Protein AF-0000000072251171 (afdb_homodimer)

Sequence (990 aa):
MPTHRYRYSIFSFSFKPKHLALALGFFITNHLYAGSLSYAEAEQQALKSSYSTQANQALQQASQLEAEAVKGLGLPRVDLNVRAYAFHSETDVPLGAFKQKLENDLSQGLNDKLSQWNNVIPSDVLGQVQEGANQTIHDGINRFPDYANLTIEDQVVRPSISVVMPLYTGGLTSSAKKIANIQAQRSELSSQQQQDIQRFEVVQSYFNVQLQQQLVASSLFNFNAMQKHYSNALKLEQQGFISKGQRMQFEVARNNAERTLQNAQANLNASRFSLNNLLHQQNNVDLSTPLFVNNTPSQSLESLLTSYSQKSSLVQKMQMDTQLANVNIQAQQAAKKPSLFAFGEYALDENENWIVGVMAKYNLFSGVDKNKNIHAAELKRYASELMTERTKQEIEALLNKSYNELNSAQQSHQLLQRNVNAAQENLRIQELSFREGMGTATQVIDAQNALSALKTEMALNAYKYVMSLATLLQSHGSMDQFKAYVNQPHTDYIRMPTHRYRYSIFSFSFKPKHLALALGFFITNHLYAGSLSYAEAEQQALKSSYSTQANQALQQASQLEAEAVKGLGLPRVDLNVRAYAFHSETDVPLGAFKQKLENDLSQGLNDKLSQWNNVIPSDVLGQVQEGANQTIHDGINRFPDYANLTIEDQVVRPSISVVMPLYTGGLTSSAKKIANIQAQRSELSSQQQQDIQRFEVVQSYFNVQLQQQLVASSLFNFNAMQKHYSNALKLEQQGFISKGQRMQFEVARNNAERTLQNAQANLNASRFSLNNLLHQQNNVDLSTPLFVNNTPSQSLESLLTSYSQKSSLVQKMQMDTQLANVNIQAQQAAKKPSLFAFGEYALDENENWIVGVMAKYNLFSGVDKNKNIHAAELKRYASELMTERTKQEIEALLNKSYNELNSAQQSHQLLQRNVNAAQENLRIQELSFREGMGTATQVIDAQNALSALKTEMALNAYKYVMSLATLLQSHGSMDQFKAYVNQPHTDYIR

Nearest PDB structures (foldseek):
  5bun-assembly1_B  TM=7.704E-01  e=2.875E-15  Salmonella enterica subsp. enterica serovar Typhi
  1ek9-assembly1_A  TM=7.647E-01  e=3.435E-15  Escherichia coli
  2wmz-assembly1_B  TM=7.885E-01  e=1.559E-14  Escherichia coli K-12
  5azs-assembly1_C  TM=7.574E-01  e=4.789E-13  Pseudomonas aeruginosa PAO1
  4mt4-assembly1_C  TM=7.326E-01  e=3.667E-13  Campylobacter jejuni

Secondary structure (DSSP, 8-state):
------------------------------------B-HHHHHHHHHHH-HHHHHHHHHHHHHHHHHHHTTTTTSPEEEEEEEEEEEEEEEEEE-HHHHHHHHHHHHHHHHHHHHTTTTTS-HHHHHHHHHHHHHHHHHHHHTS-SEEEEEEEEEEEEEEEEEEEEEE-TTHHHHHHHHHHHHHHHHHHHHHHHHHHHHHHHHHHHHHHHHHHHHHHHHHHHHHHHHHHHHHHHHHHHTTSS-HHHHHHHHHHHHHHHHHHHHHHHHHHHHHHHHHHHHT-SS---B-PPEEEE-SPPPPHHHHHHHHHHH-HHHHHHHHHHHHHHHHHHHHHHTTS-EEEEEEEEE-SSS--EEEEEEEEEEEE-SS-HHHHHHHHHHHHHHHHHHHHHHHHHHHHHHHHHHHHHHHHHHHHHHHHHHHHHHHHHHHHHHHHHHTTSS-HHHHHHHHHHHHHHHHHHHHHHHHHHHHHHHHHHHHT-GGGHHHHHT-SSEEEE-/------------------------------------B-HHHHHHHHHHH-HHHHHHHHHHHHHHHHHHHTTTTTSPEEEEEEEEEEEEEEEEEE-HHHHHHHHHHHHHHHHHHHHTTTTTS-HHHHHHHHHHHHHHHHHHHHTS-SEEEEEEEEEEEEEEEEEEEEEE-TTHHHHHHHHHHHHHHHHHHHHHHHHHHHHHHHHHHHHHHHHHHHHHHHHHHHHHHHHHHHHHHHHHHHTTSS-HHHHHHHHHHHHHHHHHHHHHHHHHHHHHHHHHHHHT-SS---B-PPEEEE-SPPPPHHHHHHHHHHH-HHHHHHHHHHHHHHHHHHHHHHTTS-EEEEEEEEE-SSS--EEEEEEEEEEEE-SS-HHHHHHHHHHHHHHHHHHHHHHHHHHHHHHHHHHHHHHHHHHHHHHHHHHHHHHHHHHHHHHHHHHTTSS-HHHHHHHHHHHHHHHHHHHHHHHHHHHHHHHHHHHHT-GGGHHHHHT-SSEEEE-

InterPro domains:
  IPR003423 Outer membrane efflux protein [PF02321] (310-477)
  IPR051906 Outer membrane protein TolC-like [PTHR30026] (36-483)

Foldseek 3Di:
DDPPDPPPPVPPPDPPPDDPPPPPPPPPPPPPPLDAAELVNLLVLLCPDDPLLVVLVVQLVVLVVLLVVLPCQQAKDKDKDKDKDKDKDWDWAFCQVVLVVQLVVVLVVVLVVLVVCCVPDPPVVSVVVSVVVSVVSNVVSVVDDRIDTDIDIDIDIWIKMKIKGFPFLLCQSVLSSVLSVLSSVLSVLVSLLSSLVLSLVSLLLQQQLLLLVLQLVLLVVLLVVLVVLLVVLVVCVVVVNDDPVQSVVSVVLNVVSVVSNVVSVVSSVVSQVVSCVSSVHDDRGHHDQFQKAFLDDDDDLVVLLVQLCPQASVLVSLVSQLVSLVSQLSNLVSLQDKTKMWMKMAIPDPDRDMDTDMDIDGDPDDPDDSVVSNVVSVVSSVVSVVVSVVLSVVLSVLLVVLSVLLVVLSVVLVVLVVVLVVLVVQLVVQVVCVVVVNHGSVSNSVSSVSNSVSSSVNSVSSSSNSSSVSSNCNSSNNNVCSVVSSPDPRMDGRD/DDDPCPPDDDPPPPPPVDDPPPPPPPPPPPPPPLDADELVNLLVLLCPDDPLLVVLVVQLVVLVVLLVVLPCQQAKDKDKDKDWDKDKDWDWAFCQVVLVVQLVVVLVVVLVVLVVCCVPDPPVVSVVVSVVVSVVSNVVSVVDDRIDTDIDIDTDIWIKMKIKGFPFLLCQSVLSSVLSVLSSVLSVLVSLLSSLVLSLVSLLLQQQLLLLVLQLVLLVVLLVVLVVLLVVLVVCVVVVNDDPVQSVVSVVLNVVSVVSNVVSVVSSVVSQVVSCVSSVHDDRGHHDQFQKAFLDDDDDLVVLLVQLCPQASVLVSLVSQLVSLVSQLSNLVSLQDKTKMWMKMAIPDPDRDIDTDMDIGGDPDDPDDSVVSSVVSVVSSVVSVVVSVVLSVVLSVLLVVLSVLLVVLSVVLVVLVVVLVVLVVQLVVQVVCVVVVNHGSVSNSVSSVSNSVSSSVNSVSSSSNSSSVSSNCNSSNNNVCSVVSSPDPRMDGND

Organism: Acinetobacter pittii (strain PHEA-2) (NCBI:txid871585)

pLDDT: mean 82.67, std 17.35, range [21.05, 98.19]

Structure (mmCIF, N/CA/C/O backbone):
data_AF-0000000072251171-model_v1
#
loop_
_entity.id
_entity.type
_entity.pdbx_description
1 polymer 'Outer membrane protein-like protein'
#
loop_
_atom_site.group_PDB
_atom_site.id
_atom_site.type_symbol
_atom_site.label_atom_id
_atom_site.label_alt_id
_atom_site.label_comp_id
_atom_site.label_asym_id
_atom_site.label_entity_id
_atom_site.label_seq_id
_atom_site.pdbx_PDB_ins_code
_atom_site.Cartn_x
_atom_site.Cartn_y
_atom_site.Cartn_z
_atom_site.occupancy
_atom_site.B_iso_or_equiv
_atom_site.auth_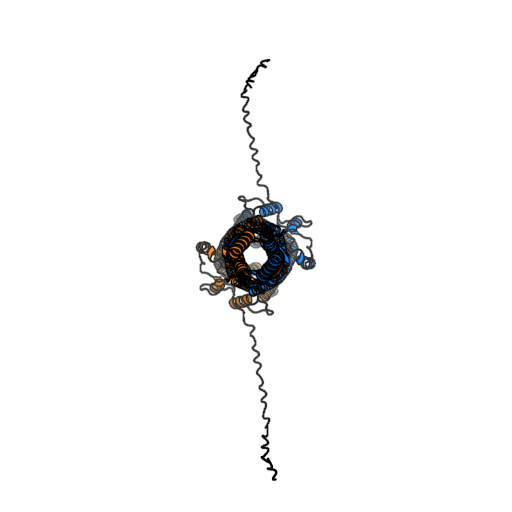seq_id
_atom_site.auth_comp_id
_atom_site.auth_asym_id
_atom_site.auth_atom_id
_atom_site.pdbx_PDB_model_num
ATOM 1 N N . MET A 1 1 ? -70.25 -37.625 -45.844 1 23.97 1 MET A N 1
ATOM 2 C CA . MET A 1 1 ? -69.438 -36.75 -46.688 1 23.97 1 MET A CA 1
ATOM 3 C C . MET A 1 1 ? -69.562 -35.281 -46.25 1 23.97 1 MET A C 1
ATOM 5 O O . MET A 1 1 ? -69.062 -34.375 -46.906 1 23.97 1 MET A O 1
ATOM 9 N N . PRO A 1 2 ? -70.25 -35 -45.156 1 25.88 2 PRO A N 1
ATOM 10 C CA . PRO A 1 2 ? -70.875 -33.688 -44.969 1 25.88 2 PRO A CA 1
ATOM 11 C C . PRO A 1 2 ? -69.875 -32.562 -44.75 1 25.88 2 PRO A C 1
ATOM 13 O O . PRO A 1 2 ? -68.812 -32.781 -44.219 1 25.88 2 PRO A O 1
ATOM 16 N N . THR A 1 3 ? -69.875 -31.547 -45.688 1 23.06 3 THR A N 1
ATOM 17 C CA . THR A 1 3 ? -69.125 -30.422 -46.219 1 23.06 3 THR A CA 1
ATOM 18 C C . THR A 1 3 ? -69.125 -29.281 -45.188 1 23.06 3 THR A C 1
ATOM 20 O O . THR A 1 3 ? -70.125 -28.609 -45 1 23.06 3 THR A O 1
ATOM 23 N N . HIS A 1 4 ? -68.625 -29.531 -43.969 1 23.59 4 HIS A N 1
ATOM 24 C CA . HIS A 1 4 ? -68.812 -28.594 -42.875 1 23.59 4 HIS A CA 1
ATOM 25 C C . HIS A 1 4 ? -68.125 -27.266 -43.156 1 23.59 4 HIS A C 1
ATOM 27 O O . HIS A 1 4 ? -66.938 -27.234 -43.406 1 23.59 4 HIS A O 1
ATOM 33 N N . ARG A 1 5 ? -68.938 -26.312 -43.781 1 23.61 5 ARG A N 1
ATOM 34 C CA . ARG A 1 5 ? -68.688 -25 -44.344 1 23.61 5 ARG A CA 1
ATOM 35 C C . ARG A 1 5 ? -67.938 -24.125 -43.375 1 23.61 5 ARG A C 1
ATOM 37 O O . ARG A 1 5 ? -68.188 -24.203 -42.156 1 23.61 5 ARG A O 1
ATOM 44 N N . TYR A 1 6 ? -66.812 -23.344 -43.75 1 21.05 6 TYR A N 1
ATOM 45 C CA . TYR A 1 6 ? -65.625 -22.609 -43.438 1 21.05 6 TYR A CA 1
ATOM 46 C C . TYR A 1 6 ? -65.938 -21.188 -43 1 21.05 6 TYR A C 1
ATOM 48 O O . TYR A 1 6 ? -66 -20.281 -43.844 1 21.05 6 TYR A O 1
ATOM 56 N N . ARG A 1 7 ? -67.188 -21.016 -42.344 1 23.44 7 ARG A N 1
ATOM 57 C CA . ARG A 1 7 ? -67.688 -19.641 -42.344 1 23.44 7 ARG A CA 1
ATOM 58 C C . ARG A 1 7 ? -66.625 -18.703 -41.75 1 23.44 7 ARG A C 1
ATOM 60 O O . ARG A 1 7 ? -66.062 -18.969 -40.688 1 23.44 7 ARG A O 1
ATOM 67 N N . TYR A 1 8 ? -65.938 -17.906 -42.594 1 22.44 8 TYR A N 1
ATOM 68 C CA . TYR A 1 8 ? -64.875 -16.922 -42.625 1 22.44 8 TYR A CA 1
ATOM 69 C C . TYR A 1 8 ? -65.25 -15.695 -41.781 1 22.44 8 TYR A C 1
ATOM 71 O O . TYR A 1 8 ? -65.938 -14.789 -42.281 1 22.44 8 TYR A O 1
ATOM 79 N N . SER A 1 9 ? -65.938 -15.852 -40.594 1 24.67 9 SER A N 1
ATOM 80 C CA . SER A 1 9 ? -66.5 -14.633 -40.062 1 24.67 9 SER A CA 1
ATOM 81 C C . SER A 1 9 ? -65.5 -13.547 -39.844 1 24.67 9 SER A C 1
ATOM 83 O O . SER A 1 9 ? -64.438 -13.781 -39.188 1 24.67 9 SER A O 1
ATOM 85 N N . ILE A 1 10 ? -65.25 -12.711 -40.875 1 26.95 10 ILE A N 1
ATOM 86 C CA . ILE A 1 10 ? -64.312 -11.586 -41.062 1 26.95 10 ILE A CA 1
ATOM 87 C C . ILE A 1 10 ? -64.625 -10.508 -40.031 1 26.95 10 ILE A C 1
ATOM 89 O O . ILE A 1 10 ? -65.688 -9.938 -40 1 26.95 10 ILE A O 1
ATOM 93 N N . PHE A 1 11 ? -64.375 -10.711 -38.719 1 27.27 11 PHE A N 1
ATOM 94 C CA . PHE A 1 11 ? -64.75 -9.742 -37.688 1 27.27 11 PHE A CA 1
ATOM 95 C C . PHE A 1 11 ? -64.062 -8.406 -37.906 1 27.27 11 PHE A C 1
ATOM 97 O O . PHE A 1 11 ? -62.844 -8.367 -38 1 27.27 11 PHE A O 1
ATOM 104 N N . SER A 1 12 ? -64.625 -7.465 -38.688 1 27.09 12 SER A N 1
ATOM 105 C CA . SER A 1 12 ? -64.188 -6.121 -39.094 1 27.09 12 SER A CA 1
ATOM 106 C C . SER A 1 12 ? -64 -5.223 -37.875 1 27.09 12 SER A C 1
ATOM 108 O O . SER A 1 12 ? -64.938 -4.906 -37.156 1 27.09 12 SER A O 1
ATOM 110 N N . PHE A 1 13 ? -63.062 -5.52 -36.969 1 30.66 13 PHE A N 1
ATOM 111 C CA . PHE A 1 13 ? -62.969 -4.75 -35.75 1 30.66 13 PHE A CA 1
ATOM 112 C C . PHE A 1 13 ? -62.688 -3.281 -36.031 1 30.66 13 PHE A C 1
ATOM 114 O O . PHE A 1 13 ? -61.844 -2.963 -36.875 1 30.66 13 PHE A O 1
ATOM 121 N N . SER A 1 14 ? -63.75 -2.359 -36.062 1 27.47 14 SER A N 1
ATOM 122 C CA . SER A 1 14 ? -63.938 -0.917 -36.219 1 27.47 14 SER A CA 1
ATOM 123 C C . SER A 1 14 ? -62.969 -0.148 -35.281 1 27.47 14 SER A C 1
ATOM 125 O O . SER A 1 14 ? -62.906 -0.424 -34.094 1 27.47 14 SER A O 1
ATOM 127 N N . PHE A 1 15 ? -61.906 0.429 -35.875 1 28.58 15 PHE A N 1
ATOM 128 C CA . PHE A 1 15 ? -60.719 1.157 -35.406 1 28.58 15 PHE A CA 1
ATOM 129 C C . PHE A 1 15 ? -61.125 2.521 -34.844 1 28.58 15 PHE A C 1
ATOM 131 O O . PHE A 1 15 ? -61.406 3.449 -35.625 1 28.58 15 PHE A O 1
ATOM 138 N N . LYS A 1 16 ? -62.156 2.689 -33.938 1 28.61 16 LYS A N 1
ATOM 139 C CA . LYS A 1 16 ? -62.562 4.055 -33.594 1 28.61 16 LYS A CA 1
ATOM 140 C C . LYS A 1 16 ? -61.375 4.867 -33.094 1 28.61 16 LYS A C 1
ATOM 142 O O . LYS A 1 16 ? -60.594 4.402 -32.281 1 28.61 16 LYS A O 1
ATOM 147 N N . PRO A 1 17 ? -61.062 6.012 -33.719 1 27.3 17 PRO A N 1
ATOM 148 C CA . PRO A 1 17 ? -59.906 6.898 -33.594 1 27.3 17 PRO A CA 1
ATOM 149 C C . PRO A 1 17 ? -59.875 7.633 -32.25 1 27.3 17 PRO A C 1
ATOM 151 O O . PRO A 1 17 ? -59.156 8.617 -32.094 1 27.3 17 PRO A O 1
ATOM 154 N N . LYS A 1 18 ? -60.406 7.105 -31.141 1 27.23 18 LYS A N 1
ATOM 155 C CA . LYS A 1 18 ? -60.656 8.039 -30.062 1 27.23 18 LYS A CA 1
ATOM 156 C C . LYS A 1 18 ? -59.469 8.953 -29.828 1 27.23 18 LYS A C 1
ATOM 158 O O . LYS A 1 18 ? -58.344 8.641 -30.234 1 27.23 18 LYS A O 1
ATOM 163 N N . HIS A 1 19 ? -59.719 9.891 -28.844 1 28.19 19 HIS A N 1
ATOM 164 C CA . HIS A 1 19 ? -59.25 11.156 -28.281 1 28.19 19 HIS A CA 1
ATOM 165 C C . HIS A 1 19 ? -57.844 11.047 -27.734 1 28.19 19 HIS A C 1
ATOM 167 O O . HIS A 1 19 ? -57.5 10.094 -27.016 1 28.19 19 HIS A O 1
ATOM 173 N N . LEU A 1 20 ? -56.875 11.43 -28.562 1 27.53 20 LEU A N 1
ATOM 174 C CA . LEU A 1 20 ? -55.5 11.766 -28.25 1 27.53 20 LEU A CA 1
ATOM 175 C C . LEU A 1 20 ? -55.438 12.711 -27.047 1 27.53 20 LEU A C 1
ATOM 177 O O . LEU A 1 20 ? -55.719 13.898 -27.172 1 27.53 20 LEU A O 1
ATOM 181 N N . ALA A 1 21 ? -56.156 12.461 -25.969 1 28.22 21 ALA A N 1
ATOM 182 C CA . ALA A 1 21 ? -55.938 13.297 -24.781 1 28.22 21 ALA A CA 1
ATOM 183 C C . ALA A 1 21 ? -54.469 13.547 -24.531 1 28.22 21 ALA A C 1
ATOM 185 O O . ALA A 1 21 ? -53.688 12.609 -24.422 1 28.22 21 ALA A O 1
ATOM 186 N N . LEU A 1 22 ? -54.062 14.672 -24.984 1 29.77 22 LEU A N 1
ATOM 187 C CA . LEU A 1 22 ? -52.812 15.352 -24.703 1 29.77 22 LEU A CA 1
ATOM 188 C C . LEU A 1 22 ? -52.5 15.305 -23.203 1 29.77 22 LEU A C 1
ATOM 190 O O . LEU A 1 22 ? -53.219 15.898 -22.391 1 29.77 22 LEU A O 1
ATOM 194 N N . ALA A 1 23 ? -52.25 14.148 -22.656 1 30.81 23 ALA A N 1
ATOM 195 C CA . ALA A 1 23 ? -51.688 14.086 -21.312 1 30.81 23 ALA A CA 1
ATOM 196 C C . ALA A 1 23 ? -50.562 15.094 -21.141 1 30.81 23 ALA A C 1
ATOM 198 O O . ALA A 1 23 ? -49.5 14.984 -21.781 1 30.81 23 ALA A O 1
ATOM 199 N N . LEU A 1 24 ? -50.969 16.344 -21.047 1 33.91 24 LEU A N 1
ATOM 200 C CA . LEU A 1 24 ? -50.062 17.328 -20.5 1 33.91 24 LEU A CA 1
ATOM 201 C C . LEU A 1 24 ? -49.281 16.734 -19.328 1 33.91 24 LEU A C 1
ATOM 203 O O . LEU A 1 24 ? -49.844 16.422 -18.281 1 33.91 24 LEU A O 1
ATOM 207 N N . GLY A 1 25 ? -48.406 15.836 -19.656 1 34.5 25 GLY A N 1
ATOM 208 C CA . GLY A 1 25 ? -47.469 15.375 -18.656 1 34.5 25 GLY A CA 1
ATOM 209 C C . GLY A 1 25 ? -46.938 16.484 -17.781 1 34.5 25 GLY A C 1
ATOM 210 O O . GLY A 1 25 ? -46.344 17.453 -18.281 1 34.5 25 GLY A O 1
ATOM 211 N N . PHE A 1 26 ? -47.719 16.797 -16.766 1 35.56 26 PHE A N 1
ATOM 212 C CA . PHE A 1 26 ? -47.156 17.562 -15.672 1 35.56 26 PHE A CA 1
ATOM 213 C C . PHE A 1 26 ? -45.719 17.109 -15.383 1 35.56 26 PHE A C 1
ATOM 215 O O . PHE A 1 26 ? -45.531 15.984 -14.914 1 35.56 26 PHE A O 1
ATOM 222 N N . PHE A 1 27 ? -44.812 17.625 -16.203 1 36.91 27 PHE A N 1
ATOM 223 C CA . PHE A 1 27 ? -43.406 17.578 -15.781 1 36.91 27 PHE A CA 1
ATOM 224 C C . PHE A 1 27 ? -43.281 18.062 -14.344 1 36.91 27 PHE A C 1
ATOM 226 O O . PHE A 1 27 ? -43.375 19.266 -14.07 1 36.91 27 PHE A O 1
ATOM 233 N N . ILE A 1 28 ? -43.781 17.312 -13.406 1 36.81 28 ILE A N 1
ATOM 234 C CA . ILE A 1 28 ? -43.281 17.578 -12.055 1 36.81 28 ILE A CA 1
ATOM 235 C C . ILE A 1 28 ? -41.781 17.766 -12.086 1 36.81 28 ILE A C 1
ATOM 237 O O . ILE A 1 28 ? -41.031 16.828 -12.359 1 36.81 28 ILE A O 1
ATOM 241 N N . THR A 1 29 ? -41.406 18.953 -12.508 1 37.09 29 THR A N 1
ATOM 242 C CA . THR A 1 29 ? -40.031 19.312 -12.133 1 37.09 29 THR A CA 1
ATOM 243 C C . THR A 1 29 ? -39.75 18.953 -10.672 1 37.09 29 THR A C 1
ATOM 245 O O . THR A 1 29 ? -40.375 19.531 -9.766 1 37.09 29 THR A O 1
ATOM 248 N N . ASN A 1 30 ? -39.625 17.75 -10.383 1 37 30 ASN A N 1
ATOM 249 C CA . ASN A 1 30 ? -38.938 17.5 -9.125 1 37 30 ASN A CA 1
ATOM 250 C C . ASN A 1 30 ? -37.812 18.516 -8.898 1 37 30 ASN A C 1
ATOM 252 O O . ASN A 1 30 ? -36.812 18.531 -9.625 1 37 30 ASN A O 1
ATOM 256 N N . HIS A 1 31 ? -38.219 19.688 -8.633 1 37.69 31 HIS A N 1
ATOM 257 C CA . HIS A 1 31 ? -37.156 20.484 -8.023 1 37.69 31 HIS A CA 1
ATOM 258 C C . HIS A 1 31 ? -36.312 19.641 -7.074 1 37.69 31 HIS A C 1
ATOM 260 O O . HIS A 1 31 ? -36.812 19.172 -6.055 1 37.69 31 HIS A O 1
ATOM 266 N N . LEU A 1 32 ? -35.625 18.812 -7.641 1 37.72 32 LEU A N 1
ATOM 267 C CA . LEU A 1 32 ? -34.562 18.328 -6.758 1 37.72 32 LEU A CA 1
ATOM 268 C C . LEU A 1 32 ? -34.031 19.453 -5.871 1 37.72 32 LEU A C 1
ATOM 270 O O . LEU A 1 32 ? -33.469 20.438 -6.363 1 37.72 32 LEU A O 1
ATOM 274 N N . TYR A 1 33 ? -34.906 19.953 -4.973 1 39.53 33 TYR A N 1
ATOM 275 C CA . TYR A 1 33 ? -34.312 20.719 -3.885 1 39.53 33 TYR A CA 1
ATOM 276 C C . TYR A 1 33 ? -32.844 20.328 -3.65 1 39.53 33 TYR A C 1
ATOM 278 O O . TYR A 1 33 ? -32.531 19.141 -3.516 1 39.53 33 TYR A O 1
ATOM 286 N N . ALA A 1 34 ? -32.062 20.875 -4.348 1 49.34 34 ALA A N 1
ATOM 287 C CA . ALA A 1 34 ? -30.641 20.656 -4.098 1 49.34 34 ALA A CA 1
ATOM 288 C C . ALA A 1 34 ? -30.375 20.406 -2.617 1 49.34 34 ALA A C 1
ATOM 290 O O . ALA A 1 34 ? -30.438 21.328 -1.806 1 49.34 34 ALA A O 1
ATOM 291 N N . GLY A 1 35 ? -31.031 19.469 -1.953 1 62.69 35 GLY A N 1
ATOM 292 C CA . GLY A 1 35 ? -31.062 19.062 -0.554 1 62.69 35 GLY A CA 1
ATOM 293 C C . GLY A 1 35 ? -29.688 19.031 0.084 1 62.69 35 GLY A C 1
ATOM 294 O O . GLY A 1 35 ? -28.672 18.953 -0.616 1 62.69 35 GLY A O 1
ATOM 295 N N . SER A 1 36 ? -29.547 19.469 1.34 1 85.38 36 SER A N 1
ATOM 296 C CA . SER A 1 36 ? -28.344 19.438 2.168 1 85.38 36 SER A CA 1
ATOM 297 C C . SER A 1 36 ? -27.797 18.016 2.27 1 85.38 36 SER A C 1
ATOM 299 O O . SER A 1 36 ? -28.547 17.047 2.18 1 85.38 36 SER A O 1
ATOM 301 N N . LEU A 1 37 ? -26.625 17.922 2.055 1 92.69 37 LEU A N 1
ATOM 302 C CA . LEU A 1 37 ? -25.922 16.656 2.1 1 92.69 37 LEU A CA 1
ATOM 303 C C . LEU A 1 37 ? -25.359 16.391 3.49 1 92.69 37 LEU A C 1
ATOM 305 O O . LEU A 1 37 ? -24.484 17.141 3.961 1 92.69 37 LEU A O 1
ATOM 309 N N . SER A 1 38 ? -25.891 15.398 4.137 1 93.62 38 SER A N 1
ATOM 310 C CA . SER A 1 38 ? -25.359 15.016 5.441 1 93.62 38 SER A CA 1
ATOM 311 C C . SER A 1 38 ? -24.078 14.203 5.301 1 93.62 38 SER A C 1
ATOM 313 O O . SER A 1 38 ? -23.766 13.719 4.215 1 93.62 38 SER A O 1
ATOM 315 N N . TYR A 1 39 ? -23.391 14.062 6.352 1 95.19 39 TYR A N 1
ATOM 316 C CA . TYR A 1 39 ? -22.188 13.25 6.324 1 95.19 39 TYR A CA 1
ATOM 317 C C . TYR A 1 39 ? -22.516 11.812 5.914 1 95.19 39 TYR A C 1
ATOM 319 O O . TYR A 1 39 ? -21.797 11.219 5.102 1 95.19 39 TYR A O 1
ATOM 327 N N . ALA A 1 40 ? -23.562 11.289 6.512 1 92.19 40 ALA A N 1
ATOM 328 C CA . ALA A 1 40 ? -23.953 9.906 6.23 1 92.19 40 ALA A CA 1
ATOM 329 C C . ALA A 1 40 ? -24.219 9.703 4.742 1 92.19 40 ALA A C 1
ATOM 331 O O . ALA A 1 40 ? -23.828 8.688 4.168 1 92.19 40 ALA A O 1
ATOM 332 N N . GLU A 1 41 ? -24.844 10.648 4.168 1 92.06 41 GLU A N 1
ATOM 333 C CA . GLU A 1 41 ? -25.141 10.578 2.742 1 92.06 41 GLU A CA 1
ATOM 334 C C . GLU A 1 41 ? -23.875 10.695 1.905 1 92.06 41 GLU A C 1
ATOM 336 O O . GLU A 1 41 ? -23.719 10.008 0.899 1 92.06 41 GLU A O 1
ATOM 341 N N . ALA A 1 42 ? -23.016 11.609 2.289 1 92.81 42 ALA A N 1
ATOM 342 C CA . ALA A 1 42 ? -21.75 11.789 1.578 1 92.81 42 ALA A CA 1
ATOM 343 C C . ALA A 1 42 ? -20.906 10.523 1.636 1 92.81 42 ALA A C 1
ATOM 345 O O . ALA A 1 42 ? -20.281 10.148 0.646 1 92.81 42 ALA A O 1
ATOM 346 N N . GLU A 1 43 ? -20.906 9.938 2.805 1 92.06 43 GLU A N 1
ATOM 347 C CA . GLU A 1 43 ? -20.172 8.695 2.975 1 92.06 43 GLU A CA 1
ATOM 348 C C . GLU A 1 43 ? -20.703 7.609 2.037 1 92.06 43 GLU A C 1
ATOM 3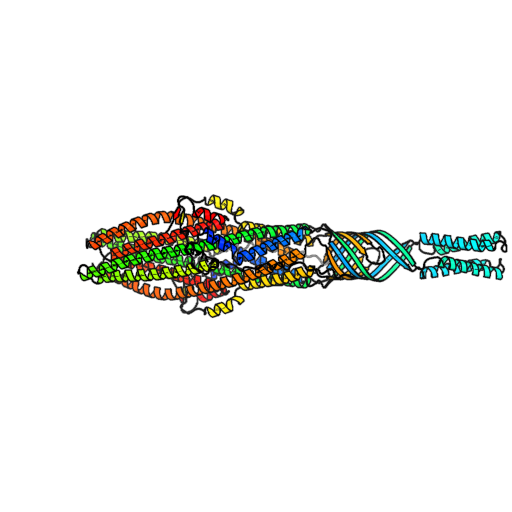50 O O . GLU A 1 43 ? -19.922 6.914 1.384 1 92.06 43 GLU A O 1
ATOM 355 N N . GLN A 1 44 ? -21.953 7.43 1.959 1 89.5 44 GLN A N 1
ATOM 356 C CA . GLN A 1 44 ? -22.578 6.414 1.112 1 89.5 44 GLN A CA 1
ATOM 357 C C . GLN A 1 44 ? -22.281 6.676 -0.362 1 89.5 44 GLN A C 1
ATOM 359 O O . GLN A 1 44 ? -22 5.742 -1.119 1 89.5 44 GLN A O 1
ATOM 364 N N . GLN A 1 45 ? -22.375 7.875 -0.714 1 88.81 45 GLN A N 1
ATOM 365 C CA . GLN A 1 45 ? -22.109 8.25 -2.1 1 88.81 45 GLN A CA 1
ATOM 366 C C . GLN A 1 45 ? -20.656 7.965 -2.479 1 88.81 45 GLN A C 1
ATOM 368 O O . GLN A 1 45 ? -20.375 7.473 -3.576 1 88.81 45 GLN A O 1
ATOM 373 N N . ALA A 1 46 ? -19.719 8.305 -1.594 1 87.19 46 ALA A N 1
ATOM 374 C CA . ALA A 1 46 ? -18.297 8.109 -1.856 1 87.19 46 ALA A CA 1
ATOM 375 C C . ALA A 1 46 ? -17.969 6.629 -1.973 1 87.19 46 ALA A C 1
ATOM 377 O O . ALA A 1 46 ? -17.109 6.242 -2.77 1 87.19 46 ALA A O 1
ATOM 378 N N . LEU A 1 47 ? -18.609 5.812 -1.225 1 86.31 47 LEU A N 1
ATOM 379 C CA . LEU A 1 47 ? -18.328 4.383 -1.201 1 86.31 47 LEU A CA 1
ATOM 380 C C . LEU A 1 47 ? -18.859 3.701 -2.457 1 86.31 47 LEU A C 1
ATOM 382 O O . LEU A 1 47 ? -18.344 2.652 -2.863 1 86.31 47 LEU A O 1
ATOM 386 N N . LYS A 1 48 ? -19.734 4.195 -3.154 1 80.38 48 LYS A N 1
ATOM 387 C CA . LYS A 1 48 ? -20.359 3.562 -4.316 1 80.38 48 LYS A CA 1
ATOM 388 C C . LYS A 1 48 ? -19.625 3.938 -5.602 1 80.38 48 LYS A C 1
ATOM 390 O O . LYS A 1 48 ? -19.578 3.154 -6.555 1 80.38 48 LYS A O 1
ATOM 395 N N . SER A 1 49 ? -18.969 4.953 -5.672 1 71.62 49 SER A N 1
ATOM 396 C CA . SER A 1 49 ? -18.562 5.477 -6.977 1 71.62 49 SER A CA 1
ATOM 397 C C . SER A 1 49 ? -17.047 5.555 -7.098 1 71.62 49 SER A C 1
ATOM 399 O O . SER A 1 49 ? -16.531 5.934 -8.148 1 71.62 49 SER A O 1
ATOM 401 N N . SER A 1 50 ? -16.328 4.965 -6.355 1 78.56 50 SER A N 1
ATOM 402 C CA . SER A 1 50 ? -14.906 5.254 -6.434 1 78.56 50 SER A CA 1
ATOM 403 C C . SER A 1 50 ? -14.172 4.176 -7.223 1 78.56 50 SER A C 1
ATOM 405 O O . SER A 1 50 ? -14.562 3.006 -7.199 1 78.56 50 SER A O 1
ATOM 407 N N . TYR A 1 51 ? -13.195 4.672 -8.227 1 79.5 51 TYR A N 1
ATOM 408 C CA . TYR A 1 51 ? -12.297 3.744 -8.898 1 79.5 51 TYR A CA 1
ATOM 409 C C . TYR A 1 51 ? -11.703 2.744 -7.914 1 79.5 51 TYR A C 1
ATOM 411 O O . TYR A 1 51 ? -11.578 1.557 -8.227 1 79.5 51 TYR A O 1
ATOM 419 N N . SER A 1 52 ? -11.422 3.209 -6.723 1 84.75 52 SER A N 1
ATOM 420 C CA . SER A 1 52 ? -10.805 2.357 -5.711 1 84.75 52 SER A CA 1
ATOM 421 C C . SER A 1 52 ? -11.758 1.263 -5.25 1 84.75 52 SER A C 1
ATOM 423 O O . SER A 1 52 ? -11.352 0.115 -5.059 1 84.75 52 SER A O 1
ATOM 425 N N . THR A 1 53 ? -13.016 1.615 -5.125 1 84.69 53 THR A N 1
ATOM 426 C CA . THR A 1 53 ? -14 0.633 -4.695 1 84.69 53 THR A CA 1
ATOM 427 C C . THR A 1 53 ? -14.219 -0.424 -5.773 1 84.69 53 THR A C 1
ATOM 429 O O . THR A 1 53 ? -14.258 -1.621 -5.477 1 84.69 53 THR A O 1
ATOM 432 N N . GLN A 1 54 ? -14.305 0.05 -6.98 1 87.5 54 GLN A N 1
ATOM 433 C CA . GLN A 1 54 ? -14.508 -0.877 -8.086 1 87.5 54 GLN A CA 1
ATOM 434 C C . GLN A 1 54 ? -13.312 -1.812 -8.25 1 87.5 54 GLN A C 1
ATOM 436 O O . GLN A 1 54 ? -13.484 -3.016 -8.453 1 87.5 54 GLN A O 1
ATOM 441 N N . ALA A 1 55 ? -12.188 -1.242 -8.164 1 92 55 ALA A N 1
ATOM 442 C CA . ALA A 1 55 ? -10.977 -2.045 -8.305 1 92 55 ALA A CA 1
ATOM 443 C C . ALA A 1 55 ? -10.883 -3.098 -7.203 1 92 55 ALA A C 1
ATOM 445 O O . ALA A 1 55 ? -10.555 -4.254 -7.469 1 92 55 ALA A O 1
ATOM 446 N N . ASN A 1 56 ? -11.195 -2.74 -6.027 1 90.94 56 ASN A N 1
ATOM 447 C CA . ASN A 1 56 ? -11.07 -3.666 -4.906 1 90.94 56 ASN A CA 1
ATOM 448 C C . ASN A 1 56 ? -12.156 -4.738 -4.938 1 90.94 56 ASN A C 1
ATOM 450 O O . ASN A 1 56 ? -11.922 -5.879 -4.531 1 90.94 56 ASN A O 1
ATOM 454 N N . GLN A 1 57 ? -13.289 -4.367 -5.414 1 91.25 57 GLN A N 1
ATOM 455 C CA . GLN A 1 57 ? -14.336 -5.363 -5.598 1 91.25 57 GLN A CA 1
ATOM 456 C C . GLN A 1 57 ? -13.938 -6.391 -6.656 1 91.25 57 GLN A C 1
ATOM 458 O O . GLN A 1 57 ? -14.18 -7.586 -6.488 1 91.25 57 GLN A O 1
ATOM 463 N N . ALA A 1 58 ? -13.406 -5.859 -7.664 1 95.19 58 ALA A N 1
ATOM 464 C CA . ALA A 1 58 ? -12.93 -6.758 -8.711 1 95.19 58 ALA A CA 1
ATOM 465 C C . ALA A 1 58 ? -11.844 -7.695 -8.18 1 95.19 58 ALA A C 1
ATOM 467 O O . ALA A 1 58 ? -11.836 -8.883 -8.5 1 95.19 58 ALA A O 1
ATOM 468 N N . LEU A 1 59 ? -10.938 -7.191 -7.402 1 95.81 59 LEU A N 1
ATOM 469 C CA . LEU A 1 59 ? -9.867 -8 -6.824 1 95.81 59 LEU A CA 1
ATOM 470 C C . LEU A 1 59 ? -10.43 -9.039 -5.855 1 95.81 59 LEU A C 1
ATOM 472 O O . LEU A 1 59 ? -9.953 -10.172 -5.816 1 95.81 59 LEU A O 1
ATOM 476 N N . GLN A 1 60 ? -11.375 -8.641 -5.098 1 95.94 60 GLN A N 1
ATOM 477 C CA . GLN A 1 60 ? -12.016 -9.57 -4.18 1 95.94 60 GLN A CA 1
ATOM 478 C C . GLN A 1 60 ? -12.719 -10.695 -4.938 1 95.94 60 GLN A C 1
ATOM 480 O O . GLN A 1 60 ? -12.57 -11.875 -4.586 1 95.94 60 GLN A O 1
ATOM 485 N N . GLN A 1 61 ? -13.414 -10.328 -5.949 1 97.12 61 GLN A N 1
ATOM 486 C CA . GLN A 1 61 ? -14.078 -11.328 -6.777 1 97.12 61 GLN A CA 1
ATOM 487 C C . GLN A 1 61 ? -13.07 -12.25 -7.449 1 97.12 61 GLN A C 1
ATOM 489 O O . GLN A 1 61 ? -13.289 -13.461 -7.535 1 97.12 61 GLN A O 1
ATOM 494 N N . ALA A 1 62 ? -12.062 -11.664 -7.918 1 97.94 62 ALA A N 1
ATOM 495 C CA . ALA A 1 62 ? -11.023 -12.461 -8.562 1 97.94 62 ALA A CA 1
ATOM 496 C C . ALA A 1 62 ? -10.461 -13.508 -7.602 1 97.94 62 ALA A C 1
ATOM 498 O O . ALA A 1 62 ? -10.297 -14.672 -7.969 1 97.94 62 ALA A O 1
ATOM 499 N N . SER A 1 63 ? -10.164 -13.109 -6.426 1 97.62 63 SER A N 1
ATOM 500 C CA . SER A 1 63 ? -9.594 -14.023 -5.441 1 97.62 63 SER A CA 1
ATOM 501 C C . SER A 1 63 ? -10.586 -15.117 -5.062 1 97.62 63 SER A C 1
ATOM 503 O O . SER A 1 63 ? -10.195 -16.266 -4.844 1 97.62 63 SER A O 1
ATOM 505 N N . GLN A 1 64 ? -11.82 -14.789 -5 1 97.75 64 GLN A N 1
ATOM 506 C CA . GLN A 1 64 ? -12.859 -15.773 -4.715 1 97.75 64 GLN A CA 1
ATOM 507 C C . GLN A 1 64 ? -12.969 -16.797 -5.844 1 97.75 64 GLN A C 1
ATOM 509 O O . GLN A 1 64 ? -13.094 -18 -5.594 1 97.75 64 GLN A O 1
ATOM 514 N N . LEU A 1 65 ? -12.922 -16.25 -7.016 1 98.06 65 LEU A N 1
ATOM 515 C CA . LEU A 1 65 ? -12.961 -17.125 -8.18 1 98.06 65 LEU A CA 1
ATOM 516 C C . LEU A 1 65 ? -11.758 -18.062 -8.203 1 98.06 65 LEU A C 1
ATOM 518 O O . LEU A 1 65 ? -11.875 -19.234 -8.547 1 98.06 65 LEU A O 1
ATOM 522 N N . GLU A 1 66 ? -10.633 -17.578 -7.832 1 97.56 66 GLU A N 1
ATOM 523 C CA . GLU A 1 66 ? -9.422 -18.406 -7.785 1 97.56 66 GLU A CA 1
ATOM 524 C C . GLU A 1 66 ? -9.547 -19.5 -6.73 1 97.56 66 GLU A C 1
ATOM 526 O O . GLU A 1 66 ? -9.102 -20.625 -6.953 1 97.56 66 GLU A O 1
ATOM 531 N N . ALA A 1 67 ? -10.102 -19.156 -5.621 1 97.69 67 ALA A N 1
ATOM 532 C CA . ALA A 1 67 ? -10.312 -20.156 -4.578 1 97.69 67 ALA A CA 1
ATOM 533 C C . ALA A 1 67 ? -11.312 -21.219 -5.031 1 97.69 67 ALA A C 1
ATOM 535 O O . ALA A 1 67 ? -11.117 -22.406 -4.777 1 97.69 67 ALA A O 1
ATOM 536 N N . GLU A 1 68 ? -12.328 -20.797 -5.727 1 97.62 68 GLU A N 1
ATOM 537 C CA . GLU A 1 68 ? -13.32 -21.734 -6.25 1 97.62 68 GLU A CA 1
ATOM 538 C C . GLU A 1 68 ? -12.727 -22.609 -7.344 1 97.62 68 GLU A C 1
ATOM 540 O O . GLU A 1 68 ? -13.078 -23.797 -7.457 1 97.62 68 GLU A O 1
ATOM 545 N N . ALA A 1 69 ? -11.883 -22 -8.047 1 97.56 69 ALA A N 1
ATOM 546 C CA . ALA A 1 69 ? -11.305 -22.688 -9.188 1 97.56 69 ALA A CA 1
ATOM 547 C C . ALA A 1 69 ? -10.469 -23.891 -8.734 1 97.56 69 ALA A C 1
ATOM 549 O O . ALA A 1 69 ? -10.336 -24.875 -9.461 1 97.56 69 ALA A O 1
ATOM 550 N N . VAL A 1 70 ? -9.953 -23.891 -7.52 1 96.56 70 VAL A N 1
ATOM 551 C CA . VAL A 1 70 ? -9.016 -24.938 -7.113 1 96.56 70 VAL A CA 1
ATOM 552 C C . VAL A 1 70 ? -9.672 -25.859 -6.082 1 96.56 70 VAL A C 1
ATOM 554 O O . VAL A 1 70 ? -9.008 -26.688 -5.461 1 96.56 70 VAL A O 1
ATOM 557 N N . LYS A 1 71 ? -10.938 -25.812 -5.922 1 95.38 71 LYS A N 1
ATOM 558 C CA . LYS A 1 71 ? -11.656 -26.641 -4.961 1 95.38 71 LYS A CA 1
ATOM 559 C C . LYS A 1 71 ? -11.508 -28.125 -5.305 1 95.38 71 LYS A C 1
ATOM 561 O O . LYS A 1 71 ? -11.484 -28.969 -4.414 1 95.38 71 LYS A O 1
ATOM 566 N N . GLY A 1 72 ? -11.445 -28.406 -6.566 1 95.12 72 GLY A N 1
ATOM 567 C CA . GLY A 1 72 ? -11.375 -29.781 -7.027 1 95.12 72 GLY A CA 1
ATOM 568 C C . GLY A 1 72 ? -9.961 -30.297 -7.172 1 95.12 72 GLY A C 1
ATOM 569 O O . GLY A 1 72 ? -9.742 -31.406 -7.656 1 95.12 72 GLY A O 1
ATOM 570 N N . LEU A 1 73 ? -9 -29.5 -6.719 1 94.31 73 LEU A N 1
ATOM 571 C CA . LEU A 1 73 ? -7.629 -29.984 -6.75 1 94.31 73 LEU A CA 1
ATOM 572 C C . LEU A 1 73 ? -7.496 -31.281 -5.969 1 94.31 73 LEU A C 1
ATOM 574 O O . LEU A 1 73 ? -7.98 -31.391 -4.84 1 94.31 73 LEU A O 1
ATOM 578 N N . GLY A 1 74 ? -6.898 -32.281 -6.562 1 93.31 74 GLY A N 1
ATOM 579 C CA . GLY A 1 74 ? -6.797 -33.625 -5.977 1 93.31 74 GLY A CA 1
ATOM 580 C C . GLY A 1 74 ? -7.68 -34.656 -6.664 1 93.31 74 GLY A C 1
ATOM 581 O O . GLY A 1 74 ? -7.48 -35.844 -6.504 1 93.31 74 GLY A O 1
ATOM 582 N N . LEU A 1 75 ? -8.617 -34.156 -7.438 1 94.69 75 LEU A N 1
ATOM 583 C CA . LEU A 1 75 ? -9.445 -35.062 -8.234 1 94.69 75 LEU A CA 1
ATOM 584 C C . LEU A 1 75 ? -8.672 -35.625 -9.422 1 94.69 75 LEU A C 1
ATOM 586 O O . LEU A 1 75 ? -7.633 -35.062 -9.797 1 94.69 75 LEU A O 1
ATOM 590 N N . PRO A 1 76 ? -9.148 -36.75 -9.969 1 95.19 76 PRO A N 1
ATOM 591 C CA . PRO A 1 76 ? -8.453 -37.312 -11.133 1 95.19 76 PRO A CA 1
ATOM 592 C C . PRO A 1 76 ? -8.445 -36.344 -12.328 1 95.19 76 PRO A C 1
ATOM 594 O O . PRO A 1 76 ? -9.453 -35.688 -12.586 1 95.19 76 PRO A O 1
ATOM 597 N N . ARG A 1 77 ? -7.387 -36.312 -12.922 1 95.62 77 ARG A N 1
ATOM 598 C CA . ARG A 1 77 ? -7.234 -35.562 -14.164 1 95.62 77 ARG A CA 1
ATOM 599 C C . ARG A 1 77 ? -7.406 -36.5 -15.375 1 95.62 77 ARG A C 1
ATOM 601 O O . ARG A 1 77 ? -6.934 -37.625 -15.375 1 95.62 77 ARG A O 1
ATOM 608 N N . VAL A 1 78 ? -8.148 -36.031 -16.359 1 96.31 78 VAL A N 1
ATOM 609 C CA . VAL A 1 78 ? -8.398 -36.781 -17.578 1 96.31 78 VAL A CA 1
ATOM 610 C C . VAL A 1 78 ? -7.777 -36.062 -18.781 1 96.31 78 VAL A C 1
ATOM 612 O O . VAL A 1 78 ? -8.086 -34.906 -19.031 1 96.31 78 VAL A O 1
ATOM 615 N N . ASP A 1 79 ? -6.934 -36.781 -19.453 1 95.69 79 ASP A N 1
ATOM 616 C CA . ASP A 1 79 ? -6.266 -36.188 -20.609 1 95.69 79 ASP A CA 1
ATOM 617 C C . ASP A 1 79 ? -6.445 -37.062 -21.844 1 95.69 79 ASP A C 1
ATOM 619 O O . ASP A 1 79 ? -6.508 -38.281 -21.75 1 95.69 79 ASP A O 1
ATOM 623 N N . LEU A 1 80 ? -6.57 -36.375 -23.016 1 95.5 80 LEU A N 1
ATOM 624 C CA . LEU A 1 80 ? -6.449 -37.031 -24.312 1 95.5 80 LEU A CA 1
ATOM 625 C C . LEU A 1 80 ? -5.023 -36.938 -24.844 1 95.5 80 LEU A C 1
ATOM 627 O O . LEU A 1 80 ? -4.469 -35.844 -24.938 1 95.5 80 LEU A O 1
ATOM 631 N N . ASN A 1 81 ? -4.465 -38.062 -25.109 1 94.19 81 ASN A N 1
ATOM 632 C CA . ASN A 1 81 ? -3.082 -38.125 -25.578 1 94.19 81 ASN A CA 1
ATOM 633 C C . ASN A 1 81 ? -2.979 -38.719 -26.984 1 94.19 81 ASN A C 1
ATOM 635 O O . ASN A 1 81 ? -3.709 -39.625 -27.312 1 94.19 81 ASN A O 1
ATOM 639 N N . VAL A 1 82 ? -2.156 -38.094 -27.828 1 92.5 82 VAL A N 1
ATOM 640 C CA . VAL A 1 82 ? -1.735 -38.688 -29.094 1 92.5 82 VAL A CA 1
ATOM 641 C C . VAL A 1 82 ? -0.213 -38.812 -29.141 1 92.5 82 VAL A C 1
ATOM 643 O O . VAL A 1 82 ? 0.49 -37.781 -29.125 1 92.5 82 VAL A O 1
ATOM 646 N N . ARG A 1 83 ? 0.213 -40.094 -29.109 1 92.19 83 ARG A N 1
ATOM 647 C CA . ARG A 1 83 ? 1.651 -40.312 -29.047 1 92.19 83 ARG A CA 1
ATOM 648 C C . ARG A 1 83 ? 2.16 -40.938 -30.359 1 92.19 83 ARG A C 1
ATOM 650 O O . ARG A 1 83 ? 1.485 -41.75 -30.969 1 92.19 83 ARG A O 1
ATOM 657 N N . ALA A 1 84 ? 3.262 -40.375 -30.781 1 87.31 84 ALA A N 1
ATOM 658 C CA . ALA A 1 84 ? 4.062 -41 -31.844 1 87.31 84 ALA A CA 1
ATOM 659 C C . ALA A 1 84 ? 5.445 -41.375 -31.328 1 87.31 84 ALA A C 1
ATOM 661 O O . ALA A 1 84 ? 6.203 -40.5 -30.859 1 87.31 84 ALA A O 1
ATOM 662 N N . TYR A 1 85 ? 5.613 -42.688 -31.312 1 84.12 85 TYR A N 1
ATOM 663 C CA . TYR A 1 85 ? 6.852 -43.094 -30.641 1 84.12 85 TYR A CA 1
ATOM 664 C C . TYR A 1 85 ? 7.453 -44.312 -31.281 1 84.12 85 TYR A C 1
ATOM 666 O O . TYR A 1 85 ? 6.77 -45.062 -32 1 84.12 85 TYR A O 1
ATOM 674 N N . ALA A 1 86 ? 8.758 -44.406 -31.062 1 79.88 86 ALA A N 1
ATOM 675 C CA . ALA A 1 86 ? 9.508 -45.656 -31.328 1 79.88 86 ALA A CA 1
ATOM 676 C C . ALA A 1 86 ? 9.797 -46.406 -30.031 1 79.88 86 ALA A C 1
ATOM 678 O O . ALA A 1 86 ? 9.93 -45.781 -28.969 1 79.88 86 ALA A O 1
ATOM 679 N N . PHE A 1 87 ? 9.672 -47.688 -30.109 1 74.75 87 PHE A N 1
ATOM 680 C CA . PHE A 1 87 ? 9.906 -48.406 -28.875 1 74.75 87 PHE A CA 1
ATOM 681 C C . PHE A 1 87 ? 10.664 -49.719 -29.141 1 74.75 87 PHE A C 1
ATOM 683 O O . PHE A 1 87 ? 10.742 -50.156 -30.297 1 74.75 87 PHE A O 1
ATOM 690 N N . HIS A 1 88 ? 11.391 -50.094 -28.156 1 72 88 HIS A N 1
ATOM 691 C CA . HIS A 1 88 ? 12.047 -51.375 -28.094 1 72 88 HIS A CA 1
ATOM 692 C C . HIS A 1 88 ? 11.602 -52.156 -26.859 1 72 88 HIS A C 1
ATOM 694 O O . HIS A 1 88 ? 11.656 -51.656 -25.734 1 72 88 HIS A O 1
ATOM 700 N N . SER A 1 89 ? 10.875 -53.25 -27.062 1 70.75 89 SER A N 1
ATOM 701 C CA . SER A 1 89 ? 10.43 -54.094 -25.953 1 70.75 89 SER A CA 1
ATOM 702 C C . SER A 1 89 ? 10.859 -55.531 -26.141 1 70.75 89 SER A C 1
ATOM 704 O O . SER A 1 89 ? 10.797 -56.062 -27.25 1 70.75 89 SER A O 1
ATOM 706 N N . GLU A 1 90 ? 11.43 -56.062 -25.047 1 64.56 90 GLU A N 1
ATOM 707 C CA . GLU A 1 90 ? 11.773 -57.5 -25.031 1 64.56 90 GLU A CA 1
ATOM 708 C C . GLU A 1 90 ? 10.859 -58.281 -24.094 1 64.56 90 GLU A C 1
ATOM 710 O O . GLU A 1 90 ? 10.609 -57.844 -22.953 1 64.56 90 GLU A O 1
ATOM 715 N N . THR A 1 91 ? 10.07 -59.031 -24.672 1 61.75 91 THR A N 1
ATOM 716 C CA . THR A 1 91 ? 9.203 -59.844 -23.828 1 61.75 91 THR A CA 1
ATOM 717 C C . THR A 1 91 ? 9.43 -61.344 -24.078 1 61.75 91 THR A C 1
ATOM 719 O O . THR A 1 91 ? 9.672 -61.75 -25.219 1 61.75 91 THR A O 1
ATOM 722 N N . ASP A 1 92 ? 9.461 -62.094 -22.922 1 57.41 92 ASP A N 1
ATOM 723 C CA . ASP A 1 92 ? 9.531 -63.562 -23.047 1 57.41 92 ASP A CA 1
ATOM 724 C C . ASP A 1 92 ? 8.141 -64.188 -23.219 1 57.41 92 ASP A C 1
ATOM 726 O O . ASP A 1 92 ? 7.234 -63.875 -22.438 1 57.41 92 ASP A O 1
ATOM 730 N N . VAL A 1 93 ? 7.895 -64.625 -24.312 1 58.44 93 VAL A N 1
ATOM 731 C CA . VAL A 1 93 ? 6.629 -65.312 -24.547 1 58.44 93 VAL A CA 1
ATOM 732 C C . VAL A 1 93 ? 6.809 -66.812 -24.312 1 58.44 93 VAL A C 1
ATOM 734 O O . VAL A 1 93 ? 7.645 -67.438 -24.953 1 58.44 93 VAL A O 1
ATOM 737 N N . PRO A 1 94 ? 6.133 -67.375 -23.297 1 58.12 94 PRO A N 1
ATOM 738 C CA . PRO A 1 94 ? 6.219 -68.812 -23.125 1 58.12 94 PRO A CA 1
ATOM 739 C C . PRO A 1 94 ? 5.617 -69.625 -24.297 1 58.12 94 PRO A C 1
ATOM 741 O O . PRO A 1 94 ? 4.488 -69.312 -24.703 1 58.12 94 PRO A O 1
ATOM 744 N N . LEU A 1 95 ? 6.406 -70.375 -24.891 1 60.38 95 LEU A N 1
ATOM 745 C CA . LEU A 1 95 ? 5.984 -71.125 -26.062 1 60.38 95 LEU A CA 1
ATOM 746 C C . LEU A 1 95 ? 5.559 -72.5 -25.672 1 60.38 95 LEU A C 1
ATOM 748 O O . LEU A 1 95 ? 5.293 -73.375 -26.547 1 60.38 95 LEU A O 1
ATOM 752 N N . GLY A 1 96 ? 5.508 -72.688 -24.328 1 60.69 96 GLY A N 1
ATOM 753 C CA . GLY A 1 96 ? 5.23 -74.062 -23.906 1 60.69 96 GLY A CA 1
ATOM 754 C C . GLY A 1 96 ? 3.914 -74.625 -24.438 1 60.69 96 GLY A C 1
ATOM 755 O O . GLY A 1 96 ? 3.865 -75.688 -25 1 60.69 96 GLY A O 1
ATOM 756 N N . ALA A 1 97 ? 2.85 -73.812 -24.234 1 64.06 97 ALA A N 1
ATOM 757 C CA . ALA A 1 97 ? 1.537 -74.312 -24.672 1 64.06 97 ALA A CA 1
ATOM 758 C C . ALA A 1 97 ? 1.483 -74.438 -26.188 1 64.06 97 ALA A C 1
ATOM 760 O O . ALA A 1 97 ? 0.888 -75.375 -26.719 1 64.06 97 ALA A O 1
ATOM 761 N N . PHE A 1 98 ? 2.15 -73.562 -26.766 1 63.81 98 PHE A N 1
ATOM 762 C CA . PHE A 1 98 ? 2.219 -73.625 -28.219 1 63.81 98 PHE A CA 1
ATOM 763 C C . PHE A 1 98 ? 2.986 -74.812 -28.688 1 63.81 98 PHE A C 1
ATOM 765 O O . PHE A 1 98 ? 2.562 -75.5 -29.625 1 63.81 98 PHE A O 1
ATOM 772 N N . LYS A 1 99 ? 4.035 -75.062 -28.047 1 74.62 99 LYS A N 1
ATOM 773 C CA . LYS A 1 99 ? 4.871 -76.25 -28.359 1 74.62 99 LYS A CA 1
ATOM 774 C C . LYS A 1 99 ? 4.09 -77.562 -28.203 1 74.62 99 LYS A C 1
ATOM 776 O O . LYS A 1 99 ? 4.172 -78.438 -29.047 1 74.62 99 LYS A O 1
ATOM 781 N N . GLN A 1 100 ? 3.396 -77.562 -27.141 1 70.56 100 GLN A N 1
ATOM 782 C CA . GLN A 1 100 ? 2.639 -78.75 -26.859 1 70.56 100 GLN A CA 1
ATOM 783 C C . GLN A 1 100 ? 1.527 -79 -27.891 1 70.56 100 GLN A C 1
ATOM 785 O O . GLN A 1 100 ? 1.31 -80.125 -28.359 1 70.56 100 GLN A O 1
ATOM 790 N N . LYS 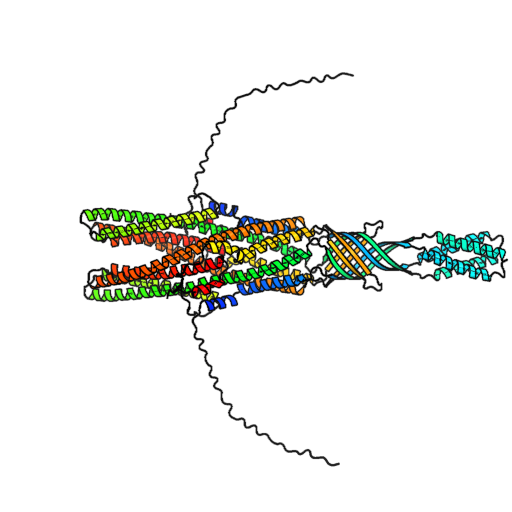A 1 101 ? 0.87 -77.938 -28.25 1 71.25 101 LYS A N 1
ATOM 791 C CA . LYS A 1 101 ? -0.203 -78 -29.234 1 71.25 101 LYS A CA 1
ATOM 792 C C . LYS A 1 101 ? 0.348 -78.375 -30.609 1 71.25 101 LYS A C 1
ATOM 794 O O . LYS A 1 101 ? -0.24 -79.188 -31.328 1 71.25 101 LYS A O 1
ATOM 799 N N . LEU A 1 102 ? 1.418 -77.812 -30.891 1 71.81 102 LEU A N 1
ATOM 800 C CA . LEU A 1 102 ? 2.064 -78.125 -32.156 1 71.81 102 LEU A CA 1
ATOM 801 C C . LEU A 1 102 ? 2.504 -79.562 -32.219 1 71.81 102 LEU A C 1
ATOM 803 O O . LEU A 1 102 ? 2.293 -80.25 -33.219 1 71.81 102 LEU A O 1
ATOM 807 N N . GLU A 1 103 ? 3.064 -80 -31.172 1 76 103 GLU A N 1
ATOM 808 C CA . GLU A 1 103 ? 3.504 -81.375 -31.078 1 76 103 GLU A CA 1
ATOM 809 C C . GLU A 1 103 ? 2.332 -82.312 -31.25 1 76 103 GLU A C 1
ATOM 811 O O . GLU A 1 103 ? 2.42 -83.312 -32 1 76 103 GLU A O 1
ATOM 816 N N . ASN A 1 104 ? 1.292 -82 -30.578 1 75.19 104 ASN A N 1
ATOM 817 C CA . ASN A 1 104 ? 0.122 -82.875 -30.625 1 75.19 104 ASN A CA 1
ATOM 818 C C . ASN A 1 104 ? -0.507 -82.875 -32.031 1 75.19 104 ASN A C 1
ATOM 820 O O . ASN A 1 104 ? -0.874 -83.938 -32.531 1 75.19 104 ASN A O 1
ATOM 824 N N . ASP A 1 105 ? -0.532 -81.75 -32.625 1 70.44 105 ASP A N 1
ATOM 825 C CA . ASP A 1 105 ? -1.158 -81.688 -33.938 1 70.44 105 ASP A CA 1
ATOM 826 C C . ASP A 1 105 ? -0.311 -82.375 -35.031 1 70.44 105 ASP A C 1
ATOM 828 O O . ASP A 1 105 ? -0.842 -83.062 -35.875 1 70.44 105 ASP A O 1
ATOM 832 N N . LEU A 1 106 ? 0.921 -82.25 -34.906 1 75.75 106 LEU A N 1
ATOM 833 C CA . LEU A 1 106 ? 1.817 -82.812 -35.875 1 75.75 106 LEU A CA 1
ATOM 834 C C . LEU A 1 106 ? 1.86 -84.375 -35.719 1 75.75 106 LEU A C 1
ATOM 836 O O . LEU A 1 106 ? 1.818 -85.062 -36.688 1 75.75 106 LEU A O 1
ATOM 840 N N . SER A 1 107 ? 1.919 -84.75 -34.5 1 77.19 107 SER A N 1
ATOM 841 C CA . SER A 1 107 ? 1.93 -86.188 -34.219 1 77.19 107 SER A CA 1
ATOM 842 C C . SER A 1 107 ? 0.64 -86.812 -34.688 1 77.19 107 SER A C 1
ATOM 844 O O . SER A 1 107 ? 0.672 -87.875 -35.281 1 77.19 107 SER A O 1
ATOM 846 N N . GLN A 1 108 ? -0.434 -86.188 -34.406 1 75.19 108 GLN A N 1
ATOM 847 C CA . GLN A 1 108 ? -1.723 -86.75 -34.812 1 75.19 108 GLN A CA 1
ATOM 848 C C . GLN A 1 108 ? -1.864 -86.75 -36.344 1 75.19 108 GLN A C 1
ATOM 850 O O . GLN A 1 108 ? -2.373 -87.75 -36.906 1 75.19 108 GLN A O 1
ATOM 855 N N . GLY A 1 109 ? -1.436 -85.75 -36.938 1 72.5 109 GLY A N 1
ATOM 856 C CA . GLY A 1 109 ? -1.496 -85.688 -38.375 1 72.5 109 GLY A CA 1
ATOM 857 C C . GLY A 1 109 ? -0.663 -86.75 -39.062 1 72.5 109 GLY A C 1
ATOM 858 O O . GLY A 1 109 ? -1.108 -87.312 -40.031 1 72.5 109 GLY A O 1
ATOM 859 N N . LEU A 1 110 ? 0.468 -87 -38.594 1 74.25 110 LEU A N 1
ATOM 860 C CA . LEU A 1 110 ? 1.367 -88 -39.156 1 74.25 110 LEU A CA 1
ATOM 861 C C . LEU A 1 110 ? 0.832 -89.375 -38.906 1 74.25 110 LEU A C 1
ATOM 863 O O . LEU A 1 110 ? 0.899 -90.25 -39.781 1 74.25 110 LEU A O 1
ATOM 867 N N . ASN A 1 111 ? 0.317 -89.562 -37.719 1 74.69 111 ASN A N 1
ATOM 868 C CA . ASN A 1 111 ? -0.271 -90.875 -37.406 1 74.69 111 ASN A CA 1
ATOM 869 C C . ASN A 1 111 ? -1.46 -91.188 -38.312 1 74.69 111 ASN A C 1
ATOM 871 O O . ASN A 1 111 ? -1.626 -92.312 -38.75 1 74.69 111 ASN A O 1
ATOM 875 N N . ASP A 1 112 ? -2.217 -90.188 -38.562 1 74.12 112 ASP A N 1
ATOM 876 C CA . ASP A 1 112 ? -3.375 -90.375 -39.438 1 74.12 112 ASP A CA 1
ATOM 877 C C . ASP A 1 112 ? -2.945 -90.75 -40.844 1 74.12 112 ASP A C 1
ATOM 879 O O . ASP A 1 112 ? -3.562 -91.562 -41.5 1 74.12 112 ASP A O 1
ATOM 883 N N . LYS A 1 113 ? -1.866 -90.25 -41.312 1 74.5 113 LYS A N 1
ATOM 884 C CA . LYS A 1 113 ? -1.389 -90.5 -42.656 1 74.5 113 LYS A CA 1
ATOM 885 C C . LYS A 1 113 ? -0.703 -91.875 -42.75 1 74.5 113 LYS A C 1
ATOM 887 O O . LYS A 1 113 ? -0.873 -92.625 -43.719 1 74.5 113 LYS A O 1
ATOM 892 N N . LEU A 1 114 ? -0.014 -92.188 -41.719 1 73.5 114 LEU A N 1
ATOM 893 C CA . LEU A 1 114 ? 0.678 -93.5 -41.688 1 73.5 114 LEU A CA 1
ATOM 894 C C . LEU A 1 114 ? -0.313 -94.625 -41.562 1 73.5 114 LEU A C 1
ATOM 896 O O . LEU A 1 114 ? -0.107 -95.75 -42.125 1 73.5 114 LEU A O 1
ATOM 900 N N . SER A 1 115 ? -1.401 -94.438 -40.906 1 73.44 115 SER A N 1
ATOM 901 C CA . SER A 1 115 ? -2.424 -95.5 -40.719 1 73.44 115 SER A CA 1
ATOM 902 C C . SER A 1 115 ? -3.084 -95.812 -42.062 1 73.44 115 SER A C 1
ATOM 904 O O . SER A 1 115 ? -3.6 -96.938 -42.25 1 73.44 115 SER A O 1
ATOM 906 N N . GLN A 1 116 ? -3.02 -94.938 -43 1 67.19 116 GLN A N 1
ATOM 907 C CA . GLN A 1 116 ? -3.598 -95.188 -44.312 1 67.19 116 GLN A CA 1
ATOM 908 C C . GLN A 1 116 ? -2.73 -96.125 -45.094 1 67.19 116 GLN A C 1
ATOM 910 O O . GLN A 1 116 ? -3.199 -96.75 -46.062 1 67.19 116 GLN A O 1
ATOM 915 N N . TRP A 1 117 ? -1.486 -96.312 -44.656 1 62.34 117 TRP A N 1
ATOM 916 C CA . TRP A 1 117 ? -0.569 -97.188 -45.375 1 62.34 117 TRP A CA 1
ATOM 917 C C . TRP A 1 117 ? -0.447 -98.562 -44.688 1 62.34 117 TRP A C 1
ATOM 919 O O . TRP A 1 117 ? 0.443 -99.312 -45 1 62.34 117 TRP A O 1
ATOM 929 N N . ASN A 1 118 ? -1.236 -98.75 -43.75 1 64.81 118 ASN A N 1
ATOM 930 C CA . ASN A 1 118 ? -1.257 -100 -43 1 64.81 118 ASN A CA 1
ATOM 931 C C . ASN A 1 118 ? -1.435 -101.188 -43.906 1 64.81 118 ASN A C 1
ATOM 933 O O . ASN A 1 118 ? -0.986 -102.312 -43.594 1 64.81 118 ASN A O 1
ATOM 937 N N . ASN A 1 119 ? -2.064 -101.062 -45.062 1 65.5 119 ASN A N 1
ATOM 938 C CA . ASN A 1 119 ? -2.316 -102.188 -45.938 1 65.5 119 ASN A CA 1
ATOM 939 C C . ASN A 1 119 ? -1.092 -102.5 -46.781 1 65.5 119 ASN A C 1
ATOM 941 O O . ASN A 1 119 ? -1.047 -103.562 -47.438 1 65.5 119 ASN A O 1
ATOM 945 N N . VAL A 1 120 ? -0.07 -101.562 -46.781 1 63.16 120 VAL A N 1
ATOM 946 C CA . VAL A 1 120 ? 1.05 -101.812 -47.688 1 63.16 120 VAL A CA 1
ATOM 947 C C . VAL A 1 120 ? 2.322 -102.062 -46.875 1 63.16 120 VAL A C 1
ATOM 949 O O . VAL A 1 120 ? 3.195 -102.812 -47.312 1 63.16 120 VAL A O 1
ATOM 952 N N . ILE A 1 121 ? 2.445 -101.5 -45.625 1 65.19 121 ILE A N 1
ATOM 953 C CA . ILE A 1 121 ? 3.639 -101.562 -44.812 1 65.19 121 ILE A CA 1
ATOM 954 C C . ILE A 1 121 ? 3.338 -102.438 -43.594 1 65.19 121 ILE A C 1
ATOM 956 O O . ILE A 1 121 ? 2.314 -102.25 -42.906 1 65.19 121 ILE A O 1
ATOM 960 N N . PRO A 1 122 ? 4.105 -103.625 -43.438 1 71.75 122 PRO A N 1
ATOM 961 C CA . PRO A 1 122 ? 3.873 -104.5 -42.281 1 71.75 122 PRO A CA 1
ATOM 962 C C . PRO A 1 122 ? 3.719 -103.75 -40.969 1 71.75 122 PRO A C 1
ATOM 964 O O . PRO A 1 122 ? 4.383 -102.75 -40.75 1 71.75 122 PRO A O 1
ATOM 967 N N . SER A 1 123 ? 2.703 -104.062 -40.188 1 69.44 123 SER A N 1
ATOM 968 C CA . SER A 1 123 ? 2.27 -103.375 -38.969 1 69.44 123 SER A CA 1
ATOM 969 C C . SER A 1 123 ? 3.439 -103.125 -38 1 69.44 123 SER A C 1
ATOM 971 O O . SER A 1 123 ? 3.486 -102.062 -37.312 1 69.44 123 SER A O 1
ATOM 973 N N . ASP A 1 124 ? 4.445 -104.062 -37.906 1 70.38 124 ASP A N 1
ATOM 974 C CA . ASP A 1 124 ? 5.594 -103.938 -37.031 1 70.38 124 ASP A CA 1
ATOM 975 C C . ASP A 1 124 ? 6.504 -102.812 -37.438 1 70.38 124 ASP A C 1
ATOM 977 O O . ASP A 1 124 ? 7 -102 -36.594 1 70.38 124 ASP A O 1
ATOM 981 N N . VAL A 1 125 ? 6.645 -102.562 -38.719 1 66.81 125 VAL A N 1
ATOM 982 C CA . VAL A 1 125 ? 7.496 -101.562 -39.281 1 66.81 125 VAL A CA 1
ATOM 983 C C . VAL A 1 125 ? 6.793 -100.188 -39.188 1 66.81 125 VAL A C 1
ATOM 985 O O . VAL A 1 125 ? 7.43 -99.188 -38.875 1 66.81 125 VAL A O 1
ATOM 988 N N . LEU A 1 126 ? 5.523 -100.25 -39.375 1 70.62 126 LEU A N 1
ATOM 989 C CA . LEU A 1 126 ? 4.73 -99 -39.281 1 70.62 126 LEU A CA 1
ATOM 990 C C . LEU A 1 126 ? 4.77 -98.438 -37.875 1 70.62 126 LEU A C 1
ATOM 992 O O . LEU A 1 126 ? 4.84 -97.25 -37.688 1 70.62 126 LEU A O 1
ATOM 996 N N . GLY A 1 127 ? 4.652 -99.375 -36.906 1 72.5 127 GLY A N 1
ATOM 997 C CA . GLY A 1 127 ? 4.762 -98.938 -35.5 1 72.5 127 GLY A CA 1
ATOM 998 C C . GLY A 1 127 ? 6.098 -98.312 -35.188 1 72.5 127 GLY A C 1
ATOM 999 O O . GLY A 1 127 ? 6.156 -97.312 -34.438 1 72.5 127 GLY A O 1
ATOM 1000 N N . GLN A 1 128 ? 7.098 -98.875 -35.719 1 72.06 128 GLN A N 1
ATOM 1001 C CA . GLN A 1 128 ? 8.445 -98.312 -35.531 1 72.06 128 GLN A CA 1
ATOM 1002 C C . GLN A 1 128 ? 8.633 -97 -36.188 1 72.06 128 GLN A C 1
ATOM 1004 O O . GLN A 1 128 ? 9.273 -96.062 -35.656 1 72.06 128 GLN A O 1
ATOM 1009 N N . VAL A 1 129 ? 8.016 -96.812 -37.312 1 68.19 129 VAL A N 1
ATOM 1010 C CA . VAL A 1 129 ? 8.078 -95.562 -38.062 1 68.19 129 VAL A CA 1
ATOM 1011 C C . VAL A 1 129 ? 7.289 -94.5 -37.312 1 68.19 129 VAL A C 1
ATOM 1013 O O . VAL A 1 129 ? 7.738 -93.312 -37.188 1 68.19 129 VAL A O 1
ATOM 1016 N N . GLN A 1 130 ? 6.164 -94.938 -36.844 1 75.75 130 GLN A N 1
ATOM 1017 C CA . GLN A 1 130 ? 5.328 -94 -36.062 1 75.75 130 GLN A CA 1
ATOM 1018 C C . GLN A 1 130 ? 6.055 -93.5 -34.812 1 75.75 130 GLN A C 1
ATOM 1020 O O . GLN A 1 130 ? 6.047 -92.312 -34.5 1 75.75 130 GLN A O 1
ATOM 1025 N N . GLU A 1 131 ? 6.578 -94.438 -34.125 1 76.75 131 GLU A N 1
ATOM 1026 C CA . GLU A 1 131 ? 7.312 -94.125 -32.906 1 76.75 131 GLU A CA 1
ATOM 1027 C C . GLU A 1 131 ? 8.539 -93.25 -33.219 1 76.75 131 GLU A C 1
ATOM 1029 O O . GLU A 1 131 ? 8.859 -92.312 -32.5 1 76.75 131 GLU A O 1
ATOM 1034 N N . GLY A 1 132 ? 9.141 -93.562 -34.25 1 72 132 GLY A N 1
ATOM 1035 C CA . GLY A 1 132 ? 10.289 -92.75 -34.688 1 72 132 GLY A CA 1
ATOM 1036 C C . GLY A 1 132 ? 9.938 -91.375 -35.125 1 72 132 GLY A C 1
ATOM 1037 O O . GLY A 1 132 ? 10.641 -90.375 -34.812 1 72 132 GLY A O 1
ATOM 1038 N N . ALA A 1 133 ? 8.867 -91.25 -35.844 1 73.44 133 ALA A N 1
ATOM 1039 C CA . ALA A 1 133 ? 8.406 -89.938 -36.312 1 73.44 133 ALA A CA 1
ATOM 1040 C C . ALA A 1 133 ? 7.953 -89.062 -35.125 1 73.44 133 ALA A C 1
ATOM 1042 O O . ALA A 1 133 ? 8.273 -87.875 -35.062 1 73.44 133 ALA A O 1
ATOM 1043 N N . ASN A 1 134 ? 7.207 -89.688 -34.25 1 77.44 134 ASN A N 1
ATOM 1044 C CA . ASN A 1 134 ? 6.758 -88.938 -33.062 1 77.44 134 ASN A CA 1
ATOM 1045 C C . ASN A 1 134 ? 7.938 -88.5 -32.219 1 77.44 134 ASN A C 1
ATOM 1047 O O . ASN A 1 134 ? 7.914 -87.375 -31.641 1 77.44 134 ASN A O 1
ATOM 1051 N N . GLN A 1 135 ? 8.883 -89.25 -32.125 1 75.81 135 GLN A N 1
ATOM 1052 C CA . GLN A 1 135 ? 10.086 -88.938 -31.391 1 75.81 135 GLN A CA 1
ATOM 1053 C C . GLN A 1 135 ? 10.828 -87.75 -32.094 1 75.81 135 GLN A C 1
ATOM 1055 O O . GLN A 1 135 ? 11.359 -86.875 -31.422 1 75.81 135 GLN A O 1
ATOM 1060 N N . THR A 1 136 ? 10.742 -87.75 -33.344 1 70.06 136 THR A N 1
ATOM 1061 C CA . THR A 1 136 ? 11.383 -86.688 -34.125 1 70.06 136 THR A CA 1
ATOM 1062 C C . THR A 1 136 ? 10.641 -85.375 -33.938 1 70.06 136 THR A C 1
ATOM 1064 O O . THR A 1 136 ? 11.266 -84.312 -33.812 1 70.06 136 THR A O 1
ATOM 1067 N N . ILE A 1 137 ? 9.398 -85.5 -33.969 1 76.31 137 ILE A N 1
ATOM 1068 C CA . ILE A 1 137 ? 8.586 -84.312 -33.75 1 76.31 137 ILE A CA 1
ATOM 1069 C C . ILE A 1 137 ? 8.828 -83.75 -32.344 1 76.31 137 ILE A C 1
ATOM 1071 O O . ILE A 1 137 ? 9.031 -82.562 -32.156 1 76.31 137 ILE A O 1
ATOM 1075 N N . HIS A 1 138 ? 8.797 -84.625 -31.375 1 75.12 138 HIS A N 1
ATOM 1076 C CA . HIS A 1 138 ? 9.031 -84.188 -30 1 75.12 138 HIS A CA 1
ATOM 1077 C C . HIS A 1 138 ? 10.406 -83.562 -29.828 1 75.12 138 HIS A C 1
ATOM 1079 O O . HIS A 1 138 ? 10.539 -82.5 -29.203 1 75.12 138 HIS A O 1
ATOM 1085 N N . ASP A 1 139 ? 11.391 -84.188 -30.406 1 70.19 139 ASP A N 1
ATOM 1086 C CA . ASP A 1 139 ? 12.75 -83.688 -30.328 1 70.19 139 ASP A CA 1
ATOM 1087 C C . ASP A 1 139 ? 12.883 -82.375 -31.078 1 70.19 139 ASP A C 1
ATOM 1089 O O . ASP A 1 139 ? 13.602 -81.438 -30.641 1 70.19 139 ASP A O 1
ATOM 1093 N N . GLY A 1 140 ? 12.18 -82.25 -32.188 1 64.94 140 GLY A N 1
ATOM 1094 C CA . GLY A 1 140 ? 12.203 -81.062 -32.969 1 64.94 140 GLY A CA 1
ATOM 1095 C C . GLY A 1 140 ? 11.562 -79.875 -32.25 1 64.94 140 GLY A C 1
ATOM 1096 O O . GLY A 1 140 ? 12.117 -78.75 -32.219 1 64.94 140 GLY A O 1
ATOM 1097 N N . ILE A 1 141 ? 10.516 -80.125 -31.641 1 70.81 141 ILE A N 1
ATOM 1098 C CA . ILE A 1 141 ? 9.789 -79.062 -30.938 1 70.81 141 ILE A CA 1
ATOM 1099 C C . ILE A 1 141 ? 10.547 -78.688 -29.672 1 70.81 141 ILE A C 1
ATOM 1101 O O . ILE A 1 141 ? 10.578 -77.5 -29.297 1 70.81 141 ILE A O 1
ATOM 1105 N N . ASN A 1 142 ? 11.109 -79.688 -29.016 1 65.25 142 ASN A N 1
ATOM 1106 C CA . ASN A 1 142 ? 11.828 -79.438 -27.781 1 65.25 142 ASN A CA 1
ATOM 1107 C C . ASN A 1 142 ? 13.109 -78.625 -28.031 1 65.25 142 ASN A C 1
ATOM 1109 O O . ASN A 1 142 ? 13.711 -78.125 -27.094 1 65.25 142 ASN A O 1
ATOM 1113 N N . ARG A 1 143 ? 13.531 -78.625 -29.234 1 65.25 143 ARG A N 1
ATOM 1114 C CA . ARG A 1 143 ? 14.68 -77.75 -29.578 1 65.25 143 ARG A CA 1
ATOM 1115 C C . ARG A 1 143 ? 14.312 -76.312 -29.547 1 65.25 143 ARG A C 1
ATOM 1117 O O . ARG A 1 143 ? 15.188 -75.438 -29.469 1 65.25 143 ARG A O 1
ATOM 1124 N N . PHE A 1 144 ? 13.125 -76.062 -29.562 1 62.16 144 PHE A N 1
ATOM 1125 C CA . PHE A 1 144 ? 12.656 -74.688 -29.469 1 62.16 144 PHE A CA 1
ATOM 1126 C C . PHE A 1 144 ? 12.562 -74.25 -28.016 1 62.16 144 PHE A C 1
ATOM 1128 O O . PHE A 1 144 ? 12.148 -75 -27.156 1 62.16 144 PHE A O 1
ATOM 1135 N N . PRO A 1 145 ? 13.07 -73 -27.812 1 61.38 145 PRO A N 1
ATOM 1136 C CA . PRO A 1 145 ? 13.016 -72.562 -26.438 1 61.38 145 PRO A CA 1
ATOM 1137 C C . PRO A 1 145 ? 11.594 -72.438 -25.906 1 61.38 145 PRO A C 1
ATOM 1139 O O . PRO A 1 145 ? 10.648 -72.312 -26.703 1 61.38 145 PRO A O 1
ATOM 1142 N N . ASP A 1 146 ? 11.469 -72.625 -24.625 1 59 146 ASP A N 1
ATOM 1143 C CA . ASP A 1 146 ? 10.18 -72.562 -23.953 1 59 146 ASP A CA 1
ATOM 1144 C C . ASP A 1 146 ? 9.695 -71.062 -23.938 1 59 146 ASP A C 1
ATOM 1146 O O . ASP A 1 146 ? 8.516 -70.812 -23.688 1 59 146 ASP A O 1
ATOM 1150 N N . TYR A 1 147 ? 10.664 -70.25 -24.156 1 61.16 147 TYR A N 1
ATOM 1151 C CA . TYR A 1 147 ? 10.312 -68.812 -24.156 1 61.16 147 TYR A CA 1
ATOM 1152 C C . TYR A 1 147 ? 10.844 -68.125 -25.422 1 61.16 147 TYR A C 1
ATOM 1154 O O . TYR A 1 147 ? 11.906 -68.5 -25.922 1 61.16 147 TYR A O 1
ATOM 1162 N N . ALA A 1 148 ? 10 -67.562 -26.188 1 55.22 148 ALA A N 1
ATOM 1163 C CA . ALA A 1 148 ? 10.461 -66.688 -27.297 1 55.22 148 ALA A CA 1
ATOM 1164 C C . ALA A 1 148 ? 10.703 -65.25 -26.859 1 55.22 148 ALA A C 1
ATOM 1166 O O . ALA A 1 148 ? 9.828 -64.688 -26.234 1 55.22 148 ALA A O 1
ATOM 1167 N N . ASN A 1 149 ? 11.922 -64.875 -26.844 1 55.44 149 ASN A N 1
ATOM 1168 C CA . ASN A 1 149 ? 12.273 -63.5 -26.594 1 55.44 149 ASN A CA 1
ATOM 1169 C C . ASN A 1 149 ? 11.867 -62.594 -27.781 1 55.44 149 ASN A C 1
ATOM 1171 O O . ASN A 1 149 ? 12.43 -62.719 -28.875 1 55.44 149 ASN A O 1
ATOM 1175 N N . LEU A 1 150 ? 10.75 -62.094 -27.734 1 55.22 150 LEU A N 1
ATOM 1176 C CA . LEU A 1 150 ? 10.258 -61.25 -28.828 1 55.22 150 LEU A CA 1
ATOM 1177 C C . LEU A 1 150 ? 10.695 -59.781 -28.625 1 55.22 150 LEU A C 1
ATOM 1179 O O . LEU A 1 150 ? 10.5 -59.219 -27.562 1 55.22 150 LEU A O 1
ATOM 1183 N N . THR A 1 151 ? 11.641 -59.375 -29.578 1 55.59 151 THR A N 1
ATOM 1184 C CA . THR A 1 151 ? 12.008 -57.969 -29.641 1 55.59 151 THR A CA 1
ATOM 1185 C C . THR A 1 151 ? 11.117 -57.219 -30.641 1 55.59 151 THR A C 1
ATOM 1187 O O . THR A 1 151 ? 11.062 -57.562 -31.812 1 55.59 151 THR A O 1
ATOM 1190 N N . ILE A 1 152 ? 10.281 -56.438 -30.141 1 56.56 152 ILE A N 1
ATOM 1191 C CA . ILE A 1 152 ? 9.398 -55.688 -31.016 1 56.56 152 ILE A CA 1
ATOM 1192 C C . ILE A 1 152 ? 9.859 -54.219 -31.078 1 56.56 152 ILE A C 1
ATOM 1194 O O . ILE A 1 152 ? 10.039 -53.562 -30.031 1 56.56 152 ILE A O 1
ATOM 1198 N N . GLU A 1 153 ? 10.398 -53.781 -32.312 1 60.91 153 GLU A N 1
ATOM 1199 C CA . GLU A 1 153 ? 10.75 -52.406 -32.562 1 60.91 153 GLU A CA 1
ATOM 1200 C C . GLU A 1 153 ? 9.859 -51.781 -33.656 1 60.91 153 GLU A C 1
ATOM 1202 O O . GLU A 1 153 ? 9.688 -52.375 -34.719 1 60.91 153 GLU A O 1
ATOM 1207 N N . ASP A 1 154 ? 8.945 -50.875 -33.312 1 67.56 154 ASP A N 1
ATOM 1208 C CA . ASP A 1 154 ? 8.109 -50.25 -34.344 1 67.56 154 ASP A CA 1
ATOM 1209 C C . ASP A 1 154 ? 7.82 -48.781 -34.031 1 67.56 154 ASP A C 1
ATOM 1211 O O . ASP A 1 154 ? 8.266 -48.281 -33 1 67.56 154 ASP A O 1
ATOM 1215 N N . GLN A 1 155 ? 7.512 -48.062 -35.094 1 72.5 155 GLN A N 1
ATOM 1216 C CA . GLN A 1 155 ? 6.969 -46.719 -34.969 1 72.5 155 GLN A CA 1
ATOM 1217 C C . GLN A 1 155 ? 5.445 -46.719 -35 1 72.5 155 GLN A C 1
ATOM 1219 O O . GLN A 1 155 ? 4.844 -47.344 -35.875 1 72.5 155 GLN A O 1
ATOM 1224 N N . VAL A 1 156 ? 4.879 -46.188 -33.969 1 78.5 156 VAL A N 1
ATOM 1225 C CA . VAL A 1 156 ? 3.422 -46.281 -33.906 1 78.5 156 VAL A CA 1
ATOM 1226 C C . VAL A 1 156 ? 2.848 -44.938 -33.469 1 78.5 156 VAL A C 1
ATOM 1228 O O . VAL A 1 156 ? 3.537 -44.125 -32.844 1 78.5 156 VAL A O 1
ATOM 1231 N N . VAL A 1 157 ? 1.714 -44.562 -34.031 1 82.88 157 VAL A N 1
ATOM 1232 C CA . VAL A 1 157 ? 0.896 -43.438 -33.531 1 82.88 157 VAL A CA 1
ATOM 1233 C C . VAL A 1 157 ? -0.291 -44 -32.75 1 82.88 157 VAL A C 1
ATOM 1235 O O . VAL A 1 157 ? -1.054 -44.812 -33.25 1 82.88 157 VAL A O 1
ATOM 1238 N N . ARG A 1 158 ? -0.44 -43.562 -31.516 1 85.5 158 ARG A N 1
ATOM 1239 C CA . ARG A 1 158 ? -1.461 -44.156 -30.656 1 85.5 158 ARG A CA 1
ATOM 1240 C C . ARG A 1 158 ? -2.24 -43.094 -29.906 1 85.5 158 ARG A C 1
ATOM 1242 O O . ARG A 1 158 ? -1.685 -42.375 -29.062 1 85.5 158 ARG A O 1
ATOM 1249 N N . PRO A 1 159 ? -3.498 -42.969 -30.203 1 90.75 159 PRO A N 1
ATOM 1250 C CA . PRO A 1 159 ? -4.355 -42.125 -29.359 1 90.75 159 PRO A CA 1
ATOM 1251 C C . PRO A 1 159 ? -4.805 -42.844 -28.078 1 90.75 159 PRO A C 1
ATOM 1253 O O . PRO A 1 159 ? -5.066 -44.062 -28.109 1 90.75 159 PRO A O 1
ATOM 1256 N N . SER A 1 160 ? -4.785 -42.188 -26.984 1 92.56 160 SER A N 1
ATOM 1257 C CA . SER A 1 160 ? -5.215 -42.781 -25.734 1 92.56 160 SER A CA 1
ATOM 1258 C C . SER A 1 160 ? -5.867 -41.781 -24.812 1 92.56 160 SER A C 1
ATOM 1260 O O . SER A 1 160 ? -5.719 -40.562 -25.016 1 92.56 160 SER A O 1
ATOM 1262 N N . ILE A 1 161 ? -6.66 -42.281 -23.859 1 94.44 161 ILE A N 1
ATOM 1263 C CA . ILE A 1 161 ? -7.203 -41.469 -22.766 1 94.44 161 ILE A CA 1
ATOM 1264 C C . ILE A 1 161 ? -6.543 -41.906 -21.453 1 94.44 161 ILE A C 1
ATOM 1266 O O . ILE A 1 161 ? -6.406 -43.094 -21.172 1 94.44 161 ILE A O 1
ATOM 1270 N N . SER A 1 162 ? -6.074 -40.938 -20.797 1 94.94 162 SER A N 1
ATOM 1271 C CA . SER A 1 162 ? -5.406 -41.25 -19.531 1 94.94 162 SER A CA 1
ATOM 1272 C C . SER A 1 162 ? -6.086 -40.562 -18.359 1 94.94 162 SER A C 1
ATOM 1274 O O . SER A 1 162 ? -6.609 -39.438 -18.5 1 94.94 162 SER A O 1
ATOM 1276 N N . VAL A 1 163 ? -6.152 -41.25 -17.219 1 95.44 163 VAL A N 1
ATOM 1277 C CA . VAL A 1 163 ? -6.652 -40.719 -15.953 1 95.44 163 VAL A CA 1
ATOM 1278 C C . VAL A 1 163 ? -5.551 -40.812 -14.898 1 95.44 163 VAL A C 1
ATOM 1280 O O . VAL A 1 163 ? -4.91 -41.844 -14.734 1 95.44 163 VAL A O 1
ATOM 1283 N N . VAL A 1 164 ? -5.273 -39.656 -14.266 1 95.06 164 VAL A N 1
ATOM 1284 C CA . VAL A 1 164 ? -4.254 -39.625 -13.227 1 95.06 164 VAL A CA 1
ATOM 1285 C C . VAL A 1 164 ? -4.82 -38.938 -11.977 1 95.06 164 VAL A C 1
ATOM 1287 O O . VAL A 1 164 ? -5.387 -37.844 -12.062 1 95.06 164 VAL A O 1
ATOM 1290 N N . MET A 1 165 ? -4.68 -39.531 -10.828 1 95.75 165 MET A N 1
ATOM 1291 C CA . MET A 1 165 ? -5.164 -39 -9.562 1 95.75 165 MET A CA 1
ATOM 1292 C C . MET A 1 165 ? -4.043 -38.938 -8.531 1 95.75 165 MET A C 1
ATOM 1294 O O . MET A 1 165 ? -3.471 -39.969 -8.164 1 95.75 165 MET A O 1
ATOM 1298 N N . PRO A 1 166 ? -3.807 -37.781 -8.078 1 95.31 166 PRO A N 1
ATOM 1299 C CA . PRO A 1 166 ? -2.77 -37.688 -7.047 1 95.31 166 PRO A CA 1
ATOM 1300 C C . PRO A 1 166 ? -3.209 -38.312 -5.719 1 95.31 166 PRO A C 1
ATOM 1302 O O . PRO A 1 166 ? -4.312 -38.031 -5.242 1 95.31 166 PRO A O 1
ATOM 1305 N N . LEU A 1 167 ? -2.381 -39.125 -5.188 1 96.19 167 LEU A N 1
ATOM 1306 C CA . LEU A 1 167 ? -2.619 -39.75 -3.891 1 96.19 167 LEU A CA 1
ATOM 1307 C C . LEU A 1 167 ? -1.807 -39.062 -2.799 1 96.19 167 LEU A C 1
ATOM 1309 O O . LEU A 1 167 ? -2.283 -38.906 -1.672 1 96.19 167 LEU A O 1
ATOM 1313 N N . TYR A 1 168 ? -0.62 -38.719 -3.109 1 96.38 168 TYR A N 1
ATOM 1314 C CA . TYR A 1 168 ? 0.312 -38 -2.248 1 96.38 168 TYR A CA 1
ATOM 1315 C C . TYR A 1 168 ? 1.195 -37.062 -3.061 1 96.38 168 TYR A C 1
ATOM 1317 O O . TYR A 1 168 ? 1.872 -37.5 -3.998 1 96.38 168 TYR A O 1
ATOM 1325 N N . THR A 1 169 ? 1.188 -35.844 -2.676 1 95.69 169 THR A N 1
ATOM 1326 C CA . THR A 1 169 ? 1.957 -34.875 -3.436 1 95.69 169 THR A CA 1
ATOM 1327 C C . THR A 1 169 ? 2.898 -34.094 -2.52 1 95.69 169 THR A C 1
ATOM 1329 O O . THR A 1 169 ? 3.148 -32.906 -2.74 1 95.69 169 THR A O 1
ATOM 1332 N N . GLY A 1 170 ? 3.236 -34.625 -1.377 1 95.19 170 GLY A N 1
ATOM 1333 C CA . GLY A 1 170 ? 4.145 -33.969 -0.453 1 95.19 170 GLY A CA 1
ATOM 1334 C C . GLY A 1 170 ? 3.545 -32.75 0.205 1 95.19 170 GLY A C 1
ATOM 1335 O O . GLY A 1 170 ? 4.27 -31.891 0.732 1 95.19 170 GLY A O 1
ATOM 1336 N N . GLY A 1 171 ? 2.254 -32.531 0.054 1 95.81 171 GLY A N 1
ATOM 1337 C CA . GLY A 1 171 ? 1.571 -31.375 0.652 1 95.81 171 GLY A CA 1
ATOM 1338 C C . GLY A 1 171 ? 1.267 -30.281 -0.343 1 95.81 171 GLY A C 1
ATOM 1339 O O . GLY A 1 171 ? 0.676 -29.25 0.016 1 95.81 171 GLY A O 1
ATOM 1340 N N . LEU A 1 172 ? 1.646 -30.469 -1.588 1 95.19 172 LEU A N 1
ATOM 1341 C CA . LEU A 1 172 ? 1.473 -29.438 -2.605 1 95.19 172 LEU A CA 1
ATOM 1342 C C . LEU A 1 172 ? -0.006 -29.156 -2.85 1 95.19 172 LEU A C 1
ATOM 1344 O O . LEU A 1 172 ? -0.416 -27.984 -2.938 1 95.19 172 LEU A O 1
ATOM 1348 N N . THR A 1 173 ? -0.821 -30.203 -2.984 1 95.31 173 THR A N 1
ATOM 1349 C CA . THR A 1 173 ? -2.244 -30.047 -3.266 1 95.31 173 THR A CA 1
ATOM 1350 C C . THR A 1 173 ? -2.943 -29.328 -2.123 1 95.31 173 THR A C 1
ATOM 1352 O O . THR A 1 173 ? -3.674 -28.359 -2.352 1 95.31 173 THR A O 1
ATOM 1355 N N . SER A 1 174 ? -2.658 -29.797 -0.914 1 95.69 174 SER A N 1
ATOM 1356 C CA . SER A 1 174 ? -3.271 -29.156 0.252 1 95.69 174 SER A CA 1
ATOM 1357 C C . SER A 1 174 ? -2.791 -27.719 0.424 1 95.69 174 SER A C 1
ATOM 1359 O O . SER A 1 174 ? -3.58 -26.828 0.745 1 95.69 174 SER A O 1
ATOM 1361 N N . SER A 1 175 ? -1.511 -27.531 0.248 1 96.81 175 SER A N 1
ATOM 1362 C CA . SER A 1 175 ? -0.955 -26.188 0.372 1 96.81 175 SER A CA 1
ATOM 1363 C C . SER A 1 175 ? -1.533 -25.25 -0.683 1 96.81 175 SER A C 1
ATOM 1365 O O . SER A 1 175 ? -1.834 -24.078 -0.393 1 96.81 175 SER A O 1
ATOM 1367 N N . ALA A 1 176 ? -1.693 -25.688 -1.892 1 95.5 176 ALA A N 1
ATOM 1368 C CA . ALA A 1 176 ? -2.244 -24.875 -2.975 1 95.5 176 ALA A CA 1
ATOM 1369 C C . ALA A 1 176 ? -3.67 -24.438 -2.656 1 95.5 176 ALA A C 1
ATOM 1371 O O . ALA A 1 176 ? -4.031 -23.281 -2.883 1 95.5 176 ALA A O 1
ATOM 1372 N N . LYS A 1 177 ? -4.496 -25.328 -2.201 1 96.06 177 LYS A N 1
ATOM 1373 C CA . LYS A 1 177 ? -5.863 -25 -1.815 1 96.06 177 LYS A CA 1
ATOM 1374 C C . LYS A 1 177 ? -5.883 -24 -0.656 1 96.06 177 LYS A C 1
ATOM 1376 O O . LYS A 1 177 ? -6.668 -23.047 -0.658 1 96.06 177 LYS A O 1
ATOM 1381 N N . LYS A 1 178 ? -5.016 -24.297 0.292 1 97 178 LYS A N 1
ATOM 1382 C CA . LYS A 1 178 ? -4.926 -23.406 1.453 1 97 178 LYS A CA 1
ATOM 1383 C C . LYS A 1 178 ? -4.496 -22 1.045 1 97 178 LYS A C 1
ATOM 1385 O O . LYS A 1 178 ? -5.02 -21.016 1.557 1 97 178 LYS A O 1
ATOM 1390 N N . ILE A 1 179 ? -3.521 -21.859 0.18 1 97.06 179 ILE A N 1
ATOM 1391 C CA . ILE A 1 179 ? -3.045 -20.578 -0.312 1 97.06 179 ILE A CA 1
ATOM 1392 C C . ILE A 1 179 ? -4.199 -19.812 -0.951 1 97.06 179 ILE A C 1
ATOM 1394 O O . ILE A 1 179 ? -4.406 -18.625 -0.656 1 97.06 179 ILE A O 1
ATOM 1398 N N . ALA A 1 180 ? -4.938 -20.5 -1.841 1 96.75 180 ALA A N 1
ATOM 1399 C CA . ALA A 1 180 ? -6.047 -19.859 -2.533 1 96.75 180 ALA A CA 1
ATOM 1400 C C . ALA A 1 180 ? -7.105 -19.375 -1.543 1 96.75 180 ALA A C 1
ATOM 1402 O O . ALA A 1 180 ? -7.645 -18.281 -1.69 1 96.75 180 ALA A O 1
ATOM 1403 N N . ASN A 1 181 ? -7.402 -20.156 -0.57 1 97.12 181 ASN A N 1
ATOM 1404 C CA . ASN A 1 181 ? -8.406 -19.797 0.426 1 97.12 181 ASN A CA 1
ATOM 1405 C C . ASN A 1 181 ? -7.953 -18.609 1.274 1 97.12 181 ASN A C 1
ATOM 1407 O O . ASN A 1 181 ? -8.742 -17.703 1.55 1 97.12 181 ASN A O 1
ATOM 1411 N N . ILE A 1 182 ? -6.703 -18.656 1.773 1 97.31 182 ILE A N 1
ATOM 1412 C CA . ILE A 1 182 ? -6.176 -17.547 2.562 1 97.31 182 ILE A CA 1
ATOM 1413 C C . ILE A 1 182 ? -6.188 -16.266 1.728 1 97.31 182 ILE A C 1
ATOM 1415 O O . ILE A 1 182 ? -6.512 -15.195 2.234 1 97.31 182 ILE A O 1
ATOM 1419 N N . GLN A 1 183 ? -5.867 -16.406 0.463 1 96.94 183 GLN A N 1
ATOM 1420 C CA . GLN A 1 183 ? -5.867 -15.25 -0.423 1 96.94 183 GLN A CA 1
ATOM 1421 C C . GLN A 1 183 ? -7.27 -14.664 -0.554 1 96.94 183 GLN A C 1
ATOM 1423 O O . GLN A 1 183 ? -7.43 -13.445 -0.624 1 96.94 183 GLN A O 1
ATOM 1428 N N . ALA A 1 184 ? -8.242 -15.5 -0.68 1 96.62 184 ALA A N 1
ATOM 1429 C CA . ALA A 1 184 ? -9.625 -15.023 -0.771 1 96.62 184 ALA A CA 1
ATOM 1430 C C . ALA A 1 184 ? -10.039 -14.289 0.503 1 96.62 184 ALA A C 1
ATOM 1432 O O . ALA A 1 184 ? -10.648 -13.227 0.441 1 96.62 184 ALA A O 1
ATOM 1433 N N . GLN A 1 185 ? -9.664 -14.82 1.623 1 95.94 185 GLN A N 1
ATOM 1434 C CA . GLN A 1 185 ? -9.969 -14.18 2.9 1 95.94 185 GLN A CA 1
ATOM 1435 C C . GLN A 1 185 ? -9.227 -12.852 3.039 1 95.94 185 GLN A C 1
ATOM 1437 O O . GLN A 1 185 ? -9.789 -11.867 3.523 1 95.94 185 GLN A O 1
ATOM 1442 N N . ARG A 1 186 ? -7.98 -12.828 2.689 1 96.19 186 ARG A N 1
ATOM 1443 C CA . ARG A 1 186 ? -7.156 -11.625 2.734 1 96.19 186 ARG A CA 1
ATOM 1444 C C . ARG A 1 186 ? -7.77 -10.508 1.887 1 96.19 186 ARG A C 1
ATOM 1446 O O . ARG A 1 186 ? -7.711 -9.336 2.256 1 96.19 186 ARG A O 1
ATOM 1453 N N . SER A 1 187 ? -8.273 -10.922 0.735 1 94.88 187 SER A N 1
ATOM 1454 C CA . SER A 1 187 ? -8.844 -9.938 -0.176 1 94.88 187 SER A CA 1
ATOM 1455 C C . SER A 1 187 ? -10.094 -9.297 0.42 1 94.88 187 SER A C 1
ATOM 1457 O O . SER A 1 187 ? -10.383 -8.125 0.162 1 94.88 187 SER A O 1
ATOM 1459 N N . GLU A 1 188 ? -10.797 -10.055 1.192 1 94.19 188 GLU A N 1
ATOM 1460 C CA . GLU A 1 188 ? -11.945 -9.484 1.902 1 94.19 188 GLU A CA 1
ATOM 1461 C C . GLU A 1 188 ? -11.5 -8.406 2.883 1 94.19 188 GLU A C 1
ATOM 1463 O O . GLU A 1 188 ? -12.148 -7.355 2.99 1 94.19 188 GLU A O 1
ATOM 1468 N N . LEU A 1 189 ? -10.445 -8.68 3.566 1 93.12 189 LEU A N 1
ATOM 1469 C CA . LEU A 1 189 ? -9.898 -7.703 4.5 1 93.12 189 LEU A CA 1
ATOM 1470 C C . LEU A 1 189 ? -9.367 -6.48 3.758 1 93.12 189 LEU A C 1
ATOM 1472 O O . LEU A 1 189 ? -9.469 -5.355 4.25 1 93.12 189 LEU A O 1
ATOM 1476 N N . SER A 1 190 ? -8.797 -6.695 2.617 1 93.5 190 SER A N 1
ATOM 1477 C CA . SER A 1 190 ? -8.32 -5.59 1.795 1 93.5 190 SER A CA 1
ATOM 1478 C C . SER A 1 190 ? -9.461 -4.672 1.379 1 93.5 190 SER A C 1
ATOM 1480 O O . SER A 1 190 ? -9.305 -3.451 1.343 1 93.5 190 SER A O 1
ATOM 1482 N N . SER A 1 191 ? -10.539 -5.27 1.024 1 89.94 191 SER A N 1
ATOM 1483 C CA . SER A 1 191 ? -11.719 -4.488 0.657 1 89.94 191 SER A CA 1
ATOM 1484 C C . SER A 1 191 ? -12.234 -3.678 1.839 1 89.94 191 SER A C 1
ATOM 1486 O O . SER A 1 191 ? -12.617 -2.518 1.681 1 89.94 191 SER A O 1
ATOM 1488 N N . GLN A 1 192 ? -12.219 -4.27 2.955 1 90.88 192 GLN A N 1
ATOM 1489 C CA . GLN A 1 192 ? -12.641 -3.564 4.16 1 90.88 192 GLN A CA 1
ATOM 1490 C C . GLN A 1 192 ? -11.703 -2.4 4.469 1 90.88 192 GLN A C 1
ATOM 1492 O O . GLN A 1 192 ? -12.156 -1.313 4.836 1 90.88 192 GLN A O 1
ATOM 1497 N N . GLN A 1 193 ? -10.469 -2.648 4.371 1 91.94 193 GLN A N 1
ATOM 1498 C CA . GLN A 1 193 ? -9.469 -1.608 4.602 1 91.94 193 GLN A CA 1
ATOM 1499 C C . GLN A 1 193 ? -9.664 -0.437 3.645 1 91.94 193 GLN A C 1
ATOM 1501 O O . GLN A 1 193 ? -9.562 0.724 4.047 1 91.94 193 GLN A O 1
ATOM 1506 N N . GLN A 1 194 ? -9.922 -0.779 2.439 1 89.12 194 GLN A N 1
ATOM 1507 C CA . GLN A 1 194 ? -10.109 0.267 1.44 1 89.12 194 GLN A CA 1
ATOM 1508 C C . GLN A 1 194 ? -11.359 1.094 1.74 1 89.12 194 GLN A C 1
ATOM 1510 O O . GLN A 1 194 ? -11.367 2.309 1.529 1 89.12 194 GLN A O 1
ATOM 1515 N N . GLN A 1 195 ? -12.328 0.477 2.174 1 89.19 195 GLN A N 1
ATOM 1516 C CA . GLN A 1 195 ? -13.539 1.199 2.57 1 89.19 195 GLN A CA 1
ATOM 1517 C C . GLN A 1 195 ? -13.25 2.154 3.725 1 89.19 195 GLN A C 1
ATOM 1519 O O . GLN A 1 195 ? -13.734 3.289 3.734 1 89.19 195 GLN A O 1
ATOM 1524 N N . ASP A 1 196 ? -12.477 1.71 4.625 1 91.62 196 ASP A N 1
ATOM 1525 C CA . ASP A 1 196 ? -12.109 2.543 5.766 1 91.62 196 ASP A CA 1
ATOM 1526 C C . ASP A 1 196 ? -11.281 3.748 5.324 1 91.62 196 ASP A C 1
ATOM 1528 O O . ASP A 1 196 ? -11.453 4.852 5.848 1 91.62 196 ASP A O 1
ATOM 1532 N N . ILE A 1 197 ? -10.406 3.514 4.426 1 89.31 197 ILE A N 1
ATOM 1533 C CA . ILE A 1 197 ? -9.586 4.598 3.893 1 89.31 197 ILE A CA 1
ATOM 1534 C C . ILE A 1 197 ? -10.484 5.629 3.205 1 89.31 197 ILE A C 1
ATOM 1536 O O . ILE A 1 197 ? -10.289 6.836 3.363 1 89.31 197 ILE A O 1
ATOM 1540 N N . GLN A 1 198 ? -11.445 5.152 2.496 1 88.25 198 GLN A N 1
ATOM 1541 C CA . GLN A 1 198 ? -12.367 6.047 1.808 1 88.25 198 GLN A CA 1
ATOM 1542 C C . GLN A 1 198 ? -13.227 6.824 2.803 1 88.25 198 GLN A C 1
ATOM 1544 O O . GLN A 1 198 ? -13.461 8.023 2.623 1 88.25 198 GLN A O 1
ATOM 1549 N N . ARG A 1 199 ? -13.688 6.148 3.766 1 92.56 199 ARG A N 1
ATOM 1550 C CA . ARG A 1 199 ? -14.453 6.82 4.812 1 92.56 199 ARG A CA 1
ATOM 1551 C C . ARG A 1 199 ? -13.633 7.938 5.453 1 92.56 199 ARG A C 1
ATOM 1553 O O . ARG A 1 199 ? -14.148 9.031 5.699 1 92.56 199 ARG A O 1
ATOM 1560 N N . PHE A 1 200 ? -12.398 7.648 5.727 1 94.44 200 PHE A N 1
ATOM 1561 C CA . PHE A 1 200 ? -11.516 8.648 6.32 1 94.44 200 PHE A CA 1
ATOM 1562 C C . PHE A 1 200 ? -11.398 9.867 5.414 1 94.44 200 PHE A C 1
ATOM 1564 O O . PHE A 1 200 ? -11.43 11 5.887 1 94.44 200 PHE A O 1
ATOM 1571 N N . GLU A 1 201 ? -11.297 9.617 4.176 1 90.25 201 GLU A N 1
ATOM 1572 C CA . GLU A 1 201 ? -11.172 10.711 3.217 1 90.25 201 GLU A CA 1
ATOM 1573 C C . GLU A 1 201 ? -12.438 11.57 3.205 1 90.25 201 GLU A C 1
ATOM 1575 O O . GLU A 1 201 ? -12.359 12.797 3.059 1 90.25 201 GLU A O 1
ATOM 1580 N N . VAL A 1 202 ? -13.516 10.961 3.338 1 93.31 202 VAL A N 1
ATOM 1581 C CA . VAL A 1 202 ? -14.773 11.695 3.355 1 93.31 202 VAL A CA 1
ATOM 1582 C C . VAL A 1 202 ? -14.852 12.555 4.617 1 93.31 202 VAL A C 1
ATOM 1584 O O . VAL A 1 202 ? -15.25 13.719 4.555 1 93.31 202 VAL A O 1
ATOM 1587 N N . VAL A 1 203 ? -14.492 11.977 5.738 1 96.31 203 VAL A N 1
ATOM 1588 C CA . VAL A 1 203 ? -14.492 12.75 6.98 1 96.31 203 VAL A CA 1
ATOM 1589 C C . VAL A 1 203 ? -13.609 13.984 6.824 1 96.31 203 VAL A C 1
ATOM 1591 O O . VAL A 1 203 ? -14.023 15.094 7.148 1 96.31 203 VAL A O 1
ATOM 1594 N N . GLN A 1 204 ? -12.461 13.758 6.316 1 95 204 GLN A N 1
ATOM 1595 C CA . GLN A 1 204 ? -11.492 14.836 6.172 1 95 204 GLN A CA 1
ATOM 1596 C C . GLN A 1 204 ? -12.023 15.93 5.25 1 95 204 GLN A C 1
ATOM 1598 O O . GLN A 1 204 ? -11.992 17.109 5.598 1 95 204 GLN A O 1
ATOM 1603 N N . SER A 1 205 ? -12.547 15.523 4.137 1 93.06 205 SER A N 1
ATOM 1604 C CA . SER A 1 205 ? -12.984 16.484 3.131 1 93.06 205 SER A CA 1
ATOM 1605 C C . SER A 1 205 ? -14.289 17.156 3.543 1 93.06 205 SER A C 1
ATOM 1607 O O . SER A 1 205 ? -14.438 18.375 3.396 1 93.06 205 SER A O 1
ATOM 1609 N N . TYR A 1 206 ? -15.227 16.391 4.035 1 95.69 206 TYR A N 1
ATOM 1610 C CA . TYR A 1 206 ? -16.531 16.906 4.43 1 95.69 206 TYR A CA 1
ATOM 1611 C C . TYR A 1 206 ? -16.406 17.938 5.547 1 95.69 206 TYR A C 1
ATOM 1613 O O . TYR A 1 206 ? -16.953 19.047 5.453 1 95.69 206 TYR A O 1
ATOM 1621 N N . PHE A 1 207 ? -15.688 17.578 6.527 1 97.31 207 PHE A N 1
ATOM 1622 C CA . PHE A 1 207 ? -15.617 18.469 7.688 1 97.31 207 PHE A CA 1
ATOM 1623 C C . PHE A 1 207 ? -14.609 19.578 7.457 1 97.31 207 PHE A C 1
ATOM 1625 O O . PHE A 1 207 ? -14.641 20.609 8.148 1 97.31 207 PHE A O 1
ATOM 1632 N N . ASN A 1 208 ? -13.766 19.406 6.5 1 95 208 ASN A N 1
ATOM 1633 C CA . ASN A 1 208 ? -12.953 20.562 6.109 1 95 208 ASN A CA 1
ATOM 1634 C C . ASN A 1 208 ? -13.805 21.656 5.477 1 95 208 ASN A C 1
ATOM 1636 O O . ASN A 1 208 ? -13.539 22.844 5.672 1 95 208 ASN A O 1
ATOM 1640 N N . VAL A 1 209 ? -14.758 21.266 4.699 1 94.75 209 VAL A N 1
ATOM 1641 C CA . VAL A 1 209 ? -15.68 22.25 4.148 1 94.75 209 VAL A CA 1
ATOM 1642 C C . VAL A 1 209 ? -16.438 22.938 5.281 1 94.75 209 VAL A C 1
ATOM 1644 O O . VAL A 1 209 ? -16.625 24.156 5.262 1 94.75 209 VAL A O 1
ATOM 1647 N N . GLN A 1 210 ? -16.875 22.172 6.23 1 96.94 210 GLN A N 1
ATOM 1648 C CA . GLN A 1 210 ? -17.562 22.75 7.379 1 96.94 210 GLN A CA 1
ATOM 1649 C C . GLN A 1 210 ? -16.656 23.719 8.133 1 96.94 210 GLN A C 1
ATOM 1651 O O . GLN A 1 210 ? -17.109 24.766 8.602 1 96.94 210 GLN A O 1
ATOM 1656 N N . LEU A 1 211 ? -15.391 23.328 8.281 1 96.81 211 LEU A N 1
ATOM 1657 C CA . LEU A 1 211 ? -14.422 24.219 8.906 1 96.81 211 LEU A CA 1
ATOM 1658 C C . LEU A 1 211 ? -14.305 25.531 8.125 1 96.81 211 LEU A C 1
ATOM 1660 O O . LEU A 1 211 ? -14.391 26.609 8.711 1 96.81 211 LEU A O 1
ATOM 1664 N N . GLN A 1 212 ? -14.141 25.375 6.809 1 94.31 212 GLN A N 1
ATOM 1665 C CA . GLN A 1 212 ? -13.969 26.562 5.988 1 94.31 212 GLN A CA 1
ATOM 1666 C C . GLN A 1 212 ? -15.227 27.438 6.016 1 94.31 212 GLN A C 1
ATOM 1668 O O . GLN A 1 212 ? -15.133 28.672 5.98 1 94.31 212 GLN A O 1
ATOM 1673 N N . GLN A 1 213 ? -16.328 26.859 6.09 1 95.62 213 GLN A N 1
ATOM 1674 C CA . GLN A 1 213 ? -17.578 27.609 6.211 1 95.62 213 GLN A CA 1
ATOM 1675 C C . GLN A 1 213 ? -17.625 28.406 7.508 1 95.62 213 GLN A C 1
ATOM 1677 O O . GLN A 1 213 ? -18.062 29.562 7.52 1 95.62 213 GLN A O 1
ATOM 1682 N N . GLN A 1 214 ? -17.188 27.781 8.547 1 95.69 214 GLN A N 1
ATOM 1683 C CA . GLN A 1 214 ? -17.156 28.484 9.836 1 95.69 214 GLN A CA 1
ATOM 1684 C C . GLN A 1 214 ? -16.141 29.609 9.82 1 95.69 214 GLN A C 1
ATOM 1686 O O . GLN A 1 214 ? -16.344 30.641 10.453 1 95.69 214 GLN A O 1
ATOM 1691 N N . LEU A 1 215 ? -15.07 29.391 9.148 1 94.06 215 LEU A N 1
ATOM 1692 C CA . LEU A 1 215 ? -14.062 30.438 9.055 1 94.06 215 LEU A CA 1
ATOM 1693 C C . LEU A 1 215 ? -14.578 31.609 8.242 1 94.06 215 LEU A C 1
ATOM 1695 O O . LEU A 1 215 ? -14.281 32.781 8.562 1 94.06 215 LEU A O 1
ATOM 1699 N N . VAL A 1 216 ? -15.367 31.391 7.25 1 94.19 216 VAL A N 1
ATOM 1700 C CA . VAL A 1 216 ? -16.016 32.469 6.5 1 94.19 216 VAL A CA 1
ATOM 1701 C C . VAL A 1 216 ? -17 33.188 7.398 1 94.19 216 VAL A C 1
ATOM 1703 O O . VAL A 1 216 ? -17.031 34.438 7.418 1 94.19 216 VAL A O 1
ATOM 1706 N N . ALA A 1 217 ? -17.734 32.469 8.117 1 94.44 217 ALA A N 1
ATOM 1707 C CA . ALA A 1 217 ? -18.719 33.094 9.008 1 94.44 217 ALA A CA 1
ATOM 1708 C C . ALA A 1 217 ? -18.031 33.969 10.039 1 94.44 217 ALA A C 1
ATOM 1710 O O . ALA A 1 217 ? -18.516 35.062 10.32 1 94.44 217 ALA A O 1
ATOM 1711 N N . SER A 1 218 ? -17 33.406 10.562 1 92.62 218 SER A N 1
ATOM 1712 C CA . SER A 1 218 ? -16.25 34.188 11.547 1 92.62 218 SER A CA 1
ATOM 1713 C C . SER A 1 218 ? -15.633 35.438 10.914 1 92.62 218 SER A C 1
ATOM 1715 O O . SER A 1 218 ? -15.656 36.531 11.508 1 92.62 218 SER A O 1
ATOM 1717 N N . SER A 1 219 ? -15.094 35.312 9.766 1 92.81 219 SER A N 1
ATOM 1718 C CA . SER A 1 219 ? -14.477 36.438 9.07 1 92.81 219 SER A CA 1
ATOM 1719 C C . SER A 1 219 ? -15.523 37.469 8.656 1 92.81 219 SER A C 1
ATOM 1721 O O . SER A 1 219 ? -15.258 38.688 8.688 1 92.81 219 SER A O 1
ATOM 1723 N N . LEU A 1 220 ? -16.641 37 8.234 1 93.94 220 LEU A N 1
ATOM 1724 C CA . LEU A 1 220 ? -17.734 37.906 7.875 1 93.94 220 LEU A CA 1
ATOM 1725 C C . LEU A 1 220 ? -18.219 38.688 9.094 1 93.94 220 LEU A C 1
ATOM 1727 O O . LEU A 1 220 ? -18.484 39.875 9.008 1 93.94 220 LEU A O 1
ATOM 1731 N N . PHE A 1 221 ? -18.297 37.938 10.156 1 92.31 221 PHE A N 1
ATOM 1732 C CA . PHE A 1 221 ? -18.672 38.594 11.414 1 92.31 221 PHE A CA 1
ATOM 1733 C C . PHE A 1 221 ? -17.688 39.688 11.781 1 92.31 221 PHE A C 1
ATOM 1735 O O . PHE A 1 221 ? -18.094 40.781 12.164 1 92.31 221 PHE A O 1
ATOM 1742 N N . ASN A 1 222 ? -16.484 39.406 11.672 1 91.44 222 ASN A N 1
ATOM 1743 C CA . ASN A 1 222 ? -15.445 40.375 11.984 1 91.44 222 ASN A CA 1
ATOM 1744 C C . ASN A 1 222 ? -15.469 41.562 11.016 1 91.44 222 ASN A C 1
ATOM 1746 O O . ASN A 1 222 ? -15.32 42.719 11.438 1 91.44 222 ASN A O 1
ATOM 1750 N N . PHE A 1 223 ? -15.656 41.312 9.797 1 92.38 223 PHE A N 1
ATOM 1751 C CA . PHE A 1 223 ? -15.719 42.375 8.789 1 92.38 223 PHE A CA 1
ATOM 1752 C C . PHE A 1 223 ? -16.891 43.312 9.055 1 92.38 223 PHE A C 1
ATOM 1754 O O . PHE A 1 223 ? -16.75 44.531 9.008 1 92.38 223 PHE A O 1
ATOM 1761 N N . ASN A 1 224 ? -18 42.719 9.312 1 93.44 224 ASN A N 1
ATOM 1762 C CA . ASN A 1 224 ? -19.188 43.531 9.594 1 93.44 224 ASN A CA 1
ATOM 1763 C C . ASN A 1 224 ? -19 44.406 10.836 1 93.44 224 ASN A C 1
ATOM 1765 O O . ASN A 1 224 ? -19.422 45.562 10.859 1 93.44 224 ASN A O 1
ATOM 1769 N N . ALA A 1 225 ? -18.391 43.781 11.789 1 91.56 225 ALA A N 1
ATOM 1770 C CA . ALA A 1 225 ? -18.109 44.531 13.016 1 91.56 225 ALA A CA 1
ATOM 1771 C C . ALA A 1 225 ? -17.156 45.688 12.742 1 91.56 225 ALA A C 1
ATOM 1773 O O . ALA A 1 225 ? -17.375 46.812 13.195 1 91.56 225 ALA A O 1
ATOM 1774 N N . MET A 1 226 ? -16.156 45.438 11.992 1 90 226 MET A N 1
ATOM 1775 C CA . MET A 1 226 ? -15.172 46.469 11.688 1 90 226 MET A CA 1
ATOM 1776 C C . MET A 1 226 ? -15.766 47.531 10.789 1 90 226 MET A C 1
ATOM 1778 O O . MET A 1 226 ? -15.406 48.719 10.906 1 90 226 MET A O 1
ATOM 1782 N N . GLN A 1 227 ? -16.562 47.156 9.945 1 91.25 227 GLN A N 1
ATOM 1783 C 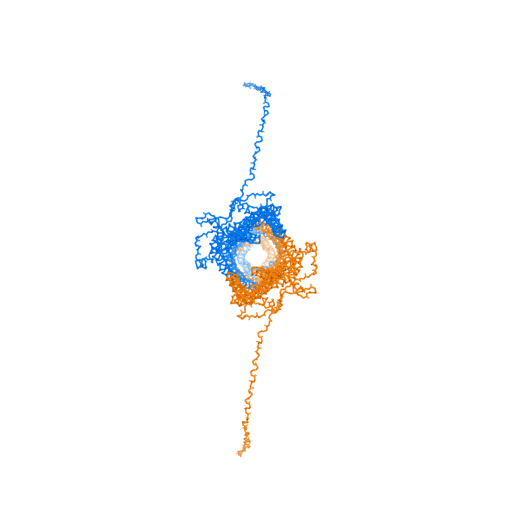CA . GLN A 1 227 ? -17.266 48.094 9.102 1 91.25 227 GLN A CA 1
ATOM 1784 C C . GLN A 1 227 ? -18.141 49.031 9.93 1 91.25 227 GLN A C 1
ATOM 1786 O O . GLN A 1 227 ? -18.188 50.25 9.68 1 91.25 227 GLN A O 1
ATOM 1791 N N . LYS A 1 228 ? -18.812 48.469 10.883 1 92.5 228 LYS A N 1
ATOM 1792 C CA . LYS A 1 228 ? -19.656 49.281 11.789 1 92.5 228 LYS A CA 1
ATOM 1793 C C . LYS A 1 228 ? -18.797 50.25 12.594 1 92.5 228 LYS A C 1
ATOM 1795 O O . LYS A 1 228 ? -19.156 51.406 12.742 1 92.5 228 LYS A O 1
ATOM 1800 N N . HIS A 1 229 ? -17.719 49.781 13.125 1 88.94 229 HIS A N 1
ATOM 1801 C CA . HIS A 1 229 ? -16.812 50.625 13.898 1 88.94 229 HIS A CA 1
ATOM 1802 C C . HIS A 1 229 ? -16.25 51.75 13.031 1 88.94 229 HIS A C 1
ATOM 1804 O O . HIS A 1 229 ? -16.125 52.875 13.484 1 88.94 229 HIS A O 1
ATOM 1810 N N . TYR A 1 230 ? -15.93 51.438 11.844 1 88.88 230 TYR A N 1
ATOM 1811 C CA . TYR A 1 230 ? -15.391 52.438 10.922 1 88.88 230 TYR A CA 1
ATOM 1812 C C . TYR A 1 230 ? -16.438 53.5 10.594 1 88.88 230 TYR A C 1
ATOM 1814 O O . TYR A 1 230 ? -16.141 54.688 10.609 1 88.88 230 TYR A O 1
ATOM 1822 N N . SER A 1 231 ? -17.641 53.094 10.305 1 90.62 231 SER A N 1
ATOM 1823 C CA . SER A 1 231 ? -18.734 54.031 10.008 1 90.62 231 SER A CA 1
ATOM 1824 C C . SER A 1 231 ? -19 54.938 11.188 1 90.62 231 SER A C 1
ATOM 1826 O O . SER A 1 231 ? -19.25 56.125 11 1 90.62 231 SER A O 1
ATOM 1828 N N . ASN A 1 232 ? -19 54.375 12.352 1 90.12 232 ASN A N 1
ATOM 1829 C CA . ASN A 1 232 ? -19.172 55.188 13.562 1 90.12 232 ASN A CA 1
ATOM 1830 C C . ASN A 1 232 ? -18.016 56.156 13.75 1 90.12 232 ASN A C 1
ATOM 1832 O O . ASN A 1 232 ? -18.219 57.312 14.156 1 90.12 232 ASN A O 1
ATOM 1836 N N . ALA A 1 233 ? -16.812 55.594 13.5 1 87.38 233 ALA A N 1
ATOM 1837 C CA . ALA A 1 233 ? -15.633 56.438 13.641 1 87.38 233 ALA A CA 1
ATOM 1838 C C . ALA A 1 233 ? -15.672 57.625 12.656 1 87.38 233 ALA A C 1
ATOM 1840 O O . ALA A 1 233 ? -15.211 58.719 12.977 1 87.38 233 ALA A O 1
ATOM 1841 N N . LEU A 1 234 ? -16.172 57.406 11.547 1 89 234 LEU A N 1
ATOM 1842 C CA . LEU A 1 234 ? -16.328 58.438 10.555 1 89 234 LEU A CA 1
ATOM 1843 C C . LEU A 1 234 ? -17.266 59.562 11.07 1 89 234 LEU A C 1
ATOM 1845 O O . LEU A 1 234 ? -16.969 60.75 10.922 1 89 234 LEU A O 1
ATOM 1849 N N . LYS A 1 235 ? -18.359 59.188 11.688 1 90.62 235 LYS A N 1
ATOM 1850 C CA . LYS A 1 235 ? -19.312 60.125 12.25 1 90.62 235 LYS A CA 1
ATOM 1851 C C . LYS A 1 235 ? -18.688 60.906 13.414 1 90.62 235 LYS A C 1
ATOM 1853 O O . LYS A 1 235 ? -18.906 62.125 13.547 1 90.62 235 LYS A O 1
ATOM 1858 N N . LEU A 1 236 ? -18.016 60.219 14.234 1 89.69 236 LEU A N 1
ATOM 1859 C CA . LEU A 1 236 ? -17.406 60.812 15.398 1 89.69 236 LEU A CA 1
ATOM 1860 C C . LEU A 1 236 ? -16.312 61.812 14.984 1 89.69 236 LEU A C 1
ATOM 1862 O O . LEU A 1 236 ? -16.141 62.844 15.625 1 89.69 236 LEU A O 1
ATOM 1866 N N . GLU A 1 237 ? -15.594 61.469 13.914 1 87.44 237 GLU A N 1
ATOM 1867 C CA . GLU A 1 237 ? -14.586 62.375 13.398 1 87.44 237 GLU A CA 1
ATOM 1868 C C . GLU A 1 237 ? -15.227 63.656 12.883 1 87.44 237 GLU A C 1
ATOM 1870 O O . GLU A 1 237 ? -14.734 64.75 13.148 1 87.44 237 GLU A O 1
ATOM 1875 N N . GLN A 1 238 ? -16.234 63.531 12.188 1 90.06 238 GLN A N 1
ATOM 1876 C CA . GLN A 1 238 ? -16.938 64.688 11.633 1 90.06 238 GLN A CA 1
ATOM 1877 C C . GLN A 1 238 ? -17.469 65.625 12.734 1 90.06 238 GLN A C 1
ATOM 1879 O O . GLN A 1 238 ? -17.516 66.812 12.562 1 90.06 238 GLN A O 1
ATOM 1884 N N . GLN A 1 239 ? -17.75 65.062 13.867 1 89.56 239 GLN A N 1
ATOM 1885 C CA . GLN A 1 239 ? -18.266 65.812 15 1 89.56 239 GLN A CA 1
ATOM 1886 C C . GLN A 1 239 ? -17.125 66.25 15.906 1 89.56 239 GLN A C 1
ATOM 1888 O O . GLN A 1 239 ? -17.375 66.938 16.891 1 89.56 239 GLN A O 1
ATOM 1893 N N . GLY A 1 240 ? -15.859 65.875 15.609 1 85.88 240 GLY A N 1
ATOM 1894 C CA . GLY A 1 240 ? -14.68 66.375 16.312 1 85.88 240 GLY A CA 1
ATOM 1895 C C . GLY A 1 240 ? -14.391 65.562 17.594 1 85.88 240 GLY A C 1
ATOM 1896 O O . GLY A 1 240 ? -13.602 66 18.422 1 85.88 240 GLY A O 1
ATOM 1897 N N . PHE A 1 241 ? -15.07 64.5 17.734 1 82.88 241 PHE A N 1
ATOM 1898 C CA . PHE A 1 241 ? -14.953 63.719 18.953 1 82.88 241 PHE A CA 1
ATOM 1899 C C . PHE A 1 241 ? -13.719 62.812 18.922 1 82.88 241 PHE A C 1
ATOM 1901 O O . PHE A 1 241 ? -13.211 62.406 19.969 1 82.88 241 PHE A O 1
ATOM 1908 N N . ILE A 1 242 ? -13.289 62.469 17.703 1 82.75 242 ILE A N 1
ATOM 1909 C CA . ILE A 1 242 ? -12.086 61.656 17.609 1 82.75 242 ILE A CA 1
ATOM 1910 C C . ILE A 1 242 ? -11.156 62.219 16.547 1 82.75 242 ILE A C 1
ATOM 1912 O O . ILE A 1 242 ? -11.578 63.031 15.703 1 82.75 242 ILE A O 1
ATOM 1916 N N . SER A 1 243 ? -9.883 61.875 16.672 1 80.5 243 SER A N 1
ATOM 1917 C CA . SER A 1 243 ? -8.891 62.344 15.734 1 80.5 243 SER A CA 1
ATOM 1918 C C . SER A 1 243 ? -8.938 61.562 14.43 1 80.5 243 SER A C 1
ATOM 1920 O O . SER A 1 243 ? -9.523 60.469 14.367 1 80.5 243 SER A O 1
ATOM 1922 N N . LYS A 1 244 ? -8.398 62.156 13.398 1 80.56 244 LYS A N 1
ATOM 1923 C CA . LYS A 1 244 ? -8.25 61.469 12.117 1 80.56 244 LYS A CA 1
ATOM 1924 C C . LYS A 1 244 ? -7.441 60.188 12.273 1 80.56 244 LYS A C 1
ATOM 1926 O O . LYS A 1 244 ? -7.707 59.188 11.594 1 80.56 244 LYS A O 1
ATOM 1931 N N . GLY A 1 245 ? -6.559 60.25 13.133 1 73.38 245 GLY A N 1
ATOM 1932 C CA . GLY A 1 245 ? -5.762 59.062 13.406 1 73.38 245 GLY A CA 1
ATOM 1933 C C . GLY A 1 245 ? -6.578 57.875 13.922 1 73.38 245 GLY A C 1
ATOM 1934 O O . GLY A 1 245 ? -6.391 56.75 13.492 1 73.38 245 GLY A O 1
ATOM 1935 N N . GLN A 1 246 ? -7.41 58.188 14.828 1 76.19 246 GLN A N 1
ATOM 1936 C CA . GLN A 1 246 ? -8.258 57.156 15.383 1 76.19 246 GLN A CA 1
ATOM 1937 C C . GLN A 1 246 ? -9.203 56.594 14.328 1 76.19 246 GLN A C 1
ATOM 1939 O O . GLN A 1 246 ? -9.414 55.375 14.258 1 76.19 246 GLN A O 1
ATOM 1944 N N . ARG A 1 247 ? -9.734 57.406 13.469 1 82.94 247 ARG A N 1
ATOM 1945 C CA . ARG A 1 247 ? -10.594 56.969 12.375 1 82.94 247 ARG A CA 1
ATOM 1946 C C . ARG A 1 247 ? -9.82 56.094 11.398 1 82.94 247 ARG A C 1
ATOM 1948 O O . ARG A 1 247 ? -10.32 55.062 10.953 1 82.94 247 ARG A O 1
ATOM 1955 N N . MET A 1 248 ? -8.609 56.469 11.102 1 80 248 MET A N 1
ATOM 1956 C CA . MET A 1 248 ? -7.777 55.719 10.172 1 80 248 MET A CA 1
ATOM 1957 C C . MET A 1 248 ? -7.449 54.312 10.734 1 80 248 MET A C 1
ATOM 1959 O O . MET A 1 248 ? -7.312 53.344 9.984 1 80 248 MET A O 1
ATOM 1963 N N . GLN A 1 249 ? -7.34 54.25 12.062 1 76.69 249 GLN A N 1
ATOM 1964 C CA . GLN A 1 249 ? -7.105 52.969 12.688 1 76.69 249 GLN A CA 1
ATOM 1965 C C . GLN A 1 249 ? -8.266 52 12.414 1 76.69 249 GLN A C 1
ATOM 1967 O O . GLN A 1 249 ? -8.047 50.844 12.109 1 76.69 249 GLN A O 1
ATOM 1972 N N . PHE A 1 250 ? -9.398 52.438 12.453 1 83 250 PHE A N 1
ATOM 1973 C CA . PHE A 1 250 ? -10.562 51.625 12.164 1 83 250 PHE A CA 1
ATOM 1974 C C . PHE A 1 250 ? -10.625 51.25 10.68 1 83 250 PHE A C 1
ATOM 1976 O O . PHE A 1 250 ? -11.055 50.156 10.32 1 83 250 PHE A O 1
ATOM 1983 N N . GLU A 1 251 ? -10.172 52.156 9.867 1 82.5 251 GLU A N 1
ATOM 1984 C CA . GLU A 1 251 ? -10.164 51.906 8.43 1 82.5 251 GLU A CA 1
ATOM 1985 C C . GLU A 1 251 ? -9.211 50.781 8.07 1 82.5 251 GLU A C 1
ATOM 1987 O O . GLU A 1 251 ? -9.555 49.875 7.289 1 82.5 251 GLU A O 1
ATOM 1992 N N . VAL A 1 252 ? -8.109 50.844 8.625 1 73.75 252 VAL A N 1
ATOM 1993 C CA . VAL A 1 252 ? -7.125 49.812 8.391 1 73.75 252 VAL A CA 1
ATOM 1994 C C . VAL A 1 252 ? -7.656 48.469 8.914 1 73.75 252 VAL A C 1
ATOM 1996 O O . VAL A 1 252 ? -7.516 47.438 8.258 1 73.75 252 VAL A O 1
ATOM 1999 N N . ALA A 1 253 ? -8.195 48.469 10.07 1 80.94 253 ALA A N 1
ATOM 2000 C CA . ALA A 1 253 ? -8.758 47.25 10.656 1 80.94 253 ALA A CA 1
ATOM 2001 C C . ALA A 1 253 ? -9.852 46.656 9.773 1 80.94 253 ALA A C 1
ATOM 2003 O O . ALA A 1 253 ? -9.945 45.438 9.602 1 80.94 253 ALA A O 1
ATOM 2004 N N . ARG A 1 254 ? -10.695 47.531 9.242 1 86.5 254 ARG A N 1
ATOM 2005 C CA . ARG A 1 254 ? -11.758 47.125 8.336 1 86.5 254 ARG A CA 1
ATOM 2006 C C . ARG A 1 254 ? -11.172 46.5 7.07 1 86.5 254 ARG A C 1
ATOM 2008 O O . ARG A 1 254 ? -11.648 45.438 6.613 1 86.5 254 ARG A O 1
ATOM 2015 N N . ASN A 1 255 ? -10.188 47.125 6.5 1 81.88 255 ASN A N 1
ATOM 2016 C CA . ASN A 1 255 ? -9.539 46.562 5.305 1 81.88 255 ASN A CA 1
ATOM 2017 C C . ASN A 1 255 ? -8.906 45.219 5.57 1 81.88 255 ASN A C 1
ATOM 2019 O O . ASN A 1 255 ? -8.977 44.312 4.727 1 81.88 255 ASN A O 1
ATOM 2023 N N . ASN A 1 256 ? -8.297 45.125 6.688 1 77.69 256 ASN A N 1
ATOM 2024 C CA . ASN A 1 256 ? -7.711 43.844 7.074 1 77.69 256 ASN A CA 1
ATOM 2025 C C . ASN A 1 256 ? -8.781 42.75 7.23 1 77.69 256 ASN A C 1
ATOM 2027 O O . ASN A 1 256 ? -8.57 41.625 6.844 1 77.69 256 ASN A O 1
ATOM 2031 N N . ALA A 1 257 ? -9.82 43.094 7.82 1 88.38 257 ALA A N 1
ATOM 2032 C CA . ALA A 1 257 ? -10.93 42.156 7.988 1 88.38 257 ALA A CA 1
ATOM 2033 C C . ALA A 1 257 ? -11.484 41.719 6.633 1 88.38 257 ALA A C 1
ATOM 2035 O O . ALA A 1 257 ? -11.875 40.562 6.457 1 88.38 257 ALA A O 1
ATOM 2036 N N . GLU A 1 258 ? -11.516 42.656 5.688 1 85.62 258 GLU A N 1
ATOM 2037 C CA . GLU A 1 258 ? -11.984 42.344 4.34 1 85.62 258 GLU A CA 1
ATOM 2038 C C . GLU A 1 258 ? -11.062 41.344 3.645 1 85.62 258 GLU A C 1
ATOM 2040 O O . GLU A 1 258 ? -11.523 40.406 2.994 1 85.62 258 GLU A O 1
ATOM 2045 N N . ARG A 1 259 ? -9.883 41.594 3.764 1 79 259 ARG A N 1
ATOM 2046 C CA . ARG A 1 259 ? -8.891 40.688 3.189 1 79 259 ARG A CA 1
ATOM 2047 C C . ARG A 1 259 ? -9.023 39.281 3.779 1 79 259 ARG A C 1
ATOM 2049 O O . ARG A 1 259 ? -8.977 38.281 3.053 1 79 259 ARG A O 1
ATOM 2056 N N . THR A 1 260 ? -9.094 39.219 5.062 1 83.69 260 THR A N 1
ATOM 2057 C CA . THR A 1 260 ? -9.242 37.938 5.742 1 83.69 260 THR A CA 1
ATOM 2058 C C . THR A 1 260 ? -10.492 37.219 5.258 1 83.69 260 THR A C 1
ATOM 2060 O O . THR A 1 260 ? -10.477 36 5.062 1 83.69 260 THR A O 1
ATOM 2063 N N . LEU A 1 261 ? -11.578 37.969 5.074 1 89.31 261 LEU A N 1
ATOM 2064 C CA . LEU A 1 261 ? -12.82 37.406 4.574 1 89.31 261 LEU A CA 1
ATOM 2065 C C . LEU A 1 261 ? -12.641 36.844 3.162 1 89.31 261 LEU A C 1
ATOM 2067 O O . LEU A 1 261 ? -13.109 35.75 2.855 1 89.31 261 LEU A O 1
ATOM 2071 N N . GLN A 1 262 ? -11.969 37.594 2.352 1 85.12 262 GLN A N 1
ATOM 2072 C CA . GLN A 1 262 ? -11.727 37.156 0.98 1 85.12 262 GLN A CA 1
ATOM 2073 C C . GLN A 1 262 ? -10.906 35.844 0.95 1 85.12 262 GLN A C 1
ATOM 2075 O O . GLN A 1 262 ? -11.195 34.938 0.169 1 85.12 262 GLN A O 1
ATOM 2080 N N . ASN A 1 263 ? -9.938 35.781 1.748 1 80.81 263 ASN A N 1
ATOM 2081 C CA . ASN A 1 263 ? -9.117 34.562 1.845 1 80.81 263 ASN A CA 1
ATOM 2082 C C . ASN A 1 263 ? -9.945 33.375 2.32 1 80.81 263 ASN A C 1
ATOM 2084 O O . ASN A 1 263 ? -9.781 32.281 1.809 1 80.81 263 ASN A O 1
ATOM 2088 N N . ALA A 1 264 ? -10.703 33.594 3.34 1 89.38 264 ALA A N 1
ATOM 2089 C CA . ALA A 1 264 ? -11.555 32.531 3.861 1 89.38 264 ALA A CA 1
ATOM 2090 C C . ALA A 1 264 ? -12.516 32.031 2.791 1 89.38 264 ALA A C 1
ATOM 2092 O O . ALA A 1 264 ? -12.758 30.812 2.688 1 89.38 264 ALA A O 1
ATOM 2093 N N . GLN A 1 265 ? -13.023 32.969 1.975 1 89.5 265 GLN A N 1
ATOM 2094 C CA . GLN A 1 265 ? -13.945 32.594 0.905 1 89.5 265 GLN A CA 1
ATOM 2095 C C . GLN A 1 265 ? -13.242 31.781 -0.171 1 89.5 265 GLN A C 1
ATOM 2097 O O . GLN A 1 265 ? -13.805 30.812 -0.691 1 89.5 265 GLN A O 1
ATOM 2102 N N . ALA A 1 266 ? -12.109 32.094 -0.464 1 81.25 266 ALA A N 1
ATOM 2103 C CA . ALA A 1 266 ? -11.32 31.344 -1.43 1 81.25 266 ALA A CA 1
ATOM 2104 C C . ALA A 1 266 ? -11.047 29.922 -0.925 1 81.25 266 ALA A C 1
ATOM 2106 O O . ALA A 1 266 ? -11.141 28.969 -1.687 1 81.25 266 ALA A O 1
ATOM 2107 N N . ASN A 1 267 ? -10.695 29.859 0.286 1 84.56 267 ASN A N 1
ATOM 2108 C CA . ASN A 1 267 ? -10.43 28.562 0.882 1 84.56 267 ASN A CA 1
ATOM 2109 C C . ASN A 1 267 ? -11.68 27.688 0.91 1 84.56 267 ASN A C 1
ATOM 2111 O O . ASN A 1 267 ? -11.602 26.469 0.726 1 84.56 267 ASN A O 1
ATOM 2115 N N . LEU A 1 268 ? -12.797 28.281 1.234 1 90.56 268 LEU A N 1
ATOM 2116 C CA . LEU A 1 268 ? -14.055 27.547 1.217 1 90.56 268 LEU A CA 1
ATOM 2117 C C . LEU A 1 268 ? -14.344 26.984 -0.175 1 90.56 268 LEU A C 1
ATOM 2119 O O . LEU A 1 268 ? -14.719 25.828 -0.317 1 90.56 268 LEU A O 1
ATOM 2123 N N . ASN A 1 269 ? -14.109 27.812 -1.159 1 87.06 269 ASN A N 1
ATOM 2124 C CA . ASN A 1 269 ? -14.336 27.375 -2.531 1 87.06 269 ASN A CA 1
ATOM 2125 C C . ASN A 1 269 ? -13.414 26.219 -2.912 1 87.06 269 ASN A C 1
ATOM 2127 O O . ASN A 1 269 ? -13.844 25.266 -3.564 1 87.06 269 ASN A O 1
ATOM 2131 N N . ALA A 1 270 ? -12.242 26.281 -2.52 1 81.31 270 ALA A N 1
ATOM 2132 C CA . ALA A 1 270 ? -11.281 25.219 -2.799 1 81.31 270 ALA A CA 1
ATOM 2133 C C . ALA A 1 270 ? -11.688 23.922 -2.104 1 81.31 270 ALA A C 1
ATOM 2135 O O . ALA A 1 270 ? -11.562 22.828 -2.678 1 81.31 270 ALA A O 1
ATOM 2136 N N . SER A 1 271 ? -12.039 24.047 -0.87 1 90 271 SER A N 1
ATOM 2137 C CA . SER A 1 271 ? -12.43 22.859 -0.123 1 90 271 SER A CA 1
ATOM 2138 C C . SER A 1 271 ? -13.68 22.219 -0.722 1 90 271 SER A C 1
ATOM 2140 O O . SER A 1 271 ? -13.805 21 -0.758 1 90 271 SER A O 1
ATOM 2142 N N . ARG A 1 272 ? -14.594 23.078 -1.166 1 89.81 272 ARG A N 1
ATOM 2143 C CA . ARG A 1 272 ? -15.805 22.578 -1.817 1 89.81 272 ARG A CA 1
ATOM 2144 C C . ARG A 1 272 ? -15.461 21.844 -3.105 1 89.81 272 ARG A C 1
ATOM 2146 O O . ARG A 1 272 ? -16.031 20.797 -3.396 1 89.81 272 ARG A O 1
ATOM 2153 N N . PHE A 1 273 ? -14.602 22.312 -3.811 1 82.38 273 PHE A N 1
ATOM 2154 C CA . PHE A 1 273 ? -14.148 21.672 -5.035 1 82.38 273 PHE A CA 1
ATOM 2155 C C . PHE A 1 273 ? -13.562 20.297 -4.73 1 82.38 273 PHE A C 1
ATOM 2157 O O . PHE A 1 273 ? -13.852 19.328 -5.43 1 82.38 273 PHE A O 1
ATOM 2164 N N . SER A 1 274 ? -12.766 20.234 -3.744 1 83.88 274 SER A N 1
ATOM 2165 C CA . SER A 1 274 ? -12.156 18.969 -3.354 1 83.88 274 SER A CA 1
ATOM 2166 C C . SER A 1 274 ? -13.211 17.953 -2.955 1 83.88 274 SER A C 1
ATOM 2168 O O . SER A 1 274 ? -13.086 16.766 -3.289 1 83.88 274 SER A O 1
ATOM 2170 N N . LEU A 1 275 ? -14.164 18.391 -2.213 1 89.56 275 LEU A N 1
ATOM 2171 C CA . LEU A 1 275 ? -15.227 17.469 -1.799 1 89.56 275 LEU A CA 1
ATOM 2172 C C . LEU A 1 275 ? -16.031 17 -3 1 89.56 275 LEU A C 1
ATOM 2174 O O . LEU A 1 275 ? -16.359 15.82 -3.107 1 89.56 275 LEU A O 1
ATOM 2178 N N . ASN A 1 276 ? -16.297 17.953 -3.857 1 85.88 276 ASN A N 1
ATOM 2179 C CA . ASN A 1 276 ? -17.062 17.609 -5.055 1 85.88 276 ASN A CA 1
ATOM 2180 C C . ASN A 1 276 ? -16.328 16.578 -5.91 1 85.88 276 ASN A C 1
ATOM 2182 O O . ASN A 1 276 ? -16.953 15.672 -6.457 1 85.88 276 ASN A O 1
ATOM 2186 N N . ASN A 1 277 ? -15.102 16.703 -6.016 1 79.62 277 ASN A N 1
ATOM 2187 C CA . ASN A 1 277 ? -14.305 15.742 -6.758 1 79.62 277 ASN A CA 1
ATOM 2188 C C . ASN A 1 277 ? -14.328 14.367 -6.098 1 79.62 277 ASN A C 1
ATOM 2190 O O . ASN A 1 277 ? -14.336 13.344 -6.785 1 79.62 277 ASN A O 1
ATOM 2194 N N . LEU A 1 278 ? -14.242 14.359 -4.816 1 83.38 278 LEU A N 1
ATOM 2195 C CA . LEU A 1 278 ? -14.266 13.102 -4.074 1 83.38 278 LEU A CA 1
ATOM 2196 C C . LEU A 1 278 ? -15.609 12.398 -4.246 1 83.38 278 LEU A C 1
ATOM 2198 O O . LEU A 1 278 ? -15.664 11.18 -4.375 1 83.38 278 LEU A O 1
ATOM 2202 N N . LEU A 1 279 ? -16.656 13.219 -4.301 1 87.06 279 LEU A N 1
ATOM 2203 C CA . LEU A 1 279 ? -18 12.664 -4.359 1 87.06 279 LEU A CA 1
ATOM 2204 C C . LEU A 1 279 ? -18.469 12.531 -5.805 1 87.06 279 LEU A C 1
ATOM 2206 O O . LEU A 1 279 ? -19.594 12.07 -6.059 1 87.06 279 LEU A O 1
ATOM 2210 N N . HIS A 1 280 ? -17.594 12.961 -6.77 1 79.06 280 HIS A N 1
ATOM 2211 C CA . HIS A 1 280 ? -17.922 12.93 -8.188 1 79.06 280 HIS A CA 1
ATOM 2212 C C . HIS A 1 280 ? -19.219 13.672 -8.469 1 79.06 280 HIS A C 1
ATOM 2214 O O . HIS A 1 280 ? -20.094 13.148 -9.164 1 79.06 280 HIS A O 1
ATOM 2220 N N . GLN A 1 281 ? -19.266 14.766 -7.863 1 80 281 GLN A N 1
ATOM 2221 C CA . GLN A 1 281 ? -20.422 15.625 -8.055 1 80 281 GLN A CA 1
ATOM 2222 C C . GLN A 1 281 ? -20.047 16.922 -8.75 1 80 281 GLN A C 1
ATOM 2224 O O . GLN A 1 281 ? -18.906 17.375 -8.664 1 80 281 GLN A O 1
ATOM 2229 N N . GLN A 1 282 ? -21 17.484 -9.484 1 74.69 282 GLN A N 1
ATOM 2230 C CA . GLN A 1 282 ? -20.719 18.703 -10.242 1 74.69 282 GLN A CA 1
ATOM 2231 C C . GLN A 1 282 ? -21.188 19.938 -9.5 1 74.69 282 GLN A C 1
ATOM 2233 O O . GLN A 1 282 ? -20.641 21.031 -9.688 1 74.69 282 GLN A O 1
ATOM 2238 N N . ASN A 1 283 ? -22.156 19.703 -8.648 1 76.88 283 ASN A N 1
ATOM 2239 C CA . ASN A 1 283 ? -22.703 20.891 -8.023 1 76.88 283 ASN A CA 1
ATOM 2240 C C . ASN A 1 283 ? -22.359 20.969 -6.539 1 76.88 283 ASN A C 1
ATOM 2242 O O . ASN A 1 283 ? -22.219 19.938 -5.879 1 76.88 283 ASN A O 1
ATOM 2246 N N . ASN A 1 284 ? -22.172 22.219 -6.164 1 78.06 284 ASN A N 1
ATOM 2247 C CA . ASN A 1 284 ? -21.953 22.453 -4.742 1 78.06 284 ASN A CA 1
ATOM 2248 C C . ASN A 1 284 ? -23.25 22.266 -3.941 1 78.06 284 ASN A C 1
ATOM 2250 O O . ASN A 1 284 ? -24.297 22.781 -4.309 1 78.06 284 ASN A O 1
ATOM 2254 N N . VAL A 1 285 ? -23.125 21.469 -2.986 1 80.25 285 VAL A N 1
ATOM 2255 C CA . VAL A 1 285 ? -24.266 21.219 -2.119 1 80.25 285 VAL A CA 1
ATOM 2256 C C . VAL A 1 285 ? -23.969 21.734 -0.709 1 80.25 285 VAL A C 1
ATOM 2258 O O . VAL A 1 285 ? -22.812 21.766 -0.29 1 80.25 285 VAL A O 1
ATOM 2261 N N . ASP A 1 286 ? -25.062 22.203 -0.094 1 88.81 286 ASP A N 1
ATOM 2262 C CA . ASP A 1 286 ? -24.922 22.594 1.306 1 88.81 286 ASP A CA 1
ATOM 2263 C C . ASP A 1 286 ? -24.766 21.359 2.203 1 88.81 286 ASP A C 1
ATOM 2265 O O . ASP A 1 286 ? -25.406 20.344 1.979 1 88.81 286 ASP A O 1
ATOM 2269 N N . LEU A 1 287 ? -23.891 21.531 3.131 1 94.31 287 LEU A N 1
ATOM 2270 C CA . LEU A 1 287 ? -23.625 20.422 4.055 1 94.31 287 LEU A CA 1
ATOM 2271 C C . LEU A 1 287 ? -24.406 20.609 5.352 1 94.31 287 LEU A C 1
ATOM 2273 O O . LEU A 1 287 ? -24.453 21.703 5.914 1 94.31 287 LEU A O 1
ATOM 2277 N N . SER A 1 288 ? -25.016 19.531 5.871 1 93.38 288 SER A N 1
ATOM 2278 C CA . SER A 1 288 ? -25.938 19.688 6.996 1 93.38 288 SER A CA 1
ATOM 2279 C C . SER A 1 288 ? -25.281 19.266 8.305 1 93.38 288 SER A C 1
ATOM 2281 O O . SER A 1 288 ? -25.672 19.719 9.383 1 93.38 288 SER A O 1
ATOM 2283 N N . THR A 1 289 ? -24.297 18.375 8.297 1 95.31 289 THR A N 1
ATOM 2284 C CA . THR A 1 289 ? -23.641 17.938 9.523 1 95.31 289 THR A CA 1
ATOM 2285 C C . THR A 1 289 ? -22.531 18.891 9.938 1 95.31 289 THR A C 1
ATOM 2287 O O . THR A 1 289 ? -21.516 19 9.25 1 95.31 289 THR A O 1
ATOM 2290 N N . PRO A 1 290 ? -22.656 19.5 11.039 1 95.88 290 PRO A N 1
ATOM 2291 C CA . PRO A 1 290 ? -21.656 20.5 11.453 1 95.88 290 PRO A CA 1
ATOM 2292 C C . PRO A 1 290 ? -20.453 19.859 12.156 1 95.88 290 PRO A C 1
ATOM 2294 O O . PRO A 1 290 ? -20.469 18.672 12.453 1 95.88 290 PRO A O 1
ATOM 2297 N N . LEU A 1 291 ? -19.438 20.672 12.352 1 97.12 291 LEU A N 1
ATOM 2298 C CA . LEU A 1 291 ? -18.344 20.281 13.25 1 97.12 291 LEU A CA 1
ATOM 2299 C C . LEU A 1 291 ? -18.875 20 14.648 1 97.12 291 LEU A C 1
ATOM 2301 O O . LEU A 1 291 ? -19.891 20.578 15.062 1 97.12 291 LEU A O 1
ATOM 2305 N N . PHE A 1 292 ? -18.172 19.156 15.352 1 95.75 292 PHE A N 1
ATOM 2306 C CA . PHE A 1 292 ? -18.672 18.797 16.672 1 95.75 292 PHE A CA 1
ATOM 2307 C C . PHE A 1 292 ? -17.531 18.391 17.594 1 95.75 292 PHE A C 1
ATOM 2309 O O . PHE A 1 292 ? -16.438 18.062 17.125 1 95.75 292 PHE A O 1
ATOM 2316 N N . VAL A 1 293 ? -17.766 18.453 18.859 1 95.25 293 VAL A N 1
ATOM 2317 C CA . VAL A 1 293 ? -16.891 17.953 19.922 1 95.25 293 VAL A CA 1
ATOM 2318 C C . VAL A 1 293 ? -17.719 17.203 20.953 1 95.25 293 VAL A C 1
ATOM 2320 O O . VAL A 1 293 ? -18.656 17.766 21.531 1 95.25 293 VAL A O 1
ATOM 2323 N N . ASN A 1 294 ? -17.406 15.945 21.094 1 93.5 294 ASN A N 1
ATOM 2324 C CA . ASN A 1 294 ? -18.062 15.18 22.141 1 93.5 294 ASN A CA 1
ATOM 2325 C C . ASN A 1 294 ? -17.469 15.477 23.516 1 93.5 294 ASN A C 1
ATOM 2327 O O . ASN A 1 294 ? -16.25 15.43 23.688 1 93.5 294 ASN A O 1
ATOM 2331 N N . ASN A 1 295 ? -18.328 15.672 24.469 1 88.12 295 ASN A N 1
ATOM 2332 C CA . ASN A 1 295 ? -17.844 16.047 25.797 1 88.12 295 ASN A CA 1
ATOM 2333 C C . ASN A 1 295 ? -17.688 14.82 26.688 1 88.12 295 ASN A C 1
ATOM 2335 O O . ASN A 1 295 ? -17.141 14.922 27.797 1 88.12 295 ASN A O 1
ATOM 2339 N N . THR A 1 296 ? -18.094 13.695 26.297 1 82.56 296 THR A N 1
ATOM 2340 C CA . THR A 1 296 ? -17.938 12.477 27.078 1 82.56 296 THR A CA 1
ATOM 2341 C C . THR A 1 296 ? -16.609 11.789 26.766 1 82.56 296 THR A C 1
ATOM 2343 O O . THR A 1 296 ? -16.188 11.766 25.625 1 82.56 296 THR A O 1
ATOM 2346 N N . PRO A 1 297 ? -16.016 11.359 27.891 1 70.38 297 PRO A N 1
ATOM 2347 C CA . PRO A 1 297 ? -14.734 10.703 27.641 1 70.38 297 PRO A CA 1
ATOM 2348 C C . PRO A 1 297 ? -14.852 9.492 26.719 1 70.38 297 PRO A C 1
ATOM 2350 O O . PRO A 1 297 ? -15.859 8.789 26.734 1 70.38 297 PRO A O 1
ATOM 2353 N N . SER A 1 298 ? -13.891 9.422 25.875 1 68.56 298 SER A N 1
ATOM 2354 C CA . SER A 1 298 ? -13.781 8.32 24.938 1 68.56 298 SER A CA 1
ATOM 2355 C C . SER A 1 298 ? -13.312 7.043 25.625 1 68.56 298 SER A C 1
ATOM 2357 O O . SER A 1 298 ? -13.109 7.027 26.828 1 68.56 298 SER A O 1
ATOM 2359 N N . GLN A 1 299 ? -13.32 6 24.891 1 79.31 299 GLN A N 1
ATOM 2360 C CA . GLN A 1 299 ? -12.711 4.754 25.344 1 79.31 299 GLN A CA 1
ATOM 2361 C C . GLN A 1 299 ? -11.289 4.984 25.844 1 79.31 299 GLN A C 1
ATOM 2363 O O . GLN A 1 299 ? -10.617 5.93 25.406 1 79.31 299 GLN A O 1
ATOM 2368 N N . SER A 1 300 ? -10.867 4.152 26.828 1 86.88 300 SER A N 1
ATOM 2369 C CA . SER A 1 300 ? -9.516 4.297 27.359 1 86.88 300 SER A CA 1
ATOM 2370 C C . SER A 1 300 ? -8.469 3.857 26.344 1 86.88 300 SER A C 1
ATOM 2372 O O . SER A 1 300 ? -8.734 2.986 25.516 1 86.88 300 SER A O 1
ATOM 2374 N N . LEU A 1 301 ? -7.395 4.52 26.375 1 88.19 301 LEU A N 1
ATOM 2375 C CA . LEU A 1 301 ? -6.281 4.176 25.5 1 88.19 301 LEU A CA 1
ATOM 2376 C C . LEU A 1 301 ? -5.875 2.719 25.688 1 88.19 301 LEU A C 1
ATOM 2378 O O . LEU A 1 301 ? -5.555 2.031 24.703 1 88.19 301 LEU A O 1
ATOM 2382 N N . GLU A 1 302 ? -5.926 2.277 26.922 1 87.31 302 GLU A N 1
ATOM 2383 C CA . GLU A 1 302 ? -5.539 0.904 27.234 1 87.31 302 GLU A CA 1
ATOM 2384 C C . GLU A 1 302 ? -6.461 -0.099 26.547 1 87.31 302 GLU A C 1
ATOM 2386 O O . GLU A 1 302 ? -6 -1.113 26.016 1 87.31 302 GLU A O 1
ATOM 2391 N N . SER A 1 303 ? -7.66 0.179 26.578 1 90.12 303 SER A N 1
ATOM 2392 C CA . SER A 1 303 ? -8.625 -0.703 25.938 1 90.12 303 SER A CA 1
ATOM 2393 C C . SER A 1 303 ? -8.406 -0.75 24.422 1 90.12 303 SER A C 1
ATOM 2395 O O . SER A 1 303 ? -8.516 -1.814 23.812 1 90.12 303 SER A O 1
ATOM 2397 N N . LEU A 1 304 ? -8.094 0.346 23.859 1 91.94 304 LEU A N 1
ATOM 2398 C CA . LEU A 1 304 ? -7.836 0.431 22.438 1 91.94 304 LEU A CA 1
ATOM 2399 C C . LEU A 1 304 ? -6.574 -0.339 22.062 1 91.94 304 LEU A C 1
ATOM 2401 O O . LEU A 1 304 ? -6.555 -1.071 21.062 1 91.94 304 LEU A O 1
ATOM 2405 N N . LEU A 1 305 ? -5.535 -0.235 22.875 1 91.44 305 LEU A N 1
ATOM 2406 C CA . LEU A 1 305 ? -4.246 -0.863 22.609 1 91.44 305 LEU A CA 1
ATOM 2407 C C . LEU A 1 305 ? -4.336 -2.377 22.766 1 91.44 305 LEU A C 1
ATOM 2409 O O . LEU A 1 305 ? -3.578 -3.119 22.141 1 91.44 305 LEU A O 1
ATOM 2413 N N . THR A 1 306 ? -5.238 -2.863 23.5 1 90.44 306 THR A N 1
ATOM 2414 C CA . THR A 1 306 ? -5.371 -4.297 23.719 1 90.44 306 THR A CA 1
ATOM 2415 C C . THR A 1 306 ? -6.207 -4.941 22.625 1 90.44 306 THR A C 1
ATOM 2417 O O . THR A 1 306 ? -6.016 -6.117 22.297 1 90.44 306 THR A O 1
ATOM 2420 N N . SER A 1 307 ? -7.051 -4.129 22.016 1 92.19 307 SER A N 1
ATOM 2421 C CA . SER A 1 307 ? -8.016 -4.742 21.109 1 92.19 307 SER A CA 1
ATOM 2422 C C . SER A 1 307 ? -7.668 -4.449 19.656 1 92.19 307 SER A C 1
ATOM 2424 O O . SER A 1 307 ? -8.188 -5.094 18.75 1 92.19 307 SER A O 1
ATOM 2426 N N . TYR A 1 308 ? -6.758 -3.576 19.328 1 92.69 308 TYR A N 1
ATOM 2427 C CA . TYR A 1 308 ? -6.539 -3.111 17.969 1 92.69 308 TYR A CA 1
ATOM 2428 C C . TYR A 1 308 ? -6.031 -4.242 17.078 1 92.69 308 TYR A C 1
ATOM 2430 O O . TYR A 1 308 ? -6.32 -4.273 15.883 1 92.69 308 TYR A O 1
ATOM 2438 N N . SER A 1 309 ? -5.266 -5.211 17.641 1 90.69 309 SER A N 1
ATOM 2439 C CA . SER A 1 309 ? -4.66 -6.266 16.828 1 90.69 309 SER A CA 1
ATOM 2440 C C . SER A 1 309 ? -5.727 -7.16 16.203 1 90.69 309 SER A C 1
ATOM 2442 O O . SER A 1 309 ? -5.531 -7.684 15.109 1 90.69 309 SER A O 1
ATOM 2444 N N . GLN A 1 310 ? -6.836 -7.262 16.797 1 90.81 310 GLN A N 1
ATOM 2445 C CA . GLN A 1 310 ? -7.91 -8.109 16.297 1 90.81 310 GLN A CA 1
ATOM 2446 C C . GLN A 1 310 ? -8.922 -7.305 15.492 1 90.81 310 GLN A C 1
ATOM 2448 O O . GLN A 1 310 ? -9.656 -7.859 14.672 1 90.81 310 GLN A O 1
ATOM 2453 N N . LYS A 1 311 ? -8.922 -6.082 15.688 1 91.12 311 LYS A N 1
ATOM 2454 C CA . LYS A 1 311 ? -9.961 -5.262 15.062 1 91.12 311 LYS A CA 1
ATOM 2455 C C . LYS A 1 311 ? -9.43 -4.57 13.812 1 91.12 311 LYS A C 1
ATOM 2457 O O . LYS A 1 311 ? -10.18 -4.324 12.867 1 91.12 311 LYS A O 1
ATOM 2462 N N . SER A 1 312 ? -8.141 -4.309 13.836 1 92.88 312 SER A N 1
ATOM 2463 C CA . SER A 1 312 ? -7.547 -3.602 12.711 1 92.88 312 SER A CA 1
ATOM 2464 C C . SER A 1 312 ? -7.445 -4.504 11.484 1 92.88 312 SER A C 1
ATOM 2466 O O . SER A 1 312 ? -6.754 -5.52 11.508 1 92.88 312 SER A O 1
ATOM 2468 N N . SER A 1 313 ? -8.148 -4.113 10.391 1 93.25 313 SER A N 1
ATOM 2469 C CA . SER A 1 313 ? -8.086 -4.875 9.148 1 93.25 313 SER A CA 1
ATOM 2470 C C . SER A 1 313 ? -6.664 -4.91 8.594 1 93.25 313 SER A C 1
ATOM 2472 O O . SER A 1 313 ? -6.242 -5.91 8.008 1 93.25 313 SER A O 1
ATOM 2474 N N . LEU A 1 314 ? -5.922 -3.838 8.844 1 93.06 314 LEU A N 1
ATOM 2475 C CA . LEU A 1 314 ? -4.547 -3.77 8.352 1 93.06 314 LEU A CA 1
ATOM 2476 C C . LEU A 1 314 ? -3.67 -4.805 9.047 1 93.06 314 LEU A C 1
ATOM 2478 O O . LEU A 1 314 ? -2.914 -5.527 8.391 1 93.06 314 LEU A O 1
ATOM 2482 N N . VAL A 1 315 ? -3.771 -4.918 10.359 1 93.12 315 VAL A N 1
ATOM 2483 C CA . VAL A 1 315 ? -2.953 -5.867 11.117 1 93.12 315 VAL A CA 1
ATOM 2484 C C . VAL A 1 315 ? -3.348 -7.293 10.75 1 93.12 315 VAL A C 1
ATOM 2486 O O . VAL A 1 315 ? -2.484 -8.156 10.562 1 93.12 315 VAL A O 1
ATOM 2489 N N . GLN A 1 316 ? -4.621 -7.52 10.641 1 94.5 316 GLN A N 1
ATOM 2490 C CA . GLN A 1 316 ? -5.105 -8.844 10.266 1 94.5 316 GLN A CA 1
ATOM 2491 C C . GLN A 1 316 ? -4.602 -9.242 8.883 1 94.5 316 GLN A C 1
ATOM 2493 O O . GLN A 1 316 ? -4.199 -10.391 8.664 1 94.5 316 GLN A O 1
ATOM 2498 N N . LYS A 1 317 ? -4.68 -8.344 8 1 95.31 317 LYS A N 1
ATOM 2499 C CA . LYS A 1 317 ? -4.18 -8.594 6.648 1 95.31 317 LYS A CA 1
ATOM 2500 C C . LYS A 1 317 ? -2.697 -8.961 6.672 1 95.31 317 LYS A C 1
ATOM 2502 O O . LYS A 1 317 ? -2.271 -9.891 5.984 1 95.31 317 LYS A O 1
ATOM 2507 N N . MET A 1 318 ? -1.947 -8.273 7.441 1 94.5 318 MET A N 1
ATOM 2508 C CA . MET A 1 318 ? -0.51 -8.516 7.52 1 94.5 318 MET A CA 1
ATOM 2509 C C . MET A 1 318 ? -0.227 -9.883 8.141 1 94.5 318 MET A C 1
ATOM 2511 O O . MET A 1 318 ? 0.704 -10.578 7.723 1 94.5 318 MET A O 1
ATOM 2515 N N . GLN A 1 319 ? -0.968 -10.234 9.109 1 94.5 319 GLN A N 1
ATOM 2516 C CA . GLN A 1 319 ? -0.829 -11.555 9.711 1 94.5 319 GLN A CA 1
ATOM 2517 C C . GLN A 1 319 ? -1.157 -12.656 8.703 1 94.5 319 GLN A C 1
ATOM 2519 O O . GLN A 1 319 ? -0.486 -13.688 8.664 1 94.5 319 GLN A O 1
ATOM 2524 N N . MET A 1 320 ? -2.172 -12.406 7.934 1 95.81 320 MET A N 1
ATOM 2525 C CA . MET A 1 320 ? -2.525 -13.367 6.891 1 95.81 320 MET A CA 1
ATOM 2526 C C . MET A 1 320 ? -1.419 -13.469 5.848 1 95.81 320 MET A C 1
ATOM 2528 O O . MET A 1 320 ? -1.187 -14.539 5.285 1 95.81 320 MET A O 1
ATOM 2532 N N . ASP A 1 321 ? -0.734 -12.344 5.594 1 96.44 321 ASP A N 1
ATOM 2533 C CA . ASP A 1 321 ? 0.406 -12.375 4.684 1 96.44 321 ASP A CA 1
ATOM 2534 C C . ASP A 1 321 ? 1.51 -13.289 5.211 1 96.44 321 ASP A C 1
ATOM 2536 O O . ASP A 1 321 ? 2.152 -14 4.441 1 96.44 321 ASP A O 1
ATOM 2540 N N . THR A 1 322 ? 1.727 -13.266 6.453 1 95.69 322 THR A N 1
ATOM 2541 C CA . THR A 1 322 ? 2.73 -14.141 7.055 1 95.69 322 THR A CA 1
ATOM 2542 C C . THR A 1 322 ? 2.297 -15.602 6.98 1 95.69 322 THR A C 1
ATOM 2544 O O . THR A 1 322 ? 3.117 -16.484 6.715 1 95.69 322 THR A O 1
ATOM 2547 N N . GLN A 1 323 ? 1.036 -15.805 7.188 1 96.5 323 GLN A N 1
ATOM 2548 C CA . GLN A 1 323 ? 0.504 -17.156 7.043 1 96.5 323 GLN A CA 1
ATOM 2549 C C . GLN A 1 323 ? 0.66 -17.656 5.609 1 96.5 323 GLN A C 1
ATOM 2551 O O . GLN A 1 323 ? 1.038 -18.812 5.387 1 96.5 323 GLN A O 1
ATOM 2556 N N . LEU A 1 324 ? 0.334 -16.797 4.727 1 97.06 324 LEU A N 1
ATOM 2557 C CA . LEU A 1 324 ? 0.49 -17.125 3.314 1 97.06 324 LEU A CA 1
ATOM 2558 C C . LEU A 1 324 ? 1.939 -17.469 2.994 1 97.06 324 LEU A C 1
ATOM 2560 O O . LEU A 1 324 ? 2.201 -18.438 2.266 1 97.06 324 LEU A O 1
ATOM 2564 N N . ALA A 1 325 ? 2.824 -16.672 3.508 1 96.62 325 ALA A N 1
ATOM 2565 C CA . ALA A 1 325 ? 4.242 -16.938 3.27 1 96.62 325 ALA A CA 1
ATOM 2566 C C . ALA A 1 325 ? 4.664 -18.281 3.85 1 96.62 325 ALA A C 1
ATOM 2568 O O . ALA A 1 325 ? 5.453 -19 3.238 1 96.62 325 ALA A O 1
ATOM 2569 N N . ASN A 1 326 ? 4.148 -18.641 4.973 1 97.06 326 ASN A N 1
ATOM 2570 C CA . ASN A 1 326 ? 4.453 -19.906 5.605 1 97.06 326 ASN A CA 1
ATOM 2571 C C . ASN A 1 326 ? 3.939 -21.094 4.773 1 97.06 326 ASN A C 1
ATOM 2573 O O . ASN A 1 326 ? 4.648 -22.078 4.582 1 97.06 326 ASN A O 1
ATOM 2577 N N . VAL A 1 327 ? 2.723 -20.938 4.34 1 97.44 327 VAL A N 1
ATOM 2578 C CA . VAL A 1 327 ? 2.145 -22.016 3.531 1 97.44 327 VAL A CA 1
ATOM 2579 C C . VAL A 1 327 ? 2.883 -22.109 2.197 1 97.44 327 VAL A C 1
ATOM 2581 O O . VAL A 1 327 ? 3.055 -23.203 1.655 1 97.44 327 VAL A O 1
ATOM 2584 N N . ASN A 1 328 ? 3.352 -21.016 1.71 1 97.12 328 ASN A N 1
ATOM 2585 C CA . ASN A 1 328 ? 4.121 -21.031 0.471 1 97.12 328 ASN A CA 1
ATOM 2586 C C . ASN A 1 328 ? 5.445 -21.781 0.642 1 97.12 328 ASN A C 1
ATOM 2588 O O . ASN A 1 328 ? 5.918 -22.438 -0.285 1 97.12 328 ASN A O 1
ATOM 2592 N N . ILE A 1 329 ? 6.086 -21.625 1.778 1 97.69 329 ILE A N 1
ATOM 2593 C CA . ILE A 1 329 ? 7.301 -22.375 2.051 1 97.69 329 ILE A CA 1
ATOM 2594 C C . ILE A 1 329 ? 6.996 -23.875 2.008 1 97.69 329 ILE A C 1
ATOM 2596 O O . ILE A 1 329 ? 7.746 -24.656 1.41 1 97.69 329 ILE A O 1
ATOM 2600 N N . GLN A 1 330 ? 5.883 -24.219 2.596 1 97.38 330 GLN A N 1
ATOM 2601 C CA . GLN A 1 330 ? 5.473 -25.609 2.58 1 97.38 330 GLN A CA 1
ATOM 2602 C C . GLN A 1 330 ? 5.219 -26.094 1.153 1 97.38 330 GLN A C 1
ATOM 2604 O O . GLN A 1 330 ? 5.609 -27.203 0.792 1 97.38 330 GLN A O 1
ATOM 2609 N N . ALA A 1 331 ? 4.625 -25.266 0.402 1 96.44 331 ALA A N 1
ATOM 2610 C CA . ALA A 1 331 ? 4.355 -25.625 -0.991 1 96.44 331 ALA A CA 1
ATOM 2611 C C . ALA A 1 331 ? 5.656 -25.812 -1.77 1 96.44 331 ALA A C 1
ATOM 2613 O O . ALA A 1 331 ? 5.785 -26.75 -2.557 1 96.44 331 ALA A O 1
ATOM 2614 N N . GLN A 1 332 ? 6.605 -24.922 -1.56 1 96.38 332 GLN A N 1
ATOM 2615 C CA . GLN A 1 332 ? 7.879 -25 -2.266 1 96.38 332 GLN A CA 1
ATOM 2616 C C . GLN A 1 332 ? 8.688 -26.219 -1.799 1 96.38 332 GLN A C 1
ATOM 2618 O O . GLN A 1 332 ? 9.367 -26.859 -2.598 1 96.38 332 GLN A O 1
ATOM 2623 N N . GLN A 1 333 ? 8.57 -26.578 -0.569 1 96.62 333 GLN A N 1
ATOM 2624 C CA . GLN A 1 333 ? 9.273 -27.734 -0.026 1 96.62 333 GLN A CA 1
ATOM 2625 C C . GLN A 1 333 ? 8.664 -29.047 -0.537 1 96.62 333 GLN A C 1
ATOM 2627 O O . GLN A 1 333 ? 9.359 -30.047 -0.671 1 96.62 333 GLN A O 1
ATOM 2632 N N . ALA A 1 334 ? 7.375 -28.953 -0.787 1 95.69 334 ALA A N 1
ATOM 2633 C CA . ALA A 1 334 ? 6.688 -30.141 -1.302 1 95.69 334 ALA A CA 1
ATOM 2634 C C . ALA A 1 334 ? 7.242 -30.547 -2.662 1 95.69 334 ALA A C 1
ATOM 2636 O O . ALA A 1 334 ? 7.254 -31.734 -3.002 1 95.69 334 ALA A O 1
ATOM 2637 N N . ALA A 1 335 ? 7.727 -29.594 -3.396 1 91.19 335 ALA A N 1
ATOM 2638 C CA . ALA A 1 335 ? 8.25 -29.844 -4.738 1 91.19 335 ALA A CA 1
ATOM 2639 C C . ALA A 1 335 ? 9.516 -30.688 -4.68 1 91.19 335 ALA A C 1
ATOM 2641 O O . ALA A 1 335 ? 9.922 -31.281 -5.684 1 91.19 335 ALA A O 1
ATOM 2642 N N . LYS A 1 336 ? 10.148 -30.875 -3.531 1 93.94 336 LYS A N 1
ATOM 2643 C CA . LYS A 1 336 ? 11.367 -31.672 -3.377 1 93.94 336 LYS A CA 1
ATOM 2644 C C . LYS A 1 336 ? 11.047 -33.094 -2.898 1 93.94 336 LYS A C 1
ATOM 2646 O O . LYS A 1 336 ? 11.938 -33.906 -2.779 1 93.94 336 LYS A O 1
ATOM 2651 N N . LYS A 1 337 ? 9.844 -33.344 -2.625 1 95.75 337 LYS A N 1
ATOM 2652 C CA . LYS A 1 337 ? 9.422 -34.656 -2.129 1 95.75 337 LYS A CA 1
ATOM 2653 C C . LYS A 1 337 ? 8.875 -35.531 -3.262 1 95.75 337 LYS A C 1
ATOM 2655 O O . LYS A 1 337 ? 8.453 -35 -4.297 1 95.75 337 LYS A O 1
ATOM 2660 N N . PRO A 1 338 ? 8.898 -36.875 -3.107 1 95.31 338 PRO A N 1
ATOM 2661 C CA . PRO A 1 338 ? 8.273 -37.75 -4.121 1 95.31 338 PRO A CA 1
ATOM 2662 C C . PRO A 1 338 ? 6.754 -37.594 -4.145 1 95.31 338 PRO A C 1
ATOM 2664 O O . PRO A 1 338 ? 6.148 -37.156 -3.17 1 95.31 338 PRO A O 1
ATOM 2667 N N . SER A 1 339 ? 6.215 -37.938 -5.242 1 95.69 339 SER A N 1
ATOM 2668 C CA . SER A 1 339 ? 4.762 -37.906 -5.387 1 95.69 339 SER A CA 1
ATOM 2669 C C . SER A 1 339 ? 4.238 -39.312 -5.758 1 95.69 339 SER A C 1
ATOM 2671 O O . SER A 1 339 ? 4.961 -40.125 -6.344 1 95.69 339 SER A O 1
ATOM 2673 N N . LEU A 1 340 ? 3 -39.594 -5.281 1 96.31 340 LEU A N 1
ATOM 2674 C CA . LEU A 1 340 ? 2.324 -40.844 -5.566 1 96.31 340 LEU A CA 1
ATOM 2675 C C . LEU A 1 340 ? 1.027 -40.594 -6.332 1 96.31 340 LEU A C 1
ATOM 2677 O O . LEU A 1 340 ? 0.234 -39.75 -5.965 1 96.31 340 LEU A O 1
ATOM 2681 N N . PHE A 1 341 ? 0.877 -41.312 -7.379 1 96.19 341 PHE A N 1
ATOM 2682 C CA . PHE A 1 341 ? -0.304 -41.156 -8.219 1 96.19 341 PHE A CA 1
ATOM 2683 C C . PHE A 1 341 ? -0.937 -42.531 -8.523 1 96.19 341 PHE A C 1
ATOM 2685 O O . PHE A 1 341 ? -0.236 -43.531 -8.633 1 96.19 341 PHE A O 1
ATOM 2692 N N . ALA A 1 342 ? -2.281 -42.531 -8.602 1 95.94 342 ALA A N 1
ATOM 2693 C CA . ALA A 1 342 ? -2.996 -43.625 -9.289 1 95.94 342 ALA A CA 1
ATOM 2694 C C . ALA A 1 342 ? -3.252 -43.25 -10.75 1 95.94 342 ALA A C 1
ATOM 2696 O O . ALA A 1 342 ? -3.553 -42.094 -11.07 1 95.94 342 ALA A O 1
ATOM 2697 N N . PHE A 1 343 ? -3.016 -44.219 -11.617 1 94.5 343 PHE A N 1
ATOM 2698 C CA . PHE A 1 343 ? -3.176 -43.875 -13.023 1 94.5 343 PHE A CA 1
ATOM 2699 C C . PHE A 1 343 ? -3.834 -45 -13.797 1 94.5 343 PHE A C 1
ATOM 2701 O O . PHE A 1 343 ? -3.877 -46.125 -13.328 1 94.5 343 PHE A O 1
ATOM 2708 N N . GLY A 1 344 ? -4.461 -44.594 -14.906 1 92.69 344 GLY A N 1
ATOM 2709 C CA . GLY A 1 344 ? -5.043 -45.469 -15.906 1 92.69 344 GLY A CA 1
ATOM 2710 C C . GLY A 1 344 ? -4.988 -44.906 -17.312 1 92.69 344 GLY A C 1
ATOM 2711 O O . GLY A 1 344 ? -5.152 -43.719 -17.5 1 92.69 344 GLY A O 1
ATOM 2712 N N . GLU A 1 345 ? -4.637 -45.781 -18.203 1 91.81 345 GLU A N 1
ATOM 2713 C CA . GLU A 1 345 ? -4.59 -45.344 -19.594 1 91.81 345 GLU A CA 1
ATOM 2714 C C . GLU A 1 345 ? -5.238 -46.375 -20.5 1 91.81 345 GLU A C 1
ATOM 2716 O O . GLU A 1 345 ? -5.031 -47.594 -20.328 1 91.81 345 GLU A O 1
ATOM 2721 N N . TYR A 1 346 ? -6.105 -45.844 -21.328 1 89.62 346 TYR A N 1
ATOM 2722 C CA . TYR A 1 346 ? -6.797 -46.688 -22.281 1 89.62 346 TYR A CA 1
ATOM 2723 C C . TYR A 1 346 ? -6.488 -46.25 -23.719 1 89.62 346 TYR A C 1
ATOM 2725 O O . TYR A 1 346 ? -6.75 -45.125 -24.094 1 89.62 346 TYR A O 1
ATOM 2733 N N . ALA A 1 347 ? -5.996 -47.219 -24.469 1 87.12 347 ALA A N 1
ATOM 2734 C CA . ALA A 1 347 ? -5.66 -46.906 -25.859 1 87.12 347 ALA A CA 1
ATOM 2735 C C . ALA A 1 347 ? -6.91 -46.906 -26.734 1 87.12 347 ALA A C 1
ATOM 2737 O O . ALA A 1 347 ? -7.793 -47.75 -26.562 1 87.12 347 ALA A O 1
ATOM 2738 N N . LEU A 1 348 ? -7.055 -45.906 -27.594 1 85.56 348 LEU A N 1
ATOM 2739 C CA . LEU A 1 348 ? -8.219 -45.812 -28.453 1 85.56 348 LEU A CA 1
ATOM 2740 C C . LEU A 1 348 ? -7.973 -46.469 -29.797 1 85.56 348 LEU A C 1
ATOM 2742 O O . LEU A 1 348 ? -8.562 -46.094 -30.812 1 85.56 348 LEU A O 1
ATOM 2746 N N . ASP A 1 349 ? -7.125 -47.344 -29.844 1 77 349 ASP A N 1
ATOM 2747 C CA . ASP A 1 349 ? -6.875 -48.094 -31.062 1 77 349 ASP A CA 1
ATOM 2748 C C . ASP A 1 349 ? -7.707 -49.375 -31.109 1 77 349 ASP A C 1
ATOM 2750 O O . ASP A 1 349 ? -8.602 -49.562 -30.281 1 77 349 ASP A O 1
ATOM 2754 N N . GLU A 1 350 ? -7.512 -50.125 -32.25 1 72.5 350 GLU A N 1
ATOM 2755 C CA . GLU A 1 350 ? -8.344 -51.312 -32.5 1 72.5 350 GLU A CA 1
ATOM 2756 C C . GLU A 1 350 ? -8.102 -52.375 -31.438 1 72.5 350 GLU A C 1
ATOM 2758 O O . GLU A 1 350 ? -8.938 -53.281 -31.234 1 72.5 350 GLU A O 1
ATOM 2763 N N . ASN A 1 351 ? -7.059 -52.156 -30.703 1 69.62 351 ASN A N 1
ATOM 2764 C CA . ASN A 1 351 ? -6.754 -53.125 -29.672 1 69.62 351 ASN A CA 1
ATOM 2765 C C . ASN A 1 351 ? -7.223 -52.656 -28.297 1 69.62 351 ASN A C 1
ATOM 2767 O O . ASN A 1 351 ? -7.473 -51.469 -28.078 1 69.62 351 ASN A O 1
ATOM 2771 N N . GLU A 1 352 ? -7.793 -53.562 -27.5 1 75.12 352 GLU A N 1
ATOM 2772 C CA . GLU A 1 352 ? -8.273 -53.25 -26.156 1 75.12 352 GLU A CA 1
ATOM 2773 C C . GLU A 1 352 ? -7.109 -53.125 -25.172 1 75.12 352 GLU A C 1
ATOM 2775 O O . GLU A 1 352 ? -7.125 -53.781 -24.109 1 75.12 352 GLU A O 1
ATOM 2780 N N . ASN A 1 353 ? -6.156 -52.312 -25.469 1 78.75 353 ASN A N 1
ATOM 2781 C CA . ASN A 1 353 ? -4.996 -52.125 -24.609 1 78.75 353 ASN A CA 1
ATOM 2782 C C . ASN A 1 353 ? -5.273 -51.125 -23.484 1 78.75 353 ASN A C 1
ATOM 2784 O O . ASN A 1 353 ? -5.852 -50.062 -23.719 1 78.75 353 ASN A O 1
ATOM 2788 N N . TRP A 1 354 ? -5.102 -51.531 -22.25 1 84.06 354 TRP A N 1
ATOM 2789 C CA . TRP A 1 354 ? -5.242 -50.625 -21.109 1 84.06 354 TRP A CA 1
ATOM 2790 C C . TRP A 1 354 ? -4.211 -50.938 -20.031 1 84.06 354 TRP A C 1
ATOM 2792 O O . TRP A 1 354 ? -3.67 -52.031 -19.984 1 84.06 354 TRP A O 1
ATOM 2802 N N . ILE A 1 355 ? -3.809 -50 -19.328 1 86.19 355 ILE A N 1
ATOM 2803 C CA . ILE A 1 355 ? -2.912 -50.125 -18.172 1 86.19 355 ILE A CA 1
ATOM 2804 C C . ILE A 1 355 ? -3.488 -49.375 -16.984 1 86.19 355 ILE A C 1
ATOM 2806 O O . ILE A 1 355 ? -4.07 -48.312 -17.141 1 86.19 355 ILE A O 1
ATOM 2810 N N . VAL A 1 356 ? -3.492 -50 -15.75 1 90.94 356 VAL A N 1
ATOM 2811 C CA . VAL A 1 356 ? -3.959 -49.406 -14.516 1 90.94 356 VAL A CA 1
ATOM 2812 C C . VAL A 1 356 ? -2.984 -49.688 -13.383 1 90.94 356 VAL A C 1
ATOM 2814 O O . VAL A 1 356 ? -2.475 -50.812 -13.273 1 90.94 356 VAL A O 1
ATOM 2817 N N . GLY A 1 357 ? -2.621 -48.625 -12.617 1 93.12 357 GLY A N 1
ATOM 2818 C CA . GLY A 1 357 ? -1.696 -48.906 -11.523 1 93.12 357 GLY A CA 1
ATOM 2819 C C . GLY A 1 357 ? -1.403 -47.656 -10.68 1 93.12 357 GLY A C 1
ATOM 2820 O O . GLY A 1 357 ? -2.209 -46.75 -10.633 1 93.12 357 GLY A O 1
ATOM 2821 N N . VAL A 1 358 ? -0.37 -47.875 -9.836 1 94.38 358 VAL A N 1
ATOM 2822 C CA . VAL A 1 358 ? 0.128 -46.781 -8.984 1 94.38 358 VAL A CA 1
ATOM 2823 C C . VAL A 1 358 ? 1.568 -46.438 -9.367 1 94.38 358 VAL A C 1
ATOM 2825 O O . VAL A 1 358 ? 2.314 -47.312 -9.82 1 94.38 358 VAL A O 1
ATOM 2828 N N . MET A 1 359 ? 1.838 -45.188 -9.266 1 94 359 MET A N 1
ATOM 2829 C CA . MET A 1 359 ? 3.174 -44.75 -9.656 1 94 359 MET A CA 1
ATOM 2830 C C . MET A 1 359 ? 3.748 -43.75 -8.648 1 94 359 MET A C 1
ATOM 2832 O O . MET A 1 359 ? 3.055 -42.844 -8.203 1 94 359 MET A O 1
ATOM 2836 N N . ALA A 1 360 ? 4.957 -44.062 -8.203 1 95.38 360 ALA A N 1
ATOM 2837 C CA . ALA A 1 360 ? 5.742 -43.125 -7.426 1 95.38 360 ALA A CA 1
ATOM 2838 C C . ALA A 1 360 ? 6.723 -42.344 -8.312 1 95.38 360 ALA A C 1
ATOM 2840 O O . ALA A 1 360 ? 7.406 -42.938 -9.148 1 95.38 360 ALA A O 1
ATOM 2841 N N . LYS A 1 361 ? 6.707 -41.094 -8.164 1 95.62 361 LYS A N 1
ATOM 2842 C CA . LYS A 1 361 ? 7.543 -40.219 -9.008 1 95.62 361 LYS A CA 1
ATOM 2843 C C . LYS A 1 361 ? 8.438 -39.344 -8.172 1 95.62 361 LYS A C 1
ATOM 2845 O O . LYS A 1 361 ? 7.984 -38.719 -7.199 1 95.62 361 LYS A O 1
ATOM 2850 N N . TYR A 1 362 ? 9.75 -39.281 -8.516 1 95.38 362 TYR A N 1
ATOM 2851 C CA . TYR A 1 362 ? 10.719 -38.375 -7.887 1 95.38 362 TYR A CA 1
ATOM 2852 C C . TYR A 1 362 ? 11.461 -37.562 -8.93 1 95.38 362 TYR A C 1
ATOM 2854 O O . TYR A 1 362 ? 12.164 -38.125 -9.781 1 95.38 362 TYR A O 1
ATOM 2862 N N . ASN A 1 363 ? 11.367 -36.281 -8.82 1 94.69 363 ASN A N 1
ATOM 2863 C CA . ASN A 1 363 ? 11.984 -35.406 -9.812 1 94.69 363 ASN A CA 1
ATOM 2864 C C . ASN A 1 363 ? 13.477 -35.25 -9.57 1 94.69 363 ASN A C 1
ATOM 2866 O O . ASN A 1 363 ? 13.891 -34.812 -8.5 1 94.69 363 ASN A O 1
ATOM 2870 N N . LEU A 1 364 ? 14.227 -35.562 -10.539 1 94.75 364 LEU A N 1
ATOM 2871 C CA . LEU A 1 364 ? 15.672 -35.469 -10.43 1 94.75 364 LEU A CA 1
ATOM 2872 C C . LEU A 1 364 ? 16.172 -34.125 -10.977 1 94.75 364 LEU A C 1
ATOM 2874 O O . LEU A 1 364 ? 17.094 -33.531 -10.43 1 94.75 364 LEU A O 1
ATOM 2878 N N . PHE A 1 365 ? 15.523 -33.719 -12.055 1 94.5 365 PHE A N 1
ATOM 2879 C CA . PHE A 1 365 ? 15.867 -32.469 -12.703 1 94.5 365 PHE A CA 1
ATOM 2880 C C . PHE A 1 365 ? 14.664 -31.891 -13.438 1 94.5 365 PHE A C 1
ATOM 2882 O O . PHE A 1 365 ? 13.883 -32.625 -14.039 1 94.5 365 PHE A O 1
ATOM 2889 N N . SER A 1 366 ? 14.375 -30.547 -13.492 1 90.56 366 SER A N 1
ATOM 2890 C CA . SER A 1 366 ? 13.227 -29.984 -14.188 1 90.56 366 SER A CA 1
ATOM 2891 C C . SER A 1 366 ? 13.531 -28.594 -14.734 1 90.56 366 SER A C 1
ATOM 2893 O O . SER A 1 366 ? 12.695 -28 -15.406 1 90.56 366 SER A O 1
ATOM 2895 N N . GLY A 1 367 ? 14.578 -28.016 -14.695 1 91.94 367 GLY A N 1
ATOM 2896 C CA . GLY A 1 367 ? 14.906 -26.656 -15.102 1 91.94 367 GLY A CA 1
ATOM 2897 C C . GLY A 1 367 ? 14.477 -25.609 -14.094 1 91.94 367 GLY A C 1
ATOM 2898 O O . GLY A 1 367 ? 14.758 -24.422 -14.266 1 91.94 367 GLY A O 1
ATOM 2899 N N . VAL A 1 368 ? 13.672 -25.922 -13.234 1 95.12 368 VAL A N 1
ATOM 2900 C CA . VAL A 1 368 ? 13.289 -25.047 -12.141 1 95.12 368 VAL A CA 1
ATOM 2901 C C . VAL A 1 368 ? 14.195 -25.281 -10.93 1 95.12 368 VAL A C 1
ATOM 2903 O O . VAL A 1 368 ? 14.336 -26.422 -10.477 1 95.12 368 VAL A O 1
ATOM 2906 N N . ASP A 1 369 ? 14.773 -24.25 -10.508 1 96.44 369 ASP A N 1
ATOM 2907 C CA . ASP A 1 369 ? 15.625 -24.375 -9.328 1 96.44 369 ASP A CA 1
ATOM 2908 C C . ASP A 1 369 ? 14.797 -24.328 -8.047 1 96.44 369 ASP A C 1
ATOM 2910 O O . ASP A 1 369 ? 14.516 -23.25 -7.512 1 96.44 369 ASP A O 1
ATOM 2914 N N . LYS A 1 370 ? 14.664 -25.484 -7.453 1 96 370 LYS A N 1
ATOM 2915 C CA . LYS A 1 370 ? 13.789 -25.609 -6.289 1 96 370 LYS A CA 1
ATOM 2916 C C . LYS A 1 370 ? 14.414 -24.953 -5.059 1 96 370 LYS A C 1
ATOM 2918 O O . LYS A 1 370 ? 13.703 -24.391 -4.223 1 96 370 LYS A O 1
ATOM 2923 N N . ASN A 1 371 ? 15.672 -25.062 -4.941 1 96.56 371 ASN A N 1
ATOM 2924 C CA . ASN A 1 371 ? 16.359 -24.453 -3.805 1 96.56 371 ASN A CA 1
ATOM 2925 C C . ASN A 1 371 ? 16.219 -22.922 -3.812 1 96.56 371 ASN A C 1
ATOM 2927 O O . ASN A 1 371 ? 15.992 -22.312 -2.768 1 96.56 371 ASN A O 1
ATOM 2931 N N . LYS A 1 372 ? 16.344 -22.344 -4.961 1 97.44 372 LYS A N 1
ATOM 2932 C CA . LYS A 1 372 ? 16.172 -20.906 -5.074 1 97.44 372 LYS A CA 1
ATOM 2933 C C . LYS A 1 372 ? 14.742 -20.484 -4.746 1 97.44 372 LYS A C 1
ATOM 2935 O O . LYS A 1 372 ? 14.516 -19.453 -4.117 1 97.44 372 LYS A O 1
ATOM 2940 N N . ASN A 1 373 ? 13.797 -21.297 -5.152 1 97.38 373 ASN A N 1
ATOM 2941 C CA . ASN A 1 373 ? 12.398 -21.016 -4.836 1 97.38 373 ASN A CA 1
ATOM 2942 C C . ASN A 1 373 ? 12.141 -21.094 -3.334 1 97.38 373 ASN A C 1
ATOM 2944 O O . ASN A 1 373 ? 11.391 -20.281 -2.781 1 97.38 373 ASN A O 1
ATOM 2948 N N . ILE A 1 374 ? 12.695 -22.078 -2.674 1 97.62 374 ILE A N 1
ATOM 2949 C CA . ILE A 1 374 ? 12.516 -22.234 -1.234 1 97.62 374 ILE A CA 1
ATOM 2950 C C . ILE A 1 374 ? 13.148 -21.047 -0.51 1 97.62 374 ILE A C 1
ATOM 2952 O O . ILE A 1 374 ? 12.547 -20.469 0.406 1 97.62 374 ILE A O 1
ATOM 2956 N N . HIS A 1 375 ? 14.312 -20.703 -0.957 1 97.69 375 HIS A N 1
ATOM 2957 C CA . HIS A 1 375 ? 14.977 -19.547 -0.357 1 97.69 375 HIS A CA 1
ATOM 2958 C C . HIS A 1 375 ? 14.164 -18.266 -0.57 1 97.69 375 HIS A C 1
ATOM 2960 O O . HIS A 1 375 ? 14.047 -17.453 0.34 1 97.69 375 HIS A O 1
ATOM 2966 N N . ALA A 1 376 ? 13.656 -18.062 -1.762 1 98.06 376 ALA A N 1
ATOM 2967 C CA . ALA A 1 376 ? 12.805 -16.922 -2.047 1 98.06 376 ALA A CA 1
ATOM 2968 C C . ALA A 1 376 ? 11.586 -16.891 -1.121 1 98.06 376 ALA A C 1
ATOM 2970 O O . ALA A 1 376 ? 11.203 -15.836 -0.618 1 98.06 376 ALA A O 1
ATOM 2971 N N . ALA A 1 377 ? 11.008 -18.031 -0.923 1 97.62 377 ALA A N 1
ATOM 2972 C CA . ALA A 1 377 ? 9.844 -18.125 -0.051 1 97.62 377 ALA A CA 1
ATOM 2973 C C . ALA A 1 377 ? 10.203 -17.766 1.388 1 97.62 377 ALA A C 1
ATOM 2975 O O . ALA A 1 377 ? 9.422 -17.125 2.086 1 97.62 377 ALA A O 1
ATOM 2976 N N . GLU A 1 378 ? 11.312 -18.219 1.788 1 98.12 378 GLU A N 1
ATOM 2977 C CA . GLU A 1 378 ? 11.781 -17.906 3.135 1 98.12 378 GLU A CA 1
ATOM 2978 C C . GLU A 1 378 ? 12.016 -16.406 3.295 1 98.12 378 GLU A C 1
ATOM 2980 O O . GLU A 1 378 ? 11.695 -15.828 4.336 1 98.12 378 GLU A O 1
ATOM 2985 N N . LEU A 1 379 ? 12.617 -15.828 2.287 1 97.56 379 LEU A N 1
ATOM 2986 C CA . LEU A 1 379 ? 12.836 -14.383 2.309 1 97.56 379 LEU A CA 1
ATOM 2987 C C . LEU A 1 379 ? 11.508 -13.633 2.361 1 97.56 379 LEU A C 1
ATOM 2989 O O . LEU A 1 379 ? 11.391 -12.609 3.043 1 97.56 379 LEU A O 1
ATOM 2993 N N . LYS A 1 380 ? 10.523 -14.102 1.68 1 97.19 380 LYS A N 1
ATOM 2994 C CA . LYS A 1 380 ? 9.203 -13.469 1.712 1 97.19 380 LYS A CA 1
ATOM 2995 C C . LYS A 1 380 ? 8.578 -13.586 3.098 1 97.19 380 LYS A C 1
ATOM 2997 O O . LYS A 1 380 ? 7.91 -12.656 3.561 1 97.19 380 LYS A O 1
ATOM 3002 N N . ARG A 1 381 ? 8.742 -14.75 3.762 1 97.38 381 ARG A N 1
ATOM 3003 C CA . ARG A 1 381 ? 8.258 -14.906 5.129 1 97.38 381 ARG A CA 1
ATOM 3004 C C . ARG A 1 381 ? 8.953 -13.93 6.07 1 97.38 381 ARG A C 1
ATOM 3006 O O . ARG A 1 381 ? 8.289 -13.25 6.859 1 97.38 381 ARG A O 1
ATOM 3013 N N . TYR A 1 382 ? 10.25 -13.875 5.918 1 97.06 382 TYR A N 1
ATOM 3014 C CA . TYR A 1 382 ? 11.031 -12.953 6.734 1 97.06 382 TYR A CA 1
ATOM 3015 C C . TYR A 1 382 ? 10.562 -11.516 6.543 1 97.06 382 TYR A C 1
ATOM 3017 O O . TYR A 1 382 ? 10.336 -10.797 7.52 1 97.06 382 TYR A O 1
ATOM 3025 N N . ALA A 1 383 ? 10.375 -11.094 5.309 1 95.31 383 ALA A N 1
ATOM 3026 C CA . ALA A 1 383 ? 9.906 -9.742 4.996 1 95.31 383 ALA A CA 1
ATOM 3027 C C . ALA A 1 383 ? 8.523 -9.484 5.59 1 95.31 383 ALA A C 1
ATOM 3029 O O . ALA A 1 383 ? 8.266 -8.406 6.125 1 95.31 383 ALA A O 1
ATOM 3030 N N . SER A 1 384 ? 7.66 -10.461 5.477 1 95.94 384 SER A N 1
ATOM 3031 C CA . SER A 1 384 ? 6.301 -10.289 5.977 1 95.94 384 SER A CA 1
ATOM 3032 C C . SER A 1 384 ? 6.285 -10.133 7.492 1 95.94 384 SER A C 1
ATOM 3034 O O . SER A 1 384 ? 5.488 -9.359 8.031 1 95.94 384 SER A O 1
ATOM 3036 N N . GLU A 1 385 ? 7.145 -10.836 8.141 1 95.44 385 GLU A N 1
ATOM 3037 C CA . GLU A 1 385 ? 7.246 -10.719 9.594 1 95.44 385 GLU A CA 1
ATOM 3038 C C . GLU A 1 385 ? 7.723 -9.336 10.008 1 95.44 385 GLU A C 1
ATOM 3040 O O . GLU A 1 385 ? 7.172 -8.734 10.938 1 95.44 385 GLU A O 1
ATOM 3045 N N . LEU A 1 386 ? 8.719 -8.875 9.32 1 90.81 386 LEU A N 1
ATOM 3046 C CA . LEU A 1 386 ? 9.242 -7.543 9.602 1 90.81 386 LEU A CA 1
ATOM 3047 C C . LEU A 1 386 ? 8.188 -6.477 9.344 1 90.81 386 LEU A C 1
ATOM 3049 O O . LEU A 1 386 ? 8.031 -5.543 10.141 1 90.81 386 LEU A O 1
ATOM 3053 N N . MET A 1 387 ? 7.445 -6.582 8.281 1 91.75 387 MET A N 1
ATOM 3054 C CA . MET A 1 387 ? 6.41 -5.617 7.926 1 91.75 387 MET A CA 1
ATOM 3055 C C . MET A 1 387 ? 5.277 -5.637 8.945 1 91.75 387 MET A C 1
ATOM 3057 O O . MET A 1 387 ? 4.703 -4.594 9.266 1 91.75 387 MET A O 1
ATOM 3061 N N . THR A 1 388 ? 4.961 -6.809 9.422 1 91.94 388 THR A N 1
ATOM 3062 C CA . THR A 1 388 ? 3.908 -6.93 10.43 1 91.94 388 THR A CA 1
ATOM 3063 C C . THR A 1 388 ? 4.305 -6.223 11.719 1 91.94 388 THR A C 1
ATOM 3065 O O . THR A 1 388 ? 3.516 -5.465 12.289 1 91.94 388 THR A O 1
ATOM 3068 N N . GLU A 1 389 ? 5.508 -6.414 12.094 1 87.06 389 GLU A N 1
ATOM 3069 C CA . GLU A 1 389 ? 5.984 -5.785 13.32 1 87.06 389 GLU A CA 1
ATOM 3070 C C . GLU A 1 389 ? 6.051 -4.266 13.18 1 87.06 389 GLU A C 1
ATOM 3072 O O . GLU A 1 389 ? 5.664 -3.531 14.086 1 87.06 389 GLU A O 1
ATOM 3077 N N . ARG A 1 390 ? 6.516 -3.834 12.078 1 85.12 390 ARG A N 1
ATOM 3078 C CA . ARG A 1 390 ? 6.57 -2.4 11.812 1 85.12 390 ARG A CA 1
ATOM 3079 C C . ARG A 1 390 ? 5.176 -1.783 11.828 1 85.12 390 ARG A C 1
ATOM 3081 O O . ARG A 1 390 ? 4.98 -0.702 12.391 1 85.12 390 ARG A O 1
ATOM 3088 N N . THR A 1 391 ? 4.285 -2.402 11.227 1 89.12 391 THR A N 1
ATOM 3089 C CA . THR A 1 391 ? 2.918 -1.896 11.156 1 89.12 391 THR A CA 1
ATOM 3090 C C . THR A 1 391 ? 2.299 -1.805 12.547 1 89.12 391 THR A C 1
ATOM 3092 O O . THR A 1 391 ? 1.613 -0.831 12.867 1 89.12 391 THR A O 1
ATOM 3095 N N . LYS A 1 392 ? 2.553 -2.803 13.32 1 87.94 392 LYS A N 1
ATOM 3096 C CA . LYS A 1 392 ? 2.043 -2.773 14.688 1 87.94 392 LYS A CA 1
ATOM 3097 C C . LYS A 1 392 ? 2.594 -1.571 15.453 1 87.94 392 LYS A C 1
ATOM 3099 O O . LYS A 1 392 ? 1.848 -0.873 16.141 1 87.94 392 LYS A O 1
ATOM 3104 N N . GLN A 1 393 ? 3.834 -1.341 15.289 1 82.94 393 GLN A N 1
ATOM 3105 C CA . GLN A 1 393 ? 4.461 -0.194 15.938 1 82.94 393 GLN A CA 1
ATOM 3106 C C . GLN A 1 393 ? 3.844 1.116 15.453 1 82.94 393 GLN A C 1
ATOM 3108 O O . GLN A 1 393 ? 3.596 2.021 16.25 1 82.94 393 GLN A O 1
ATOM 3113 N N . GLU A 1 394 ? 3.623 1.17 14.234 1 84.06 394 GLU A N 1
ATOM 3114 C CA . GLU A 1 394 ? 3.055 2.385 13.656 1 84.06 394 GLU A CA 1
ATOM 3115 C C . GLU A 1 394 ? 1.628 2.613 14.141 1 84.06 394 GLU A C 1
ATOM 3117 O O . GLU A 1 394 ? 1.244 3.746 14.445 1 84.06 394 GLU A O 1
ATOM 3122 N N . ILE A 1 395 ? 0.886 1.581 14.203 1 90.19 395 ILE A N 1
ATOM 3123 C CA . ILE A 1 395 ? -0.504 1.702 14.625 1 90.19 395 ILE A CA 1
ATOM 3124 C C . ILE A 1 395 ? -0.559 2.105 16.094 1 90.19 395 ILE A C 1
ATOM 3126 O O . ILE A 1 395 ? -1.366 2.951 16.484 1 90.19 395 ILE A O 1
ATOM 3130 N N . GLU A 1 396 ? 0.322 1.545 16.906 1 87.06 396 GLU A N 1
ATOM 3131 C CA . GLU A 1 396 ? 0.371 1.901 18.312 1 87.06 396 GLU A CA 1
ATOM 3132 C C . GLU A 1 396 ? 0.746 3.369 18.5 1 87.06 396 GLU A C 1
ATOM 3134 O O . GLU A 1 396 ? 0.157 4.066 19.328 1 87.06 396 GLU A O 1
ATOM 3139 N N . ALA A 1 397 ? 1.654 3.748 17.75 1 81.31 397 ALA A N 1
ATOM 3140 C CA . ALA A 1 397 ? 2.057 5.152 17.797 1 81.31 397 ALA A CA 1
ATOM 3141 C C . ALA A 1 397 ? 0.911 6.066 17.391 1 81.31 397 ALA A C 1
ATOM 3143 O O . ALA A 1 397 ? 0.681 7.109 18 1 81.31 397 ALA A O 1
ATOM 3144 N N . LEU A 1 398 ? 0.199 5.676 16.375 1 86.62 398 LEU A N 1
ATOM 3145 C CA . LEU A 1 398 ? -0.902 6.48 15.859 1 86.62 398 LEU A CA 1
ATOM 3146 C C . LEU A 1 398 ? -2.061 6.516 16.844 1 86.62 398 LEU A C 1
ATOM 3148 O O . LEU A 1 398 ? -2.719 7.547 17.016 1 86.62 398 LEU A O 1
ATOM 3152 N N . LEU A 1 399 ? -2.293 5.387 17.469 1 89.88 399 LEU A N 1
ATOM 3153 C CA . LEU A 1 399 ? -3.334 5.332 18.484 1 89.88 399 LEU A CA 1
ATOM 3154 C C . LEU A 1 399 ? -3.002 6.266 19.656 1 89.88 399 LEU A C 1
ATOM 3156 O O . LEU A 1 399 ? -3.857 7.031 20.109 1 89.88 399 LEU A O 1
ATOM 3160 N N . ASN A 1 400 ? -1.748 6.254 20.062 1 84.62 400 ASN A N 1
ATOM 3161 C CA . ASN A 1 400 ? -1.312 7.137 21.141 1 84.62 400 ASN A CA 1
ATOM 3162 C C . ASN A 1 400 ? -1.434 8.602 20.75 1 84.62 400 ASN A C 1
ATOM 3164 O O . ASN A 1 400 ? -1.975 9.414 21.5 1 84.62 400 ASN A O 1
ATOM 3168 N N . LYS A 1 401 ? -1.033 8.875 19.625 1 82.56 401 LYS A N 1
ATOM 3169 C CA . LYS A 1 401 ? -1.041 10.258 19.156 1 82.56 401 LYS A CA 1
ATOM 3170 C C . LYS A 1 401 ? -2.467 10.773 18.984 1 82.56 401 LYS A C 1
ATOM 3172 O O . LYS A 1 401 ? -2.807 11.852 19.469 1 82.56 401 LYS A O 1
ATOM 3177 N N . SER A 1 402 ? -3.246 10.039 18.25 1 91.19 402 SER A N 1
ATOM 3178 C CA . SER A 1 402 ? -4.609 10.477 17.969 1 91.19 402 SER A CA 1
ATOM 3179 C C . SER A 1 402 ? -5.438 10.555 19.25 1 91.19 402 SER A C 1
ATOM 3181 O O . SER A 1 402 ? -6.266 11.453 19.406 1 91.19 402 SER A O 1
ATOM 3183 N N . TYR A 1 403 ? -5.207 9.664 20.203 1 88.12 403 TYR A N 1
ATOM 3184 C CA . TYR A 1 403 ? -5.91 9.68 21.484 1 88.12 403 TYR A CA 1
ATOM 3185 C C . TYR A 1 403 ? -5.559 10.93 22.281 1 88.12 403 TYR A C 1
ATOM 3187 O O . TYR A 1 403 ? -6.441 11.609 22.812 1 88.12 403 TYR A O 1
ATOM 3195 N N . ASN A 1 404 ? -4.316 11.195 22.328 1 83.88 404 ASN A N 1
ATOM 3196 C CA . ASN A 1 404 ? -3.869 12.383 23.047 1 83.88 404 ASN A CA 1
ATOM 3197 C C . ASN A 1 404 ? -4.367 13.664 22.391 1 83.88 404 ASN A C 1
ATOM 3199 O O . ASN A 1 404 ? -4.746 14.617 23.078 1 83.88 404 ASN A O 1
ATOM 3203 N N . GLU A 1 405 ? -4.344 13.656 21.047 1 86.06 405 GLU A N 1
ATOM 3204 C CA . GLU A 1 405 ? -4.852 14.82 20.328 1 86.06 405 GLU A CA 1
ATOM 3205 C C . GLU A 1 405 ? -6.352 15 20.547 1 86.06 405 GLU A C 1
ATOM 3207 O O . GLU A 1 405 ? -6.844 16.125 20.656 1 86.06 405 GLU A O 1
ATOM 3212 N N . LEU A 1 406 ? -7.004 13.914 20.594 1 91 406 LEU A N 1
ATOM 3213 C CA . LEU A 1 406 ? -8.438 13.938 20.859 1 91 406 LEU A CA 1
ATOM 3214 C C . LEU A 1 406 ? -8.734 14.516 22.234 1 91 406 LEU A C 1
ATOM 3216 O O . LEU A 1 406 ? -9.57 15.414 22.359 1 91 406 LEU A O 1
ATOM 3220 N N . ASN A 1 407 ? -8.023 14.117 23.219 1 86.19 407 ASN A N 1
ATOM 3221 C CA . ASN A 1 407 ? -8.195 14.602 24.578 1 86.19 407 ASN A CA 1
ATOM 3222 C C . ASN A 1 407 ? -7.805 16.078 24.703 1 86.19 407 ASN A C 1
ATOM 3224 O O . ASN A 1 407 ? -8.477 16.844 25.391 1 86.19 407 ASN A O 1
ATOM 3228 N N . SER A 1 408 ? -6.766 16.359 24.047 1 83.94 408 SER A N 1
ATOM 3229 C CA . SER A 1 408 ? -6.32 17.75 24.062 1 83.94 408 SER A CA 1
ATOM 3230 C C . SER A 1 408 ? -7.355 18.672 23.422 1 83.94 408 SER A C 1
ATOM 3232 O O . SER A 1 408 ? -7.621 19.766 23.938 1 83.94 408 SER A O 1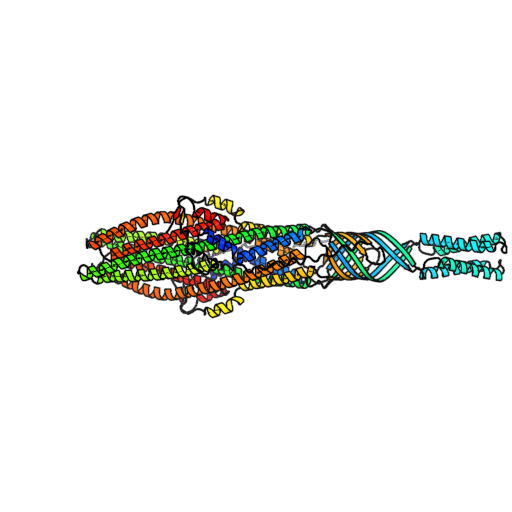
ATOM 3234 N N . ALA A 1 409 ? -7.934 18.219 22.359 1 89.69 409 ALA A N 1
ATOM 3235 C CA . ALA A 1 409 ? -8.953 19.031 21.688 1 89.69 409 ALA A CA 1
ATOM 3236 C C . ALA A 1 409 ? -10.203 19.172 22.547 1 89.69 409 ALA A C 1
ATOM 3238 O O . ALA A 1 409 ? -10.836 20.219 22.562 1 89.69 409 ALA A O 1
ATOM 3239 N N . GLN A 1 410 ? -10.547 18.172 23.281 1 88.88 410 GLN A N 1
ATOM 3240 C CA . GLN A 1 410 ? -11.688 18.219 24.188 1 88.88 410 GLN A CA 1
ATOM 3241 C C . GLN A 1 410 ? -11.453 19.219 25.312 1 88.88 410 GLN A C 1
ATOM 3243 O O . GLN A 1 410 ? -12.328 20.031 25.625 1 88.88 410 GLN A O 1
ATOM 3248 N N . GLN A 1 411 ? -10.32 19.188 25.844 1 83.81 411 GLN A N 1
ATOM 3249 C CA . GLN A 1 411 ? -9.977 20.109 26.922 1 83.81 411 GLN A CA 1
ATOM 3250 C C . GLN A 1 411 ? -9.906 21.547 26.422 1 83.81 411 GLN A C 1
ATOM 3252 O O . GLN A 1 411 ? -10.391 22.469 27.078 1 83.81 411 GLN A O 1
ATOM 3257 N N . SER A 1 412 ? -9.297 21.641 25.266 1 85.69 412 SER A N 1
ATOM 3258 C CA . SER A 1 412 ? -9.195 22.969 24.672 1 85.69 412 SER A CA 1
ATOM 3259 C C . SER A 1 412 ? -10.57 23.547 24.359 1 85.69 412 SER A C 1
ATOM 3261 O O . SER A 1 412 ? -10.773 24.75 24.453 1 85.69 412 SER A O 1
ATOM 3263 N N . HIS A 1 413 ? -11.484 22.688 24.031 1 89.38 413 HIS A N 1
ATOM 3264 C CA . HIS A 1 413 ? -12.828 23.141 23.703 1 89.38 413 HIS A CA 1
ATOM 3265 C C . HIS A 1 413 ? -13.492 23.828 24.891 1 89.38 413 HIS A C 1
ATOM 3267 O O . HIS A 1 413 ? -14.094 24.891 24.75 1 89.38 413 HIS A O 1
ATOM 3273 N N . GLN A 1 414 ? -13.352 23.281 26.031 1 85.06 414 GLN A N 1
ATOM 3274 C CA . GLN A 1 414 ? -13.93 23.844 27.25 1 85.06 414 GLN A CA 1
ATOM 3275 C C . GLN A 1 414 ? -13.305 25.203 27.578 1 85.06 414 GLN A C 1
ATOM 3277 O O . GLN A 1 414 ? -14.008 26.141 27.938 1 85.06 414 GLN A O 1
ATOM 3282 N N . LEU A 1 415 ? -12.07 25.203 27.359 1 81.5 415 LEU A N 1
ATOM 3283 C CA . LEU A 1 415 ? -11.352 26.453 27.625 1 81.5 415 LEU A CA 1
ATOM 3284 C C . LEU A 1 415 ? -11.75 27.531 26.625 1 81.5 415 LEU A C 1
ATOM 3286 O O . LEU A 1 415 ? -11.961 28.688 27 1 81.5 415 LEU A O 1
ATOM 3290 N N . LEU A 1 416 ? -11.867 27.141 25.406 1 87 416 LEU A N 1
ATOM 3291 C CA . LEU A 1 416 ? -12.219 28.078 24.344 1 87 416 LEU A CA 1
ATOM 3292 C C . LEU A 1 416 ? -13.633 28.625 24.547 1 87 416 LEU A C 1
ATOM 3294 O O . LEU A 1 416 ? -13.883 29.812 24.312 1 87 416 LEU A O 1
ATOM 3298 N N . GLN A 1 417 ? -14.492 27.875 25.047 1 87.38 417 GLN A N 1
ATOM 3299 C CA . GLN A 1 417 ? -15.852 28.328 25.344 1 87.38 417 GLN A CA 1
ATOM 3300 C C . GLN A 1 417 ? -15.852 29.406 26.422 1 87.38 417 GLN A C 1
ATOM 3302 O O . GLN A 1 417 ? -16.531 30.422 26.281 1 87.38 417 GLN A O 1
ATOM 3307 N N . ARG A 1 418 ? -15.109 29.188 27.391 1 83.31 418 ARG A N 1
ATOM 3308 C CA . ARG A 1 418 ? -15 30.172 28.469 1 83.31 418 ARG A CA 1
ATOM 3309 C C . ARG A 1 418 ? -14.344 31.453 27.953 1 83.31 418 ARG A C 1
ATOM 3311 O O . ARG A 1 418 ? -14.75 32.562 28.328 1 83.31 418 ARG A O 1
ATOM 3318 N N . ASN A 1 419 ? -13.383 31.266 27.125 1 81.88 419 ASN A N 1
ATOM 3319 C CA . ASN A 1 419 ? -12.656 32.406 26.594 1 81.88 419 ASN A CA 1
ATOM 3320 C C . ASN A 1 419 ? -13.539 33.25 25.656 1 81.88 419 ASN A C 1
ATOM 3322 O O . ASN A 1 419 ? -13.398 34.469 25.594 1 81.88 419 ASN A O 1
ATOM 3326 N N . VAL A 1 420 ? -14.359 32.625 24.969 1 87.44 420 VAL A N 1
ATOM 3327 C CA . VAL A 1 420 ? -15.266 33.344 24.078 1 87.44 420 VAL A CA 1
ATOM 3328 C C . VAL A 1 420 ? -16.219 34.219 24.906 1 87.44 420 VAL A C 1
ATOM 3330 O O . VAL A 1 420 ? -16.453 35.375 24.562 1 87.44 420 VAL A O 1
ATOM 3333 N N . ASN A 1 421 ? -16.672 33.688 25.984 1 85.19 421 ASN A N 1
ATOM 3334 C CA . ASN A 1 421 ? -17.547 34.438 26.875 1 85.19 421 ASN A CA 1
ATOM 3335 C C . ASN A 1 421 ? -16.812 35.656 27.469 1 85.19 421 ASN A C 1
ATOM 3337 O O . ASN A 1 421 ? -17.375 36.75 27.516 1 85.19 421 ASN A O 1
ATOM 3341 N N . ALA A 1 422 ? -15.656 35.406 27.812 1 80.5 422 ALA A N 1
ATOM 3342 C CA . ALA A 1 422 ? -14.852 36.469 28.391 1 80.5 422 ALA A CA 1
ATOM 3343 C C . ALA A 1 422 ? -14.547 37.531 27.328 1 80.5 422 ALA A C 1
ATOM 3345 O O . ALA A 1 422 ? -14.562 38.75 27.625 1 80.5 422 ALA A O 1
ATOM 3346 N N . ALA A 1 423 ? -14.273 37.062 26.156 1 82.5 423 ALA A N 1
ATOM 3347 C CA . ALA A 1 423 ? -13.93 38 25.078 1 82.5 423 ALA A CA 1
ATOM 3348 C C . ALA A 1 423 ? -15.148 38.812 24.641 1 82.5 423 ALA A C 1
ATOM 3350 O O . ALA A 1 423 ? -15.023 39.969 24.281 1 82.5 423 ALA A O 1
ATOM 3351 N N . GLN A 1 424 ? -16.281 38.25 24.75 1 88.5 424 GLN A N 1
ATOM 3352 C CA . GLN A 1 424 ? -17.516 38.969 24.438 1 88.5 424 GLN A CA 1
ATOM 3353 C C . GLN A 1 424 ? -17.766 40.062 25.453 1 88.5 424 GLN A C 1
ATOM 3355 O O . GLN A 1 424 ? -18.141 41.188 25.078 1 88.5 424 GLN A O 1
ATOM 3360 N N . GLU A 1 425 ? -17.484 39.75 26.703 1 85.69 425 GLU A N 1
ATOM 3361 C CA . GLU A 1 425 ? -17.656 40.781 27.75 1 85.69 425 GLU A CA 1
ATOM 3362 C C . GLU A 1 425 ? -16.609 41.875 27.625 1 85.69 425 GLU A C 1
ATOM 3364 O O . GLU A 1 425 ? -16.906 43.031 27.844 1 85.69 425 GLU A O 1
ATOM 3369 N N . ASN A 1 426 ? -15.508 41.469 27.297 1 79.5 426 ASN A N 1
ATOM 3370 C CA . ASN A 1 426 ? -14.445 42.438 27.109 1 79.5 426 ASN A CA 1
ATOM 3371 C C . ASN A 1 426 ? -14.773 43.406 25.953 1 79.5 426 ASN A C 1
ATOM 3373 O O . ASN A 1 426 ? -14.516 44.594 26.062 1 79.5 426 ASN A O 1
ATOM 3377 N N . LEU A 1 427 ? -15.25 42.875 24.875 1 87.88 427 LEU A N 1
ATOM 3378 C CA . LEU A 1 427 ? -15.641 43.719 23.75 1 87.88 427 LEU A CA 1
ATOM 3379 C C . LEU A 1 427 ? -16.734 44.719 24.156 1 87.88 427 LEU A C 1
ATOM 3381 O O . LEU A 1 427 ? -16.688 45.875 23.797 1 87.88 427 LEU A O 1
ATOM 3385 N N . ARG A 1 428 ? -17.625 44.25 24.938 1 89 428 ARG A N 1
ATOM 3386 C CA . ARG A 1 428 ? -18.688 45.094 25.438 1 89 428 ARG A CA 1
ATOM 3387 C C . ARG A 1 428 ? -18.141 46.25 26.266 1 89 428 ARG A C 1
ATOM 3389 O O . ARG A 1 428 ? -18.547 47.406 26.094 1 89 428 ARG A O 1
ATOM 3396 N N . ILE A 1 429 ? -17.188 45.969 27.094 1 81.94 429 ILE A N 1
ATOM 3397 C CA . ILE A 1 429 ? -16.578 46.938 27.984 1 81.94 429 ILE A CA 1
ATOM 3398 C C . ILE A 1 429 ? -15.805 47.969 27.172 1 81.94 429 ILE A C 1
ATOM 3400 O O . ILE A 1 429 ? -15.906 49.156 27.406 1 81.94 429 ILE A O 1
ATOM 3404 N N . GLN A 1 430 ? -15.094 47.531 26.188 1 82.62 430 GLN A N 1
ATOM 3405 C CA . GLN A 1 430 ? -14.281 48.406 25.375 1 82.62 430 GLN A CA 1
ATOM 3406 C C . GLN A 1 430 ? -15.148 49.312 24.484 1 82.62 430 GLN A C 1
ATOM 3408 O O . GLN A 1 430 ? -14.836 50.469 24.281 1 82.62 430 GLN A O 1
ATOM 3413 N N . GLU A 1 431 ? -16.172 48.781 23.984 1 88.06 431 GLU A N 1
ATOM 3414 C CA . GLU A 1 431 ? -17.109 49.562 23.188 1 88.06 431 GLU A CA 1
ATOM 3415 C C . GLU A 1 431 ? -17.75 50.656 24.031 1 88.06 431 GLU A C 1
ATOM 3417 O O . GLU A 1 431 ? -17.875 51.812 23.562 1 88.06 431 GLU A O 1
ATOM 3422 N N . LEU A 1 432 ? -18.031 50.281 25.25 1 83.62 432 LEU A N 1
ATOM 3423 C CA . LEU A 1 432 ? -18.641 51.25 26.141 1 83.62 432 LEU A CA 1
ATOM 3424 C C . LEU A 1 432 ? -17.641 52.344 26.547 1 83.62 432 LEU A C 1
ATOM 3426 O O . LEU A 1 432 ? -17.969 53.531 26.594 1 83.62 432 LEU A O 1
ATOM 3430 N N . SER A 1 433 ? -16.5 51.938 26.828 1 83 433 SER A N 1
ATOM 3431 C CA . SER A 1 433 ? -15.453 52.875 27.203 1 83 433 SER A CA 1
ATOM 3432 C C . SER A 1 433 ? -15.164 53.875 26.078 1 83 433 SER A C 1
ATOM 3434 O O . SER A 1 433 ? -14.898 55.031 26.328 1 83 433 SER A O 1
ATOM 3436 N N . PHE A 1 434 ? -15.125 53.406 24.844 1 84.25 434 PHE A N 1
ATOM 3437 C CA . PHE A 1 434 ? -14.852 54.25 23.688 1 84.25 434 PHE A CA 1
ATOM 3438 C C . PHE A 1 434 ? -15.992 55.25 23.469 1 84.25 434 PHE A C 1
ATOM 3440 O O . PHE A 1 434 ? -15.75 56.438 23.172 1 84.25 434 PHE A O 1
ATOM 3447 N N . ARG A 1 435 ? -17.172 54.781 23.719 1 83.5 435 ARG A N 1
ATOM 3448 C CA . ARG A 1 435 ? -18.344 55.625 23.531 1 83.5 435 ARG A CA 1
ATOM 3449 C C . ARG A 1 435 ? -18.391 56.75 24.578 1 83.5 435 ARG A C 1
ATOM 3451 O O . ARG A 1 435 ? -18.828 57.875 24.281 1 83.5 435 ARG A O 1
ATOM 3458 N N . GLU A 1 436 ? -17.797 56.469 25.766 1 80.94 436 GLU A N 1
ATOM 3459 C CA . GLU A 1 436 ? -17.781 57.438 26.859 1 80.94 436 GLU A CA 1
ATOM 3460 C C . GLU A 1 436 ? -16.516 58.312 26.828 1 80.94 436 GLU A C 1
ATOM 3462 O O . GLU A 1 436 ? -16.297 59.125 27.719 1 80.94 436 GLU A O 1
ATOM 3467 N N . GLY A 1 437 ? -15.711 57.969 25.844 1 77.19 437 GLY A N 1
ATOM 3468 C CA . GLY A 1 437 ? -14.5 58.75 25.672 1 77.19 437 GLY A CA 1
ATOM 3469 C C . GLY A 1 437 ? -13.375 58.344 26.594 1 77.19 437 GLY A C 1
ATOM 3470 O O . GLY A 1 437 ? -12.422 59.094 26.797 1 77.19 437 GLY A O 1
ATOM 3471 N N . MET A 1 438 ? -13.648 57.188 27.094 1 72 438 MET A N 1
ATOM 3472 C CA . MET A 1 438 ? -12.672 56.688 28.078 1 72 438 MET A CA 1
ATOM 3473 C C . MET A 1 438 ? -11.781 55.625 27.469 1 72 438 MET A C 1
ATOM 3475 O O . MET A 1 438 ? -10.844 55.156 28.109 1 72 438 MET A O 1
ATOM 3479 N N . GLY A 1 439 ? -12.078 55.312 26.234 1 75.12 439 GLY A N 1
ATOM 3480 C CA . GLY A 1 439 ? -11.305 54.281 25.578 1 75.12 439 GLY A CA 1
ATOM 3481 C C . GLY A 1 439 ? -10.773 54.688 24.219 1 75.12 439 GLY A C 1
ATOM 3482 O O . GLY A 1 439 ? -11.094 55.781 23.734 1 75.12 439 GLY A O 1
ATOM 3483 N N . THR A 1 440 ? -9.914 53.844 23.688 1 77.56 440 THR A N 1
ATOM 3484 C CA . THR A 1 440 ? -9.305 54.156 22.406 1 77.56 440 THR A CA 1
ATOM 3485 C C . THR A 1 440 ? -9.836 53.219 21.328 1 77.56 440 THR A C 1
ATOM 3487 O O . THR A 1 440 ? -10.383 52.156 21.625 1 77.56 440 THR A O 1
ATOM 3490 N N . ALA A 1 441 ? -9.75 53.719 20.125 1 75.94 441 ALA A N 1
ATOM 3491 C CA . ALA A 1 441 ? -10.125 52.906 18.969 1 75.94 441 ALA A CA 1
ATOM 3492 C C . ALA A 1 441 ? -9.352 51.562 18.969 1 75.94 441 ALA A C 1
ATOM 3494 O O . ALA A 1 441 ? -9.914 50.531 18.656 1 75.94 441 ALA A O 1
ATOM 3495 N N . THR A 1 442 ? -8.148 51.625 19.328 1 75.56 442 THR A N 1
ATOM 3496 C CA . THR A 1 442 ? -7.281 50.438 19.328 1 75.56 442 THR A CA 1
ATOM 3497 C C . THR A 1 442 ? -7.809 49.375 20.281 1 75.56 442 THR A C 1
ATOM 3499 O O . THR A 1 442 ? -7.738 48.188 20 1 75.56 442 THR A O 1
ATOM 3502 N N . GLN A 1 443 ? -8.336 49.875 21.375 1 77.19 443 GLN A N 1
ATOM 3503 C CA . GLN A 1 443 ? -8.844 48.906 22.359 1 77.19 443 GLN A CA 1
ATOM 3504 C C . GLN A 1 443 ? -10.078 48.188 21.844 1 77.19 443 GLN A C 1
ATOM 3506 O O . GLN A 1 443 ? -10.234 46.969 22.062 1 77.19 443 GLN A O 1
ATOM 3511 N N . VAL A 1 444 ? -10.938 48.875 21.172 1 82.25 444 VAL A N 1
ATOM 3512 C CA . VAL A 1 444 ? -12.133 48.281 20.594 1 82.25 444 VAL A CA 1
ATOM 3513 C C . VAL A 1 444 ? -11.727 47.312 19.469 1 82.25 444 VAL A C 1
ATOM 3515 O O . VAL A 1 444 ? -12.227 46.188 19.406 1 82.25 444 VAL A O 1
ATOM 3518 N N . ILE A 1 445 ? -10.844 47.688 18.641 1 81.12 445 ILE A N 1
ATOM 3519 C CA . ILE A 1 445 ? -10.375 46.875 17.516 1 81.12 445 ILE A CA 1
ATOM 3520 C C . ILE A 1 445 ? -9.727 45.594 18.047 1 81.12 445 ILE A C 1
ATOM 3522 O O . ILE A 1 445 ? -9.992 44.5 17.547 1 81.12 445 ILE A O 1
ATOM 3526 N N . ASP A 1 446 ? -8.969 45.719 19.031 1 79.44 446 ASP A N 1
ATOM 3527 C CA . ASP A 1 446 ? -8.281 44.562 19.609 1 79.44 446 ASP A CA 1
ATOM 3528 C C . ASP A 1 446 ? -9.273 43.594 20.219 1 79.44 446 ASP A C 1
ATOM 3530 O O . ASP A 1 446 ? -9.125 42.375 20.078 1 79.44 446 ASP A O 1
ATOM 3534 N N . ALA A 1 447 ? -10.148 44.188 20.938 1 81.25 447 ALA A N 1
ATOM 3535 C CA . ALA A 1 447 ? -11.156 43.344 21.562 1 81.25 447 ALA A CA 1
ATOM 3536 C C . ALA A 1 447 ? -11.969 42.594 20.516 1 81.25 447 ALA A C 1
ATOM 3538 O O . ALA A 1 447 ? -12.273 41.406 20.672 1 81.25 447 ALA A O 1
ATOM 3539 N N . GLN A 1 448 ? -12.297 43.281 19.453 1 86.88 448 GLN A N 1
ATOM 3540 C CA . GLN A 1 448 ? -13.031 42.656 18.359 1 86.88 448 GLN A CA 1
ATOM 3541 C C . GLN A 1 448 ? -12.203 41.594 17.672 1 86.88 448 GLN A C 1
ATOM 3543 O O . GLN A 1 448 ? -12.711 40.5 17.375 1 86.88 448 GLN A O 1
ATOM 3548 N N . ASN A 1 449 ? -11.023 41.844 17.406 1 81.75 449 ASN A N 1
ATOM 3549 C CA . ASN A 1 449 ? -10.125 40.875 16.797 1 81.75 449 ASN A CA 1
ATOM 3550 C C . ASN A 1 449 ? -9.93 39.625 17.688 1 81.75 449 ASN A C 1
ATOM 3552 O O . ASN A 1 449 ? -9.844 38.5 17.203 1 81.75 449 ASN A O 1
ATOM 3556 N N . ALA A 1 450 ? -9.828 39.906 18.938 1 79.81 450 ALA A N 1
ATOM 3557 C CA . ALA A 1 450 ? -9.648 38.781 19.875 1 79.81 450 ALA A CA 1
ATOM 3558 C C . ALA A 1 450 ? -10.852 37.844 19.844 1 79.81 450 ALA A C 1
ATOM 3560 O O . ALA A 1 450 ? -10.688 36.625 19.875 1 79.81 450 ALA A O 1
ATOM 3561 N N . LEU A 1 451 ? -12.008 38.438 19.844 1 87.06 451 LEU A N 1
ATOM 3562 C CA . LEU A 1 451 ? -13.219 37.625 19.781 1 87.06 451 LEU A CA 1
ATOM 3563 C C . LEU A 1 451 ? -13.266 36.812 18.5 1 87.06 451 LEU A C 1
ATOM 3565 O O . LEU A 1 451 ? -13.57 35.625 18.516 1 87.06 451 LEU A O 1
ATOM 3569 N N . SER A 1 452 ? -12.961 37.438 17.438 1 88.56 452 SER A N 1
ATOM 3570 C CA . SER A 1 452 ? -12.953 36.75 16.156 1 88.56 452 SER A CA 1
ATOM 3571 C C . SER A 1 452 ? -11.906 35.656 16.125 1 88.56 452 SER A C 1
ATOM 3573 O O . SER A 1 452 ? -12.148 34.562 15.547 1 88.56 452 SER A O 1
ATOM 3575 N N . ALA A 1 453 ? -10.789 35.875 16.625 1 81.94 453 ALA A N 1
ATOM 3576 C CA . ALA A 1 453 ? -9.727 34.875 16.688 1 81.94 453 ALA A CA 1
ATOM 3577 C C . ALA A 1 453 ? -10.164 33.625 17.484 1 81.94 453 ALA A C 1
ATOM 3579 O O . ALA A 1 453 ? -9.828 32.5 17.125 1 81.94 453 ALA A O 1
ATOM 3580 N N . LEU A 1 454 ? -10.828 33.969 18.562 1 84.88 454 LEU A N 1
ATOM 3581 C CA . LEU A 1 454 ? -11.297 32.875 19.391 1 84.88 454 LEU A CA 1
ATOM 3582 C C . LEU A 1 454 ? -12.344 32.031 18.672 1 84.88 454 LEU A C 1
ATOM 3584 O O . LEU A 1 454 ? -12.367 30.812 18.797 1 84.88 454 LEU A O 1
ATOM 3588 N N . LYS A 1 455 ? -13.164 32.688 17.953 1 89.94 455 LYS A N 1
ATOM 3589 C CA . LYS A 1 455 ? -14.156 31.953 17.156 1 89.94 455 LYS A CA 1
ATOM 3590 C C . LYS A 1 455 ? -13.477 31.078 16.109 1 89.94 455 LYS A C 1
ATOM 3592 O O . LYS A 1 455 ? -13.891 29.938 15.867 1 89.94 455 LYS A O 1
ATOM 3597 N N . THR A 1 456 ? -12.531 31.578 15.469 1 89 456 THR A N 1
ATOM 3598 C CA . THR A 1 456 ? -11.719 30.828 14.516 1 89 456 THR A CA 1
ATOM 3599 C C . THR A 1 456 ? -11.055 29.641 15.18 1 89 456 THR A C 1
ATOM 3601 O O . THR A 1 456 ? -11.062 28.531 14.641 1 89 456 THR A O 1
ATOM 3604 N N . GLU A 1 457 ? -10.539 29.859 16.328 1 87.31 457 GLU A N 1
ATOM 3605 C CA . GLU A 1 457 ? -9.859 28.797 17.062 1 87.31 457 GLU A CA 1
ATOM 3606 C C . GLU A 1 457 ? -10.836 27.703 17.469 1 87.31 457 GLU A C 1
ATOM 3608 O O . GLU A 1 457 ? -10.469 26.516 17.5 1 87.31 457 GLU A O 1
ATOM 3613 N N . MET A 1 458 ? -11.969 28.156 17.797 1 91.31 458 MET A N 1
ATOM 3614 C CA . MET A 1 458 ? -13 27.188 18.156 1 91.31 458 MET A CA 1
ATOM 3615 C C . MET A 1 458 ? -13.289 26.234 17 1 91.31 458 MET A C 1
ATOM 3617 O O . MET A 1 458 ? -13.383 25.031 17.188 1 91.31 458 MET A O 1
ATOM 3621 N N . ALA A 1 459 ? -13.383 26.797 15.836 1 94.19 459 ALA A N 1
ATOM 3622 C CA . ALA A 1 459 ? -13.641 25.984 14.641 1 94.19 459 ALA A CA 1
ATOM 3623 C C . ALA A 1 459 ? -12.461 25.078 14.328 1 94.19 459 ALA A C 1
ATOM 3625 O O . ALA A 1 459 ? -12.641 23.906 13.992 1 94.19 459 ALA A O 1
ATOM 3626 N N . LEU A 1 460 ? -11.297 25.547 14.422 1 91.69 460 LEU A N 1
ATOM 3627 C CA . LEU A 1 460 ? -10.086 24.781 14.164 1 91.69 460 LEU A CA 1
ATOM 3628 C C . LEU A 1 460 ? -9.945 23.625 15.164 1 91.69 460 LEU A C 1
ATOM 3630 O O . LEU A 1 460 ? -9.547 22.531 14.797 1 91.69 460 LEU A O 1
ATOM 3634 N N . ASN A 1 461 ? -10.25 24 16.391 1 89.81 461 ASN A N 1
ATOM 3635 C CA . ASN A 1 461 ? -10.172 23 17.438 1 89.81 461 ASN A CA 1
ATOM 3636 C C . ASN A 1 461 ? -11.18 21.875 17.219 1 89.81 461 ASN A C 1
ATOM 3638 O O . ASN A 1 461 ? -10.867 20.703 17.422 1 89.81 461 ASN A O 1
ATOM 3642 N N . ALA A 1 462 ? -12.32 22.297 16.828 1 95.5 462 ALA A N 1
ATOM 3643 C CA . ALA A 1 462 ? -13.344 21.281 16.562 1 95.5 462 ALA A CA 1
ATOM 3644 C C . ALA A 1 462 ? -12.93 20.391 15.398 1 95.5 462 ALA A C 1
ATOM 3646 O O . ALA A 1 462 ? -13.156 19.172 15.438 1 95.5 462 ALA A O 1
ATOM 3647 N N . TYR A 1 463 ? -12.43 20.891 14.383 1 95.75 463 TYR A N 1
ATOM 3648 C CA . TYR A 1 463 ? -11.93 20.109 13.258 1 95.75 463 TYR A CA 1
ATOM 3649 C C . TYR A 1 463 ? -10.82 19.156 13.703 1 95.75 463 TYR A C 1
ATOM 3651 O O . TYR A 1 463 ? -10.766 18.016 13.273 1 95.75 463 TYR A O 1
ATOM 3659 N N . LYS A 1 464 ? -9.969 19.703 14.531 1 92.31 464 LYS A N 1
ATOM 3660 C CA . LYS A 1 464 ? -8.906 18.859 15.078 1 92.31 464 LYS A CA 1
ATOM 3661 C C . LYS A 1 464 ? -9.492 17.672 15.836 1 92.31 464 LYS A C 1
ATOM 3663 O O . LYS A 1 464 ? -8.984 16.547 15.734 1 92.31 464 LYS A O 1
ATOM 3668 N N . TYR A 1 465 ? -10.477 18.016 16.609 1 93.69 465 TYR A N 1
ATOM 3669 C CA . TYR A 1 465 ? -11.141 16.938 17.344 1 93.69 465 TYR A CA 1
ATOM 3670 C C . TYR A 1 465 ? -11.688 15.883 16.391 1 93.69 465 TYR A C 1
ATOM 3672 O O . TYR A 1 465 ? -11.438 14.688 16.562 1 93.69 465 TYR A O 1
ATOM 3680 N N . VAL A 1 466 ? -12.375 16.312 15.375 1 96.75 466 VAL A N 1
ATOM 3681 C CA . VAL A 1 466 ? -13.016 15.422 14.414 1 96.75 466 VAL A CA 1
ATOM 3682 C C . VAL A 1 466 ? -11.953 14.578 13.703 1 96.75 466 VAL A C 1
ATOM 3684 O O . VAL A 1 466 ? -12.109 13.367 13.555 1 96.75 466 VAL A O 1
ATOM 3687 N N . MET A 1 467 ? -10.867 15.148 13.305 1 95.75 467 MET A N 1
ATOM 3688 C CA . MET A 1 467 ? -9.805 14.445 12.594 1 95.75 467 MET A CA 1
ATOM 3689 C C . MET A 1 467 ? -9.102 13.453 13.516 1 95.75 467 MET A C 1
ATOM 3691 O O . MET A 1 467 ? -8.727 12.359 13.078 1 95.75 467 MET A O 1
ATOM 3695 N N . SER A 1 468 ? -8.914 13.906 14.758 1 93.81 468 SER A N 1
ATOM 3696 C CA . SER A 1 468 ? -8.281 13 15.711 1 93.81 468 SER A CA 1
ATOM 3697 C C . SER A 1 468 ? -9.156 11.789 16 1 93.81 468 SER A C 1
ATOM 3699 O O . SER A 1 468 ? -8.656 10.672 16.125 1 93.81 468 SER A O 1
ATOM 3701 N N . LEU A 1 469 ? -10.414 12.07 16.109 1 94.62 469 LEU A N 1
ATOM 3702 C CA . LEU A 1 469 ? -11.359 10.984 16.328 1 94.62 469 LEU A CA 1
ATOM 3703 C C . LEU A 1 469 ? -11.344 10.016 15.141 1 94.62 469 LEU A C 1
ATOM 3705 O O . LEU A 1 469 ? -11.289 8.797 15.328 1 94.62 469 LEU A O 1
ATOM 3709 N N . ALA A 1 470 ? -11.398 10.531 13.93 1 96.19 470 ALA A N 1
ATOM 3710 C CA . ALA A 1 470 ? -11.383 9.703 12.719 1 96.19 470 ALA A CA 1
ATOM 3711 C C . ALA A 1 470 ? -10.102 8.883 12.641 1 96.19 470 ALA A C 1
ATOM 3713 O O . ALA A 1 470 ? -10.141 7.699 12.281 1 96.19 470 ALA A O 1
ATOM 3714 N N . THR A 1 471 ? -8.977 9.5 12.961 1 95 471 THR A N 1
ATOM 3715 C CA . THR A 1 471 ? -7.695 8.805 12.922 1 95 471 THR A CA 1
ATOM 3716 C C . THR A 1 471 ? -7.66 7.676 13.945 1 95 471 THR A C 1
ATOM 3718 O O . THR A 1 471 ? -7.156 6.59 13.664 1 95 471 THR A O 1
ATOM 3721 N N . LEU A 1 472 ? -8.18 8 15.094 1 93.44 472 LEU A N 1
ATOM 3722 C CA . LEU A 1 472 ? -8.234 7.012 16.172 1 93.44 472 LEU A CA 1
ATOM 3723 C C . LEU A 1 472 ? -9.07 5.805 15.75 1 93.44 472 LEU A C 1
ATOM 3725 O O . LEU A 1 472 ? -8.625 4.664 15.891 1 93.44 472 LEU A O 1
ATOM 3729 N N . LEU A 1 473 ? -10.211 6.074 15.219 1 94.38 473 LEU A N 1
ATOM 3730 C CA . LEU A 1 473 ? -11.125 5.012 14.82 1 94.38 473 LEU A CA 1
ATOM 3731 C C . LEU A 1 473 ? -10.562 4.215 13.648 1 94.38 473 LEU A C 1
ATOM 3733 O O . LEU A 1 473 ? -10.695 2.99 13.609 1 94.38 473 LEU A O 1
ATOM 3737 N N . GLN A 1 474 ? -9.953 4.879 12.695 1 94.19 474 GLN A N 1
ATOM 3738 C CA . GLN A 1 474 ? -9.352 4.195 11.555 1 94.19 474 GLN A CA 1
ATOM 3739 C C . GLN A 1 474 ? -8.211 3.277 12 1 94.19 474 GLN A C 1
ATOM 3741 O O . GLN A 1 474 ? -8.109 2.141 11.531 1 94.19 474 GLN A O 1
ATOM 3746 N N . SER A 1 475 ? -7.363 3.787 12.875 1 92.88 475 SER A N 1
ATOM 3747 C CA . SER A 1 475 ? -6.219 3.018 13.352 1 92.88 475 SER A CA 1
ATOM 3748 C C . SER A 1 475 ? -6.672 1.808 14.164 1 92.88 475 SER A C 1
ATOM 3750 O O . SER A 1 475 ? -6.043 0.75 14.117 1 92.88 475 SER A O 1
ATOM 3752 N N . HIS A 1 476 ? -7.691 1.965 14.891 1 92.5 476 HIS A N 1
ATOM 3753 C CA . HIS A 1 476 ? -8.234 0.891 15.719 1 92.5 476 HIS A CA 1
ATOM 3754 C C . HIS A 1 476 ? -9 -0.12 14.875 1 92.5 476 HIS A C 1
ATOM 3756 O O . HIS A 1 476 ? -9.109 -1.291 15.25 1 92.5 476 HIS A O 1
ATOM 3762 N N . GLY A 1 477 ? -9.523 0.25 13.781 1 92.5 477 GLY A N 1
ATOM 3763 C CA . GLY A 1 477 ? -10.344 -0.607 12.945 1 92.5 477 GLY A CA 1
ATOM 3764 C C . GLY A 1 477 ? -11.828 -0.437 13.188 1 92.5 477 GLY A C 1
ATOM 3765 O O . GLY A 1 477 ? -12.617 -1.349 12.922 1 92.5 477 GLY A O 1
ATOM 3766 N N . SER A 1 478 ? -12.18 0.674 13.672 1 92.06 478 SER A N 1
ATOM 3767 C CA . SER A 1 478 ? -13.578 0.936 13.992 1 92.06 478 SER A CA 1
ATOM 3768 C C . SER A 1 478 ? -14.086 2.18 13.266 1 92.06 478 SER A C 1
ATOM 3770 O O . SER A 1 478 ? -14.852 2.963 13.836 1 92.06 478 SER A O 1
ATOM 3772 N N . MET A 1 479 ? -13.672 2.408 12.062 1 93.12 479 MET A N 1
ATOM 3773 C CA . MET A 1 479 ? -14.023 3.602 11.297 1 93.12 479 MET A CA 1
ATOM 3774 C C . MET A 1 479 ? -15.523 3.646 11.023 1 93.12 479 MET A C 1
ATOM 3776 O O . MET A 1 479 ? -16.094 4.727 10.867 1 93.12 479 MET A O 1
ATOM 3780 N N . ASP A 1 480 ? -16.141 2.506 11.008 1 89.12 480 ASP A N 1
ATOM 3781 C CA . ASP A 1 480 ? -17.562 2.416 10.742 1 89.12 480 ASP A CA 1
ATOM 3782 C C . ASP A 1 480 ? -18.375 3.02 11.891 1 89.12 480 ASP A C 1
ATOM 3784 O O . ASP A 1 480 ? -19.547 3.344 11.727 1 89.12 480 ASP A O 1
ATOM 3788 N N . GLN A 1 481 ? -17.75 3.232 13.016 1 90.12 481 GLN A N 1
ATOM 3789 C CA . GLN A 1 481 ? -18.422 3.77 14.188 1 90.12 481 GLN A CA 1
ATOM 3790 C C . GLN A 1 481 ? -18.391 5.293 14.195 1 90.12 481 GLN A C 1
ATOM 3792 O O . GLN A 1 481 ? -19.016 5.93 15.047 1 90.12 481 GLN A O 1
ATOM 3797 N N . PHE A 1 482 ? -17.812 5.906 13.234 1 95 482 PHE A N 1
ATOM 3798 C CA . PHE A 1 482 ? -17.656 7.355 13.234 1 95 482 PHE A CA 1
ATOM 3799 C C . PHE A 1 482 ? -19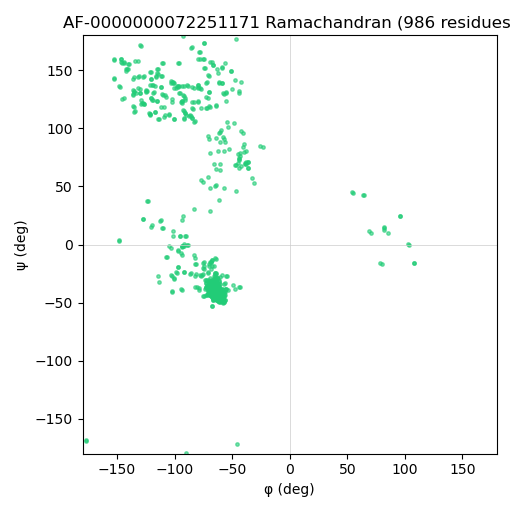.031 8.039 13.273 1 95 482 PHE A C 1
ATOM 3801 O O . PHE A 1 482 ? -19.219 9.016 14.008 1 95 482 PHE A O 1
ATOM 3808 N N . LYS A 1 483 ? -19.953 7.539 12.562 1 90.75 483 LYS A N 1
ATOM 3809 C CA . LYS A 1 483 ? -21.281 8.141 12.461 1 90.75 483 LYS A CA 1
ATOM 3810 C C . LYS A 1 483 ? -21.969 8.188 13.82 1 90.75 483 LYS A C 1
ATOM 3812 O O . LYS A 1 483 ? -22.719 9.117 14.109 1 90.75 483 LYS A O 1
ATOM 3817 N N . ALA A 1 484 ? -21.703 7.238 14.586 1 89.12 484 ALA A N 1
ATOM 3818 C CA . ALA A 1 484 ? -22.312 7.172 15.914 1 89.12 484 ALA A CA 1
ATOM 3819 C C . ALA A 1 484 ? -21.828 8.312 16.797 1 89.12 484 ALA A C 1
ATOM 3821 O O . ALA A 1 484 ? -22.562 8.773 17.688 1 89.12 484 ALA A O 1
ATOM 3822 N N . TYR A 1 485 ? -20.641 8.797 16.578 1 91.62 485 TYR A N 1
ATOM 3823 C CA . TYR A 1 485 ? -20.078 9.875 17.375 1 91.62 485 TYR A CA 1
ATOM 3824 C C . TYR A 1 485 ? -20.672 11.219 16.969 1 91.62 485 TYR A C 1
ATOM 3826 O O . TYR A 1 485 ? -20.703 12.156 17.781 1 91.62 485 TYR A O 1
ATOM 3834 N N . VAL A 1 486 ? -21.078 11.305 15.766 1 91.5 486 VAL A N 1
ATOM 3835 C CA . VAL A 1 486 ? -21.688 12.539 15.273 1 91.5 486 VAL A CA 1
ATOM 3836 C C . VAL A 1 486 ? -22.984 12.805 16.031 1 91.5 486 VAL A C 1
ATOM 3838 O O . VAL A 1 486 ? -23.328 13.961 16.312 1 91.5 486 VAL A O 1
ATOM 3841 N N . ASN A 1 487 ? -23.656 11.75 16.453 1 86.25 487 ASN A N 1
ATOM 3842 C CA . ASN A 1 487 ? -24.984 11.906 17.047 1 86.25 487 ASN A CA 1
ATOM 3843 C C . ASN A 1 487 ? -24.984 11.555 18.531 1 86.25 487 ASN A C 1
ATOM 3845 O O . ASN A 1 487 ? -26.047 11.336 19.109 1 86.25 487 ASN A O 1
ATOM 3849 N N . GLN A 1 488 ? -23.922 11.578 19.109 1 88.25 488 GLN A N 1
ATOM 3850 C CA . GLN A 1 488 ? -23.844 11.203 20.516 1 88.25 488 GLN A CA 1
ATOM 3851 C C . GLN A 1 488 ? -24.406 12.297 21.422 1 88.25 488 GLN A C 1
ATOM 3853 O O . GLN A 1 488 ? -24.344 13.484 21.078 1 88.25 488 GLN A O 1
ATOM 3858 N N . PRO A 1 489 ? -24.906 11.812 22.594 1 86.94 489 PRO A N 1
ATOM 3859 C CA . PRO A 1 489 ? -25.344 12.82 23.562 1 86.94 489 PRO A CA 1
ATOM 3860 C C . PRO A 1 489 ? -24.188 13.648 24.109 1 86.94 489 PRO A C 1
ATOM 3862 O O . PRO A 1 489 ? -23.047 13.18 24.156 1 86.94 489 PRO A O 1
ATOM 3865 N N . HIS A 1 490 ? -24.422 14.859 24.562 1 88.12 490 HIS A N 1
ATOM 3866 C CA . HIS A 1 490 ? -23.438 15.758 25.125 1 88.12 490 HIS A CA 1
ATOM 3867 C C . HIS A 1 490 ? -22.391 16.156 24.094 1 88.12 490 HIS A C 1
ATOM 3869 O O . HIS A 1 490 ? -21.188 16.031 24.344 1 88.12 490 HIS A O 1
ATOM 3875 N N . THR A 1 491 ? -22.891 16.422 22.953 1 92.88 491 THR A N 1
ATOM 3876 C CA . THR A 1 491 ? -22.078 16.875 21.844 1 92.88 491 THR A CA 1
ATOM 3877 C C . THR A 1 491 ? -22.312 18.359 21.562 1 92.88 491 THR A C 1
ATOM 3879 O O . THR A 1 491 ? -23.453 18.828 21.531 1 92.88 491 THR A O 1
ATOM 3882 N N . ASP A 1 492 ? -21.25 19.078 21.531 1 93.88 492 ASP A N 1
ATOM 3883 C CA . ASP A 1 492 ? -21.328 20.484 21.125 1 93.88 492 ASP A CA 1
ATOM 3884 C C . ASP A 1 492 ? -21.094 20.641 19.625 1 93.88 492 ASP A C 1
ATOM 3886 O O . ASP A 1 492 ? -20.078 20.172 19.094 1 93.88 492 ASP A O 1
ATOM 3890 N N . TYR A 1 493 ? -21.984 21.297 19 1 94.06 493 TYR A N 1
ATOM 3891 C CA . TYR A 1 493 ? -21.875 21.531 17.578 1 94.06 493 TYR A CA 1
ATOM 3892 C C . TYR A 1 493 ? -21.391 22.938 17.281 1 94.06 493 TYR A C 1
ATOM 3894 O O . TYR A 1 493 ? -21.75 23.875 18 1 94.06 493 TYR A O 1
ATOM 3902 N N . ILE A 1 494 ? -20.531 23.047 16.312 1 92.06 494 ILE A N 1
ATOM 3903 C CA . ILE A 1 494 ? -20.031 24.359 15.891 1 92.06 494 ILE A CA 1
ATOM 3904 C C . ILE A 1 494 ? -20.766 24.812 14.641 1 92.06 494 ILE A C 1
ATOM 3906 O O . ILE A 1 494 ? -20.578 24.25 13.555 1 92.06 494 ILE A O 1
ATOM 3910 N N . ARG A 1 495 ? -21.641 25.812 14.797 1 85.94 495 ARG A N 1
ATOM 3911 C CA . ARG A 1 495 ? -22.469 26.328 13.711 1 85.94 495 ARG A CA 1
ATOM 3912 C C . ARG A 1 495 ? -22.297 27.828 13.547 1 85.94 495 ARG A C 1
ATOM 3914 O O . ARG A 1 495 ? -22.031 28.547 14.516 1 85.94 495 ARG A O 1
ATOM 3921 N N . MET B 1 1 ? 81.938 -51.938 22.906 1 22.95 1 MET B N 1
ATOM 3922 C CA . MET B 1 1 ? 82.188 -51.594 24.297 1 22.95 1 MET B CA 1
ATOM 3923 C C . MET B 1 1 ? 81.625 -50.219 24.656 1 22.95 1 MET B C 1
ATOM 3925 O O . MET B 1 1 ? 80.875 -50.094 25.656 1 22.95 1 MET B O 1
ATOM 3929 N N . PRO B 1 2 ? 82.438 -49.219 24.516 1 25.3 2 PRO B N 1
ATOM 3930 C CA . PRO B 1 2 ? 82.562 -47.906 25.141 1 25.3 2 PRO B CA 1
ATOM 3931 C C . PRO B 1 2 ? 81.438 -46.938 24.75 1 25.3 2 PRO B C 1
ATOM 3933 O O . PRO B 1 2 ? 80.938 -47 23.625 1 25.3 2 PRO B O 1
ATOM 3936 N N . THR B 1 3 ? 80.75 -46.562 25.859 1 26.5 3 THR B N 1
ATOM 3937 C CA . THR B 1 3 ? 79.562 -45.812 26.219 1 26.5 3 THR B CA 1
ATOM 3938 C C . THR B 1 3 ? 79.688 -44.344 25.875 1 26.5 3 THR B C 1
ATOM 3940 O O . THR B 1 3 ? 80.625 -43.688 26.438 1 26.5 3 THR B O 1
ATOM 3943 N N . HIS B 1 4 ? 79.688 -44.031 24.547 1 23.61 4 HIS B N 1
ATOM 3944 C CA . HIS B 1 4 ? 80 -42.719 23.969 1 23.61 4 HIS B CA 1
ATOM 3945 C C . HIS B 1 4 ? 79.188 -41.625 24.594 1 23.61 4 HIS B C 1
ATOM 3947 O O . HIS B 1 4 ? 77.938 -41.625 24.5 1 23.61 4 HIS B O 1
ATOM 3953 N N . ARG B 1 5 ? 79.688 -41.125 25.828 1 24.95 5 ARG B N 1
ATOM 3954 C CA . ARG B 1 5 ? 79.125 -40.188 26.812 1 24.95 5 ARG B CA 1
ATOM 3955 C C . ARG B 1 5 ? 78.812 -38.844 26.156 1 24.95 5 ARG B C 1
ATOM 3957 O O . ARG B 1 5 ? 79.688 -38.188 25.594 1 24.95 5 ARG B O 1
ATOM 3964 N N . TYR B 1 6 ? 77.5 -38.625 25.625 1 22.78 6 TYR B N 1
ATOM 3965 C CA . TYR B 1 6 ? 76.75 -37.594 24.922 1 22.78 6 TYR B CA 1
ATOM 3966 C C . TYR B 1 6 ? 76.75 -36.281 25.719 1 22.78 6 TYR B C 1
ATOM 3968 O O . TYR B 1 6 ? 75.938 -36.156 26.656 1 22.78 6 TYR B O 1
ATOM 3976 N N . ARG B 1 7 ? 77.938 -35.844 26.188 1 22.33 7 ARG B N 1
ATOM 3977 C CA . ARG B 1 7 ? 77.938 -34.875 27.281 1 22.33 7 ARG B CA 1
ATOM 3978 C C . ARG B 1 7 ? 77.188 -33.594 26.891 1 22.33 7 ARG B C 1
ATOM 3980 O O . ARG B 1 7 ? 76.75 -32.812 27.75 1 22.33 7 ARG B O 1
ATOM 3987 N N . TYR B 1 8 ? 77.125 -33.281 25.516 1 23.27 8 TYR B N 1
ATOM 3988 C CA . TYR B 1 8 ? 77.438 -31.859 25.344 1 23.27 8 TYR B CA 1
ATOM 3989 C C . TYR B 1 8 ? 76.5 -31 26.188 1 23.27 8 TYR B C 1
ATOM 3991 O O . TYR B 1 8 ? 75.375 -31.438 26.547 1 23.27 8 TYR B O 1
ATOM 3999 N N . SER B 1 9 ? 76.875 -29.797 26.547 1 24.34 9 SER B N 1
ATOM 4000 C CA . SER B 1 9 ? 76.938 -28.625 27.406 1 24.34 9 SER B CA 1
ATOM 4001 C C . SER B 1 9 ? 75.625 -27.812 27.25 1 24.34 9 SER B C 1
ATOM 4003 O O . SER B 1 9 ? 75.062 -27.703 26.156 1 24.34 9 SER B O 1
ATOM 4005 N N . ILE B 1 10 ? 74.812 -27.641 28.328 1 26.17 10 ILE B N 1
ATOM 4006 C CA . ILE B 1 10 ? 73.562 -27.141 28.812 1 26.17 10 ILE B CA 1
ATOM 4007 C C . ILE B 1 10 ? 73.5 -25.625 28.672 1 26.17 10 ILE B C 1
ATOM 4009 O O . ILE B 1 10 ? 74.188 -24.906 29.359 1 26.17 10 ILE B O 1
ATOM 4013 N N . PHE B 1 11 ? 73.812 -24.984 27.469 1 28.56 11 PHE B N 1
ATOM 4014 C CA . PHE B 1 11 ? 73.938 -23.531 27.5 1 28.56 11 PHE B CA 1
ATOM 4015 C C . PHE B 1 11 ? 72.625 -22.891 28.031 1 28.56 11 PHE B C 1
ATOM 4017 O O . PHE B 1 11 ? 71.562 -23.172 27.531 1 28.56 11 PHE B O 1
ATOM 4024 N N . SER B 1 12 ? 72.5 -22.672 29.359 1 26.47 12 SER B N 1
ATOM 4025 C CA . SER B 1 12 ? 71.375 -22.172 30.109 1 26.47 12 SER B CA 1
ATOM 4026 C C . SER B 1 12 ? 71 -20.75 29.688 1 26.47 12 SER B C 1
ATOM 4028 O O . SER B 1 12 ? 71.812 -19.844 29.75 1 26.47 12 SER B O 1
ATOM 4030 N N . PHE B 1 13 ? 70.25 -20.562 28.562 1 30.16 13 PHE B N 1
ATOM 4031 C CA . PHE B 1 13 ? 69.812 -19.312 28 1 30.16 13 PHE B CA 1
ATOM 4032 C C . PHE B 1 13 ? 69 -18.5 29.031 1 30.16 13 PHE B C 1
ATOM 4034 O O . PHE B 1 13 ? 68 -18.953 29.531 1 30.16 13 PHE B O 1
ATOM 4041 N N . SER B 1 14 ? 69.688 -17.781 29.969 1 27.55 14 SER B N 1
ATOM 4042 C CA . SER B 1 14 ? 69.125 -16.953 31.031 1 27.55 14 SER B CA 1
ATOM 4043 C C . SER B 1 14 ? 68.125 -15.906 30.484 1 27.55 14 SER B C 1
ATOM 4045 O O . SER B 1 14 ? 68.5 -15.172 29.547 1 27.55 14 SER B O 1
ATOM 4047 N N . PHE B 1 15 ? 66.812 -16.172 30.609 1 27.08 15 PHE B N 1
ATOM 4048 C CA . PHE B 1 15 ? 65.625 -15.492 30.203 1 27.08 15 PHE B CA 1
ATOM 4049 C C . PHE B 1 15 ? 65.5 -14.156 30.922 1 27.08 15 PHE B C 1
ATOM 4051 O O . PHE B 1 15 ? 65.25 -14.109 32.125 1 27.08 15 PHE B O 1
ATOM 4058 N N . LYS B 1 16 ? 66.312 -13.148 30.781 1 29.19 16 LYS B N 1
ATOM 4059 C CA . LYS B 1 16 ? 66.188 -11.914 31.547 1 29.19 16 LYS B CA 1
ATOM 4060 C C . LYS B 1 16 ? 64.812 -11.273 31.281 1 29.19 16 LYS B C 1
ATOM 4062 O O . LYS B 1 16 ? 64.5 -10.961 30.141 1 29.19 16 LYS B O 1
ATOM 4067 N N . PRO B 1 17 ? 63.812 -11.445 32.125 1 27.16 17 PRO B N 1
ATOM 4068 C CA . PRO B 1 17 ? 62.469 -10.977 31.922 1 27.16 17 PRO B CA 1
ATOM 4069 C C . PRO B 1 17 ? 62.344 -9.453 31.859 1 27.16 17 PRO B C 1
ATOM 4071 O O . PRO B 1 17 ? 62.562 -8.781 32.875 1 27.16 17 PRO B O 1
ATOM 4074 N N . LYS B 1 18 ? 63.094 -8.727 31.078 1 27.66 18 LYS B N 1
ATOM 4075 C CA . LYS B 1 18 ? 63.031 -7.27 31.219 1 27.66 18 LYS B CA 1
ATOM 4076 C C . LYS B 1 18 ? 61.594 -6.789 31.312 1 27.66 18 LYS B C 1
ATOM 4078 O O . LYS B 1 18 ? 60.656 -7.523 30.969 1 27.66 18 LYS B O 1
ATOM 4083 N N . HIS B 1 19 ? 61.5 -5.406 31.266 1 27.83 19 HIS B N 1
ATOM 4084 C CA . HIS B 1 19 ? 60.625 -4.285 31.641 1 27.83 19 HIS B CA 1
ATOM 4085 C C . HIS B 1 19 ? 59.375 -4.27 30.797 1 27.83 19 HIS B C 1
ATOM 4087 O O . HIS B 1 19 ? 59.438 -4.242 29.578 1 27.83 19 HIS B O 1
ATOM 4093 N N . LEU B 1 20 ? 58.438 -5.113 31.109 1 27.89 20 LEU B N 1
ATOM 4094 C CA . LEU B 1 20 ? 57.094 -4.973 30.578 1 27.89 20 LEU B CA 1
ATOM 4095 C C . LEU B 1 20 ? 56.594 -3.535 30.703 1 27.89 20 LEU B C 1
ATOM 4097 O O . LEU B 1 20 ? 56.375 -3.045 31.812 1 27.89 20 LEU B O 1
ATOM 4101 N N . ALA B 1 21 ? 57.156 -2.564 29.969 1 28.27 21 ALA B N 1
ATOM 4102 C CA . ALA B 1 21 ? 56.625 -1.208 29.812 1 28.27 21 ALA B CA 1
ATOM 4103 C C . ALA B 1 21 ? 55.125 -1.217 29.656 1 28.27 21 ALA B C 1
ATOM 4105 O O . ALA B 1 21 ? 54.594 -1.876 28.766 1 28.27 21 ALA B O 1
ATOM 4106 N N . LEU B 1 22 ? 54.469 -1.006 30.734 1 29.53 22 LEU B N 1
ATOM 4107 C CA . LEU B 1 22 ? 53.062 -0.677 30.875 1 29.53 22 LEU B CA 1
ATOM 4108 C C . LEU B 1 22 ? 52.625 0.355 29.828 1 29.53 22 LEU B C 1
ATOM 4110 O O . LEU B 1 22 ? 53.094 1.497 29.859 1 29.53 22 LEU B O 1
ATOM 4114 N N . ALA B 1 23 ? 52.594 -0.012 28.531 1 31.62 23 ALA B N 1
ATOM 4115 C CA . ALA B 1 23 ? 51.938 0.846 27.562 1 31.62 23 ALA B CA 1
ATOM 4116 C C . ALA B 1 23 ? 50.594 1.373 28.094 1 31.62 23 ALA B C 1
ATOM 4118 O O . ALA B 1 23 ? 49.688 0.6 28.344 1 31.62 23 ALA B O 1
ATOM 4119 N N . LEU B 1 24 ? 50.719 2.338 28.984 1 33.5 24 LEU B N 1
ATOM 4120 C CA . LEU B 1 24 ? 49.562 3.17 29.266 1 33.5 24 LEU B CA 1
ATOM 4121 C C . LEU B 1 24 ? 48.781 3.463 27.984 1 33.5 24 LEU B C 1
ATOM 4123 O O . LEU B 1 24 ? 49.281 4.164 27.094 1 33.5 24 LEU B O 1
ATOM 4127 N N . GLY B 1 25 ? 48.156 2.428 27.453 1 34.56 25 GLY B N 1
ATOM 4128 C CA . GLY B 1 25 ? 47.219 2.686 26.391 1 34.56 25 GLY B CA 1
ATOM 4129 C C . GLY B 1 25 ? 46.375 3.941 26.609 1 34.56 25 GLY B C 1
ATOM 4130 O O . GLY B 1 25 ? 45.688 4.066 27.625 1 34.56 25 GLY B O 1
ATOM 4131 N N . PHE B 1 26 ? 46.969 5.07 26.172 1 35.44 26 PHE B N 1
ATOM 4132 C CA . PHE B 1 26 ? 46.125 6.262 25.984 1 35.44 26 PHE B CA 1
ATOM 4133 C C . PHE B 1 26 ? 44.781 5.906 25.391 1 35.44 26 PHE B C 1
ATOM 4135 O O . PHE B 1 26 ? 44.688 5.477 24.234 1 35.44 26 PHE B O 1
ATOM 4142 N N . PHE B 1 27 ? 43.875 5.426 26.25 1 37.53 27 PHE B N 1
ATOM 4143 C CA . PHE B 1 27 ? 42.469 5.457 25.875 1 37.53 27 PHE B CA 1
ATOM 4144 C C . PHE B 1 27 ? 42.094 6.809 25.266 1 37.53 27 PHE B C 1
ATOM 4146 O O . PHE B 1 27 ? 42 7.809 25.984 1 37.53 27 PHE B O 1
ATOM 4153 N N . ILE B 1 28 ? 42.562 7.074 24.109 1 36.78 28 ILE B N 1
ATOM 4154 C CA . ILE B 1 28 ? 41.938 8.156 23.375 1 36.78 28 ILE B CA 1
ATOM 4155 C C . ILE B 1 28 ? 40.406 8.023 23.469 1 36.78 28 ILE B C 1
ATOM 4157 O O . ILE B 1 28 ? 39.844 7.086 22.922 1 36.78 28 ILE B O 1
ATOM 4161 N N . THR B 1 29 ? 39.906 8.43 24.594 1 37.38 29 THR B N 1
ATOM 4162 C CA . THR B 1 29 ? 38.469 8.719 24.562 1 37.38 29 THR B CA 1
ATOM 4163 C C . THR B 1 29 ? 38.125 9.508 23.312 1 37.38 29 THR B C 1
ATOM 4165 O O . THR B 1 29 ? 38.562 10.648 23.141 1 37.38 29 THR B O 1
ATOM 4168 N N . ASN B 1 30 ? 38.094 8.906 22.203 1 37.31 30 ASN B N 1
ATOM 4169 C CA . ASN B 1 30 ? 37.312 9.57 21.156 1 37.31 30 ASN B CA 1
ATOM 4170 C C . ASN B 1 30 ? 36.062 10.25 21.703 1 37.31 30 ASN B C 1
ATOM 4172 O O . ASN B 1 30 ? 35.156 9.578 22.156 1 37.31 30 ASN B O 1
ATOM 4176 N N . HIS B 1 31 ? 36.281 11.289 22.391 1 37.84 31 HIS B N 1
ATOM 4177 C CA . HIS B 1 31 ? 35.094 12.117 22.531 1 37.84 31 HIS B CA 1
ATOM 4178 C C . HIS B 1 31 ? 34.281 12.141 21.234 1 37.84 31 HIS B C 1
ATOM 4180 O O . HIS B 1 31 ? 34.75 12.633 20.203 1 37.84 31 HIS B O 1
ATOM 4186 N N . LEU B 1 32 ? 33.719 11.094 20.984 1 38.28 32 LEU B N 1
ATOM 4187 C CA . LEU B 1 32 ? 32.656 11.273 20 1 38.28 32 LEU B CA 1
ATOM 4188 C C . LEU B 1 32 ? 31.938 12.609 20.188 1 38.28 32 LEU B C 1
ATOM 4190 O O . LEU B 1 32 ? 31.281 12.812 21.219 1 38.28 32 LEU B O 1
ATOM 4194 N N . TYR B 1 33 ? 32.656 13.703 19.969 1 40.22 33 TYR B N 1
ATOM 4195 C CA . TYR B 1 33 ? 31.906 14.953 19.781 1 40.22 33 TYR B CA 1
ATOM 4196 C C . TYR B 1 33 ? 30.5 14.688 19.266 1 40.22 33 TYR B C 1
ATOM 4198 O O . TYR B 1 33 ? 30.328 13.969 18.281 1 40.22 33 TYR B O 1
ATOM 4206 N N . ALA B 1 34 ? 29.719 14.445 20.094 1 49 34 ALA B N 1
ATOM 4207 C CA . ALA B 1 34 ? 28.328 14.305 19.672 1 49 34 ALA B CA 1
ATOM 4208 C C . ALA B 1 34 ? 28.016 15.219 18.5 1 49 34 ALA B C 1
ATOM 4210 O O . ALA B 1 34 ? 27.906 16.438 18.656 1 49 34 ALA B O 1
ATOM 4211 N N . GLY B 1 35 ? 28.688 15.148 17.391 1 62.91 35 GLY B N 1
ATOM 4212 C CA . GLY B 1 35 ? 28.688 15.953 16.172 1 62.91 35 GLY B CA 1
ATOM 4213 C C . GLY B 1 35 ? 27.297 16.234 15.648 1 62.91 35 GLY B C 1
ATOM 4214 O O . GLY B 1 35 ? 26.344 15.531 16 1 62.91 35 GLY B O 1
ATOM 4215 N N . SER B 1 36 ? 27.031 17.438 15.133 1 85.38 36 SER B N 1
ATOM 4216 C CA . SER B 1 36 ? 25.812 17.875 14.492 1 85.38 36 SER B CA 1
ATOM 4217 C C . SER B 1 36 ? 25.422 16.969 13.328 1 85.38 36 SER B C 1
ATOM 4219 O O . SER B 1 36 ? 26.297 16.359 12.703 1 85.38 36 SER B O 1
ATOM 4221 N N . LEU B 1 37 ? 24.297 16.609 13.352 1 92.75 37 LEU B N 1
ATOM 4222 C CA . LEU B 1 37 ? 23.734 15.727 12.328 1 92.75 37 LEU B CA 1
ATOM 4223 C C . LEU B 1 37 ? 23.125 16.531 11.188 1 92.75 37 LEU B C 1
ATOM 4225 O O . LEU B 1 37 ? 22.156 17.25 11.391 1 92.75 37 LEU B O 1
ATOM 4229 N N . SER B 1 38 ? 23.75 16.422 10.039 1 93.75 38 SER B N 1
ATOM 4230 C CA . SER B 1 38 ? 23.203 17.094 8.867 1 93.75 38 SER B CA 1
ATOM 4231 C C . SER B 1 38 ? 22.031 16.297 8.281 1 93.75 38 SER B C 1
ATOM 4233 O O . SER B 1 38 ? 21.844 15.125 8.617 1 93.75 38 SER B O 1
ATOM 4235 N N . TYR B 1 39 ? 21.312 16.906 7.445 1 95.31 39 TYR B N 1
ATOM 4236 C CA . TYR B 1 39 ? 20.219 16.203 6.785 1 95.31 39 TYR B CA 1
ATOM 4237 C C . TYR B 1 39 ? 20.734 15 6 1 95.31 39 TYR B C 1
ATOM 4239 O O . TYR B 1 39 ? 20.141 13.922 6.055 1 95.31 39 TYR B O 1
ATOM 4247 N N . ALA B 1 40 ? 21.797 15.25 5.262 1 92.31 40 ALA B N 1
ATOM 4248 C CA . ALA B 1 40 ? 22.359 14.188 4.434 1 92.31 40 ALA B CA 1
ATOM 4249 C C . ALA B 1 40 ? 22.75 12.977 5.273 1 92.31 40 ALA B C 1
ATOM 4251 O O . ALA B 1 40 ? 22.516 11.836 4.867 1 92.31 40 ALA B O 1
ATOM 4252 N N . GLU B 1 41 ? 23.281 13.234 6.395 1 92.12 41 GLU B N 1
ATOM 4253 C CA . GLU B 1 41 ? 23.672 12.156 7.297 1 92.12 41 GLU B CA 1
ATOM 4254 C C . GLU B 1 41 ? 22.453 11.453 7.871 1 92.12 41 GLU B C 1
ATOM 4256 O O . GLU B 1 41 ? 22.438 10.227 8.008 1 92.12 41 GLU B O 1
ATOM 4261 N N . ALA B 1 42 ? 21.469 12.227 8.25 1 92.88 42 ALA B N 1
ATOM 4262 C CA . ALA B 1 42 ? 20.234 11.656 8.789 1 92.88 42 ALA B CA 1
ATOM 4263 C C . ALA B 1 42 ? 19.547 10.766 7.754 1 92.88 42 ALA B C 1
ATOM 4265 O O . ALA B 1 42 ? 19.031 9.703 8.086 1 92.88 42 ALA B O 1
ATOM 4266 N N . GLU B 1 43 ? 19.562 11.266 6.547 1 92.19 43 GLU B N 1
ATOM 4267 C CA . GLU B 1 43 ? 18.969 10.492 5.457 1 92.19 43 GLU B CA 1
ATOM 4268 C C . GLU B 1 43 ? 19.672 9.148 5.293 1 92.19 43 GLU B C 1
ATOM 4270 O O . GLU B 1 43 ? 19.031 8.109 5.16 1 92.19 43 GLU B O 1
ATOM 4275 N N . GLN B 1 44 ? 20.953 9.125 5.285 1 89.62 44 GLN B N 1
ATOM 4276 C CA . GLN B 1 44 ? 21.734 7.91 5.113 1 89.62 44 GLN B CA 1
ATOM 4277 C C . GLN B 1 44 ? 21.5 6.934 6.266 1 89.62 44 GLN B C 1
ATOM 4279 O O . GLN B 1 44 ? 21.375 5.727 6.047 1 89.62 44 GLN B O 1
ATOM 4284 N N . GLN B 1 45 ? 21.453 7.469 7.387 1 88.88 45 GLN B N 1
ATOM 4285 C CA . GLN B 1 45 ? 21.219 6.641 8.562 1 88.88 45 GLN B CA 1
ATOM 4286 C C . GLN B 1 45 ? 19.844 5.992 8.523 1 88.88 45 GLN B C 1
ATOM 4288 O O . GLN B 1 45 ? 19.688 4.812 8.859 1 88.88 45 GLN B O 1
ATOM 4293 N N . ALA B 1 46 ? 18.828 6.754 8.156 1 87.19 46 ALA B N 1
ATOM 4294 C CA . ALA B 1 46 ? 17.453 6.254 8.102 1 87.19 46 ALA B CA 1
ATOM 4295 C C . ALA B 1 46 ? 17.312 5.164 7.047 1 87.19 46 ALA B C 1
ATOM 4297 O O . ALA B 1 46 ? 16.547 4.211 7.23 1 87.19 46 ALA B O 1
ATOM 4298 N N . LEU B 1 47 ? 18.016 5.277 5.977 1 86.5 47 LEU B N 1
ATOM 4299 C CA . LEU B 1 47 ? 17.906 4.336 4.871 1 86.5 47 LEU B CA 1
ATOM 4300 C C . LEU B 1 47 ? 18.594 3.016 5.215 1 86.5 47 LEU B C 1
ATOM 4302 O O . LEU B 1 47 ? 18.25 1.97 4.66 1 86.5 47 LEU B O 1
ATOM 4306 N N . LYS B 1 48 ? 19.438 2.93 6.105 1 80.69 48 LYS B N 1
ATOM 4307 C CA . LYS B 1 48 ? 20.188 1.723 6.426 1 80.69 48 LYS B CA 1
ATOM 4308 C C . LYS B 1 48 ? 19.484 0.907 7.508 1 80.69 48 LYS B C 1
ATOM 4310 O O . LYS B 1 48 ? 19.609 -0.32 7.543 1 80.69 48 LYS B O 1
ATOM 4315 N N . SER B 1 49 ? 18.703 1.432 8.281 1 71.88 49 SER B N 1
ATOM 4316 C CA . SER B 1 49 ? 18.328 0.74 9.508 1 71.88 49 SER B CA 1
ATOM 4317 C C . SER B 1 49 ? 16.812 0.515 9.562 1 71.88 49 SER B C 1
ATOM 4319 O O . SER B 1 49 ? 16.312 -0.094 10.508 1 71.88 49 SER B O 1
ATOM 4321 N N . SER B 1 50 ? 16.125 0.628 8.617 1 78.5 50 SER B N 1
ATOM 4322 C CA . SER B 1 50 ? 14.68 0.577 8.805 1 78.5 50 SER B CA 1
ATOM 4323 C C . SER B 1 50 ? 14.133 -0.807 8.477 1 78.5 50 SER B C 1
ATOM 4325 O O . SER B 1 50 ? 14.664 -1.504 7.613 1 78.5 50 SER B O 1
ATOM 4327 N N . TYR B 1 51 ? 13.172 -1.356 9.445 1 79.38 51 TYR B N 1
ATOM 4328 C CA . TYR B 1 51 ? 12.43 -2.58 9.148 1 79.38 51 TYR B CA 1
ATOM 4329 C C . TYR B 1 51 ? 11.914 -2.568 7.719 1 79.38 51 TYR B C 1
ATOM 4331 O O . TYR B 1 51 ? 11.953 -3.592 7.031 1 79.38 51 TYR B O 1
ATOM 4339 N N . SER B 1 52 ? 11.516 -1.407 7.266 1 84.81 52 SER B N 1
ATOM 4340 C CA . SER B 1 52 ? 10.945 -1.283 5.926 1 84.81 52 SER B CA 1
ATOM 4341 C C . SER B 1 52 ? 12.008 -1.532 4.855 1 84.81 52 SER B C 1
ATOM 4343 O O . SER B 1 52 ? 11.734 -2.186 3.848 1 84.81 52 SER B O 1
ATOM 4345 N N . THR B 1 53 ? 13.195 -1.056 5.105 1 84.69 53 THR B N 1
ATOM 4346 C CA . THR B 1 53 ? 14.273 -1.25 4.141 1 84.69 53 THR B CA 1
ATOM 4347 C C . THR B 1 53 ? 14.68 -2.719 4.078 1 84.69 53 THR B C 1
ATOM 4349 O O . THR B 1 53 ? 14.852 -3.273 2.988 1 84.69 53 THR B O 1
ATOM 4352 N N . GLN B 1 54 ? 14.773 -3.309 5.234 1 87.5 54 GLN B N 1
ATOM 4353 C CA . GLN B 1 54 ? 15.148 -4.719 5.285 1 87.5 54 GLN B CA 1
ATOM 4354 C C . GLN B 1 54 ? 14.094 -5.594 4.625 1 87.5 54 GLN B C 1
ATOM 4356 O O . GLN B 1 54 ? 14.422 -6.516 3.873 1 87.5 54 GLN B O 1
ATOM 4361 N N . ALA B 1 55 ? 12.906 -5.289 4.93 1 92.06 55 ALA B N 1
ATOM 4362 C CA . ALA B 1 55 ? 11.812 -6.066 4.355 1 92.06 55 ALA B CA 1
ATOM 4363 C C . ALA B 1 55 ? 11.789 -5.941 2.834 1 92.06 55 ALA B C 1
ATOM 4365 O O . ALA B 1 55 ? 11.617 -6.934 2.123 1 92.06 55 ALA B O 1
ATOM 4366 N N . ASN B 1 56 ? 11.984 -4.789 2.34 1 91.06 56 ASN B N 1
ATOM 4367 C CA . ASN B 1 56 ? 11.914 -4.57 0.899 1 91.06 56 ASN B CA 1
ATOM 4368 C C . ASN B 1 56 ? 13.125 -5.16 0.18 1 91.06 56 ASN B C 1
ATOM 4370 O O . ASN B 1 56 ? 13.008 -5.625 -0.956 1 91.06 56 ASN B O 1
ATOM 4374 N N . GLN B 1 57 ? 14.227 -5.125 0.831 1 91.38 57 GLN B N 1
ATOM 4375 C CA . GLN B 1 57 ? 15.406 -5.785 0.268 1 91.38 57 GLN B CA 1
ATOM 4376 C C . GLN B 1 57 ? 15.195 -7.297 0.173 1 91.38 57 GLN B C 1
ATOM 4378 O O . GLN B 1 57 ? 15.578 -7.918 -0.819 1 91.38 57 GLN B O 1
ATOM 4383 N N . ALA B 1 58 ? 14.648 -7.773 1.211 1 95.19 58 ALA B N 1
ATOM 4384 C CA . ALA B 1 58 ? 14.344 -9.203 1.203 1 95.19 58 ALA B CA 1
ATOM 4385 C C . ALA B 1 58 ? 13.359 -9.547 0.09 1 95.19 58 ALA B C 1
ATOM 4387 O O . ALA B 1 58 ? 13.516 -10.562 -0.595 1 95.19 58 ALA B O 1
ATOM 4388 N N . LEU B 1 59 ? 12.359 -8.742 -0.104 1 95.81 59 LEU B N 1
ATOM 4389 C CA . LEU B 1 59 ? 11.367 -8.969 -1.151 1 95.81 59 LEU B CA 1
ATOM 4390 C C . LEU B 1 59 ? 12 -8.852 -2.533 1 95.81 59 LEU B C 1
ATOM 4392 O O . LEU B 1 59 ? 11.672 -9.617 -3.439 1 95.81 59 LEU B O 1
ATOM 4396 N N . GLN B 1 60 ? 12.844 -7.91 -2.686 1 95.94 60 GLN B N 1
ATOM 4397 C CA . GLN B 1 60 ? 13.547 -7.75 -3.955 1 95.94 60 GLN B CA 1
ATOM 4398 C C . GLN B 1 60 ? 14.422 -8.961 -4.258 1 95.94 60 GLN B C 1
ATOM 4400 O O . GLN B 1 60 ? 14.398 -9.484 -5.375 1 95.94 60 GLN B O 1
ATOM 4405 N N . GLN B 1 61 ? 15.125 -9.398 -3.275 1 97.12 61 GLN B N 1
ATOM 4406 C CA . GLN B 1 61 ? 15.953 -10.586 -3.441 1 97.12 61 GLN B CA 1
ATOM 4407 C C . GLN B 1 61 ? 15.109 -11.82 -3.742 1 97.12 61 GLN B C 1
ATOM 4409 O O . GLN B 1 61 ? 15.477 -12.641 -4.582 1 97.12 61 GLN B O 1
ATOM 4414 N N . ALA B 1 62 ? 14.055 -11.914 -3.047 1 97.94 62 ALA B N 1
ATOM 4415 C CA . ALA B 1 62 ? 13.156 -13.047 -3.277 1 97.94 62 ALA B CA 1
ATOM 4416 C C . ALA B 1 62 ? 12.68 -13.078 -4.727 1 97.94 62 ALA B C 1
ATOM 4418 O O . ALA B 1 62 ? 12.688 -14.133 -5.367 1 97.94 62 ALA B O 1
ATOM 4419 N N . SER B 1 63 ? 12.273 -11.969 -5.223 1 97.62 63 SER B N 1
ATOM 4420 C CA . SER B 1 63 ? 11.766 -11.898 -6.59 1 97.62 63 SER B CA 1
ATOM 4421 C C . SER B 1 63 ? 12.859 -12.203 -7.602 1 97.62 63 SER B C 1
ATOM 4423 O O . SER B 1 63 ? 12.609 -12.836 -8.625 1 97.62 63 SER B O 1
ATOM 4425 N N . GLN B 1 64 ? 14.039 -11.789 -7.324 1 97.75 64 GLN B N 1
ATOM 4426 C CA . GLN B 1 64 ? 15.172 -12.094 -8.195 1 97.75 64 GLN B CA 1
ATOM 4427 C C . GLN B 1 64 ? 15.477 -13.586 -8.203 1 97.75 64 GLN B C 1
ATOM 4429 O O . GLN B 1 64 ? 15.734 -14.164 -9.258 1 97.75 64 GLN B O 1
ATOM 4434 N N . LEU B 1 65 ? 15.43 -14.109 -7.023 1 98 65 LEU B N 1
ATOM 4435 C CA . LEU B 1 65 ? 15.648 -15.547 -6.914 1 98 65 LEU B CA 1
ATOM 4436 C C . LEU B 1 65 ? 14.562 -16.328 -7.66 1 98 65 LEU B C 1
ATOM 4438 O O . LEU B 1 65 ? 14.852 -17.328 -8.305 1 98 65 LEU B O 1
ATOM 4442 N N . GLU B 1 66 ? 13.375 -15.875 -7.617 1 97.56 66 GLU B N 1
ATOM 4443 C CA . GLU B 1 66 ? 12.273 -16.531 -8.328 1 97.56 66 GLU B CA 1
ATOM 4444 C C . GLU B 1 66 ? 12.477 -16.438 -9.844 1 97.56 66 GLU B C 1
ATOM 4446 O O . GLU B 1 66 ? 12.188 -17.391 -10.57 1 97.56 66 GLU B O 1
ATOM 4451 N N . ALA B 1 67 ? 12.914 -15.312 -10.289 1 97.69 67 ALA B N 1
ATOM 4452 C CA . ALA B 1 67 ? 13.188 -15.156 -11.711 1 97.69 67 ALA B CA 1
ATOM 4453 C C . ALA B 1 67 ? 14.336 -16.062 -12.148 1 97.69 67 ALA B C 1
ATOM 4455 O O . ALA B 1 67 ? 14.273 -16.672 -13.219 1 97.69 67 ALA B O 1
ATOM 4456 N N . GLU B 1 68 ? 15.336 -16.188 -11.328 1 97.69 68 GLU B N 1
ATOM 4457 C CA . GLU B 1 68 ? 16.469 -17.062 -11.617 1 97.69 68 GLU B CA 1
ATOM 4458 C C . GLU B 1 68 ? 16.047 -18.531 -11.586 1 97.69 68 GLU B C 1
ATOM 4460 O O . GLU B 1 68 ? 16.547 -19.344 -12.375 1 97.69 68 GLU B O 1
ATOM 4465 N N . ALA B 1 69 ? 15.172 -18.75 -10.711 1 97.56 69 ALA B N 1
ATOM 4466 C CA . ALA B 1 69 ? 14.742 -20.141 -10.508 1 97.56 69 ALA B CA 1
ATOM 4467 C C . ALA B 1 69 ? 14.039 -20.672 -11.75 1 97.56 69 ALA B C 1
ATOM 4469 O O . ALA B 1 69 ? 14.07 -21.891 -12.016 1 97.56 69 ALA B O 1
ATOM 4470 N N . VAL B 1 70 ? 13.461 -19.844 -12.586 1 96.56 70 VAL B N 1
ATOM 4471 C CA . VAL B 1 70 ? 12.641 -20.328 -13.688 1 96.56 70 VAL B CA 1
ATOM 4472 C C . VAL B 1 70 ? 13.352 -20.062 -15.016 1 96.56 70 VAL B C 1
ATOM 4474 O O . VAL B 1 70 ? 12.758 -20.219 -16.078 1 96.56 70 VAL B O 1
ATOM 4477 N N . LYS B 1 71 ? 14.586 -19.75 -15.008 1 95.38 71 LYS B N 1
ATOM 4478 C CA . LYS B 1 71 ? 15.344 -19.484 -16.234 1 95.38 71 LYS B CA 1
ATOM 4479 C C . LYS B 1 71 ? 15.414 -20.734 -17.125 1 95.38 71 LYS B C 1
ATOM 4481 O O . LYS B 1 71 ? 15.445 -20.609 -18.344 1 95.38 71 LYS B O 1
ATOM 4486 N N . GLY B 1 72 ? 15.445 -21.875 -16.5 1 95.19 72 GLY B N 1
ATOM 4487 C CA . GLY B 1 72 ? 15.586 -23.125 -17.234 1 95.19 72 GLY B CA 1
ATOM 4488 C C . GLY B 1 72 ? 14.25 -23.734 -17.609 1 95.19 72 GLY B C 1
ATOM 4489 O O . GLY B 1 72 ? 14.203 -24.859 -18.141 1 95.19 72 GLY B O 1
ATOM 4490 N N . LEU B 1 73 ? 13.18 -23 -17.375 1 94.44 73 LEU B N 1
ATOM 4491 C CA . LEU B 1 73 ? 11.883 -23.516 -17.797 1 94.44 73 LEU B CA 1
ATOM 4492 C C . LEU B 1 73 ? 11.875 -23.797 -19.297 1 94.44 73 LEU B C 1
ATOM 4494 O O . LEU B 1 73 ? 12.297 -22.953 -20.094 1 94.44 73 LEU B O 1
ATOM 4498 N N . GLY B 1 74 ? 11.43 -24.969 -19.688 1 93.31 74 GLY B N 1
ATOM 4499 C CA . GLY B 1 74 ? 11.461 -25.406 -21.078 1 93.31 74 GLY B CA 1
ATOM 4500 C C . GLY B 1 74 ? 12.5 -26.484 -21.328 1 93.31 74 GLY B C 1
ATOM 4501 O O . GLY B 1 74 ? 12.453 -27.172 -22.344 1 93.31 74 GLY B O 1
ATOM 4502 N N . LEU B 1 75 ? 13.414 -26.641 -20.406 1 94.75 75 LEU B N 1
ATOM 4503 C CA . LEU B 1 75 ? 14.398 -27.719 -20.516 1 94.75 75 LEU B CA 1
ATOM 4504 C C . LEU B 1 75 ? 13.758 -29.062 -20.172 1 94.75 75 LEU B C 1
ATOM 4506 O O . LEU B 1 75 ? 12.688 -29.109 -19.578 1 94.75 75 LEU B O 1
ATOM 4510 N N . PRO B 1 76 ? 14.398 -30.156 -20.625 1 95.25 76 PRO B N 1
ATOM 4511 C CA . PRO B 1 76 ? 13.852 -31.469 -20.312 1 95.25 76 PRO B CA 1
ATOM 4512 C C . PRO B 1 76 ? 13.797 -31.734 -18.812 1 95.25 76 PRO B C 1
ATOM 4514 O O . PRO B 1 76 ? 14.719 -31.375 -18.078 1 95.25 76 PRO B O 1
ATOM 4517 N N . ARG B 1 77 ? 12.766 -32.312 -18.453 1 95.62 77 ARG B N 1
ATOM 4518 C CA . ARG B 1 77 ? 12.594 -32.781 -17.078 1 95.62 77 ARG B CA 1
ATOM 4519 C C . ARG B 1 77 ? 12.938 -34.25 -16.953 1 95.62 77 ARG B C 1
ATOM 4521 O O . ARG B 1 77 ? 12.609 -35.031 -17.844 1 95.62 77 ARG B O 1
ATOM 4528 N N . VAL B 1 78 ? 13.68 -34.594 -15.914 1 96.38 78 VAL B N 1
ATOM 4529 C CA . VAL B 1 78 ? 14.086 -35.969 -15.664 1 96.38 78 VAL B CA 1
ATOM 4530 C C . VAL B 1 78 ? 13.453 -36.469 -14.375 1 96.38 78 VAL B C 1
ATOM 4532 O O . VAL B 1 78 ? 13.633 -35.875 -13.312 1 96.38 78 VAL B O 1
ATOM 4535 N N . ASP B 1 79 ? 12.734 -37.562 -14.508 1 95.69 79 ASP B N 1
ATOM 4536 C CA . ASP B 1 79 ? 12.07 -38.125 -13.336 1 95.69 79 ASP B CA 1
ATOM 4537 C C . ASP B 1 79 ? 12.422 -39.594 -13.172 1 95.69 79 ASP B C 1
ATOM 4539 O O . ASP B 1 79 ? 12.633 -40.312 -14.156 1 95.69 79 ASP B O 1
ATOM 4543 N N . LEU B 1 80 ? 12.539 -40 -11.875 1 95.56 80 LEU B N 1
ATOM 4544 C CA . LEU B 1 80 ? 12.578 -41.406 -11.516 1 95.56 80 LEU B CA 1
ATOM 4545 C C . LEU B 1 80 ? 11.18 -41.906 -11.164 1 95.56 80 LEU B C 1
ATOM 4547 O O . LEU B 1 80 ? 10.5 -41.344 -10.312 1 95.56 80 LEU B O 1
ATOM 4551 N N . ASN B 1 81 ? 10.781 -42.938 -11.883 1 94.19 81 ASN B N 1
ATOM 4552 C CA . ASN B 1 81 ? 9.445 -43.469 -11.68 1 94.19 81 ASN B CA 1
ATOM 4553 C C . ASN B 1 81 ? 9.5 -44.938 -11.203 1 94.19 81 ASN B C 1
ATOM 4555 O O . ASN B 1 81 ? 10.359 -45.688 -11.633 1 94.19 81 ASN B O 1
ATOM 4559 N N . VAL B 1 82 ? 8.656 -45.25 -10.234 1 92.31 82 VAL B N 1
ATOM 4560 C CA . VAL B 1 82 ? 8.383 -46.656 -9.859 1 92.31 82 VAL B CA 1
ATOM 4561 C C . VAL B 1 82 ? 6.887 -46.938 -10 1 92.31 82 VAL B C 1
ATOM 4563 O O . VAL B 1 82 ? 6.066 -46.344 -9.289 1 92.31 82 VAL B O 1
ATOM 4566 N N . ARG B 1 83 ? 6.625 -47.812 -10.992 1 92.25 83 ARG B N 1
ATOM 4567 C CA . ARG B 1 83 ? 5.227 -48.094 -11.289 1 92.25 83 ARG B CA 1
ATOM 4568 C C . ARG B 1 83 ? 4.871 -49.531 -10.906 1 92.25 83 ARG B C 1
ATOM 4570 O O . ARG B 1 83 ? 5.676 -50.469 -11.086 1 92.25 83 ARG B O 1
ATOM 4577 N N . ALA B 1 84 ? 3.721 -49.625 -10.273 1 87.69 84 ALA B N 1
ATOM 4578 C CA . ALA B 1 84 ? 3.062 -50.938 -10.078 1 87.69 84 ALA B CA 1
ATOM 4579 C C . ALA B 1 84 ? 1.712 -50.969 -10.789 1 87.69 84 ALA B C 1
ATOM 4581 O O . ALA B 1 84 ? 0.832 -50.156 -10.5 1 87.69 84 ALA B O 1
ATOM 4582 N N . TYR B 1 85 ? 1.711 -51.844 -11.805 1 84.25 85 TYR B N 1
ATOM 4583 C CA . TYR B 1 85 ? 0.494 -51.719 -12.602 1 84.25 85 TYR B CA 1
ATOM 4584 C C . TYR B 1 85 ? 0.086 -53.094 -13.141 1 84.25 85 TYR B C 1
ATOM 4586 O O . TYR B 1 85 ? 0.891 -54.031 -13.156 1 84.25 85 TYR B O 1
ATOM 4594 N N . ALA B 1 86 ? -1.214 -53.156 -13.445 1 80.31 86 ALA B N 1
ATOM 4595 C CA . ALA B 1 86 ? -1.788 -54.25 -14.227 1 80.31 86 ALA B CA 1
ATOM 4596 C C . ALA B 1 86 ? -2.057 -53.812 -15.664 1 80.31 86 ALA B C 1
ATOM 4598 O O . ALA B 1 86 ? -2.33 -52.625 -15.914 1 80.31 86 ALA B O 1
ATOM 4599 N N . PHE B 1 87 ? -1.769 -54.656 -16.562 1 75 87 PHE B N 1
ATOM 4600 C CA . PHE B 1 87 ? -1.979 -54.25 -17.938 1 75 87 PHE B CA 1
ATOM 4601 C C . PHE B 1 87 ? -2.553 -55.406 -18.781 1 75 87 PHE B C 1
ATOM 4603 O O . PHE B 1 87 ? -2.514 -56.562 -18.359 1 75 87 PHE B O 1
ATOM 4610 N N . HIS B 1 88 ? -3.281 -55 -19.75 1 72.25 88 HIS B N 1
ATOM 4611 C CA . HIS B 1 88 ? -3.771 -55.875 -20.812 1 72.25 88 HIS B CA 1
ATOM 4612 C C . HIS B 1 88 ? -3.309 -55.406 -22.172 1 72.25 88 HIS B C 1
ATOM 4614 O O . HIS B 1 88 ? -3.488 -54.219 -22.531 1 72.25 88 HIS B O 1
ATOM 4620 N N . SER B 1 89 ? -2.447 -56.156 -22.812 1 70.56 89 SER B N 1
ATOM 4621 C CA . SER B 1 89 ? -1.966 -55.812 -24.156 1 70.56 89 SER B CA 1
ATOM 4622 C C . SER B 1 89 ? -2.201 -56.969 -25.141 1 70.56 89 SER B C 1
ATOM 4624 O O . SER B 1 89 ? -2 -58.125 -24.797 1 70.56 89 SER B O 1
ATOM 4626 N N . GLU B 1 90 ? -2.783 -56.562 -26.281 1 64.56 90 GLU B N 1
ATOM 4627 C CA . GLU B 1 90 ? -2.945 -57.531 -27.375 1 64.56 90 GLU B CA 1
ATOM 4628 C C . GLU B 1 90 ? -1.992 -57.219 -28.516 1 64.56 90 GLU B C 1
ATOM 4630 O O . GLU B 1 90 ? -1.857 -56.062 -28.938 1 64.56 90 GLU B O 1
ATOM 4635 N N . THR B 1 91 ? -1.082 -58.031 -28.688 1 61.75 91 THR B N 1
ATOM 4636 C CA . THR B 1 91 ? -0.171 -57.812 -29.797 1 61.75 91 THR B CA 1
ATOM 4637 C C . THR B 1 91 ? -0.194 -59 -30.75 1 61.75 91 THR B C 1
ATOM 4639 O O . THR B 1 91 ? -0.309 -60.156 -30.328 1 61.75 91 THR B O 1
ATOM 4642 N N . ASP B 1 92 ? -0.209 -58.656 -32.094 1 57.28 92 ASP B N 1
ATOM 4643 C CA . ASP B 1 92 ? -0.093 -59.688 -33.094 1 57.28 92 ASP B CA 1
ATOM 4644 C C . ASP B 1 92 ? 1.37 -60.031 -33.375 1 57.28 92 ASP B C 1
ATOM 4646 O O . ASP B 1 92 ? 2.186 -59.156 -33.625 1 57.28 92 ASP B O 1
ATOM 4650 N N . VAL B 1 93 ? 1.746 -61.125 -32.969 1 58 93 VAL B N 1
ATOM 4651 C CA . VAL B 1 93 ? 3.1 -61.562 -33.281 1 58 93 VAL B CA 1
ATOM 4652 C C . VAL B 1 93 ? 3.1 -62.375 -34.562 1 58 93 VAL B C 1
ATOM 4654 O O . VAL B 1 93 ? 2.387 -63.375 -34.688 1 58 93 VAL B O 1
ATOM 4657 N N . PRO B 1 94 ? 3.764 -61.906 -35.625 1 57.69 94 PRO B N 1
ATOM 4658 C CA . PRO B 1 94 ? 3.854 -62.719 -36.844 1 57.69 94 PRO B CA 1
ATOM 4659 C C . PRO B 1 94 ? 4.613 -64 -36.625 1 57.69 94 PRO B C 1
ATOM 4661 O O . PRO B 1 94 ? 5.719 -64 -36.062 1 57.69 94 PRO B O 1
ATOM 4664 N N . LEU B 1 95 ? 3.959 -65.062 -36.844 1 60.22 95 LEU B N 1
ATOM 4665 C CA . LEU B 1 95 ? 4.543 -66.375 -36.625 1 60.22 95 LEU B CA 1
ATOM 4666 C C . LEU B 1 95 ? 5.121 -66.938 -37.938 1 60.22 95 LEU B C 1
ATOM 4668 O O . LEU B 1 95 ? 5.547 -68.125 -37.969 1 60.22 95 LEU B O 1
ATOM 4672 N N . GLY B 1 96 ? 5.113 -66.062 -38.938 1 60.38 96 GLY B N 1
ATOM 4673 C CA . GLY B 1 96 ? 5.531 -66.562 -40.219 1 60.38 96 GLY B CA 1
ATOM 4674 C C . GLY B 1 96 ? 6.93 -67.125 -40.219 1 60.38 96 GLY B C 1
ATOM 4675 O O . GLY B 1 96 ? 7.145 -68.25 -40.656 1 60.38 96 GLY B O 1
ATOM 4676 N N . ALA B 1 97 ? 7.879 -66.375 -39.688 1 63.88 97 ALA B N 1
ATOM 4677 C CA . ALA B 1 97 ? 9.258 -66.812 -39.688 1 63.88 97 ALA B CA 1
ATOM 4678 C C . ALA B 1 97 ? 9.422 -68.062 -38.781 1 63.88 97 ALA B C 1
ATOM 4680 O O . ALA B 1 97 ? 10.156 -69 -39.125 1 63.88 97 ALA B O 1
ATOM 4681 N N . PHE B 1 98 ? 8.68 -68 -37.812 1 63.56 98 PHE B N 1
ATOM 4682 C CA . PHE B 1 98 ? 8.703 -69.188 -36.906 1 63.56 98 PHE B CA 1
ATOM 4683 C C . PHE B 1 98 ? 8.117 -70.375 -37.562 1 63.56 98 PHE B C 1
ATOM 4685 O O . PHE B 1 98 ? 8.68 -71.5 -37.438 1 63.56 98 PHE B O 1
ATOM 4692 N N . LYS B 1 99 ? 7.09 -70.188 -38.219 1 74.56 99 LYS B N 1
ATOM 4693 C CA . LYS B 1 99 ? 6.422 -71.312 -38.938 1 74.56 99 LYS B CA 1
ATOM 4694 C C . LYS B 1 99 ? 7.34 -71.938 -39.969 1 74.56 99 LYS B C 1
ATOM 4696 O O . LYS B 1 99 ? 7.418 -73.125 -40.094 1 74.56 99 LYS B O 1
ATOM 4701 N N . GLN B 1 100 ? 7.965 -71.062 -40.656 1 70.38 100 GLN B N 1
ATOM 4702 C CA . GLN B 1 100 ? 8.852 -71.5 -41.719 1 70.38 100 GLN B CA 1
ATOM 4703 C C . GLN B 1 100 ? 10.031 -72.312 -41.125 1 70.38 100 GLN B C 1
ATOM 4705 O O . GLN B 1 100 ? 10.414 -73.312 -41.656 1 70.38 100 GLN B O 1
ATOM 4710 N N . LYS B 1 101 ? 10.578 -71.812 -40.031 1 70.75 101 LYS B N 1
ATOM 4711 C CA . LYS B 1 101 ? 11.711 -72.438 -39.438 1 70.75 101 LYS B CA 1
ATOM 4712 C C . LYS B 1 101 ? 11.289 -73.812 -38.844 1 70.75 101 LYS B C 1
ATOM 4714 O O . LYS B 1 101 ? 12.016 -74.812 -38.938 1 70.75 101 LYS B O 1
ATOM 4719 N N . LEU B 1 102 ? 10.172 -73.75 -38.281 1 71.69 102 LEU B N 1
ATOM 4720 C CA . LEU B 1 102 ? 9.641 -75 -37.688 1 71.69 102 LEU B CA 1
ATOM 4721 C C . LEU B 1 102 ? 9.391 -76.062 -38.781 1 71.69 102 LEU B C 1
ATOM 4723 O O . LEU B 1 102 ? 9.734 -77.25 -38.625 1 71.69 102 LEU B O 1
ATOM 4727 N N . GLU B 1 103 ? 8.82 -75.562 -39.812 1 76.12 103 GLU B N 1
ATOM 4728 C CA . GLU B 1 103 ? 8.547 -76.5 -40.938 1 76.12 103 GLU B CA 1
ATOM 4729 C C . GLU B 1 103 ? 9.844 -77.062 -41.5 1 76.12 103 GLU B C 1
ATOM 4731 O O . GLU B 1 103 ? 9.914 -78.312 -41.719 1 76.12 103 GLU B O 1
ATOM 4736 N N . ASN B 1 104 ? 10.805 -76.25 -41.656 1 75.12 104 ASN B N 1
ATOM 4737 C CA . ASN B 1 104 ? 12.07 -76.688 -42.188 1 75.12 104 ASN B CA 1
ATOM 4738 C C . ASN B 1 104 ? 12.773 -77.688 -41.25 1 75.12 104 ASN B C 1
ATOM 4740 O O . ASN B 1 104 ? 13.297 -78.688 -41.688 1 75.12 104 ASN B O 1
ATOM 4744 N N . ASP B 1 105 ? 12.695 -77.438 -40 1 70.69 105 ASP B N 1
ATOM 4745 C CA . ASP B 1 105 ? 13.383 -78.25 -39.031 1 70.69 105 ASP B CA 1
ATOM 4746 C C . ASP B 1 105 ? 12.688 -79.625 -38.875 1 70.69 105 ASP B C 1
ATOM 4748 O O . ASP B 1 105 ? 13.344 -80.625 -38.812 1 70.69 105 ASP B O 1
ATOM 4752 N N . LEU B 1 106 ? 11.438 -79.625 -38.938 1 75.69 106 LEU B N 1
ATOM 4753 C CA . LEU B 1 106 ? 10.68 -80.812 -38.812 1 75.69 106 LEU B CA 1
ATOM 4754 C C . LEU B 1 106 ? 10.82 -81.688 -40.062 1 75.69 106 LEU B C 1
ATOM 4756 O O . LEU B 1 106 ? 11.008 -82.875 -40 1 75.69 106 LEU B O 1
ATOM 4760 N N . SER B 1 107 ? 10.742 -81 -41.156 1 77.25 107 SER B N 1
ATOM 4761 C CA . SER B 1 107 ? 10.898 -81.75 -42.406 1 77.25 107 SER B CA 1
ATOM 4762 C C . SER B 1 107 ? 12.281 -82.375 -42.531 1 77.25 107 SER B C 1
ATOM 4764 O O . SER B 1 107 ? 12.414 -83.5 -42.938 1 77.25 107 SER B O 1
ATOM 4766 N N . GLN B 1 108 ? 13.25 -81.625 -42.188 1 75.44 108 GLN B N 1
ATOM 4767 C CA . GLN B 1 108 ? 14.617 -82.125 -42.281 1 75.44 108 GLN B CA 1
ATOM 4768 C C . GLN B 1 108 ? 14.836 -83.25 -41.281 1 75.44 108 GLN B C 1
ATOM 4770 O O . GLN B 1 108 ? 15.492 -84.25 -41.594 1 75.44 108 GLN B O 1
ATOM 4775 N N . GLY B 1 109 ? 14.312 -83.125 -40.125 1 72.62 109 GLY B N 1
ATOM 4776 C CA . GLY B 1 109 ? 14.445 -84.125 -39.125 1 72.62 109 GLY B CA 1
ATOM 4777 C C . GLY B 1 109 ? 13.789 -85.438 -39.531 1 72.62 109 GLY B C 1
ATOM 4778 O O . GLY B 1 109 ? 14.359 -86.5 -39.312 1 72.62 109 GLY B O 1
ATOM 4779 N N . LEU B 1 110 ? 12.672 -85.375 -40.094 1 74.38 110 LEU B N 1
ATOM 4780 C CA . LEU B 1 110 ? 11.938 -86.562 -40.531 1 74.38 110 LEU B CA 1
ATOM 4781 C C . LEU B 1 110 ? 12.625 -87.25 -41.719 1 74.38 110 LEU B C 1
ATOM 4783 O O . LEU B 1 110 ? 12.711 -88.438 -41.781 1 74.38 110 LEU B O 1
ATOM 4787 N N . ASN B 1 111 ? 13.094 -86.375 -42.594 1 74.69 111 ASN B N 1
ATOM 4788 C CA . ASN B 1 111 ? 13.82 -86.938 -43.75 1 74.69 111 ASN B CA 1
ATOM 4789 C C . ASN B 1 111 ? 15.086 -87.688 -43.344 1 74.69 111 ASN B C 1
ATOM 4791 O O . ASN B 1 111 ? 15.414 -88.688 -43.906 1 74.69 111 ASN B O 1
ATOM 4795 N N . ASP B 1 112 ? 15.734 -87.125 -42.375 1 74.38 112 ASP B N 1
ATOM 4796 C CA . ASP B 1 112 ? 16.953 -87.75 -41.875 1 74.38 112 ASP B CA 1
ATOM 4797 C C . ASP B 1 112 ? 16.641 -89.125 -41.219 1 74.38 112 ASP B C 1
ATOM 4799 O O . ASP B 1 112 ? 17.391 -90.062 -41.406 1 74.38 112 ASP B O 1
ATOM 4803 N N . LYS B 1 113 ? 15.539 -89.312 -40.656 1 75 113 LYS B N 1
ATOM 4804 C CA . LYS B 1 113 ? 15.172 -90.562 -40 1 75 113 LYS B CA 1
ATOM 4805 C C . LYS B 1 113 ? 14.664 -91.562 -41 1 75 113 LYS B C 1
ATOM 4807 O O . LYS B 1 113 ? 14.977 -92.75 -40.906 1 75 113 LYS B O 1
ATOM 4812 N N . LEU B 1 114 ? 13.969 -91.062 -41.969 1 73.38 114 LEU B N 1
ATOM 4813 C CA . LEU B 1 114 ? 13.438 -92 -43 1 73.38 114 LEU B CA 1
ATOM 4814 C C . LEU B 1 114 ? 14.547 -92.5 -43.875 1 73.38 114 LEU B C 1
ATOM 4816 O O . LEU B 1 114 ? 14.508 -93.625 -44.344 1 73.38 114 LEU B O 1
ATOM 4820 N N . SER B 1 115 ? 15.57 -91.75 -44.094 1 73.69 115 SER B N 1
ATOM 4821 C CA . SER B 1 115 ? 16.703 -92.125 -44.906 1 73.69 115 SER B CA 1
ATOM 4822 C C . SER B 1 115 ? 17.469 -93.312 -44.25 1 73.69 115 SER B C 1
ATOM 4824 O O . SER B 1 115 ? 18.125 -94.062 -44.938 1 73.69 115 SER B O 1
ATOM 4826 N N . GLN B 1 116 ? 17.344 -93.438 -43 1 67 116 GLN B N 1
ATOM 4827 C CA . GLN B 1 116 ? 18.016 -94.5 -42.281 1 67 116 GLN B CA 1
ATOM 4828 C C . GLN B 1 116 ? 17.312 -95.812 -42.562 1 67 116 GLN B C 1
ATOM 4830 O O . GLN B 1 116 ? 17.906 -96.875 -42.375 1 67 116 GLN B O 1
ATOM 4835 N N . TRP B 1 117 ? 16.078 -95.75 -43.031 1 61.97 117 TRP B N 1
ATOM 4836 C CA . TRP B 1 117 ? 15.312 -97 -43.281 1 61.97 117 TRP B CA 1
ATOM 4837 C C . TRP B 1 117 ? 15.32 -97.312 -44.781 1 61.97 117 TRP B C 1
ATOM 4839 O O . TRP B 1 117 ? 14.562 -98.188 -45.219 1 61.97 117 TRP B O 1
ATOM 4849 N N . ASN B 1 118 ? 16.078 -96.688 -45.531 1 64.75 118 ASN B N 1
ATOM 4850 C CA . ASN B 1 118 ? 16.219 -96.938 -46.938 1 64.75 118 ASN B CA 1
ATOM 4851 C C . ASN B 1 118 ? 16.578 -98.375 -47.25 1 64.75 118 ASN B C 1
ATOM 4853 O O . ASN B 1 118 ? 16.25 -98.938 -48.312 1 64.75 118 ASN B O 1
ATOM 4857 N N . ASN B 1 119 ? 17.25 -99.062 -46.312 1 65.38 119 ASN B N 1
ATOM 4858 C CA . ASN B 1 119 ? 17.672 -100.438 -46.594 1 65.38 119 ASN B CA 1
ATOM 4859 C C . ASN B 1 119 ? 16.547 -101.438 -46.344 1 65.38 119 ASN B C 1
ATOM 4861 O O . ASN B 1 119 ? 16.672 -102.562 -46.688 1 65.38 119 ASN B O 1
ATOM 4865 N N . VAL B 1 120 ? 15.422 -100.938 -45.719 1 63.44 120 VAL B N 1
ATOM 4866 C CA . VAL B 1 120 ? 14.383 -101.875 -45.344 1 63.44 120 VAL B CA 1
ATOM 4867 C C . VAL B 1 120 ? 13.117 -101.625 -46.156 1 63.44 120 VAL B C 1
ATOM 4869 O O . VAL B 1 120 ? 12.359 -102.5 -46.5 1 63.44 120 VAL B O 1
ATOM 4872 N N . ILE B 1 121 ? 12.859 -100.312 -46.531 1 64.94 121 ILE B N 1
ATOM 4873 C CA . ILE B 1 121 ? 11.648 -99.875 -47.219 1 64.94 121 ILE B CA 1
ATOM 4874 C C . ILE B 1 121 ? 11.992 -99.5 -48.656 1 64.94 121 ILE B C 1
ATOM 4876 O O . ILE B 1 121 ? 12.945 -98.75 -48.906 1 64.94 121 ILE B O 1
ATOM 4880 N N . PRO B 1 122 ? 11.359 -100.25 -49.719 1 71.69 122 PRO B N 1
ATOM 4881 C CA . PRO B 1 122 ? 11.641 -99.938 -51.125 1 71.69 122 PRO B CA 1
ATOM 4882 C C . PRO B 1 122 ? 11.633 -98.438 -51.406 1 71.69 122 PRO B C 1
ATOM 4884 O O . PRO B 1 122 ? 10.836 -97.688 -50.812 1 71.69 122 PRO B O 1
ATOM 4887 N N . SER B 1 123 ? 12.633 -97.875 -52.062 1 69.06 123 SER B N 1
ATOM 4888 C CA . SER B 1 123 ? 12.914 -96.5 -52.312 1 69.06 123 SER B CA 1
ATOM 4889 C C . SER B 1 123 ? 11.672 -95.75 -52.812 1 69.06 123 SER B C 1
ATOM 4891 O O . SER B 1 123 ? 11.469 -94.562 -52.5 1 69.06 123 SER B O 1
ATOM 4893 N N . ASP B 1 124 ? 10.797 -96.375 -53.688 1 70.25 124 ASP B N 1
ATOM 4894 C CA . ASP B 1 124 ? 9.594 -95.812 -54.219 1 70.25 124 ASP B CA 1
ATOM 4895 C C . ASP B 1 124 ? 8.578 -95.5 -53.125 1 70.25 124 ASP B C 1
ATOM 4897 O O . ASP B 1 124 ? 7.953 -94.438 -53.156 1 70.25 124 ASP B O 1
ATOM 4901 N N . VAL B 1 125 ? 8.477 -96.312 -52.125 1 66.56 125 VAL B N 1
ATOM 4902 C CA . VAL B 1 125 ? 7.543 -96.188 -51.031 1 66.56 125 VAL B CA 1
ATOM 4903 C C . VAL B 1 125 ? 8.07 -95.125 -50.031 1 66.56 125 VAL B C 1
ATOM 4905 O O . VAL B 1 125 ? 7.305 -94.312 -49.5 1 66.56 125 VAL B O 1
ATOM 4908 N N . LEU B 1 126 ? 9.352 -95.188 -49.875 1 70.38 126 LEU B N 1
ATOM 4909 C CA . LEU B 1 126 ? 9.984 -94.188 -49 1 70.38 126 LEU B CA 1
ATOM 4910 C C . LEU B 1 126 ? 9.797 -92.812 -49.5 1 70.38 126 LEU B C 1
ATOM 4912 O O . LEU B 1 126 ? 9.578 -91.875 -48.688 1 70.38 126 LEU B O 1
ATOM 4916 N N . GLY B 1 127 ? 9.969 -92.625 -50.781 1 72.5 127 GLY B N 1
ATOM 4917 C CA . GLY B 1 127 ? 9.734 -91.312 -51.406 1 72.5 127 GLY B CA 1
ATOM 4918 C C . GLY B 1 127 ? 8.312 -90.812 -51.219 1 72.5 127 GLY B C 1
ATOM 4919 O O . GLY B 1 127 ? 8.094 -89.625 -50.938 1 72.5 127 GLY B O 1
ATOM 4920 N N . GLN B 1 128 ? 7.418 -91.688 -51.312 1 71.94 128 GLN B N 1
ATOM 4921 C CA . GLN B 1 128 ? 6.008 -91.375 -51.125 1 71.94 128 GLN B CA 1
ATOM 4922 C C . GLN B 1 128 ? 5.695 -91 -49.688 1 71.94 128 GLN B C 1
ATOM 4924 O O . GLN B 1 128 ? 4.918 -90.125 -49.406 1 71.94 128 GLN B O 1
ATOM 4929 N N . VAL B 1 129 ? 6.348 -91.688 -48.781 1 67.94 129 VAL B N 1
ATOM 4930 C CA . VAL B 1 129 ? 6.176 -91.438 -47.375 1 67.94 129 VAL B CA 1
ATOM 4931 C C . VAL B 1 129 ? 6.789 -90.062 -47 1 67.94 129 VAL B C 1
ATOM 4933 O O . VAL B 1 129 ? 6.199 -89.312 -46.219 1 67.94 129 VAL B O 1
ATOM 4936 N N . GLN B 1 130 ? 7.934 -89.875 -47.562 1 75.75 130 GLN B N 1
ATOM 4937 C CA . GLN B 1 130 ? 8.602 -88.625 -47.312 1 75.75 130 GLN B CA 1
ATOM 4938 C C . GLN B 1 130 ? 7.762 -87.438 -47.844 1 75.75 130 GLN B C 1
ATOM 4940 O O . GLN B 1 130 ? 7.605 -86.438 -47.125 1 75.75 130 GLN B O 1
ATOM 4945 N N . GLU B 1 131 ? 7.32 -87.562 -49 1 76.62 131 GLU B N 1
ATOM 4946 C CA . GLU B 1 131 ? 6.48 -86.5 -49.562 1 76.62 131 GLU B CA 1
ATOM 4947 C C . GLU B 1 131 ? 5.18 -86.375 -48.812 1 76.62 131 GLU B C 1
ATOM 4949 O O . GLU B 1 131 ? 4.707 -85.25 -48.594 1 76.62 131 GLU B O 1
ATOM 4954 N N . GLY B 1 132 ? 4.672 -87.375 -48.375 1 71.81 132 GLY B N 1
ATOM 4955 C CA . GLY B 1 132 ? 3.461 -87.375 -47.562 1 71.81 132 GLY B CA 1
ATOM 4956 C C . GLY B 1 132 ? 3.666 -86.75 -46.188 1 71.81 132 GLY B C 1
ATOM 4957 O O . GLY B 1 132 ? 2.832 -86 -45.719 1 71.81 132 GLY B O 1
ATOM 4958 N N . ALA B 1 133 ? 4.75 -87.125 -45.594 1 73.25 133 ALA B N 1
ATOM 4959 C CA . ALA B 1 133 ? 5.074 -86.562 -44.281 1 73.25 133 ALA B CA 1
ATOM 4960 C C . ALA B 1 133 ? 5.352 -85.062 -44.375 1 73.25 133 ALA B C 1
ATOM 4962 O O . ALA B 1 133 ? 4.883 -84.25 -43.531 1 73.25 133 ALA B O 1
ATOM 4963 N N . ASN B 1 134 ? 6.109 -84.688 -45.344 1 77.31 134 ASN B N 1
ATOM 4964 C CA . ASN B 1 134 ? 6.398 -83.25 -45.531 1 77.31 134 ASN B CA 1
ATOM 4965 C C . ASN B 1 134 ? 5.129 -82.438 -45.812 1 77.31 134 ASN B C 1
ATOM 4967 O O . ASN B 1 134 ? 4.984 -81.312 -45.375 1 77.31 134 ASN B O 1
ATOM 4971 N N . GLN B 1 135 ? 4.289 -83 -46.531 1 75.62 135 GLN B N 1
ATOM 4972 C CA . GLN B 1 135 ? 3.008 -82.375 -46.812 1 75.62 135 GLN B CA 1
ATOM 4973 C C . GLN B 1 135 ? 2.174 -82.25 -45.531 1 75.62 135 GLN B C 1
ATOM 4975 O O . GLN B 1 135 ? 1.495 -81.25 -45.312 1 75.62 135 GLN B O 1
ATOM 4980 N N . THR B 1 136 ? 2.32 -83.188 -44.719 1 69.69 136 THR B N 1
ATOM 4981 C CA . THR B 1 136 ? 1.598 -83.188 -43.438 1 69.69 136 THR B CA 1
ATOM 4982 C C . THR B 1 136 ? 2.158 -82.125 -42.5 1 69.69 136 THR B C 1
ATOM 4984 O O . THR B 1 136 ? 1.4 -81.375 -41.844 1 69.69 136 THR B O 1
ATOM 4987 N N . ILE B 1 137 ? 3.398 -82 -42.5 1 76 137 ILE B N 1
ATOM 4988 C CA . ILE B 1 137 ? 4.047 -81 -41.688 1 76 137 ILE B CA 1
ATOM 4989 C C . ILE B 1 137 ? 3.658 -79.625 -42.219 1 76 137 ILE B C 1
ATOM 4991 O O . ILE B 1 137 ? 3.301 -78.75 -41.438 1 76 137 ILE B O 1
ATOM 4995 N N . HIS B 1 138 ? 3.746 -79.438 -43.469 1 75 138 HIS B N 1
ATOM 4996 C CA . HIS B 1 138 ? 3.385 -78.188 -44.094 1 75 138 HIS B CA 1
ATOM 4997 C C . HIS B 1 138 ? 1.935 -77.812 -43.812 1 75 138 HIS B C 1
ATOM 4999 O O . HIS B 1 138 ? 1.641 -76.688 -43.406 1 75 138 HIS B O 1
ATOM 5005 N N . ASP B 1 139 ? 1.073 -78.75 -43.969 1 70.12 139 ASP B N 1
ATOM 5006 C CA . ASP B 1 139 ? -0.345 -78.562 -43.719 1 70.12 139 ASP B CA 1
ATOM 5007 C C . ASP B 1 139 ? -0.596 -78.25 -42.219 1 70.12 139 ASP B C 1
ATOM 5009 O O . ASP B 1 139 ? -1.441 -77.438 -41.875 1 70.12 139 ASP B O 1
ATOM 5013 N N . GLY B 1 140 ? 0.147 -78.938 -41.406 1 64.69 140 GLY B N 1
ATOM 5014 C CA . GLY B 1 140 ? 0.02 -78.75 -39.969 1 64.69 140 GLY B CA 1
ATOM 5015 C C . GLY B 1 140 ? 0.467 -77.375 -39.5 1 64.69 140 GLY B C 1
ATOM 5016 O O . GLY B 1 140 ? -0.218 -76.75 -38.719 1 64.69 140 GLY B O 1
ATOM 5017 N N . ILE B 1 141 ? 1.497 -77 -40.031 1 70.31 141 ILE B N 1
ATOM 5018 C CA . ILE B 1 141 ? 2.049 -75.688 -39.656 1 70.31 141 ILE B CA 1
ATOM 5019 C C . ILE B 1 141 ? 1.173 -74.562 -40.219 1 70.31 141 ILE B C 1
ATOM 5021 O O . ILE B 1 141 ? 0.969 -73.5 -39.594 1 70.31 141 ILE B O 1
ATOM 5025 N N . ASN B 1 142 ? 0.7 -74.75 -41.438 1 64.81 142 ASN B N 1
ATOM 5026 C CA . ASN B 1 142 ? -0.116 -73.75 -42.094 1 64.81 142 ASN B CA 1
ATOM 5027 C C . ASN B 1 142 ? -1.467 -73.625 -41.406 1 64.81 142 ASN B C 1
ATOM 5029 O O . ASN B 1 142 ? -2.191 -72.625 -41.656 1 64.81 142 ASN B O 1
ATOM 5033 N N . ARG B 1 143 ? -1.809 -74.562 -40.594 1 64.56 143 ARG B N 1
ATOM 5034 C CA . ARG B 1 143 ? -3.031 -74.375 -39.812 1 64.56 143 ARG B CA 1
ATOM 5035 C C . ARG B 1 143 ? -2.854 -73.375 -38.688 1 64.56 143 ARG B C 1
ATOM 5037 O O . ARG B 1 143 ? -3.836 -72.875 -38.156 1 64.56 143 ARG B O 1
ATOM 5044 N N . PHE B 1 144 ? -1.721 -73.125 -38.438 1 61.72 144 PHE B N 1
ATOM 5045 C CA . PHE B 1 144 ? -1.44 -72.062 -37.438 1 61.72 144 PHE B CA 1
ATOM 5046 C C . PHE B 1 144 ? -1.477 -70.688 -38.031 1 61.72 144 PHE B C 1
ATOM 5048 O O . PHE B 1 144 ? -1.03 -70.5 -39.188 1 61.72 144 PHE B O 1
ATOM 5055 N N . PRO B 1 145 ? -2.137 -69.875 -37.281 1 61.09 145 PRO B N 1
ATOM 5056 C CA . PRO B 1 145 ? -2.221 -68.5 -37.844 1 61.09 145 PRO B CA 1
ATOM 5057 C C . PRO B 1 145 ? -0.854 -67.812 -38 1 61.09 145 PRO B C 1
ATOM 5059 O O . PRO B 1 145 ? 0.106 -68.25 -37.312 1 61.09 145 PRO B O 1
ATOM 5062 N N . ASP B 1 146 ? -0.776 -67 -39 1 58.5 146 ASP B N 1
ATOM 5063 C CA . ASP B 1 146 ? 0.446 -66.25 -39.281 1 58.5 146 ASP B CA 1
ATOM 5064 C C . ASP B 1 146 ? 0.746 -65.25 -38.188 1 58.5 146 ASP B C 1
ATOM 5066 O O . ASP B 1 146 ? 1.867 -64.75 -38.094 1 58.5 146 ASP B O 1
ATOM 5070 N N . TYR B 1 147 ? -0.302 -65 -37.469 1 60.91 147 TYR B N 1
ATOM 5071 C CA . TYR B 1 147 ? -0.128 -64.062 -36.375 1 60.91 147 TYR B CA 1
ATOM 5072 C C . TYR B 1 147 ? -0.66 -64.625 -35.062 1 60.91 147 TYR B C 1
ATOM 5074 O O . TYR B 1 147 ? -1.635 -65.375 -35.062 1 60.91 147 TYR B O 1
ATOM 5082 N N . ALA B 1 148 ? 0.135 -64.688 -34.031 1 54.78 148 ALA B N 1
ATOM 5083 C CA . ALA B 1 148 ? -0.361 -65.062 -32.719 1 54.78 148 ALA B CA 1
ATOM 5084 C C . ALA B 1 148 ? -0.804 -63.812 -31.938 1 54.78 148 ALA B C 1
ATOM 5086 O O . ALA B 1 148 ? -0.056 -62.844 -31.844 1 54.78 148 ALA B O 1
ATOM 5087 N N . ASN B 1 149 ? -2.062 -63.719 -31.734 1 55.25 149 ASN B N 1
ATOM 5088 C CA . ASN B 1 149 ? -2.6 -62.656 -30.875 1 55.25 149 ASN B CA 1
ATOM 5089 C C . ASN B 1 149 ? -2.25 -62.938 -29.406 1 55.25 149 ASN B C 1
ATOM 5091 O O . ASN B 1 149 ? -2.729 -63.875 -28.812 1 55.25 149 ASN B O 1
ATOM 5095 N N . LEU B 1 150 ? -1.204 -62.406 -28.984 1 54.97 150 LEU B N 1
ATOM 5096 C CA . LEU B 1 150 ? -0.76 -62.594 -27.609 1 54.97 150 LEU B CA 1
ATOM 5097 C C . LEU B 1 150 ? -1.383 -61.562 -26.672 1 54.97 150 LEU B C 1
ATOM 5099 O O . LEU B 1 150 ? -1.32 -60.375 -26.938 1 54.97 150 LEU B O 1
ATOM 5103 N N . THR B 1 151 ? -2.322 -62.125 -25.781 1 55.09 151 THR B N 1
ATOM 5104 C CA . THR B 1 151 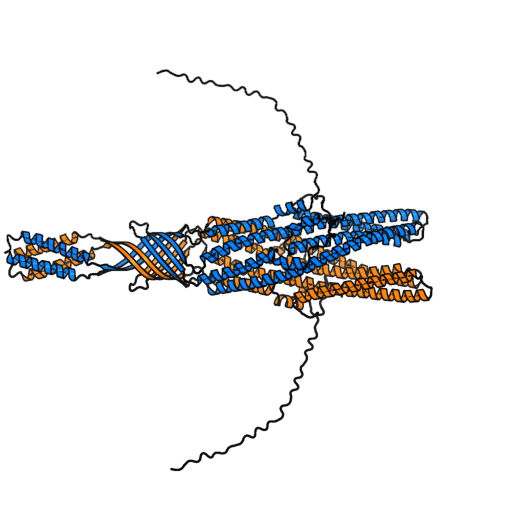? -2.85 -61.281 -24.703 1 55.09 151 THR B CA 1
ATOM 5105 C C . THR B 1 151 ? -2.002 -61.438 -23.438 1 55.09 151 THR B C 1
ATOM 5107 O O . THR B 1 151 ? -1.841 -62.562 -22.906 1 55.09 151 THR B O 1
ATOM 5110 N N . ILE B 1 152 ? -1.294 -60.469 -23.141 1 56.53 152 ILE B N 1
ATOM 5111 C CA . ILE B 1 152 ? -0.464 -60.531 -21.938 1 56.53 152 ILE B CA 1
ATOM 5112 C C . ILE B 1 152 ? -1.099 -59.688 -20.844 1 56.53 152 ILE B C 1
ATOM 5114 O O . ILE B 1 152 ? -1.415 -58.5 -21.062 1 56.53 152 ILE B O 1
ATOM 5118 N N . GLU B 1 153 ? -1.606 -60.406 -19.734 1 61.09 153 GLU B N 1
ATOM 5119 C CA . GLU B 1 153 ? -2.111 -59.75 -18.547 1 61.09 153 GLU B CA 1
ATOM 5120 C C . GLU B 1 153 ? -1.24 -60.031 -17.328 1 61.09 153 GLU B C 1
ATOM 5122 O O . GLU B 1 153 ? -0.923 -61.188 -17.062 1 61.09 153 GLU B O 1
ATOM 5127 N N . ASP B 1 154 ? -0.458 -59.094 -16.797 1 67.56 154 ASP B N 1
ATOM 5128 C CA . ASP B 1 154 ? 0.354 -59.344 -15.609 1 67.56 154 ASP B CA 1
ATOM 5129 C C . ASP B 1 154 ? 0.434 -58.125 -14.711 1 67.56 154 ASP B C 1
ATOM 5131 O O . ASP B 1 154 ? -0.129 -57.062 -15.031 1 67.56 154 ASP B O 1
ATOM 5135 N N . GLN B 1 155 ? 0.71 -58.375 -13.43 1 72.44 155 GLN B N 1
ATOM 5136 C CA . GLN B 1 155 ? 1.07 -57.344 -12.469 1 72.44 155 GLN B CA 1
ATOM 5137 C C . GLN B 1 155 ? 2.586 -57.188 -12.367 1 72.44 155 GLN B C 1
ATOM 5139 O O . GLN B 1 155 ? 3.305 -58.188 -12.211 1 72.44 155 GLN B O 1
ATOM 5144 N N . VAL B 1 156 ? 3.018 -56 -12.641 1 78.38 156 VAL B N 1
ATOM 5145 C CA . VAL B 1 156 ? 4.469 -55.844 -12.648 1 78.38 156 VAL B CA 1
ATOM 5146 C C . VAL B 1 156 ? 4.844 -54.562 -11.891 1 78.38 156 VAL B C 1
ATOM 5148 O O . VAL B 1 156 ? 4.031 -53.656 -11.758 1 78.38 156 VAL B O 1
ATOM 5151 N N . VAL B 1 157 ? 5.965 -54.594 -11.172 1 82.81 157 VAL B N 1
ATOM 5152 C CA . VAL B 1 157 ? 6.609 -53.406 -10.609 1 82.81 157 VAL B CA 1
ATOM 5153 C C . VAL B 1 157 ? 7.812 -53.031 -11.469 1 82.81 157 VAL B C 1
ATOM 5155 O O . VAL B 1 157 ? 8.695 -53.844 -11.719 1 82.81 157 VAL B O 1
ATOM 5158 N N . ARG B 1 158 ? 7.84 -51.812 -11.984 1 85.62 158 ARG B N 1
ATOM 5159 C CA . ARG B 1 158 ? 8.883 -51.438 -12.93 1 85.62 158 ARG B CA 1
ATOM 5160 C C . ARG B 1 158 ? 9.477 -50.062 -12.578 1 85.62 158 ARG B C 1
ATOM 5162 O O . ARG B 1 158 ? 8.789 -49.031 -12.641 1 85.62 158 ARG B O 1
ATOM 5169 N N . PRO B 1 159 ? 10.719 -50.031 -12.219 1 90.75 159 PRO B N 1
ATOM 5170 C CA . PRO B 1 159 ? 11.414 -48.75 -12.109 1 90.75 159 PRO B CA 1
ATOM 5171 C C . PRO B 1 159 ? 11.875 -48.219 -13.461 1 90.75 159 PRO B C 1
ATOM 5173 O O . PRO B 1 159 ? 12.281 -49 -14.328 1 90.75 159 PRO B O 1
ATOM 5176 N N . SER B 1 160 ? 11.711 -46.969 -13.695 1 92.56 160 SER B N 1
ATOM 5177 C CA . SER B 1 160 ? 12.141 -46.375 -14.961 1 92.56 160 SER B CA 1
ATOM 5178 C C . SER B 1 160 ? 12.609 -44.938 -14.758 1 92.56 160 SER B C 1
ATOM 5180 O O . SER B 1 160 ? 12.32 -44.312 -13.734 1 92.56 160 SER B O 1
ATOM 5182 N N . ILE B 1 161 ? 13.414 -44.438 -15.727 1 94.5 161 ILE B N 1
ATOM 5183 C CA . ILE B 1 161 ? 13.789 -43.031 -15.828 1 94.5 161 ILE B CA 1
ATOM 5184 C C . ILE B 1 161 ? 13.109 -42.406 -17.047 1 94.5 161 ILE B C 1
ATOM 5186 O O . ILE B 1 161 ? 13.109 -43 -18.125 1 94.5 161 ILE B O 1
ATOM 5190 N N . SER B 1 162 ? 12.492 -41.344 -16.781 1 94.94 162 SER B N 1
ATOM 5191 C CA . SER B 1 162 ? 11.797 -40.688 -17.891 1 94.94 162 SER B CA 1
ATOM 5192 C C . SER B 1 162 ? 12.32 -39.281 -18.109 1 94.94 162 SER B C 1
ATOM 5194 O O . SER B 1 162 ? 12.711 -38.594 -17.156 1 94.94 162 SER B O 1
ATOM 5196 N N . VAL B 1 163 ? 12.406 -38.875 -19.375 1 95.44 163 VAL B N 1
ATOM 5197 C CA . VAL B 1 163 ? 12.766 -37.531 -19.797 1 95.44 163 VAL B CA 1
ATOM 5198 C C . VAL B 1 163 ? 11.633 -36.938 -20.609 1 95.44 163 VAL B C 1
ATOM 5200 O O . VAL B 1 163 ? 11.117 -37.562 -21.531 1 95.44 163 VAL B O 1
ATOM 5203 N N . VAL B 1 164 ? 11.18 -35.75 -20.188 1 95.12 164 VAL B N 1
ATOM 5204 C CA . VAL B 1 164 ? 10.102 -35.062 -20.891 1 95.12 164 VAL B CA 1
ATOM 5205 C C . VAL B 1 164 ? 10.508 -33.625 -21.172 1 95.12 164 VAL B C 1
ATOM 5207 O O . VAL B 1 164 ? 10.938 -32.906 -20.281 1 95.12 164 VAL B O 1
ATOM 5210 N N . MET B 1 165 ? 10.367 -33.156 -22.391 1 95.75 165 MET B N 1
ATOM 5211 C CA . MET B 1 165 ? 10.711 -31.797 -22.797 1 95.75 165 MET B CA 1
ATOM 5212 C C . MET B 1 165 ? 9.531 -31.125 -23.484 1 95.75 165 MET B C 1
ATOM 5214 O O . MET B 1 165 ? 9.078 -31.594 -24.531 1 95.75 165 MET B O 1
ATOM 5218 N N . PRO B 1 166 ? 9.133 -30.062 -22.922 1 95.38 166 PRO B N 1
ATOM 5219 C CA . PRO B 1 166 ? 8.039 -29.359 -23.609 1 95.38 166 PRO B CA 1
ATOM 5220 C C . PRO B 1 166 ? 8.469 -28.719 -24.922 1 95.38 166 PRO B C 1
ATOM 5222 O O . PRO B 1 166 ? 9.5 -28.031 -24.953 1 95.38 166 PRO B O 1
ATOM 5225 N N . LEU B 1 167 ? 7.727 -28.953 -25.938 1 96.25 167 LEU B N 1
ATOM 5226 C CA . LEU B 1 167 ? 7.969 -28.344 -27.25 1 96.25 167 LEU B CA 1
ATOM 5227 C C . LEU B 1 167 ? 7.016 -27.188 -27.5 1 96.25 167 LEU B C 1
ATOM 5229 O O . LEU B 1 167 ? 7.402 -26.188 -28.094 1 96.25 167 LEU B O 1
ATOM 5233 N N . TYR B 1 168 ? 5.809 -27.375 -27.125 1 96.44 168 TYR B N 1
ATOM 5234 C CA . TYR B 1 168 ? 4.746 -26.375 -27.203 1 96.44 168 TYR B CA 1
ATOM 5235 C C . TYR B 1 168 ? 3.801 -26.484 -26.016 1 96.44 168 TYR B C 1
ATOM 5237 O O . TYR B 1 168 ? 3.236 -27.547 -25.766 1 96.44 168 TYR B O 1
ATOM 5245 N N . THR B 1 169 ? 3.631 -25.391 -25.359 1 95.75 169 THR B N 1
ATOM 5246 C CA . THR B 1 169 ? 2.789 -25.406 -24.156 1 95.75 169 THR B CA 1
ATOM 5247 C C . THR B 1 169 ? 1.71 -24.328 -24.234 1 95.75 169 THR B C 1
ATOM 5249 O O . THR B 1 169 ? 1.324 -23.766 -23.219 1 95.75 169 THR B O 1
ATOM 5252 N N . GLY B 1 170 ? 1.385 -23.875 -25.422 1 95.25 170 GLY B N 1
ATOM 5253 C CA . GLY B 1 170 ? 0.351 -22.859 -25.594 1 95.25 170 GLY B CA 1
ATOM 5254 C C . GLY B 1 170 ? 0.756 -21.5 -25.062 1 95.25 170 GLY B C 1
ATOM 5255 O O . GLY B 1 170 ? -0.098 -20.641 -24.812 1 95.25 170 GLY B O 1
ATOM 5256 N N . GLY B 1 171 ? 2.006 -21.297 -24.734 1 95.88 171 GLY B N 1
ATOM 5257 C CA . GLY B 1 171 ? 2.508 -20.031 -24.234 1 95.88 171 GLY B CA 1
ATOM 5258 C C . GLY B 1 171 ? 2.729 -20.016 -22.734 1 95.88 171 GLY B C 1
ATOM 5259 O O . GLY B 1 171 ? 3.17 -19.016 -22.172 1 95.88 171 GLY B O 1
ATOM 5260 N N . LEU B 1 172 ? 2.453 -21.125 -22.078 1 95.25 172 LEU B N 1
ATOM 5261 C CA . LEU B 1 172 ? 2.553 -21.188 -20.625 1 95.25 172 LEU B CA 1
ATOM 5262 C C . LEU B 1 172 ? 3.998 -21 -20.156 1 95.25 172 LEU B C 1
ATOM 5264 O O . LEU B 1 172 ? 4.266 -20.266 -19.219 1 95.25 172 LEU B O 1
ATOM 5268 N N . THR B 1 173 ? 4.945 -21.703 -20.812 1 95.44 173 THR B N 1
ATOM 5269 C CA . THR B 1 173 ? 6.352 -21.625 -20.438 1 95.44 173 THR B CA 1
ATOM 5270 C C . THR B 1 173 ? 6.887 -20.203 -20.609 1 95.44 173 THR B C 1
ATOM 5272 O O . THR B 1 173 ? 7.504 -19.656 -19.688 1 95.44 173 THR B O 1
ATOM 5275 N N . SER B 1 174 ? 6.594 -19.641 -21.781 1 95.75 174 SER B N 1
ATOM 5276 C CA . SER B 1 174 ? 7.059 -18.281 -22.047 1 95.75 174 SER B CA 1
ATOM 5277 C C . SER B 1 174 ? 6.395 -17.281 -21.109 1 95.75 174 SER B C 1
ATOM 5279 O O . SER B 1 174 ? 7.051 -16.359 -20.609 1 95.75 174 SER B O 1
ATOM 5281 N N . SER B 1 175 ? 5.109 -17.438 -20.906 1 96.88 175 SER B N 1
ATOM 5282 C CA . SER B 1 175 ? 4.387 -16.547 -20.016 1 96.88 175 SER B CA 1
ATOM 5283 C C . SER B 1 175 ? 4.902 -16.656 -18.578 1 96.88 175 SER B C 1
ATOM 5285 O O . SER B 1 175 ? 5.039 -15.641 -17.891 1 96.88 175 SER B O 1
ATOM 5287 N N . ALA B 1 176 ? 5.188 -17.812 -18.109 1 95.5 176 ALA B N 1
ATOM 5288 C CA . ALA B 1 176 ? 5.695 -18.031 -16.75 1 95.5 176 ALA B CA 1
ATOM 5289 C C . ALA B 1 176 ? 7.035 -17.328 -16.547 1 95.5 176 ALA B C 1
ATOM 5291 O O . ALA B 1 176 ? 7.262 -16.688 -15.516 1 95.5 176 ALA B O 1
ATOM 5292 N N . LYS B 1 177 ? 7.941 -17.469 -17.484 1 96.12 177 LYS B N 1
ATOM 5293 C CA . LYS B 1 177 ? 9.234 -16.797 -17.406 1 96.12 177 LYS B CA 1
ATOM 5294 C C . LYS B 1 177 ? 9.062 -15.273 -17.422 1 96.12 177 LYS B C 1
ATOM 5296 O O . LYS B 1 177 ? 9.719 -14.562 -16.672 1 96.12 177 LYS B O 1
ATOM 5301 N N . LYS B 1 178 ? 8.18 -14.867 -18.328 1 97.06 178 LYS B N 1
ATOM 5302 C CA . LYS B 1 178 ? 7.91 -13.43 -18.438 1 97.06 178 LYS B CA 1
ATOM 5303 C C . LYS B 1 178 ? 7.336 -12.875 -17.141 1 97.06 178 LYS B C 1
ATOM 5305 O O . LYS B 1 178 ? 7.707 -11.781 -16.703 1 97.06 178 LYS B O 1
ATOM 5310 N N . ILE B 1 179 ? 6.406 -13.547 -16.516 1 97.12 179 ILE B N 1
ATOM 5311 C CA . ILE B 1 179 ? 5.801 -13.141 -15.25 1 97.12 179 ILE B CA 1
ATOM 5312 C C . ILE B 1 179 ? 6.887 -12.977 -14.188 1 97.12 179 ILE B C 1
ATOM 5314 O O . ILE B 1 179 ? 6.93 -11.961 -13.484 1 97.12 179 ILE B O 1
ATOM 5318 N N . ALA B 1 180 ? 7.758 -14 -14.078 1 96.81 180 ALA B N 1
ATOM 5319 C CA . ALA B 1 180 ? 8.82 -13.953 -13.07 1 96.81 180 ALA B CA 1
ATOM 5320 C C . ALA B 1 180 ? 9.75 -12.766 -13.305 1 96.81 180 ALA B C 1
ATOM 5322 O O . ALA B 1 180 ? 10.156 -12.094 -12.352 1 96.81 180 ALA B O 1
ATOM 5323 N N . ASN B 1 181 ? 10.078 -12.516 -14.523 1 97.19 181 ASN B N 1
ATOM 5324 C CA . ASN B 1 181 ? 10.969 -11.414 -14.852 1 97.19 181 ASN B CA 1
ATOM 5325 C C . ASN B 1 181 ? 10.328 -10.062 -14.555 1 97.19 181 ASN B C 1
ATOM 5327 O O . ASN B 1 181 ? 10.977 -9.164 -14.008 1 97.19 181 ASN B O 1
ATOM 5331 N N . ILE B 1 182 ? 9.07 -9.867 -14.984 1 97.31 182 ILE B N 1
ATOM 5332 C CA . ILE B 1 182 ? 8.359 -8.625 -14.703 1 97.31 182 ILE B CA 1
ATOM 5333 C C . ILE B 1 182 ? 8.258 -8.414 -13.195 1 97.31 182 ILE B C 1
ATOM 5335 O O . ILE B 1 182 ? 8.414 -7.293 -12.703 1 97.31 182 ILE B O 1
ATOM 5339 N N . GLN B 1 183 ? 8.031 -9.492 -12.492 1 96.94 183 GLN B N 1
ATOM 5340 C CA . GLN B 1 183 ? 7.941 -9.398 -11.039 1 96.94 183 GLN B CA 1
ATOM 5341 C C . GLN B 1 183 ? 9.266 -8.938 -10.43 1 96.94 183 GLN B C 1
ATOM 5343 O O . GLN B 1 183 ? 9.273 -8.18 -9.461 1 96.94 183 GLN B O 1
ATOM 5348 N N . ALA B 1 184 ? 10.352 -9.461 -10.914 1 96.69 184 ALA B N 1
ATOM 5349 C CA . ALA B 1 184 ? 11.656 -9.047 -10.422 1 96.69 184 ALA B CA 1
ATOM 5350 C C . ALA B 1 184 ? 11.906 -7.562 -10.688 1 96.69 184 ALA B C 1
ATOM 5352 O O . ALA B 1 184 ? 12.383 -6.84 -9.812 1 96.69 184 ALA B O 1
ATOM 5353 N N . GLN B 1 185 ? 11.539 -7.109 -11.844 1 96 185 GLN B N 1
ATOM 5354 C CA . GLN B 1 185 ? 11.688 -5.699 -12.195 1 96 185 GLN B CA 1
ATOM 5355 C C . GLN B 1 185 ? 10.773 -4.824 -11.336 1 96 185 GLN B C 1
ATOM 5357 O O . GLN B 1 185 ? 11.18 -3.75 -10.883 1 96 185 GLN B O 1
ATOM 5362 N N . ARG B 1 186 ? 9.555 -5.223 -11.156 1 96.12 186 ARG B N 1
ATOM 5363 C CA . ARG B 1 186 ? 8.594 -4.508 -10.328 1 96.12 186 ARG B CA 1
ATOM 5364 C C . ARG B 1 186 ? 9.109 -4.344 -8.898 1 96.12 186 ARG B C 1
ATOM 5366 O O . ARG B 1 186 ? 8.891 -3.309 -8.273 1 96.12 186 ARG B O 1
ATOM 5373 N N . SER B 1 187 ? 9.719 -5.418 -8.414 1 94.94 187 SER B N 1
ATOM 5374 C CA . SER B 1 187 ? 10.219 -5.387 -7.043 1 94.94 187 SER B CA 1
ATOM 5375 C C . SER B 1 187 ? 11.344 -4.371 -6.887 1 94.94 187 SER B C 1
ATOM 5377 O O . SER B 1 187 ? 11.5 -3.764 -5.824 1 94.94 187 SER B O 1
ATOM 5379 N N . GLU B 1 188 ? 12.094 -4.191 -7.922 1 94.25 188 GLU B N 1
ATOM 5380 C CA . GLU B 1 188 ? 13.117 -3.15 -7.906 1 94.25 188 GLU B CA 1
ATOM 5381 C C . GLU B 1 188 ? 12.492 -1.765 -7.766 1 94.25 188 GLU B C 1
ATOM 5383 O O . GLU B 1 188 ? 12.992 -0.925 -7.016 1 94.25 188 GLU B O 1
ATOM 5388 N N . LEU B 1 189 ? 11.445 -1.561 -8.484 1 93.06 189 LEU B N 1
ATOM 5389 C CA . LEU B 1 189 ? 10.719 -0.295 -8.398 1 93.06 189 LEU B CA 1
ATOM 5390 C C . LEU B 1 189 ? 10.086 -0.121 -7.023 1 93.06 189 LEU B C 1
ATOM 5392 O O . LEU B 1 189 ? 10.023 0.994 -6.5 1 93.06 189 LEU B O 1
ATOM 5396 N N . SER B 1 190 ? 9.617 -1.189 -6.465 1 93.5 190 SER B N 1
ATOM 5397 C CA . SER B 1 190 ? 9.055 -1.145 -5.117 1 93.5 190 SER B CA 1
ATOM 5398 C C . SER B 1 190 ? 10.102 -0.718 -4.094 1 93.5 190 SER B C 1
ATOM 5400 O O . SER B 1 190 ? 9.797 0.029 -3.162 1 93.5 190 SER B O 1
ATOM 5402 N N . SER B 1 191 ? 11.266 -1.235 -4.242 1 90.06 191 SER B N 1
ATOM 5403 C CA . SER B 1 191 ? 12.352 -0.858 -3.35 1 90.06 191 SER B CA 1
ATOM 5404 C C . SER B 1 191 ? 12.695 0.621 -3.492 1 90.06 191 SER B C 1
ATOM 5406 O O . SER B 1 191 ? 12.938 1.307 -2.496 1 90.06 191 SER B O 1
ATOM 5408 N N . GLN B 1 192 ? 12.695 1.068 -4.68 1 90.88 192 GLN B N 1
ATOM 5409 C CA . GLN B 1 192 ? 12.953 2.484 -4.922 1 90.88 192 GLN B CA 1
ATOM 5410 C C . GLN B 1 192 ? 11.859 3.354 -4.305 1 90.88 192 GLN B C 1
ATOM 5412 O O . GLN B 1 192 ? 12.148 4.395 -3.709 1 90.88 192 GLN B O 1
ATOM 5417 N N . GLN B 1 193 ? 10.672 2.957 -4.492 1 91.94 193 GLN B N 1
ATOM 5418 C CA . GLN B 1 193 ? 9.539 3.682 -3.926 1 91.94 193 GLN B CA 1
ATOM 5419 C C . GLN B 1 193 ? 9.641 3.752 -2.404 1 91.94 193 GLN B C 1
ATOM 5421 O O . GLN B 1 193 ? 9.367 4.797 -1.807 1 91.94 193 GLN B O 1
ATOM 5426 N N . GLN B 1 194 ? 10.008 2.662 -1.849 1 89.25 194 GLN B N 1
ATOM 5427 C CA . GLN B 1 194 ? 10.125 2.619 -0.395 1 89.25 194 GLN B CA 1
ATOM 5428 C C . GLN B 1 194 ? 11.242 3.539 0.095 1 89.25 194 GLN B C 1
ATOM 5430 O O . GLN B 1 194 ? 11.109 4.176 1.143 1 89.25 194 GLN B O 1
ATOM 5435 N N . GLN B 1 195 ? 12.258 3.584 -0.6 1 89.25 195 GLN B N 1
ATOM 5436 C CA . GLN B 1 195 ? 13.344 4.504 -0.255 1 89.25 195 GLN B CA 1
ATOM 5437 C C . GLN B 1 195 ? 12.867 5.953 -0.317 1 89.25 195 GLN B C 1
ATOM 5439 O O . GLN B 1 195 ? 13.203 6.758 0.552 1 89.25 195 GLN B O 1
ATOM 5444 N N . ASP B 1 196 ? 12.109 6.234 -1.29 1 91.69 196 ASP B N 1
ATOM 5445 C CA . ASP B 1 196 ? 11.57 7.586 -1.44 1 91.69 196 ASP B CA 1
ATOM 5446 C C . ASP B 1 196 ? 10.633 7.934 -0.291 1 91.69 196 ASP B C 1
ATOM 5448 O O . ASP B 1 196 ? 10.641 9.062 0.201 1 91.69 196 ASP B O 1
ATOM 5452 N N . ILE B 1 197 ? 9.852 7.008 0.076 1 89.44 197 ILE B N 1
ATOM 5453 C CA . ILE B 1 197 ? 8.938 7.215 1.194 1 89.44 197 ILE B CA 1
ATOM 5454 C C . ILE B 1 197 ? 9.734 7.477 2.469 1 89.44 197 ILE B C 1
ATOM 5456 O O . ILE B 1 197 ? 9.383 8.359 3.258 1 89.44 197 ILE B O 1
ATOM 5460 N N . GLN B 1 198 ? 10.789 6.754 2.629 1 88.25 198 GLN B N 1
ATOM 5461 C CA . GLN B 1 198 ? 11.633 6.934 3.809 1 88.25 198 GLN B CA 1
ATOM 5462 C C . GLN B 1 198 ? 12.328 8.289 3.783 1 88.25 198 GLN B C 1
ATOM 5464 O O . GLN B 1 198 ? 12.422 8.961 4.812 1 88.25 198 GLN B O 1
ATOM 5469 N N . ARG B 1 199 ? 12.812 8.625 2.672 1 92.62 199 ARG B N 1
ATOM 5470 C CA . ARG B 1 199 ? 13.43 9.945 2.531 1 92.62 199 ARG B CA 1
ATOM 5471 C C . ARG B 1 199 ? 12.445 11.047 2.895 1 92.62 199 ARG B C 1
ATOM 5473 O O . ARG B 1 199 ? 12.805 12.008 3.58 1 92.62 199 ARG B O 1
ATOM 5480 N N . PHE B 1 200 ? 11.242 10.922 2.43 1 94.44 200 PHE B N 1
ATOM 5481 C CA . PHE B 1 200 ? 10.211 11.906 2.738 1 94.44 200 PHE B CA 1
ATOM 5482 C C . PHE B 1 200 ? 9.984 12 4.242 1 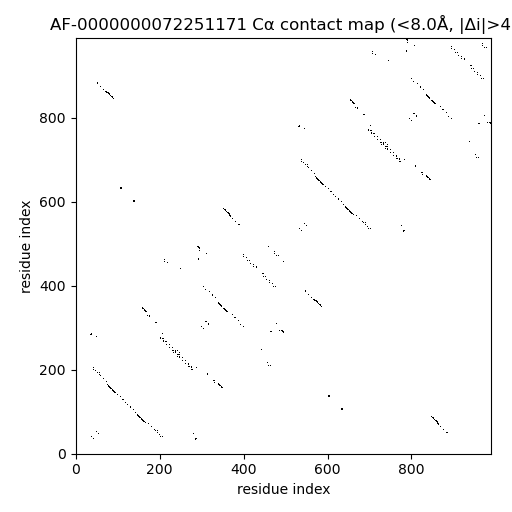94.44 200 PHE B C 1
ATOM 5484 O O . PHE B 1 200 ? 9.859 13.102 4.785 1 94.44 200 PHE B O 1
ATOM 5491 N N . GLU B 1 201 ? 9.992 10.898 4.863 1 90.25 201 GLU B N 1
ATOM 5492 C CA . GLU B 1 201 ? 9.789 10.875 6.309 1 90.25 201 GLU B CA 1
ATOM 5493 C C . GLU B 1 201 ? 10.93 11.578 7.035 1 90.25 201 GLU B C 1
ATOM 5495 O O . GLU B 1 201 ? 10.711 12.258 8.039 1 90.25 201 GLU B O 1
ATOM 5500 N N . VAL B 1 202 ? 12.07 11.414 6.551 1 93.31 202 VAL B N 1
ATOM 5501 C CA . VAL B 1 202 ? 13.227 12.062 7.164 1 93.31 202 VAL B CA 1
ATOM 5502 C C . VAL B 1 202 ? 13.125 13.57 6.98 1 93.31 202 VAL B C 1
ATOM 5504 O O . VAL B 1 202 ? 13.383 14.336 7.918 1 93.31 202 VAL B O 1
ATOM 5507 N N . VAL B 1 203 ? 12.773 13.992 5.781 1 96.38 203 VAL B N 1
ATOM 5508 C CA . VAL B 1 203 ? 12.609 15.422 5.543 1 96.38 203 VAL B CA 1
ATOM 5509 C C . VAL B 1 203 ? 11.594 16 6.523 1 96.38 203 VAL B C 1
ATOM 5511 O O . VAL B 1 203 ? 11.844 17.016 7.164 1 96.38 203 VAL B O 1
ATOM 5514 N N . GLN B 1 204 ? 10.516 15.328 6.629 1 94.94 204 GLN B N 1
ATOM 5515 C CA . GLN B 1 204 ? 9.43 15.805 7.484 1 94.94 204 GLN B CA 1
ATOM 5516 C C . GLN B 1 204 ? 9.875 15.891 8.938 1 94.94 204 GLN B C 1
ATOM 5518 O O . GLN B 1 204 ? 9.68 16.922 9.594 1 94.94 204 GLN B O 1
ATOM 5523 N N . SER B 1 205 ? 10.508 14.852 9.398 1 93.12 205 SER B N 1
ATOM 5524 C CA . SER B 1 205 ? 10.883 14.781 10.805 1 93.12 205 SER B CA 1
ATOM 5525 C C . SER B 1 205 ? 12.062 15.695 11.117 1 93.12 205 SER B C 1
ATOM 5527 O O . SER B 1 205 ? 12.07 16.391 12.133 1 93.12 205 SER B O 1
ATOM 5529 N N . TYR B 1 206 ? 13.062 15.68 10.258 1 95.69 206 TYR B N 1
ATOM 5530 C CA . TYR B 1 206 ? 14.273 16.469 10.461 1 95.69 206 TYR B CA 1
ATOM 5531 C C . TYR B 1 206 ? 13.953 17.969 10.484 1 95.69 206 TYR B C 1
ATOM 5533 O O . TYR B 1 206 ? 14.359 18.672 11.406 1 95.69 206 TYR B O 1
ATOM 5541 N N . PHE B 1 207 ? 13.234 18.375 9.531 1 97.38 207 PHE B N 1
ATOM 5542 C CA . PHE B 1 207 ? 12.992 19.812 9.422 1 97.38 207 PHE B CA 1
ATOM 5543 C C . PHE B 1 207 ? 11.867 20.25 10.359 1 97.38 207 PHE B C 1
ATOM 5545 O O . PHE B 1 207 ? 11.742 21.422 10.672 1 97.38 207 PHE B O 1
ATOM 5552 N N . ASN B 1 208 ? 11.102 19.312 10.812 1 95.06 208 ASN B N 1
ATOM 5553 C CA . ASN B 1 208 ? 10.18 19.656 11.883 1 95.06 208 ASN B CA 1
ATOM 5554 C C . ASN B 1 208 ? 10.922 20.016 13.172 1 95.06 208 ASN B C 1
ATOM 5556 O O . ASN B 1 208 ? 10.5 20.891 13.914 1 95.06 208 ASN B O 1
ATOM 5560 N N . VAL B 1 209 ? 11.961 19.281 13.445 1 94.75 209 VAL B N 1
ATOM 5561 C CA . VAL B 1 209 ? 12.789 19.625 14.602 1 94.75 209 VAL B CA 1
ATOM 5562 C C . VAL B 1 209 ? 13.383 21.016 14.414 1 94.75 209 VAL B C 1
ATOM 5564 O O . VAL B 1 209 ? 13.414 21.812 15.352 1 94.75 209 VAL B O 1
ATOM 5567 N N . GLN B 1 210 ? 13.859 21.281 13.227 1 96.94 210 GLN B N 1
ATOM 5568 C CA . GLN B 1 210 ? 14.414 22.594 12.938 1 96.94 210 GLN B CA 1
ATOM 5569 C C . GLN B 1 210 ? 13.352 23.688 13.125 1 96.94 210 GLN B C 1
ATOM 5571 O O . GLN B 1 210 ? 13.656 24.766 13.625 1 96.94 210 GLN B O 1
ATOM 5576 N N . LEU B 1 211 ? 12.133 23.375 12.656 1 96.88 211 LEU B N 1
ATOM 5577 C CA . LEU B 1 211 ? 11.031 24.312 12.867 1 96.88 211 LEU B CA 1
ATOM 5578 C C . LEU B 1 211 ? 10.797 24.562 14.352 1 96.88 211 LEU B C 1
ATOM 5580 O O . LEU B 1 211 ? 10.719 25.719 14.781 1 96.88 211 LEU B O 1
ATOM 5584 N N . GLN B 1 212 ? 10.727 23.469 15.094 1 94.31 212 GLN B N 1
ATOM 5585 C CA . GLN B 1 212 ? 10.453 23.609 16.531 1 94.31 212 GLN B CA 1
ATOM 5586 C C . GLN B 1 212 ? 11.586 24.344 17.234 1 94.31 212 GLN B C 1
ATOM 5588 O O . GLN B 1 212 ? 11.352 25.109 18.172 1 94.31 212 GLN B O 1
ATOM 5593 N N . GLN B 1 213 ? 12.758 24.156 16.812 1 95.62 213 GLN B N 1
ATOM 5594 C CA . GLN B 1 213 ? 13.898 24.891 17.359 1 95.62 213 GLN B CA 1
ATOM 5595 C C . GLN B 1 213 ? 13.766 26.391 17.109 1 95.62 213 GLN B C 1
ATOM 5597 O O . GLN B 1 213 ? 14.062 27.203 17.984 1 95.62 213 GLN B O 1
ATOM 5602 N N . GLN B 1 214 ? 13.359 26.703 15.922 1 95.75 214 GLN B N 1
ATOM 5603 C CA . GLN B 1 214 ? 13.164 28.125 15.594 1 95.75 214 GLN B CA 1
ATOM 5604 C C . GLN B 1 214 ? 12.016 28.719 16.406 1 95.75 214 GLN B C 1
ATOM 5606 O O . GLN B 1 214 ? 12.055 29.891 16.766 1 95.75 214 GLN B O 1
ATOM 5611 N N . LEU B 1 215 ? 11.031 27.938 16.625 1 94.19 215 LEU B N 1
ATOM 5612 C CA . LEU B 1 215 ? 9.906 28.422 17.406 1 94.19 215 LEU B CA 1
ATOM 5613 C C . LEU B 1 215 ? 10.32 28.656 18.859 1 94.19 215 LEU B C 1
ATOM 5615 O O . LEU B 1 215 ? 9.859 29.594 19.5 1 94.19 215 LEU B O 1
ATOM 5619 N N . VAL B 1 216 ? 11.18 27.859 19.391 1 94.19 216 VAL B N 1
ATOM 5620 C CA . VAL B 1 216 ? 11.727 28.078 20.734 1 94.19 216 VAL B CA 1
ATOM 5621 C C . VAL B 1 216 ? 12.57 29.344 20.75 1 94.19 216 VAL B C 1
ATOM 5623 O O . VAL B 1 216 ? 12.453 30.156 21.656 1 94.19 216 VAL B O 1
ATOM 5626 N N . ALA B 1 217 ? 13.344 29.484 19.766 1 94.38 217 ALA B N 1
ATOM 5627 C CA . ALA B 1 217 ? 14.195 30.672 19.688 1 94.38 217 ALA B CA 1
ATOM 5628 C C . ALA B 1 217 ? 13.352 31.953 19.641 1 94.38 217 ALA B C 1
ATOM 5630 O O . ALA B 1 217 ? 13.672 32.938 20.312 1 94.38 217 ALA B O 1
ATOM 5631 N N . SER B 1 218 ? 12.359 31.859 18.812 1 92.56 218 SER B N 1
ATOM 5632 C CA . SER B 1 218 ? 11.469 33 18.719 1 92.56 218 SER B CA 1
ATOM 5633 C C . SER B 1 218 ? 10.742 33.25 20.031 1 92.56 218 SER B C 1
ATOM 5635 O O . SER B 1 218 ? 10.594 34.406 20.453 1 92.56 218 SER B O 1
ATOM 5637 N N . SER B 1 219 ? 10.289 32.25 20.656 1 92.88 219 SER B N 1
ATOM 5638 C CA . SER B 1 219 ? 9.578 32.406 21.938 1 92.88 219 SER B CA 1
ATOM 5639 C C . SER B 1 219 ? 10.508 32.875 23.031 1 92.88 219 SER B C 1
ATOM 5641 O O . SER B 1 219 ? 10.102 33.656 23.906 1 92.88 219 SER B O 1
ATOM 5643 N N . LEU B 1 220 ? 11.703 32.375 23.031 1 93.94 220 LEU B N 1
ATOM 5644 C CA . LEU B 1 220 ? 12.695 32.844 24 1 93.94 220 LEU B CA 1
ATOM 5645 C C . LEU B 1 220 ? 13.016 34.312 23.797 1 93.94 220 LEU B C 1
ATOM 5647 O O . LEU B 1 220 ? 13.133 35.062 24.781 1 93.94 220 LEU B O 1
ATOM 5651 N N . PHE B 1 221 ? 13.133 34.656 22.562 1 92.31 221 PHE B N 1
ATOM 5652 C CA . PHE B 1 221 ? 13.352 36.062 22.234 1 92.31 221 PHE B CA 1
ATOM 5653 C C . PHE B 1 221 ? 12.219 36.906 22.766 1 92.31 221 PHE B C 1
ATOM 5655 O O . PHE B 1 221 ? 12.461 37.969 23.359 1 92.31 221 PHE B O 1
ATOM 5662 N N . ASN B 1 222 ? 11.07 36.5 22.547 1 91.44 222 ASN B N 1
ATOM 5663 C CA . ASN B 1 222 ? 9.898 37.25 23.016 1 91.44 222 ASN B CA 1
ATOM 5664 C C . ASN B 1 222 ? 9.836 37.312 24.531 1 91.44 222 ASN B C 1
ATOM 5666 O O . ASN B 1 222 ? 9.523 38.344 25.109 1 91.44 222 ASN B O 1
ATOM 5670 N N . PHE B 1 223 ? 10.125 36.25 25.188 1 92.38 223 PHE B N 1
ATOM 5671 C CA . PHE B 1 223 ? 10.109 36.188 26.641 1 92.38 223 PHE B CA 1
ATOM 5672 C C . PHE B 1 223 ? 11.148 37.156 27.234 1 92.38 223 PHE B C 1
ATOM 5674 O O . PHE B 1 223 ? 10.852 37.906 28.156 1 92.38 223 PHE B O 1
ATOM 5681 N N . ASN B 1 224 ? 12.297 37.094 26.688 1 93.31 224 ASN B N 1
ATOM 5682 C CA . ASN B 1 224 ? 13.359 37.969 27.156 1 93.31 224 ASN B CA 1
ATOM 5683 C C . ASN B 1 224 ? 13 39.438 26.984 1 93.31 224 ASN B C 1
ATOM 5685 O O . ASN B 1 224 ? 13.273 40.25 27.859 1 93.31 224 ASN B O 1
ATOM 5689 N N . ALA B 1 225 ? 12.414 39.688 25.844 1 91.44 225 ALA B N 1
ATOM 5690 C CA . ALA B 1 225 ? 11.984 41.062 25.594 1 91.44 225 ALA B CA 1
ATOM 5691 C C . ALA B 1 225 ? 10.906 41.469 26.578 1 91.44 225 ALA B C 1
ATOM 5693 O O . ALA B 1 225 ? 10.977 42.594 27.141 1 91.44 225 ALA B O 1
ATOM 5694 N N . MET B 1 226 ? 10 40.656 26.844 1 90.06 226 MET B N 1
ATOM 5695 C CA . MET B 1 226 ? 8.906 40.969 27.766 1 90.06 226 MET B CA 1
ATOM 5696 C C . MET B 1 226 ? 9.422 41.062 29.188 1 90.06 226 MET B C 1
ATOM 5698 O O . MET B 1 226 ? 8.906 41.875 29.984 1 90.06 226 MET B O 1
ATOM 5702 N N . GLN B 1 227 ? 10.312 40.281 29.5 1 91.12 227 GLN B N 1
ATOM 5703 C CA . GLN B 1 227 ? 10.938 40.344 30.812 1 91.12 227 GLN B CA 1
ATOM 5704 C C . GLN B 1 227 ? 11.648 41.688 31 1 91.12 227 GLN B C 1
ATOM 5706 O O . GLN B 1 227 ? 11.562 42.281 32.062 1 91.12 227 GLN B O 1
ATOM 5711 N N . LYS B 1 228 ? 12.328 42.094 29.984 1 92.38 228 LYS B N 1
ATOM 5712 C CA . LYS B 1 228 ? 13.008 43.406 30.031 1 92.38 228 LYS B CA 1
ATOM 5713 C C . LYS B 1 228 ? 12 44.531 30.188 1 92.38 228 LYS B C 1
ATOM 5715 O O . LYS B 1 228 ? 12.211 45.469 30.984 1 92.38 228 LYS B O 1
ATOM 5720 N N . HIS B 1 229 ? 10.945 44.5 29.422 1 88.81 229 HIS B N 1
ATOM 5721 C CA . HIS B 1 229 ? 9.914 45.531 29.5 1 88.81 229 HIS B CA 1
ATOM 5722 C C . HIS B 1 229 ? 9.266 45.531 30.891 1 88.81 229 HIS B C 1
ATOM 5724 O O . HIS B 1 229 ? 8.977 46.594 31.438 1 88.81 229 HIS B O 1
ATOM 5730 N N . TYR B 1 230 ? 9.047 44.406 31.406 1 89 230 TYR B N 1
ATOM 5731 C CA . TYR B 1 230 ? 8.453 44.281 32.75 1 89 230 TYR B CA 1
ATOM 5732 C C . TYR B 1 230 ? 9.383 44.875 33.812 1 89 230 TYR B C 1
ATOM 5734 O O . TYR B 1 230 ? 8.945 45.625 34.688 1 89 230 TYR B O 1
ATOM 5742 N N . SER B 1 231 ? 10.641 44.531 33.75 1 90.56 231 SER B N 1
ATOM 5743 C CA . SER B 1 231 ? 11.625 45.062 34.719 1 90.56 231 SER B CA 1
ATOM 5744 C C . SER B 1 231 ? 11.711 46.562 34.656 1 90.56 231 SER B C 1
ATOM 5746 O O . SER B 1 231 ? 11.828 47.25 35.688 1 90.56 231 SER B O 1
ATOM 5748 N N . ASN B 1 232 ? 11.711 47.094 33.438 1 89.94 232 ASN B N 1
ATOM 5749 C CA . ASN B 1 232 ? 11.711 48.531 33.25 1 89.94 232 ASN B CA 1
ATOM 5750 C C . ASN B 1 232 ? 10.438 49.188 33.812 1 89.94 232 ASN B C 1
ATOM 5752 O O . ASN B 1 232 ? 10.492 50.25 34.406 1 89.94 232 ASN B O 1
ATOM 5756 N N . ALA B 1 233 ? 9.336 48.469 33.5 1 87.38 233 ALA B N 1
ATOM 5757 C CA . ALA B 1 233 ? 8.055 48.969 33.969 1 87.38 233 ALA B CA 1
ATOM 5758 C C . ALA B 1 233 ? 8.008 49 35.5 1 87.38 233 ALA B C 1
ATOM 5760 O O . ALA B 1 233 ? 7.402 49.906 36.094 1 87.38 233 ALA B O 1
ATOM 5761 N N . LEU B 1 234 ? 8.602 48.094 36.094 1 88.94 234 LEU B N 1
ATOM 5762 C CA . LEU B 1 234 ? 8.688 48.062 37.562 1 88.94 234 LEU B CA 1
ATOM 5763 C C . LEU B 1 234 ? 9.445 49.281 38.094 1 88.94 234 LEU B C 1
ATOM 5765 O O . LEU B 1 234 ? 9.016 49.906 39.062 1 88.94 234 LEU B O 1
ATOM 5769 N N . LYS B 1 235 ? 10.531 49.625 37.469 1 90.38 235 LYS B N 1
ATOM 5770 C CA . LYS B 1 235 ? 11.328 50.781 37.875 1 90.38 235 LYS B CA 1
ATOM 5771 C C . LYS B 1 235 ? 10.562 52.094 37.625 1 90.38 235 LYS B C 1
ATOM 5773 O O . LYS B 1 235 ? 10.617 53 38.469 1 90.38 235 LYS B O 1
ATOM 5778 N N . LEU B 1 236 ? 9.93 52.156 36.531 1 89.5 236 LEU B N 1
ATOM 5779 C CA . LEU B 1 236 ? 9.172 53.375 36.188 1 89.5 236 LEU B CA 1
ATOM 5780 C C . LEU B 1 236 ? 8.008 53.562 37.156 1 89.5 236 LEU B C 1
ATOM 5782 O O . LEU B 1 236 ? 7.668 54.688 37.5 1 89.5 236 LEU B O 1
ATOM 5786 N N . GLU B 1 237 ? 7.398 52.438 37.562 1 87.31 237 GLU B N 1
ATOM 5787 C CA . GLU B 1 237 ? 6.316 52.531 38.531 1 87.31 237 GLU B CA 1
ATOM 5788 C C . GLU B 1 237 ? 6.824 53.062 39.875 1 87.31 237 GLU B C 1
ATOM 5790 O O . GLU B 1 237 ? 6.188 53.906 40.5 1 87.31 237 GLU B O 1
ATOM 5795 N N . GLN B 1 238 ? 7.883 52.594 40.281 1 89.75 238 GLN B N 1
ATOM 5796 C CA . GLN B 1 238 ? 8.484 53 41.562 1 89.75 238 GLN B CA 1
ATOM 5797 C C . GLN B 1 238 ? 8.82 54.5 41.531 1 89.75 238 GLN B C 1
ATOM 5799 O O . GLN B 1 238 ? 8.734 55.156 42.562 1 89.75 238 GLN B O 1
ATOM 5804 N N . GLN B 1 239 ? 9.094 55 40.406 1 89.25 239 GLN B N 1
ATOM 5805 C CA . GLN B 1 239 ? 9.453 56.406 40.25 1 89.25 239 GLN B CA 1
ATOM 5806 C C . GLN B 1 239 ? 8.219 57.25 39.938 1 89.25 239 GLN B C 1
ATOM 5808 O O . GLN B 1 239 ? 8.32 58.5 39.844 1 89.25 239 GLN B O 1
ATOM 5813 N N . GLY B 1 240 ? 7.012 56.656 39.812 1 85.56 240 GLY B N 1
ATOM 5814 C CA . GLY B 1 240 ? 5.746 57.344 39.625 1 85.56 240 GLY B CA 1
ATOM 5815 C C . GLY B 1 240 ? 5.488 57.75 38.188 1 85.56 240 GLY B C 1
ATOM 5816 O O . GLY B 1 240 ? 4.605 58.562 37.906 1 85.56 240 GLY B O 1
ATOM 5817 N N . PHE B 1 241 ? 6.285 57.219 37.312 1 82.69 241 PHE B N 1
ATOM 5818 C CA . PHE B 1 241 ? 6.203 57.625 35.906 1 82.69 241 PHE B CA 1
ATOM 5819 C C . PHE B 1 241 ? 5.094 56.875 35.188 1 82.69 241 PHE B C 1
ATOM 5821 O O . PHE B 1 241 ? 4.574 57.344 34.156 1 82.69 241 PHE B O 1
ATOM 5828 N N . ILE B 1 242 ? 4.781 55.656 35.688 1 82.38 242 ILE B N 1
ATOM 5829 C CA . ILE B 1 242 ? 3.693 54.906 35.094 1 82.38 242 ILE B CA 1
ATOM 5830 C C . ILE B 1 242 ? 2.756 54.375 36.156 1 82.38 242 ILE B C 1
ATOM 5832 O O . ILE B 1 242 ? 3.125 54.312 37.344 1 82.38 242 ILE B O 1
ATOM 5836 N N . SER B 1 243 ? 1.537 54.094 35.75 1 80.38 243 SER B N 1
ATOM 5837 C CA . SER B 1 243 ? 0.543 53.594 36.688 1 80.38 243 SER B CA 1
ATOM 5838 C C . SER B 1 243 ? 0.754 52.094 36.938 1 80.38 243 SER B C 1
ATOM 5840 O O . SER B 1 243 ? 1.467 51.406 36.219 1 80.38 243 SER B O 1
ATOM 5842 N N . LYS B 1 244 ? 0.206 51.656 38.062 1 80.56 244 LYS B N 1
ATOM 5843 C CA . LYS B 1 244 ? 0.214 50.219 38.375 1 80.56 244 LYS B CA 1
ATOM 5844 C C . LYS B 1 244 ? -0.438 49.406 37.281 1 80.56 244 LYS B C 1
ATOM 5846 O O . LYS B 1 244 ? -0.015 48.281 37 1 80.56 244 LYS B O 1
ATOM 5851 N N . GLY B 1 245 ? -1.375 49.969 36.688 1 73.38 245 GLY B N 1
ATOM 5852 C CA . GLY B 1 245 ? -2.039 49.281 35.562 1 73.38 245 GLY B CA 1
ATOM 5853 C C . GLY B 1 245 ? -1.115 49.031 34.406 1 73.38 245 GLY B C 1
ATOM 5854 O O . GLY B 1 245 ? -1.137 47.938 33.812 1 73.38 245 GLY B O 1
ATOM 5855 N N . GLN B 1 246 ? -0.372 50.031 34.094 1 75.94 246 GLN B N 1
ATOM 5856 C CA . GLN B 1 246 ? 0.564 49.844 32.969 1 75.94 246 GLN B CA 1
ATOM 5857 C C . GLN B 1 246 ? 1.625 48.812 33.312 1 75.94 246 GLN B C 1
ATOM 5859 O O . GLN B 1 246 ? 1.984 48 32.438 1 75.94 246 GLN B O 1
ATOM 5864 N N . ARG B 1 247 ? 2.096 48.75 34.5 1 82.88 247 ARG B N 1
ATOM 5865 C CA . ARG B 1 247 ? 3.062 47.75 34.938 1 82.88 247 ARG B CA 1
ATOM 5866 C C . ARG B 1 247 ? 2.459 46.344 34.875 1 82.88 247 ARG B C 1
ATOM 5868 O O . ARG B 1 247 ? 3.113 45.406 34.438 1 82.88 247 ARG B O 1
ATOM 5875 N N . MET B 1 248 ? 1.237 46.219 35.312 1 80 248 MET B N 1
ATOM 5876 C CA . MET B 1 248 ? 0.561 44.938 35.312 1 80 248 MET B CA 1
ATOM 5877 C C . MET B 1 248 ? 0.37 44.406 33.875 1 80 248 MET B C 1
ATOM 5879 O O . MET B 1 248 ? 0.393 43.219 33.625 1 80 248 MET B O 1
ATOM 5883 N N . GLN B 1 249 ? 0.185 45.344 32.938 1 76.5 249 GLN B N 1
ATOM 5884 C CA . GLN B 1 249 ? 0.073 44.938 31.562 1 76.5 249 GLN B CA 1
ATOM 5885 C C . GLN B 1 249 ? 1.352 44.281 31.078 1 76.5 249 GLN B C 1
ATOM 5887 O O . GLN B 1 249 ? 1.296 43.25 30.391 1 76.5 249 GLN B O 1
ATOM 5892 N N . PHE B 1 250 ? 2.426 44.719 31.438 1 82.81 250 PHE B N 1
ATOM 5893 C CA . PHE B 1 250 ? 3.697 44.125 31.062 1 82.81 250 PHE B CA 1
ATOM 5894 C C . PHE B 1 250 ? 3.885 42.781 31.781 1 82.81 250 PHE B C 1
ATOM 5896 O O . PHE B 1 250 ? 4.469 41.844 31.219 1 82.81 250 PHE B O 1
ATOM 5903 N N . GLU B 1 251 ? 3.365 42.688 32.969 1 82.31 251 GLU B N 1
ATOM 5904 C CA . GLU B 1 251 ? 3.469 41.438 33.719 1 82.31 251 GLU B CA 1
ATOM 5905 C C . GLU B 1 251 ? 2.682 40.344 33.062 1 82.31 251 GLU B C 1
ATOM 5907 O O . GLU B 1 251 ? 3.176 39.219 32.938 1 82.31 251 GLU B O 1
ATOM 5912 N N . VAL B 1 252 ? 1.56 40.656 32.688 1 73.88 252 VAL B N 1
ATOM 5913 C CA . VAL B 1 252 ? 0.726 39.688 32 1 73.88 252 VAL B CA 1
ATOM 5914 C C . VAL B 1 252 ? 1.383 39.281 30.688 1 73.88 252 VAL B C 1
ATOM 5916 O O . VAL B 1 252 ? 1.404 38.094 30.344 1 73.88 252 VAL B O 1
ATOM 5919 N N . ALA B 1 253 ? 1.854 40.188 29.953 1 81 253 ALA B N 1
ATOM 5920 C CA . ALA B 1 253 ? 2.521 39.906 28.688 1 81 253 ALA B CA 1
ATOM 5921 C C . ALA B 1 253 ? 3.729 39 28.891 1 81 253 ALA B C 1
ATOM 5923 O O . ALA B 1 253 ? 3.973 38.094 28.094 1 81 253 ALA B O 1
ATOM 5924 N N . ARG B 1 254 ? 4.488 39.281 29.938 1 86.5 254 ARG B N 1
ATOM 5925 C CA . ARG B 1 254 ? 5.641 38.438 30.281 1 86.5 254 ARG B CA 1
ATOM 5926 C C . ARG B 1 254 ? 5.211 37.031 30.609 1 86.5 254 ARG B C 1
ATOM 5928 O O . ARG B 1 254 ? 5.832 36.062 30.156 1 86.5 254 ARG B O 1
ATOM 5935 N N . ASN B 1 255 ? 4.18 36.875 31.391 1 81.75 255 ASN B N 1
ATOM 5936 C CA . ASN B 1 255 ? 3.676 35.562 31.75 1 81.75 255 ASN B CA 1
ATOM 5937 C C . ASN B 1 255 ? 3.195 34.781 30.516 1 81.75 255 ASN B C 1
ATOM 5939 O O . ASN B 1 255 ? 3.422 33.594 30.406 1 81.75 255 ASN B O 1
ATOM 5943 N N . ASN B 1 256 ? 2.527 35.5 29.688 1 77.88 256 ASN B N 1
ATOM 5944 C CA . ASN B 1 256 ? 2.082 34.875 28.438 1 77.88 256 ASN B CA 1
ATOM 5945 C C . ASN B 1 256 ? 3.264 34.438 27.578 1 77.88 256 ASN B C 1
ATOM 5947 O O . ASN B 1 256 ? 3.211 33.375 26.953 1 77.88 256 ASN B O 1
ATOM 5951 N N . ALA B 1 257 ? 4.23 35.219 27.5 1 88.38 257 ALA B N 1
ATOM 5952 C CA . ALA B 1 257 ? 5.43 34.875 26.75 1 88.38 257 ALA B CA 1
ATOM 5953 C C . ALA B 1 257 ? 6.113 33.656 27.344 1 88.38 257 ALA B C 1
ATOM 5955 O O . ALA B 1 257 ? 6.648 32.812 26.609 1 88.38 257 ALA B O 1
ATOM 5956 N N . GLU B 1 258 ? 6.078 33.562 28.672 1 85.56 258 GLU B N 1
ATOM 5957 C CA . GLU B 1 258 ? 6.66 32.406 29.359 1 85.56 258 GLU B CA 1
ATOM 5958 C C . GLU B 1 258 ? 5.902 31.109 29.016 1 85.56 258 GLU B C 1
ATOM 5960 O O . GLU B 1 258 ? 6.512 30.078 28.766 1 85.56 258 GLU B O 1
ATOM 5965 N N . ARG B 1 259 ? 4.699 31.219 29.047 1 79 259 ARG B N 1
ATOM 5966 C CA . ARG B 1 259 ? 3.863 30.078 28.703 1 79 259 ARG B CA 1
ATOM 5967 C C . ARG B 1 259 ? 4.125 29.625 27.266 1 79 259 ARG B C 1
ATOM 5969 O O . ARG B 1 259 ? 4.246 28.422 27 1 79 259 ARG B O 1
ATOM 5976 N N . THR B 1 260 ? 4.121 30.547 26.359 1 83.88 260 THR B N 1
ATOM 5977 C CA . THR B 1 260 ? 4.391 30.25 24.969 1 83.88 260 THR B CA 1
ATOM 5978 C C . THR B 1 260 ? 5.746 29.562 24.812 1 83.88 260 THR B C 1
ATOM 5980 O O . THR B 1 260 ? 5.887 28.625 24.031 1 83.88 260 THR B O 1
ATOM 5983 N N . LEU B 1 261 ? 6.738 30.047 25.562 1 89.25 261 LEU B N 1
ATOM 5984 C CA . LEU B 1 261 ? 8.07 29.453 25.531 1 89.25 261 LEU B CA 1
ATOM 5985 C C . LEU B 1 261 ? 8.039 28.031 26.047 1 89.25 261 LEU B C 1
ATOM 5987 O O . LEU B 1 261 ? 8.656 27.141 25.438 1 89.25 261 LEU B O 1
ATOM 5991 N N . GLN B 1 262 ? 7.332 27.797 27.078 1 85.12 262 GLN B N 1
ATOM 5992 C CA . GLN B 1 262 ? 7.215 26.469 27.656 1 85.12 262 GLN B CA 1
ATOM 5993 C C . GLN B 1 262 ? 6.562 25.5 26.656 1 85.12 262 GLN B C 1
ATOM 5995 O O . GLN B 1 262 ? 7.004 24.359 26.516 1 85.12 262 GLN B O 1
ATOM 6000 N N . ASN B 1 263 ? 5.57 25.938 26.016 1 81 263 ASN B N 1
ATOM 6001 C CA . ASN B 1 263 ? 4.902 25.125 25 1 81 263 ASN B CA 1
ATOM 6002 C C . ASN B 1 263 ? 5.836 24.797 23.844 1 81 263 ASN B C 1
ATOM 6004 O O . ASN B 1 263 ? 5.844 23.672 23.344 1 81 263 ASN B O 1
ATOM 6008 N N . ALA B 1 264 ? 6.512 25.797 23.375 1 89.38 264 ALA B N 1
ATOM 6009 C CA . ALA B 1 264 ? 7.453 25.609 22.281 1 89.38 264 ALA B CA 1
ATOM 6010 C C . ALA B 1 264 ? 8.531 24.594 22.656 1 89.38 264 ALA B C 1
ATOM 6012 O O . ALA B 1 264 ? 8.922 23.75 21.828 1 89.38 264 ALA B O 1
ATOM 6013 N N . GLN B 1 265 ? 8.969 24.656 23.922 1 89.5 265 GLN B N 1
ATOM 6014 C CA . GLN B 1 265 ? 9.984 23.719 24.406 1 89.5 265 GLN B CA 1
ATOM 6015 C C . GLN B 1 265 ? 9.453 22.297 24.469 1 89.5 265 GLN B C 1
ATOM 6017 O O . GLN B 1 265 ? 10.156 21.344 24.109 1 89.5 265 GLN B O 1
ATOM 6022 N N . ALA B 1 266 ? 8.297 22.156 24.828 1 81.44 266 ALA B N 1
ATOM 6023 C CA . ALA B 1 266 ? 7.664 20.828 24.859 1 81.44 266 ALA B CA 1
ATOM 6024 C C . ALA B 1 266 ? 7.539 20.266 23.453 1 81.44 266 ALA B C 1
ATOM 6026 O O . ALA B 1 266 ? 7.797 19.078 23.234 1 81.44 266 ALA B O 1
ATOM 6027 N N . ASN B 1 267 ? 7.125 21.078 22.578 1 84.69 267 ASN B N 1
ATOM 6028 C CA . ASN B 1 267 ? 6.988 20.641 21.203 1 84.69 267 ASN B CA 1
ATOM 6029 C C . ASN B 1 267 ? 8.336 20.25 20.594 1 84.69 267 ASN B C 1
ATOM 6031 O O . ASN B 1 267 ? 8.422 19.312 19.812 1 84.69 267 ASN B O 1
ATOM 6035 N N . LEU B 1 268 ? 9.359 21.016 20.875 1 90.69 268 LEU B N 1
ATOM 6036 C CA . LEU B 1 268 ? 10.695 20.688 20.406 1 90.69 268 LEU B CA 1
ATOM 6037 C C . LEU B 1 268 ? 11.125 19.312 20.922 1 90.69 268 LEU B C 1
ATOM 6039 O O . LEU B 1 268 ? 11.648 18.5 20.172 1 90.69 268 LEU B O 1
ATOM 6043 N N . ASN B 1 269 ? 10.852 19.094 22.188 1 87.25 269 ASN B N 1
ATOM 6044 C CA . ASN B 1 269 ? 11.203 17.797 22.766 1 87.25 269 ASN B CA 1
ATOM 6045 C C . ASN B 1 269 ? 10.453 16.656 22.109 1 87.25 269 ASN B C 1
ATOM 6047 O O . ASN B 1 269 ? 11.031 15.602 21.844 1 87.25 269 ASN B O 1
ATOM 6051 N N . ALA B 1 270 ? 9.258 16.828 21.828 1 81.31 270 ALA B N 1
ATOM 6052 C CA . ALA B 1 270 ? 8.461 15.812 21.156 1 81.31 270 ALA B CA 1
ATOM 6053 C C . ALA B 1 270 ? 8.984 15.539 19.75 1 81.31 270 ALA B C 1
ATOM 6055 O O . ALA B 1 270 ? 9.016 14.391 19.312 1 81.31 270 ALA B O 1
ATOM 6056 N N . SER B 1 271 ? 9.234 16.594 19.062 1 90.06 271 SER B N 1
ATOM 6057 C CA . SER B 1 271 ? 9.734 16.438 17.703 1 90.06 271 SER B CA 1
ATOM 6058 C C . SER B 1 271 ? 11.086 15.727 17.688 1 90.06 271 SER B C 1
ATOM 6060 O O . SER B 1 271 ? 11.359 14.914 16.797 1 90.06 271 SER B O 1
ATOM 6062 N N . ARG B 1 272 ? 11.914 16.062 18.672 1 89.75 272 ARG B N 1
ATOM 6063 C CA . ARG B 1 272 ? 13.203 15.398 18.781 1 89.75 272 ARG B CA 1
ATOM 6064 C C . ARG B 1 272 ? 13.031 13.914 19.062 1 89.75 272 ARG B C 1
ATOM 6066 O O . ARG B 1 272 ? 13.75 13.078 18.5 1 89.75 272 ARG B O 1
ATOM 6073 N N . PHE B 1 273 ? 12.164 13.57 19.844 1 82.31 273 PHE B N 1
ATOM 6074 C CA . PHE B 1 273 ? 11.859 12.172 20.141 1 82.31 273 PHE B CA 1
ATOM 6075 C C . PHE B 1 273 ? 11.438 11.43 18.875 1 82.31 273 PHE B C 1
ATOM 6077 O O . PHE B 1 273 ? 11.891 10.312 18.625 1 82.31 273 PHE B O 1
ATOM 6084 N N . SER B 1 274 ? 10.586 12.055 18.156 1 83.94 274 SER B N 1
ATOM 6085 C CA . SER B 1 274 ? 10.109 11.445 16.906 1 83.94 274 SER B CA 1
ATOM 6086 C C . SER B 1 274 ? 11.258 11.211 15.938 1 83.94 274 SER B C 1
ATOM 6088 O O . SER B 1 274 ? 11.305 10.18 15.266 1 83.94 274 SER B O 1
ATOM 6090 N N . LEU B 1 275 ? 12.117 12.164 15.82 1 89.56 275 LEU B N 1
ATOM 6091 C CA . LEU B 1 275 ? 13.258 12.016 14.922 1 89.56 275 LEU B CA 1
ATOM 6092 C C . LEU B 1 275 ? 14.188 10.906 15.406 1 89.56 275 LEU B C 1
ATOM 6094 O O . LEU B 1 275 ? 14.664 10.094 14.609 1 89.56 275 LEU B O 1
ATOM 6098 N N . ASN B 1 276 ? 14.383 10.914 16.688 1 85.88 276 ASN B N 1
ATOM 6099 C CA . ASN B 1 276 ? 15.242 9.883 17.266 1 85.88 276 ASN B CA 1
ATOM 6100 C C . ASN B 1 276 ? 14.695 8.484 17.016 1 85.88 276 ASN B C 1
ATOM 6102 O O . ASN B 1 276 ? 15.453 7.555 16.734 1 85.88 276 ASN B O 1
ATOM 6106 N N . ASN B 1 277 ? 13.461 8.336 17.125 1 79.69 277 ASN B N 1
ATOM 6107 C CA . ASN B 1 277 ? 12.828 7.051 16.844 1 79.69 277 ASN B CA 1
ATOM 6108 C C . ASN B 1 277 ? 12.984 6.656 15.375 1 79.69 277 ASN B C 1
ATOM 6110 O O . ASN B 1 277 ? 13.164 5.477 15.062 1 79.69 277 ASN B O 1
ATOM 6114 N N . LEU B 1 278 ? 12.836 7.602 14.523 1 83.44 278 LEU B N 1
ATOM 6115 C CA . LEU B 1 278 ? 12.977 7.34 13.094 1 83.44 278 LEU B CA 1
ATOM 6116 C C . LEU B 1 278 ? 14.398 6.922 12.758 1 83.44 278 LEU B C 1
ATOM 6118 O O . LEU B 1 278 ? 14.609 6.035 11.922 1 83.44 278 LEU B O 1
ATOM 6122 N N . LEU B 1 279 ? 15.336 7.535 13.461 1 87.19 279 LEU B N 1
ATOM 6123 C CA . LEU B 1 279 ? 16.75 7.297 13.156 1 87.19 279 LEU B CA 1
ATOM 6124 C C . LEU B 1 279 ? 17.312 6.184 14.039 1 87.19 279 LEU B C 1
ATOM 6126 O O . LEU B 1 279 ? 18.484 5.832 13.922 1 87.19 279 LEU B O 1
ATOM 6130 N N . HIS B 1 280 ? 16.438 5.633 14.945 1 79.19 280 HIS B N 1
ATOM 6131 C CA . HIS B 1 280 ? 16.844 4.594 15.875 1 79.19 280 HIS B CA 1
ATOM 6132 C C . HIS B 1 280 ? 18.062 5.027 16.688 1 79.19 280 HIS B C 1
ATOM 6134 O O . HIS B 1 280 ? 19.031 4.281 16.812 1 79.19 280 HIS B O 1
ATOM 6140 N N . GLN B 1 281 ? 17.938 6.199 17.125 1 80.25 281 GLN B N 1
ATOM 6141 C CA . GLN B 1 281 ? 18.984 6.758 17.953 1 80.25 281 GLN B CA 1
ATOM 6142 C C . GLN B 1 281 ? 18.5 7.035 19.359 1 80.25 281 GLN B C 1
ATOM 6144 O O . GLN B 1 281 ? 17.297 7.242 19.578 1 80.25 281 GLN B O 1
ATOM 6149 N N . GLN B 1 282 ? 19.406 6.977 20.328 1 74.88 282 GLN B N 1
ATOM 6150 C CA . GLN B 1 282 ? 19.016 7.156 21.719 1 74.88 282 GLN B CA 1
ATOM 6151 C C . GLN B 1 282 ? 19.297 8.586 22.188 1 74.88 282 GLN B C 1
ATOM 6153 O O . GLN B 1 282 ? 18.641 9.078 23.109 1 74.88 282 GLN B O 1
ATOM 6158 N N . ASN B 1 283 ? 20.234 9.188 21.484 1 77 283 ASN B N 1
ATOM 6159 C CA . ASN B 1 283 ? 20.609 10.5 22 1 77 283 ASN B CA 1
ATOM 6160 C C . ASN B 1 283 ? 20.172 11.617 21.062 1 77 283 ASN B C 1
ATOM 6162 O O . ASN B 1 283 ? 20.125 11.422 19.844 1 77 283 ASN B O 1
ATOM 6166 N N . ASN B 1 284 ? 19.812 12.68 21.75 1 78.38 284 ASN B N 1
ATOM 6167 C CA . ASN B 1 284 ? 19.5 13.883 20.984 1 78.38 284 ASN B CA 1
ATOM 6168 C C . ASN B 1 284 ? 20.75 14.516 20.375 1 78.38 284 ASN B C 1
ATOM 6170 O O . ASN B 1 284 ? 21.734 14.711 21.062 1 78.38 284 ASN B O 1
ATOM 6174 N N . VAL B 1 285 ? 20.672 14.688 19.141 1 80.75 285 VAL B N 1
ATOM 6175 C CA . VAL B 1 285 ? 21.797 15.32 18.453 1 80.75 285 VAL B CA 1
ATOM 6176 C C . VAL B 1 285 ? 21.359 16.672 17.875 1 80.75 285 VAL B C 1
ATOM 6178 O O . VAL B 1 285 ? 20.172 16.859 17.562 1 80.75 285 VAL B O 1
ATOM 6181 N N . ASP B 1 286 ? 22.344 17.562 17.875 1 88.88 286 ASP B N 1
ATOM 6182 C CA . ASP B 1 286 ? 22.078 18.859 17.25 1 88.88 286 ASP B CA 1
ATOM 6183 C C . ASP B 1 286 ? 22.016 18.719 15.727 1 88.88 286 ASP B C 1
ATOM 6185 O O . ASP B 1 286 ? 22.781 17.953 15.133 1 88.88 286 ASP B O 1
ATOM 6189 N N . LEU B 1 287 ? 21.078 19.406 15.188 1 94.38 287 LEU B N 1
ATOM 6190 C CA . LEU B 1 287 ? 20.891 19.359 13.742 1 94.38 287 LEU B CA 1
ATOM 6191 C C . LEU B 1 287 ? 21.578 20.547 13.062 1 94.38 287 LEU B C 1
ATOM 6193 O O . LEU B 1 287 ? 21.438 21.688 13.516 1 94.38 287 LEU B O 1
ATOM 6197 N N . SER B 1 288 ? 22.281 20.312 11.953 1 93.38 288 SER B N 1
ATOM 6198 C CA . SER B 1 288 ? 23.109 21.359 11.375 1 93.38 288 SER B CA 1
ATOM 6199 C C . SER B 1 288 ? 22.422 21.984 10.156 1 93.38 288 SER B C 1
ATOM 6201 O O . SER B 1 288 ? 22.703 23.141 9.812 1 93.38 288 SER B O 1
ATOM 6203 N N . THR B 1 289 ? 21.562 21.281 9.445 1 95.38 289 THR B N 1
ATOM 6204 C CA . THR B 1 289 ? 20.922 21.828 8.258 1 95.38 289 THR B CA 1
ATOM 6205 C C . THR B 1 289 ? 19.672 22.625 8.648 1 95.38 289 THR B C 1
ATOM 6207 O O . THR B 1 289 ? 18.688 22.062 9.125 1 95.38 289 THR B O 1
ATOM 6210 N N . PRO B 1 290 ? 19.641 23.859 8.383 1 95.81 290 PRO B N 1
ATOM 6211 C CA . PRO B 1 290 ? 18.5 24.688 8.797 1 95.81 290 PRO B CA 1
ATOM 6212 C C . PRO B 1 290 ? 17.359 24.672 7.797 1 95.81 290 PRO B C 1
ATOM 6214 O O . PRO B 1 290 ? 17.5 24.109 6.703 1 95.81 290 PRO B O 1
ATOM 6217 N N . LEU B 1 291 ? 16.234 25.219 8.219 1 97.12 291 LEU B N 1
ATOM 6218 C CA . LEU B 1 291 ? 15.156 25.5 7.277 1 97.12 291 LEU B CA 1
ATOM 6219 C C . LEU B 1 291 ? 15.625 26.438 6.172 1 97.12 291 LEU B C 1
ATOM 6221 O O . LEU B 1 291 ? 16.531 27.234 6.387 1 97.12 291 LEU B O 1
ATOM 6225 N N . PHE B 1 292 ? 15 26.312 5.031 1 95.81 292 PHE B N 1
ATOM 6226 C CA . PHE B 1 292 ? 15.469 27.141 3.922 1 95.81 292 PHE B CA 1
ATOM 6227 C C . PHE B 1 292 ? 14.336 27.422 2.943 1 95.81 292 PHE B C 1
ATOM 6229 O O . PHE B 1 292 ? 13.32 26.734 2.943 1 95.81 292 PHE B O 1
ATOM 6236 N N . VAL B 1 293 ? 14.484 28.438 2.168 1 95.25 293 VAL B N 1
ATOM 6237 C CA . VAL B 1 293 ? 13.625 28.781 1.042 1 95.25 293 VAL B CA 1
ATOM 6238 C C . VAL B 1 293 ? 14.484 29.188 -0.158 1 95.25 293 VAL B C 1
ATOM 6240 O O . VAL B 1 293 ? 15.305 30.094 -0.066 1 95.25 293 VAL B O 1
ATOM 6243 N N . ASN B 1 294 ? 14.32 28.438 -1.198 1 93.5 294 ASN B N 1
ATOM 6244 C CA . ASN B 1 294 ? 15.008 28.797 -2.43 1 93.5 294 ASN B CA 1
ATOM 6245 C C . ASN B 1 294 ? 14.312 29.953 -3.146 1 93.5 294 ASN B C 1
ATOM 6247 O O . ASN B 1 294 ? 13.102 29.906 -3.369 1 93.5 294 ASN B O 1
ATOM 6251 N N . ASN B 1 295 ? 15.07 30.906 -3.58 1 88.12 295 ASN B N 1
ATOM 6252 C CA . ASN B 1 295 ? 14.484 32.094 -4.207 1 88.12 295 ASN B CA 1
ATOM 6253 C C . ASN B 1 295 ? 14.414 31.938 -5.727 1 88.12 295 ASN B C 1
ATOM 6255 O O . ASN B 1 295 ? 13.805 32.75 -6.406 1 88.12 295 ASN B O 1
ATOM 6259 N N . THR B 1 296 ? 14.984 30.969 -6.289 1 82.62 296 THR B N 1
ATOM 6260 C CA . THR B 1 296 ? 14.945 30.734 -7.73 1 82.62 296 THR B CA 1
ATOM 6261 C C . THR B 1 296 ? 13.734 29.891 -8.109 1 82.62 296 THR B C 1
ATOM 6263 O O . THR B 1 296 ? 13.375 28.953 -7.398 1 82.62 296 THR B O 1
ATOM 6266 N N . PRO B 1 297 ? 13.133 30.375 -9.211 1 70.56 297 PRO B N 1
ATOM 6267 C CA . PRO B 1 297 ? 11.953 29.609 -9.617 1 70.56 297 PRO B CA 1
ATOM 6268 C C . PRO B 1 297 ? 12.266 28.141 -9.898 1 70.56 297 PRO B C 1
ATOM 6270 O O . PRO B 1 297 ? 13.352 27.828 -10.383 1 70.56 297 PRO B O 1
ATOM 6273 N N . SER B 1 298 ? 11.367 27.359 -9.453 1 68.62 298 SER B N 1
ATOM 6274 C CA . SER B 1 298 ? 11.445 25.922 -9.656 1 68.62 298 SER B CA 1
ATOM 6275 C C . SER B 1 298 ? 11.102 25.547 -11.094 1 68.62 298 SER B C 1
ATOM 6277 O O . SER B 1 298 ? 10.828 26.422 -11.922 1 68.62 298 SER B O 1
ATOM 6279 N N . GLN B 1 299 ? 11.273 24.328 -11.398 1 79.31 299 GLN B N 1
ATOM 6280 C CA . GLN B 1 299 ? 10.805 23.781 -12.664 1 79.31 299 GLN B CA 1
ATOM 6281 C C . GLN B 1 299 ? 9.336 24.125 -12.898 1 79.31 299 GLN B C 1
ATOM 6283 O O . GLN B 1 299 ? 8.586 24.328 -11.953 1 79.31 299 GLN B O 1
ATOM 6288 N N . SER B 1 300 ? 8.977 24.266 -14.203 1 86.88 300 SER B N 1
ATOM 6289 C CA . SER B 1 300 ? 7.594 24.594 -14.523 1 86.88 300 SER B CA 1
ATOM 6290 C C . SER B 1 300 ? 6.668 23.406 -14.242 1 86.88 300 SER B C 1
ATOM 6292 O O . SER B 1 300 ? 7.082 22.25 -14.328 1 86.88 300 SER B O 1
ATOM 6294 N N . LEU B 1 301 ? 5.508 23.734 -13.836 1 88.19 301 LEU B N 1
ATOM 6295 C CA . LEU B 1 301 ? 4.496 22.719 -13.57 1 88.19 301 LEU B CA 1
ATOM 6296 C C . LEU B 1 301 ? 4.262 21.859 -14.805 1 88.19 301 LEU B C 1
ATOM 6298 O O . LEU B 1 301 ? 4.086 20.641 -14.695 1 88.19 301 LEU B O 1
ATOM 6302 N N . GLU B 1 302 ? 4.297 22.516 -15.953 1 87.31 302 GLU B N 1
ATOM 6303 C CA . GLU B 1 302 ? 4.062 21.812 -17.219 1 87.31 302 GLU B CA 1
ATOM 6304 C C . GLU B 1 302 ? 5.137 20.75 -17.469 1 87.31 302 GLU B C 1
ATOM 6306 O O . GLU B 1 302 ? 4.832 19.641 -17.891 1 87.31 302 GLU B O 1
ATOM 6311 N N . SER B 1 303 ? 6.297 21.094 -17.203 1 90.12 303 SER B N 1
ATOM 6312 C CA . SER B 1 303 ? 7.402 20.156 -17.391 1 90.12 303 SER B CA 1
ATOM 6313 C C . SER B 1 303 ? 7.277 18.969 -16.438 1 90.12 303 SER B C 1
ATOM 6315 O O . SER B 1 303 ? 7.551 17.828 -16.812 1 90.12 303 SER B O 1
ATOM 6317 N N . LEU B 1 304 ? 6.852 19.219 -15.258 1 91.94 304 LEU B N 1
ATOM 6318 C CA . LEU B 1 304 ? 6.668 18.172 -14.266 1 91.94 304 LEU B CA 1
ATOM 6319 C C . LEU B 1 304 ? 5.531 17.234 -14.664 1 91.94 304 LEU B C 1
ATOM 6321 O O . LEU B 1 304 ? 5.66 16.016 -14.562 1 91.94 304 LEU B O 1
ATOM 6325 N N . LEU B 1 305 ? 4.453 17.797 -15.188 1 91.44 305 LEU B N 1
ATOM 6326 C CA . LEU B 1 305 ? 3.268 17.031 -15.555 1 91.44 305 LEU B CA 1
ATOM 6327 C C . LEU B 1 305 ? 3.533 16.172 -16.781 1 91.44 305 LEU B C 1
ATOM 6329 O O . LEU B 1 305 ? 2.916 15.117 -16.969 1 91.44 305 LEU B O 1
ATOM 6333 N N . THR B 1 306 ? 4.449 16.5 -17.578 1 90.31 306 THR B N 1
ATOM 6334 C CA . THR B 1 306 ? 4.746 15.75 -18.797 1 90.31 306 THR B CA 1
ATOM 6335 C C . THR B 1 306 ? 5.715 14.609 -18.5 1 90.31 306 THR B C 1
ATOM 6337 O O . THR B 1 306 ? 5.68 13.578 -19.172 1 90.31 306 THR B O 1
ATOM 6340 N N . SER B 1 307 ? 6.488 14.797 -17.453 1 92.19 307 SER B N 1
ATOM 6341 C CA . SER B 1 307 ? 7.57 13.836 -17.25 1 92.19 307 SER B CA 1
ATOM 6342 C C . SER B 1 307 ? 7.27 12.898 -16.094 1 92.19 307 SER B C 1
ATOM 6344 O O . SER B 1 307 ? 7.918 11.859 -15.945 1 92.19 307 SER B O 1
ATOM 6346 N N . TYR B 1 308 ? 6.273 13.109 -15.273 1 92.69 308 TYR B N 1
ATOM 6347 C CA . TYR B 1 308 ? 6.078 12.359 -14.039 1 92.69 308 TYR B CA 1
ATOM 6348 C C . TYR B 1 308 ? 5.758 10.898 -14.328 1 92.69 308 TYR B C 1
ATOM 6350 O O . TYR B 1 308 ? 6.117 10.016 -13.547 1 92.69 308 TYR B O 1
ATOM 6358 N N . SER B 1 309 ? 5.09 10.594 -15.469 1 90.69 309 SER B N 1
ATOM 6359 C CA . SER B 1 309 ? 4.664 9.234 -15.758 1 90.69 309 SER B CA 1
ATOM 6360 C C . SER B 1 309 ? 5.859 8.305 -15.953 1 90.69 309 SER B C 1
ATOM 6362 O O . SER B 1 309 ? 5.793 7.117 -15.641 1 90.69 309 SER B O 1
ATOM 6364 N N . GLN B 1 310 ? 6.945 8.82 -16.359 1 90.75 310 GLN B N 1
ATOM 6365 C CA . GLN B 1 310 ? 8.141 8.023 -16.609 1 90.75 310 GLN B CA 1
ATOM 6366 C C . GLN B 1 310 ? 9.086 8.07 -15.414 1 90.75 310 GLN B C 1
ATOM 6368 O O . GLN B 1 310 ? 9.938 7.191 -15.25 1 90.75 310 GLN B O 1
ATOM 6373 N N . LYS B 1 311 ? 8.922 9.008 -14.617 1 91.12 311 LYS B N 1
ATOM 6374 C CA . LYS B 1 311 ? 9.883 9.203 -13.531 1 91.12 311 LYS B CA 1
ATOM 6375 C C . LYS B 1 311 ? 9.336 8.648 -12.219 1 91.12 311 LYS B C 1
ATOM 6377 O O . LYS B 1 311 ? 10.102 8.195 -11.367 1 91.12 311 LYS B O 1
ATOM 6382 N N . SER B 1 312 ? 8.031 8.688 -12.109 1 92.94 312 SER B N 1
ATOM 6383 C CA . SER B 1 312 ? 7.414 8.227 -10.875 1 92.94 312 SER B CA 1
ATOM 6384 C C . SER B 1 312 ? 7.496 6.707 -10.742 1 92.94 312 SER B C 1
ATOM 6386 O O . SER B 1 312 ? 6.938 5.977 -11.562 1 92.94 312 SER B O 1
ATOM 6388 N N . SER B 1 313 ? 8.211 6.234 -9.688 1 93.19 313 SER B N 1
ATOM 6389 C CA . SER B 1 313 ? 8.312 4.801 -9.445 1 93.19 313 SER B CA 1
ATOM 6390 C C . SER B 1 313 ? 6.941 4.188 -9.18 1 93.19 313 SER B C 1
ATOM 6392 O O . SER B 1 313 ? 6.68 3.047 -9.57 1 93.19 313 SER B O 1
ATOM 6394 N N . LEU B 1 314 ? 6.047 4.977 -8.586 1 93.06 314 LEU B N 1
ATOM 6395 C CA . LEU B 1 314 ? 4.707 4.477 -8.289 1 93.06 314 LEU B CA 1
ATOM 6396 C C . LEU B 1 314 ? 3.926 4.219 -9.57 1 93.06 314 LEU B C 1
ATOM 6398 O O . LEU B 1 314 ? 3.307 3.162 -9.719 1 93.06 314 LEU B O 1
ATOM 6402 N N . VAL B 1 315 ? 3.969 5.145 -10.523 1 93.12 315 VAL B N 1
ATOM 6403 C CA . VAL B 1 315 ? 3.234 4.988 -11.773 1 93.12 315 VAL B CA 1
ATOM 6404 C C . VAL B 1 315 ? 3.822 3.836 -12.578 1 93.12 315 VAL B C 1
ATOM 6406 O O . VAL B 1 315 ? 3.084 3.027 -13.148 1 93.12 315 VAL B O 1
ATOM 6409 N N . GLN B 1 316 ? 5.121 3.762 -12.602 1 94.5 316 GLN B N 1
ATOM 6410 C CA . GLN B 1 316 ? 5.785 2.68 -13.328 1 94.5 316 GLN B CA 1
ATOM 6411 C C . GLN B 1 316 ? 5.414 1.32 -12.742 1 94.5 316 GLN B C 1
ATOM 6413 O O . GLN B 1 316 ? 5.172 0.365 -13.477 1 94.5 316 GLN B O 1
ATOM 6418 N N . LYS B 1 317 ? 5.43 1.248 -11.477 1 95.31 317 LYS B N 1
ATOM 6419 C CA . LYS B 1 317 ? 5.043 0.011 -10.805 1 95.31 317 LYS B CA 1
ATOM 6420 C C . LYS B 1 317 ? 3.619 -0.394 -11.18 1 95.31 317 LYS B C 1
ATOM 6422 O O . LYS B 1 317 ? 3.352 -1.566 -11.445 1 95.31 317 LYS B O 1
ATOM 6427 N N . MET B 1 318 ? 2.74 0.545 -11.211 1 94.5 318 MET B N 1
ATOM 6428 C CA . MET B 1 318 ? 1.344 0.268 -11.531 1 94.5 318 MET B CA 1
ATOM 6429 C C . MET B 1 318 ? 1.2 -0.195 -12.977 1 94.5 318 MET B C 1
ATOM 6431 O O . MET B 1 318 ? 0.389 -1.075 -13.273 1 94.5 318 MET B O 1
ATOM 6435 N N . GLN B 1 319 ? 1.928 0.401 -13.844 1 94.56 319 GLN B N 1
ATOM 6436 C CA . GLN B 1 319 ? 1.921 -0.026 -15.234 1 94.56 319 GLN B CA 1
ATOM 6437 C C . GLN B 1 319 ? 2.439 -1.455 -15.375 1 94.56 319 GLN B C 1
ATOM 6439 O O . GLN B 1 319 ? 1.905 -2.24 -16.156 1 94.56 319 GLN B O 1
ATOM 6444 N N . MET B 1 320 ? 3.455 -1.759 -14.625 1 95.88 320 MET B N 1
ATOM 6445 C CA . MET B 1 320 ? 3.984 -3.119 -14.633 1 95.88 320 MET B CA 1
ATOM 6446 C C . MET B 1 320 ? 2.961 -4.105 -14.086 1 95.88 320 MET B C 1
ATOM 6448 O O . MET B 1 320 ? 2.893 -5.254 -14.531 1 95.88 320 MET B O 1
ATOM 6452 N N . ASP B 1 321 ? 2.154 -3.645 -13.117 1 96.56 321 ASP B N 1
ATOM 6453 C CA . ASP B 1 321 ? 1.081 -4.484 -12.602 1 96.56 321 ASP B CA 1
ATOM 6454 C C . ASP B 1 321 ? 0.07 -4.82 -13.695 1 96.56 321 ASP B C 1
ATOM 6456 O O . ASP B 1 321 ? -0.433 -5.945 -13.758 1 96.56 321 ASP B O 1
ATOM 6460 N N . THR B 1 322 ? -0.222 -3.906 -14.508 1 95.81 322 THR B N 1
ATOM 6461 C CA . THR B 1 322 ? -1.143 -4.148 -15.609 1 95.81 322 THR B CA 1
ATOM 6462 C C . THR B 1 322 ? -0.527 -5.102 -16.625 1 95.81 322 THR B C 1
ATOM 6464 O O . THR B 1 322 ? -1.212 -5.98 -17.156 1 95.81 322 THR B O 1
ATOM 6467 N N . GLN B 1 323 ? 0.735 -4.926 -16.859 1 96.56 323 GLN B N 1
ATOM 6468 C CA . GLN B 1 323 ? 1.439 -5.848 -17.75 1 96.56 323 GLN B CA 1
ATOM 6469 C C . GLN B 1 323 ? 1.43 -7.266 -17.172 1 96.56 323 GLN B C 1
ATOM 6471 O O . GLN B 1 323 ? 1.214 -8.227 -17.922 1 96.56 323 GLN B O 1
ATOM 6476 N N . LEU B 1 324 ? 1.699 -7.324 -15.938 1 97.12 324 LEU B N 1
ATOM 6477 C CA . LEU B 1 324 ? 1.665 -8.617 -15.258 1 97.12 324 LEU B CA 1
ATOM 6478 C C . LEU B 1 324 ? 0.293 -9.266 -15.391 1 97.12 324 LEU B C 1
ATOM 6480 O O . LEU B 1 324 ? 0.194 -10.469 -15.641 1 97.12 324 LEU B O 1
ATOM 6484 N N . ALA B 1 325 ? -0.715 -8.477 -15.18 1 96.62 325 ALA B N 1
ATOM 6485 C CA . ALA B 1 325 ? -2.074 -8.992 -15.289 1 96.62 325 ALA B CA 1
ATOM 6486 C C . ALA B 1 325 ? -2.359 -9.484 -16.703 1 96.62 325 ALA B C 1
ATOM 6488 O O . ALA B 1 325 ? -3.02 -10.516 -16.891 1 96.62 325 ALA B O 1
ATOM 6489 N N . ASN B 1 326 ? -1.868 -8.82 -17.688 1 97.12 326 ASN B N 1
ATOM 6490 C CA . ASN B 1 326 ? -2.047 -9.219 -19.078 1 97.12 326 ASN B CA 1
ATOM 6491 C C . ASN B 1 326 ? -1.346 -10.539 -19.375 1 97.12 326 ASN B C 1
ATOM 6493 O O . ASN B 1 326 ? -1.916 -11.414 -20.031 1 97.12 326 ASN B O 1
ATOM 6497 N N . VAL B 1 327 ? -0.133 -10.617 -18.922 1 97.5 327 VAL B N 1
ATOM 6498 C CA . VAL B 1 327 ? 0.619 -11.852 -19.156 1 97.5 327 VAL B CA 1
ATOM 6499 C C . VAL B 1 327 ? -0.027 -13 -18.391 1 97.5 327 VAL B C 1
ATOM 6501 O O . VAL B 1 327 ? -0.029 -14.141 -18.859 1 97.5 327 VAL B O 1
ATOM 6504 N N . ASN B 1 328 ? -0.596 -12.719 -17.281 1 97.19 328 ASN B N 1
ATOM 6505 C CA . ASN B 1 328 ? -1.285 -13.75 -16.516 1 97.19 328 ASN B CA 1
ATOM 6506 C C . ASN B 1 328 ? -2.516 -14.266 -17.25 1 97.19 328 ASN B C 1
ATOM 6508 O O . ASN B 1 328 ? -2.844 -15.453 -17.156 1 97.19 328 ASN B O 1
ATOM 6512 N N . ILE B 1 329 ? -3.23 -13.398 -17.922 1 97.75 329 ILE B N 1
ATOM 6513 C CA . ILE B 1 329 ? -4.355 -13.836 -18.734 1 97.75 329 ILE B CA 1
ATOM 6514 C C . ILE B 1 329 ? -3.863 -14.805 -19.812 1 97.75 329 ILE B C 1
ATOM 6516 O O . ILE B 1 329 ? -4.477 -15.852 -20.047 1 97.75 329 ILE B O 1
ATOM 6520 N N . GLN B 1 330 ? -2.76 -14.453 -20.391 1 97.44 330 GLN B N 1
ATOM 6521 C CA . GLN B 1 330 ? -2.174 -15.32 -21.406 1 97.44 330 GLN B CA 1
ATOM 6522 C C . GLN B 1 330 ? -1.786 -16.672 -20.812 1 97.44 330 GLN B C 1
ATOM 6524 O O . GLN B 1 330 ? -2.014 -17.719 -21.422 1 97.44 330 GLN B O 1
ATOM 6529 N N . ALA B 1 331 ? -1.255 -16.625 -19.656 1 96.56 331 ALA B N 1
ATOM 6530 C CA . ALA B 1 331 ? -0.868 -17.875 -18.984 1 96.56 331 ALA B CA 1
ATOM 6531 C C . ALA B 1 331 ? -2.088 -18.734 -18.688 1 96.56 331 ALA B C 1
ATOM 6533 O O . ALA B 1 331 ? -2.053 -19.953 -18.875 1 96.56 331 ALA B O 1
ATOM 6534 N N . GLN B 1 332 ? -3.16 -18.109 -18.219 1 96.44 332 GLN B N 1
ATOM 6535 C CA . GLN B 1 332 ? -4.371 -18.859 -17.875 1 96.44 332 GLN B CA 1
ATOM 6536 C C . GLN B 1 332 ? -5.047 -19.391 -19.141 1 96.44 332 GLN B C 1
ATOM 6538 O O . GLN B 1 332 ? -5.602 -20.5 -19.141 1 96.44 332 GLN B O 1
ATOM 6543 N N . GLN B 1 333 ? -4.953 -18.703 -20.219 1 96.69 333 GLN B N 1
ATOM 6544 C CA . GLN B 1 333 ? -5.539 -19.141 -21.484 1 96.69 333 GLN B CA 1
ATOM 6545 C C . GLN B 1 333 ? -4.742 -20.297 -22.094 1 96.69 333 GLN B C 1
ATOM 6547 O O . GLN B 1 333 ? -5.301 -21.141 -22.797 1 96.69 333 GLN B O 1
ATOM 6552 N N . ALA B 1 334 ? -3.461 -20.25 -21.781 1 95.75 334 ALA B N 1
ATOM 6553 C CA . ALA B 1 334 ? -2.604 -21.328 -22.297 1 95.75 334 ALA B CA 1
ATOM 6554 C C . ALA B 1 334 ? -3.029 -22.688 -21.734 1 95.75 334 ALA B C 1
ATOM 6556 O O . ALA B 1 334 ? -2.869 -23.703 -22.391 1 95.75 334 ALA B O 1
ATOM 6557 N N . ALA B 1 335 ? -3.59 -22.672 -20.562 1 91.25 335 ALA B N 1
ATOM 6558 C CA . ALA B 1 335 ? -4.004 -23.906 -19.891 1 91.25 335 ALA B CA 1
ATOM 6559 C C . ALA B 1 335 ? -5.152 -24.562 -20.641 1 91.25 335 ALA B C 1
ATOM 6561 O O . ALA B 1 335 ? -5.422 -25.75 -20.453 1 91.25 335 ALA B O 1
ATOM 6562 N N . LYS B 1 336 ? -5.816 -23.906 -21.578 1 94.06 336 LYS B N 1
ATOM 6563 C CA . LYS B 1 336 ? -6.93 -24.453 -22.344 1 94.06 336 LYS B CA 1
ATOM 6564 C C . LYS B 1 336 ? -6.457 -24.984 -23.688 1 94.06 336 LYS B C 1
ATOM 6566 O O . LYS B 1 336 ? -7.242 -25.547 -24.453 1 94.06 336 LYS B O 1
ATOM 6571 N N . LYS B 1 337 ? -5.254 -24.797 -24.016 1 95.81 337 LYS B N 1
ATOM 6572 C CA . LYS B 1 337 ? -4.695 -25.234 -25.281 1 95.81 337 LYS B CA 1
ATOM 6573 C C . LYS B 1 337 ? -3.98 -26.578 -25.156 1 95.81 337 LYS B C 1
ATOM 6575 O O . LYS B 1 337 ? -3.566 -26.953 -24.062 1 95.81 337 LYS B O 1
ATOM 6580 N N . PRO B 1 338 ? -3.838 -27.344 -26.266 1 95.31 338 PRO B N 1
ATOM 6581 C CA . PRO B 1 338 ? -3.057 -28.594 -26.188 1 95.31 338 PRO B CA 1
ATOM 6582 C C . PRO B 1 338 ? -1.564 -28.328 -26 1 95.31 338 PRO B C 1
ATOM 6584 O O . PRO B 1 338 ? -1.08 -27.234 -26.266 1 95.31 338 PRO B O 1
ATOM 6587 N N . SER B 1 339 ? -0.932 -29.281 -25.484 1 95.69 339 SER B N 1
ATOM 6588 C CA . SER B 1 339 ? 0.514 -29.203 -25.312 1 95.69 339 SER B CA 1
ATOM 6589 C C . SER B 1 339 ? 1.227 -30.328 -26.062 1 95.69 339 SER B C 1
ATOM 6591 O O . SER B 1 339 ? 0.644 -31.375 -26.328 1 95.69 339 SER B O 1
ATOM 6593 N N . LEU B 1 340 ? 2.459 -30 -26.531 1 96.38 340 LEU B N 1
ATOM 6594 C CA . LEU B 1 340 ? 3.303 -30.953 -27.25 1 96.38 340 LEU B CA 1
ATOM 6595 C C . LEU B 1 340 ? 4.598 -31.203 -26.484 1 96.38 340 LEU B C 1
ATOM 6597 O O . LEU B 1 340 ? 5.258 -30.266 -26.031 1 96.38 340 LEU B O 1
ATOM 6601 N N . PHE B 1 341 ? 4.898 -32.438 -26.328 1 96.25 341 PHE B N 1
ATOM 6602 C CA . PHE B 1 341 ? 6.098 -32.812 -25.578 1 96.25 341 PHE B CA 1
ATOM 6603 C C . PHE B 1 341 ? 6.91 -33.844 -26.359 1 96.25 341 PHE B C 1
ATOM 6605 O O . PHE B 1 341 ? 6.352 -34.656 -27.078 1 96.25 341 PHE B O 1
ATOM 6612 N N . ALA B 1 342 ? 8.242 -33.75 -26.25 1 95.94 342 ALA B N 1
ATOM 6613 C CA . ALA B 1 342 ? 9.117 -34.875 -26.547 1 95.94 342 ALA B CA 1
ATOM 6614 C C . ALA B 1 342 ? 9.414 -35.688 -25.312 1 95.94 342 ALA B C 1
ATOM 6616 O O . ALA B 1 342 ? 9.578 -35.156 -24.219 1 95.94 342 ALA B O 1
ATOM 6617 N N . PHE B 1 343 ? 9.352 -37 -25.484 1 94.5 343 PHE B N 1
ATOM 6618 C CA . PHE B 1 343 ? 9.547 -37.812 -24.281 1 94.5 343 PHE B CA 1
ATOM 6619 C C . PHE B 1 343 ? 10.383 -39.062 -24.578 1 94.5 343 PHE B C 1
ATOM 6621 O O . PHE B 1 343 ? 10.539 -39.438 -25.734 1 94.5 343 PHE B O 1
ATOM 6628 N N . GLY B 1 344 ? 11.016 -39.531 -23.5 1 92.69 344 GLY B N 1
ATOM 6629 C CA . GLY B 1 344 ? 11.758 -40.781 -23.469 1 92.69 344 GLY B CA 1
ATOM 6630 C C . GLY B 1 344 ? 11.711 -41.469 -22.125 1 92.69 344 GLY B C 1
ATOM 6631 O O . GLY B 1 344 ? 11.734 -40.812 -21.078 1 92.69 344 GLY B O 1
ATOM 6632 N N . GLU B 1 345 ? 11.5 -42.719 -22.188 1 91.75 345 GLU B N 1
ATOM 6633 C CA . GLU B 1 345 ? 11.477 -43.5 -20.953 1 91.75 345 GLU B CA 1
ATOM 6634 C C . GLU B 1 345 ? 12.297 -44.781 -21.094 1 91.75 345 GLU B C 1
ATOM 6636 O O . GLU B 1 345 ? 12.234 -45.469 -22.109 1 91.75 345 GLU B O 1
ATOM 6641 N N . TYR B 1 346 ? 13.148 -44.938 -20.094 1 89.75 346 TYR B N 1
ATOM 6642 C CA . TYR B 1 346 ? 13.992 -46.125 -20.062 1 89.75 346 TYR B CA 1
ATOM 6643 C C . TYR B 1 346 ? 13.711 -46.969 -18.812 1 89.75 346 TYR B C 1
ATOM 6645 O O . TYR B 1 346 ? 13.852 -46.469 -17.688 1 89.75 346 TYR B O 1
ATOM 6653 N N . ALA B 1 347 ? 13.391 -48.219 -19.062 1 87.25 347 ALA B N 1
ATOM 6654 C CA . ALA B 1 347 ? 13.102 -49.094 -17.938 1 87.25 347 ALA B CA 1
ATOM 6655 C C . ALA B 1 347 ? 14.383 -49.594 -17.297 1 87.25 347 ALA B C 1
ATOM 6657 O O . ALA B 1 347 ? 15.359 -49.906 -17.984 1 87.25 347 ALA B O 1
ATOM 6658 N N . LEU B 1 348 ? 14.461 -49.594 -15.969 1 85.75 348 LEU B N 1
ATOM 6659 C CA . LEU B 1 348 ? 15.656 -50 -15.242 1 85.75 348 LEU B CA 1
ATOM 6660 C C . LEU B 1 348 ? 15.57 -51.469 -14.875 1 85.75 348 LEU B C 1
ATOM 6662 O O . LEU B 1 348 ? 16.203 -51.906 -13.914 1 85.75 348 LEU B O 1
ATOM 6666 N N . ASP B 1 349 ? 14.82 -52.156 -15.523 1 77.12 349 ASP B N 1
ATOM 6667 C CA . ASP B 1 349 ? 14.742 -53.625 -15.297 1 77.12 349 ASP B CA 1
ATOM 6668 C C . ASP B 1 349 ? 15.727 -54.375 -16.188 1 77.12 349 ASP B C 1
ATOM 6670 O O . ASP B 1 349 ? 16.594 -53.75 -16.812 1 77.12 349 ASP B O 1
ATOM 6674 N N . GLU B 1 350 ? 15.68 -55.719 -16.016 1 72.44 350 GLU B N 1
ATOM 6675 C CA . GLU B 1 350 ? 16.672 -56.594 -16.688 1 72.44 350 GLU B CA 1
ATOM 6676 C C . GLU B 1 350 ? 16.5 -56.531 -18.203 1 72.44 350 GLU B C 1
ATOM 6678 O O . GLU B 1 350 ? 17.422 -56.844 -18.953 1 72.44 350 GLU B O 1
ATOM 6683 N N . ASN B 1 351 ? 15.398 -55.938 -18.578 1 69.69 351 ASN B N 1
ATOM 6684 C CA . ASN B 1 351 ? 15.156 -55.844 -20 1 69.69 351 ASN B CA 1
ATOM 6685 C C . ASN B 1 351 ? 15.492 -54.469 -20.547 1 69.69 351 ASN B C 1
ATOM 6687 O O . ASN B 1 351 ? 15.578 -53.5 -19.781 1 69.69 351 ASN B O 1
ATOM 6691 N N . GLU B 1 352 ? 16.109 -54.375 -21.703 1 75.25 352 GLU B N 1
ATOM 6692 C CA . GLU B 1 352 ? 16.469 -53.125 -22.328 1 75.25 352 GLU B CA 1
ATOM 6693 C C . GLU B 1 352 ? 15.242 -52.469 -22.969 1 75.25 352 GLU B C 1
ATOM 6695 O O . GLU B 1 352 ? 15.273 -52.094 -24.141 1 75.25 352 GLU B O 1
ATOM 6700 N N . ASN B 1 353 ? 14.211 -52.25 -22.203 1 78.56 353 ASN B N 1
ATOM 6701 C CA . ASN B 1 353 ? 12.992 -51.656 -22.703 1 78.56 353 ASN B CA 1
ATOM 6702 C C . ASN B 1 353 ? 13.086 -50.125 -22.688 1 78.56 353 ASN B C 1
ATOM 6704 O O . ASN B 1 353 ? 13.531 -49.531 -21.703 1 78.56 353 ASN B O 1
ATOM 6708 N N . TRP B 1 354 ? 12.906 -49.469 -23.812 1 84.19 354 TRP B N 1
ATOM 6709 C CA . TRP B 1 354 ? 12.867 -48.031 -23.859 1 84.19 354 TRP B CA 1
ATOM 6710 C C . TRP B 1 354 ? 11.828 -47.531 -24.875 1 84.19 354 TRP B C 1
ATOM 6712 O O . TRP B 1 354 ? 11.422 -48.281 -25.766 1 84.19 354 TRP B O 1
ATOM 6722 N N . ILE B 1 355 ? 11.281 -46.438 -24.672 1 86.25 355 ILE B N 1
ATOM 6723 C CA . ILE B 1 355 ? 10.352 -45.781 -25.578 1 86.25 355 ILE B CA 1
ATOM 6724 C C . ILE B 1 355 ? 10.766 -44.312 -25.766 1 86.25 355 ILE B C 1
ATOM 6726 O O . ILE B 1 355 ? 11.219 -43.656 -24.828 1 86.25 355 ILE B O 1
ATOM 6730 N N . VAL B 1 356 ? 10.773 -43.812 -27.047 1 90.94 356 VAL B N 1
ATOM 6731 C CA . VAL B 1 356 ? 11.094 -42.438 -27.375 1 90.94 356 VAL B CA 1
ATOM 6732 C C . VAL B 1 356 ? 10.102 -41.906 -28.406 1 90.94 356 VAL B C 1
ATOM 6734 O O . VAL B 1 356 ? 9.734 -42.594 -29.344 1 90.94 356 VAL B O 1
ATOM 6737 N N . GLY B 1 357 ? 9.57 -40.688 -28.141 1 93.25 357 GLY B N 1
ATOM 6738 C CA . GLY B 1 357 ? 8.625 -40.156 -29.109 1 93.25 357 GLY B CA 1
ATOM 6739 C C . GLY B 1 357 ? 8.133 -38.75 -28.766 1 93.25 357 GLY B C 1
ATOM 6740 O O . GLY B 1 357 ? 8.805 -38 -28.047 1 93.25 357 GLY B O 1
ATOM 6741 N N . VAL B 1 358 ? 7.082 -38.375 -29.531 1 94.38 358 VAL B N 1
ATOM 6742 C CA . VAL B 1 358 ? 6.402 -37.094 -29.312 1 94.38 358 VAL B CA 1
ATOM 6743 C C . VAL B 1 358 ? 4.957 -37.344 -28.891 1 94.38 358 VAL B C 1
ATOM 6745 O O . VAL B 1 358 ? 4.355 -38.344 -29.281 1 94.38 358 VAL B O 1
ATOM 6748 N N . MET B 1 359 ? 4.531 -36.469 -28.016 1 94 359 MET B N 1
ATOM 6749 C CA . MET B 1 359 ? 3.172 -36.656 -27.516 1 94 359 MET B CA 1
ATOM 6750 C C . MET B 1 359 ? 2.424 -35.312 -27.484 1 94 359 MET B C 1
ATOM 6752 O O . MET B 1 359 ? 2.975 -34.312 -27.047 1 94 359 MET B O 1
ATOM 6756 N N . ALA B 1 360 ? 1.232 -35.344 -28.078 1 95.31 360 ALA B N 1
ATOM 6757 C CA . ALA B 1 360 ? 0.292 -34.25 -27.922 1 95.31 360 ALA B CA 1
ATOM 6758 C C . ALA B 1 360 ? -0.72 -34.531 -26.812 1 95.31 360 ALA B C 1
ATOM 6760 O O . ALA B 1 360 ? -1.286 -35.625 -26.75 1 95.31 360 ALA B O 1
ATOM 6761 N N . LYS B 1 361 ? -0.87 -33.594 -25.953 1 95.62 361 LYS B N 1
ATOM 6762 C CA . LYS B 1 361 ? -1.754 -33.781 -24.797 1 95.62 361 LYS B CA 1
ATOM 6763 C C . LYS B 1 361 ? -2.803 -32.656 -24.734 1 95.62 361 LYS B C 1
ATOM 6765 O O . LYS B 1 361 ? -2.48 -31.484 -24.891 1 95.62 361 LYS B O 1
ATOM 6770 N N . TYR B 1 362 ? -4.082 -33.062 -24.531 1 95.44 362 TYR B N 1
ATOM 6771 C CA . TYR B 1 362 ? -5.184 -32.125 -24.344 1 95.44 362 TYR B CA 1
ATOM 6772 C C . TYR B 1 362 ? -5.969 -32.469 -23.078 1 95.44 362 TYR B C 1
ATOM 6774 O O . TYR B 1 362 ? -6.547 -33.562 -22.969 1 95.44 362 TYR B O 1
ATOM 6782 N N . ASN B 1 363 ? -6.039 -31.531 -22.188 1 94.75 363 ASN B N 1
ATOM 6783 C CA . ASN B 1 363 ? -6.699 -31.781 -20.906 1 94.75 363 ASN B CA 1
ATOM 6784 C C . ASN B 1 363 ? -8.219 -31.688 -21.031 1 94.75 363 ASN B C 1
ATOM 6786 O O . ASN B 1 363 ? -8.75 -30.641 -21.422 1 94.75 363 ASN B O 1
ATOM 6790 N N . LEU B 1 364 ? -8.844 -32.719 -20.672 1 94.75 364 LEU B N 1
ATOM 6791 C CA . LEU B 1 364 ? -10.305 -32.75 -20.75 1 94.75 364 LEU B CA 1
ATOM 6792 C C . LEU B 1 364 ? -10.93 -32.344 -19.422 1 94.75 364 LEU B C 1
ATOM 6794 O O . LEU B 1 364 ? -11.953 -31.656 -19.391 1 94.75 364 LEU B O 1
ATOM 6798 N N . PHE B 1 365 ? -10.297 -32.812 -18.375 1 94.56 365 PHE B N 1
ATOM 6799 C CA . PHE B 1 365 ? -10.758 -32.5 -17.016 1 94.56 365 PHE B CA 1
ATOM 6800 C C . PHE B 1 365 ? -9.594 -32.531 -16.031 1 94.56 365 PHE B C 1
ATOM 6802 O O . PHE B 1 365 ? -8.695 -33.375 -16.141 1 94.56 365 PHE B O 1
ATOM 6809 N N . SER B 1 366 ? -9.477 -31.672 -14.992 1 90.81 366 SER B N 1
ATOM 6810 C CA . SER B 1 366 ? -8.367 -31.688 -14.047 1 90.81 366 SER B CA 1
ATOM 6811 C C . SER B 1 366 ? -8.812 -31.234 -12.656 1 90.81 366 SER B C 1
ATOM 6813 O O . SER B 1 366 ? -8.016 -31.219 -11.719 1 90.81 366 SER B O 1
ATOM 6815 N N . GLY B 1 367 ? -9.922 -30.938 -12.312 1 91.81 367 GLY B N 1
ATOM 6816 C CA . GLY B 1 367 ? -10.391 -30.406 -11.047 1 91.81 367 GLY B CA 1
ATOM 6817 C C . GLY B 1 367 ? -10.156 -28.906 -10.906 1 91.81 367 GLY B C 1
ATOM 6818 O O . GLY B 1 367 ? -10.578 -28.297 -9.922 1 91.81 367 GLY B O 1
ATOM 6819 N N . VAL B 1 368 ? -9.367 -28.375 -11.664 1 95.12 368 VAL B N 1
ATOM 6820 C CA . VAL B 1 368 ? -9.164 -26.938 -11.703 1 95.12 368 VAL B CA 1
ATOM 6821 C C . VAL B 1 368 ? -10.102 -26.312 -12.734 1 95.12 368 VAL B C 1
ATOM 6823 O O . VAL B 1 368 ? -10.117 -26.719 -13.891 1 95.12 368 VAL B O 1
ATOM 6826 N N . ASP B 1 369 ? -10.82 -25.375 -12.281 1 96.44 369 ASP B N 1
ATOM 6827 C CA . ASP B 1 369 ? -11.719 -24.688 -13.195 1 96.44 369 ASP B CA 1
ATOM 6828 C C . ASP B 1 369 ? -10.977 -23.594 -13.969 1 96.44 369 ASP B C 1
ATOM 6830 O O . ASP B 1 369 ? -10.859 -22.453 -13.492 1 96.44 369 ASP B O 1
ATOM 6834 N N . LYS B 1 370 ? -10.734 -23.891 -15.211 1 96.12 370 LYS B N 1
ATOM 6835 C CA . LYS B 1 370 ? -9.914 -22.984 -16.031 1 96.12 370 LYS B CA 1
ATOM 6836 C C . LYS B 1 370 ? -10.688 -21.719 -16.375 1 96.12 370 LYS B C 1
ATOM 6838 O O . LYS B 1 370 ? -10.102 -20.641 -16.469 1 96.12 370 LYS B O 1
ATOM 6843 N N . ASN B 1 371 ? -11.93 -21.844 -16.594 1 96.56 371 ASN B N 1
ATOM 6844 C CA . ASN B 1 371 ? -12.742 -20.688 -16.938 1 96.56 371 ASN B CA 1
ATOM 6845 C C . ASN B 1 371 ? -12.797 -19.688 -15.781 1 96.56 371 ASN B C 1
ATOM 6847 O O . ASN B 1 371 ? -12.711 -18.484 -15.992 1 96.56 371 ASN B O 1
ATOM 6851 N N . LYS B 1 372 ? -12.938 -20.188 -14.594 1 97.44 372 LYS B N 1
ATOM 6852 C CA . LYS B 1 372 ? -12.938 -19.312 -13.422 1 97.44 372 LYS B CA 1
ATOM 6853 C C . LYS B 1 372 ? -11.594 -18.625 -13.25 1 97.44 372 LYS B C 1
ATOM 6855 O O . LYS B 1 372 ? -11.531 -17.453 -12.883 1 97.44 372 LYS B O 1
ATOM 6860 N N . ASN B 1 373 ? -10.516 -19.344 -13.523 1 97.44 373 ASN B N 1
ATOM 6861 C CA . ASN B 1 373 ? -9.195 -18.734 -13.445 1 97.44 373 ASN B CA 1
ATOM 6862 C C . ASN B 1 373 ? -9.008 -17.641 -14.484 1 97.44 373 ASN B C 1
ATOM 6864 O O . ASN B 1 373 ? -8.406 -16.609 -14.203 1 97.44 373 ASN B O 1
ATOM 6868 N N . ILE B 1 374 ? -9.477 -17.844 -15.695 1 97.69 374 ILE B N 1
ATOM 6869 C CA . ILE B 1 374 ? -9.359 -16.844 -16.75 1 97.69 374 ILE B CA 1
ATOM 6870 C C . ILE B 1 374 ? -10.18 -15.609 -16.375 1 97.69 374 ILE B C 1
ATOM 6872 O O . ILE B 1 374 ? -9.703 -14.484 -16.531 1 97.69 374 ILE B O 1
ATOM 6876 N N . HIS B 1 375 ? -11.344 -15.867 -15.891 1 97.69 375 HIS B N 1
ATOM 6877 C CA . HIS B 1 375 ? -12.18 -14.75 -15.461 1 97.69 375 HIS B CA 1
ATOM 6878 C C . HIS B 1 375 ? -11.523 -13.977 -14.32 1 97.69 375 HIS B C 1
ATOM 6880 O O . HIS B 1 375 ? -11.555 -12.742 -14.305 1 97.69 375 HIS B O 1
ATOM 6886 N N . ALA B 1 376 ? -10.984 -14.672 -13.352 1 98.06 376 ALA B N 1
ATOM 6887 C CA . ALA B 1 376 ? -10.258 -14.031 -12.258 1 98.06 376 ALA B CA 1
ATOM 6888 C C . ALA B 1 376 ? -9.117 -13.172 -12.781 1 98.06 376 ALA B C 1
ATOM 6890 O O . ALA B 1 376 ? -8.891 -12.055 -12.305 1 98.06 376 ALA B O 1
ATOM 6891 N N . ALA B 1 377 ? -8.398 -13.695 -13.734 1 97.69 377 ALA B N 1
ATOM 6892 C CA . ALA B 1 377 ? -7.281 -12.953 -14.312 1 97.69 377 ALA B CA 1
ATOM 6893 C C . ALA B 1 377 ? -7.766 -11.688 -15.016 1 97.69 377 ALA B C 1
ATOM 6895 O O . ALA B 1 377 ? -7.109 -10.648 -14.953 1 97.69 377 ALA B O 1
ATOM 6896 N N . GLU B 1 378 ? -8.844 -11.82 -15.68 1 98.19 378 GLU B N 1
ATOM 6897 C CA . GLU B 1 378 ? -9.422 -10.664 -16.359 1 98.19 378 GLU B CA 1
ATOM 6898 C C . GLU B 1 378 ? -9.852 -9.594 -15.352 1 98.19 378 GLU B C 1
ATOM 6900 O O . GLU B 1 378 ? -9.664 -8.398 -15.594 1 98.19 378 GLU B O 1
ATOM 6905 N N . LEU B 1 379 ? -10.461 -10.047 -14.297 1 97.62 379 LEU B N 1
ATOM 6906 C CA . LEU B 1 379 ? -10.852 -9.117 -13.242 1 97.62 379 LEU B CA 1
ATOM 6907 C C . LEU B 1 379 ? -9.633 -8.422 -12.641 1 97.62 379 LEU B C 1
ATOM 6909 O O . LEU B 1 379 ? -9.688 -7.234 -12.32 1 97.62 379 LEU B O 1
ATOM 6913 N N . LYS B 1 380 ? -8.555 -9.117 -12.477 1 97.25 380 LYS B N 1
ATOM 6914 C CA . LYS B 1 380 ? -7.332 -8.523 -11.953 1 97.25 380 LYS B CA 1
ATOM 6915 C C . LYS B 1 380 ? -6.77 -7.48 -12.922 1 97.25 380 LYS B C 1
ATOM 6917 O O . LYS B 1 380 ? -6.254 -6.445 -12.492 1 97.25 380 LYS B O 1
ATOM 6922 N N . ARG B 1 381 ? -6.828 -7.762 -14.242 1 97.38 381 ARG B N 1
ATOM 6923 C CA . ARG B 1 381 ? -6.406 -6.785 -15.234 1 97.38 381 ARG B CA 1
ATOM 6924 C C . ARG B 1 381 ? -7.262 -5.523 -15.164 1 97.38 381 ARG B C 1
ATOM 6926 O O . ARG B 1 381 ? -6.738 -4.41 -15.148 1 97.38 381 ARG B O 1
ATOM 6933 N N . TYR B 1 382 ? -8.547 -5.766 -15.094 1 97.12 382 TYR B N 1
ATOM 6934 C CA . TYR B 1 382 ? -9.484 -4.652 -14.992 1 97.12 382 TYR B CA 1
ATOM 6935 C C . TYR B 1 382 ? -9.188 -3.799 -13.766 1 97.12 382 TYR B C 1
ATOM 6937 O O . TYR B 1 382 ? -9.102 -2.572 -13.859 1 97.12 382 TYR B O 1
ATOM 6945 N N . ALA B 1 383 ? -8.984 -4.422 -12.617 1 95.38 383 ALA B N 1
ATOM 6946 C CA . ALA B 1 383 ? -8.68 -3.723 -11.375 1 95.38 383 ALA B CA 1
ATOM 6947 C C . ALA B 1 383 ? -7.375 -2.938 -11.5 1 95.38 383 ALA B C 1
ATOM 6949 O O . ALA B 1 383 ? -7.281 -1.801 -11.031 1 95.38 383 ALA B O 1
ATOM 6950 N N . SER B 1 384 ? -6.383 -3.545 -12.102 1 95.94 384 SER B N 1
ATOM 6951 C CA . SER B 1 384 ? -5.086 -2.891 -12.227 1 95.94 384 SER B CA 1
ATOM 6952 C C . SER B 1 384 ? -5.176 -1.652 -13.117 1 95.94 384 SER B C 1
ATOM 6954 O O . SER B 1 384 ? -4.512 -0.647 -12.852 1 95.94 384 SER B O 1
ATOM 6956 N N . GLU B 1 385 ? -5.977 -1.728 -14.117 1 95.44 385 GLU B N 1
ATOM 6957 C CA . GLU B 1 385 ? -6.176 -0.582 -15 1 95.44 385 GLU B CA 1
ATOM 6958 C C . GLU B 1 385 ? -6.844 0.575 -14.266 1 95.44 385 GLU B C 1
ATOM 6960 O O . GLU B 1 385 ? -6.422 1.727 -14.391 1 95.44 385 GLU B O 1
ATOM 6965 N N . LEU B 1 386 ? -7.848 0.237 -13.523 1 90.81 386 LEU B N 1
ATOM 6966 C CA . LEU B 1 386 ? -8.547 1.25 -12.742 1 90.81 386 LEU B CA 1
ATOM 6967 C C . LEU B 1 386 ? -7.613 1.883 -11.711 1 90.81 386 LEU B C 1
ATOM 6969 O O . LEU B 1 386 ? -7.621 3.102 -11.531 1 90.81 386 LEU B O 1
ATOM 6973 N N . MET B 1 387 ? -6.805 1.107 -11.039 1 91.81 387 MET B N 1
ATOM 6974 C CA . MET B 1 387 ? -5.875 1.6 -10.023 1 91.81 387 MET B CA 1
ATOM 6975 C C . MET B 1 387 ? -4.809 2.492 -10.648 1 91.81 387 MET B C 1
ATOM 6977 O O . MET B 1 387 ? -4.387 3.479 -10.039 1 91.81 387 MET B O 1
ATOM 6981 N N . THR B 1 388 ? -4.383 2.131 -11.82 1 92 388 THR B N 1
ATOM 6982 C CA . THR B 1 388 ? -3.379 2.93 -12.516 1 92 388 THR B CA 1
ATOM 6983 C C . THR B 1 388 ? -3.932 4.312 -12.859 1 92 388 THR B C 1
ATOM 6985 O O . THR B 1 388 ? -3.273 5.324 -12.625 1 92 388 THR B O 1
ATOM 6988 N N . GLU B 1 389 ? -5.121 4.316 -13.32 1 87.06 389 GLU B N 1
ATOM 6989 C CA . GLU B 1 389 ? -5.738 5.59 -13.688 1 87.06 389 GLU B CA 1
ATOM 6990 C C . GLU B 1 389 ? -5.984 6.457 -12.453 1 87.06 389 GLU B C 1
ATOM 6992 O O . GLU B 1 389 ? -5.742 7.664 -12.484 1 87.06 389 GLU B O 1
ATOM 6997 N N . ARG B 1 390 ? -6.438 5.863 -11.43 1 85 390 ARG B N 1
ATOM 6998 C CA . ARG B 1 390 ? -6.656 6.59 -10.18 1 85 390 ARG B CA 1
ATOM 6999 C C . ARG B 1 390 ? -5.352 7.176 -9.648 1 85 390 ARG B C 1
ATOM 7001 O O . ARG B 1 390 ? -5.316 8.32 -9.195 1 85 390 ARG B O 1
ATOM 7008 N N . THR B 1 391 ? -4.352 6.43 -9.664 1 89.12 391 THR B N 1
ATOM 7009 C CA . THR B 1 391 ? -3.057 6.871 -9.164 1 89.12 391 THR B CA 1
ATOM 7010 C C . THR B 1 391 ? -2.533 8.055 -9.977 1 89.12 391 THR B C 1
ATOM 7012 O O . THR B 1 391 ? -1.991 9.008 -9.414 1 89.12 391 THR B O 1
ATOM 7015 N N . LYS B 1 392 ? -2.705 7.957 -11.25 1 87.88 392 LYS B N 1
ATOM 7016 C CA . LYS B 1 392 ? -2.281 9.062 -12.102 1 87.88 392 LYS B CA 1
ATOM 7017 C C . LYS B 1 392 ? -3.018 10.352 -11.734 1 87.88 392 LYS B C 1
ATOM 7019 O O . LYS B 1 392 ? -2.404 11.414 -11.625 1 87.88 392 LYS B O 1
ATOM 7024 N N . GLN B 1 393 ? -4.266 10.219 -11.523 1 82.88 393 GLN B N 1
ATOM 7025 C CA . GLN B 1 393 ? -5.066 11.367 -11.125 1 82.88 393 GLN B CA 1
ATOM 7026 C C . GLN B 1 393 ? -4.59 11.938 -9.789 1 82.88 393 GLN B C 1
ATOM 7028 O O . GLN B 1 393 ? -4.504 13.156 -9.625 1 82.88 393 GLN B O 1
ATOM 7033 N N . GLU B 1 394 ? -4.301 11.094 -8.938 1 84 394 GLU B N 1
ATOM 7034 C CA . GLU B 1 394 ? -3.857 11.516 -7.613 1 84 394 GLU B CA 1
ATOM 7035 C C . GLU B 1 394 ? -2.498 12.211 -7.684 1 84 394 GLU B C 1
ATOM 7037 O O . GLU B 1 394 ? -2.275 13.219 -7.008 1 84 394 GLU B O 1
ATOM 7042 N N . ILE B 1 395 ? -1.643 11.672 -8.445 1 90.12 395 ILE B N 1
ATOM 7043 C CA . ILE B 1 395 ? -0.305 12.242 -8.562 1 90.12 395 ILE B CA 1
ATOM 7044 C C . ILE B 1 395 ? -0.385 13.617 -9.227 1 90.12 395 ILE B C 1
ATOM 7046 O O . ILE B 1 395 ? 0.29 14.555 -8.812 1 90.12 395 ILE B O 1
ATOM 7050 N N . GLU B 1 396 ? -1.229 13.742 -10.234 1 87 396 GLU B N 1
ATOM 7051 C CA . GLU B 1 396 ? -1.403 15.031 -10.898 1 87 396 GLU B CA 1
ATOM 7052 C C . GLU B 1 396 ? -1.969 16.078 -9.945 1 87 396 GLU B C 1
ATOM 7054 O O . GLU B 1 396 ? -1.52 17.219 -9.938 1 87 396 GLU B O 1
ATOM 7059 N N . ALA B 1 397 ? -2.873 15.641 -9.211 1 81.38 397 ALA B N 1
ATOM 7060 C CA . ALA B 1 397 ? -3.447 16.547 -8.219 1 81.38 397 ALA B CA 1
ATOM 7061 C C . ALA B 1 397 ? -2.402 16.969 -7.191 1 81.38 397 ALA B C 1
ATOM 7063 O O . ALA B 1 397 ? -2.338 18.141 -6.809 1 81.38 397 ALA B O 1
ATOM 7064 N N . LEU B 1 398 ? -1.594 16.047 -6.777 1 86.56 398 LEU B N 1
ATOM 7065 C CA . LEU B 1 398 ? -0.573 16.328 -5.773 1 86.56 398 LEU B CA 1
ATOM 7066 C C . LEU B 1 398 ? 0.514 17.234 -6.336 1 86.56 398 LEU B C 1
ATOM 7068 O O . LEU B 1 398 ? 1.029 18.109 -5.629 1 86.56 398 LEU B O 1
ATOM 7072 N N . LEU B 1 399 ? 0.847 17 -7.578 1 89.88 399 LEU B N 1
ATOM 7073 C CA . LEU B 1 399 ? 1.827 17.859 -8.234 1 89.88 399 LEU B CA 1
ATOM 7074 C C . LEU B 1 399 ? 1.317 19.297 -8.312 1 89.88 399 LEU B C 1
ATOM 7076 O O . LEU B 1 399 ? 2.045 20.234 -7.988 1 89.88 399 LEU B O 1
ATOM 7080 N N . ASN B 1 400 ? 0.051 19.438 -8.672 1 84.5 400 ASN B N 1
ATOM 7081 C CA . ASN B 1 400 ? -0.552 20.766 -8.742 1 84.5 400 ASN B CA 1
ATOM 7082 C C . ASN B 1 400 ? -0.59 21.438 -7.371 1 84.5 400 ASN B C 1
ATOM 7084 O O . ASN B 1 400 ? -0.196 22.594 -7.234 1 84.5 400 ASN B O 1
ATOM 7088 N N . LYS B 1 401 ? -0.949 20.719 -6.453 1 82.56 401 LYS B N 1
ATOM 7089 C CA . LYS B 1 401 ? -1.087 21.266 -5.109 1 82.56 401 LYS B CA 1
ATOM 7090 C C . LYS B 1 401 ? 0.273 21.656 -4.527 1 82.56 401 LYS B C 1
ATOM 7092 O O . LYS B 1 401 ? 0.448 22.766 -4.02 1 82.56 401 LYS B O 1
ATOM 7097 N N . SER B 1 402 ? 1.175 20.719 -4.555 1 91 402 SER B N 1
ATOM 7098 C CA . SER B 1 402 ? 2.486 20.969 -3.963 1 91 402 SER B CA 1
ATOM 7099 C C . SER B 1 402 ? 3.227 22.078 -4.699 1 91 402 SER B C 1
ATOM 7101 O O . SER B 1 402 ? 3.93 22.875 -4.082 1 91 402 SER B O 1
ATOM 7103 N N . TYR B 1 403 ? 3.051 22.188 -6.016 1 88.06 403 TYR B N 1
ATOM 7104 C CA . TYR B 1 403 ? 3.674 23.25 -6.801 1 88.06 403 TYR B CA 1
ATOM 7105 C C . TYR B 1 403 ? 3.123 24.609 -6.41 1 88.06 403 TYR B C 1
ATOM 7107 O O . TYR B 1 403 ? 3.885 25.562 -6.207 1 88.06 403 TYR B O 1
ATOM 7115 N N . ASN B 1 404 ? 1.858 24.656 -6.32 1 83.75 404 ASN B N 1
ATOM 7116 C CA . ASN B 1 404 ? 1.226 25.906 -5.926 1 83.75 404 ASN B CA 1
ATOM 7117 C C . ASN B 1 404 ? 1.603 26.312 -4.504 1 83.75 404 ASN B C 1
ATOM 7119 O O . ASN B 1 404 ? 1.821 27.484 -4.219 1 83.75 404 ASN B O 1
ATOM 7123 N N . GLU B 1 405 ? 1.664 25.297 -3.627 1 85.94 405 GLU B N 1
ATOM 7124 C CA . GLU B 1 405 ? 2.061 25.578 -2.25 1 85.94 405 GLU B CA 1
ATOM 7125 C C . GLU B 1 405 ? 3.516 26.031 -2.178 1 85.94 405 GLU B C 1
ATOM 7127 O O . GLU B 1 405 ? 3.855 26.922 -1.381 1 85.94 405 GLU B O 1
ATOM 7132 N N . LEU B 1 406 ? 4.297 25.453 -2.986 1 90.94 406 LEU B N 1
ATOM 7133 C CA . LEU B 1 406 ? 5.703 25.844 -3.061 1 90.94 406 LEU B CA 1
ATOM 7134 C C . LEU B 1 406 ? 5.848 27.281 -3.518 1 90.94 406 LEU B C 1
ATOM 7136 O O . LEU B 1 406 ? 6.555 28.078 -2.885 1 90.94 406 LEU B O 1
ATOM 7140 N N . ASN B 1 407 ? 5.125 27.672 -4.508 1 86.19 407 ASN B N 1
ATOM 7141 C CA . ASN B 1 407 ? 5.16 29.031 -5.035 1 86.19 407 ASN B CA 1
ATOM 7142 C C . ASN B 1 407 ? 4.59 30.047 -4.035 1 86.19 407 ASN B C 1
ATOM 7144 O O . ASN B 1 407 ? 5.121 31.141 -3.879 1 86.19 407 ASN B O 1
ATOM 7148 N N . SER B 1 408 ? 3.559 29.609 -3.434 1 83.75 408 SER B N 1
ATOM 7149 C CA . SER B 1 408 ? 2.945 30.469 -2.43 1 83.75 408 SER B CA 1
ATOM 7150 C C . SER B 1 408 ? 3.895 30.719 -1.264 1 83.75 408 SER B C 1
ATOM 7152 O O . SER B 1 408 ? 3.994 31.844 -0.768 1 83.75 408 SER B O 1
ATOM 7154 N N . ALA B 1 409 ? 4.582 29.703 -0.861 1 89.69 409 ALA B N 1
ATOM 7155 C CA . ALA B 1 409 ? 5.523 29.844 0.244 1 89.69 409 ALA B CA 1
ATOM 7156 C C . ALA B 1 409 ? 6.699 30.734 -0.151 1 89.69 409 ALA B C 1
ATOM 7158 O O . ALA B 1 409 ? 7.195 31.516 0.666 1 89.69 409 ALA B O 1
ATOM 7159 N N . GLN B 1 410 ? 7.121 30.672 -1.36 1 88.94 410 GLN B N 1
ATOM 7160 C CA . GLN B 1 410 ? 8.195 31.531 -1.856 1 88.94 410 GLN B CA 1
ATOM 7161 C C . GLN B 1 410 ? 7.777 33 -1.866 1 88.94 410 GLN B C 1
ATOM 7163 O O . GLN B 1 410 ? 8.523 33.875 -1.417 1 88.94 410 GLN B O 1
ATOM 7168 N N . GLN B 1 411 ? 6.629 33.25 -2.312 1 83.81 411 GLN B N 1
ATOM 7169 C CA . GLN B 1 411 ? 6.113 34.594 -2.354 1 83.81 411 GLN B CA 1
ATOM 7170 C C . GLN B 1 411 ? 5.895 35.156 -0.947 1 83.81 411 GLN B C 1
ATOM 7172 O O . GLN B 1 411 ? 6.223 36.312 -0.666 1 83.81 411 GLN B O 1
ATOM 7177 N N . SER B 1 412 ? 5.352 34.25 -0.138 1 85.56 412 SER B N 1
ATOM 7178 C CA . SER B 1 412 ? 5.117 34.688 1.243 1 85.56 412 SER B CA 1
ATOM 7179 C C . SER B 1 412 ? 6.426 35 1.957 1 85.56 412 SER B C 1
ATOM 7181 O O . SER B 1 412 ? 6.477 35.875 2.811 1 85.56 412 SER B O 1
ATOM 7183 N N . HIS B 1 413 ? 7.457 34.312 1.588 1 89.38 413 HIS B N 1
ATOM 7184 C CA . HIS B 1 413 ? 8.75 34.531 2.223 1 89.38 413 HIS B CA 1
ATOM 7185 C C . HIS B 1 413 ? 9.258 35.938 1.976 1 89.38 413 HIS B C 1
ATOM 7187 O O . HIS B 1 413 ? 9.734 36.594 2.898 1 89.38 413 HIS B O 1
ATOM 7193 N N . GLN B 1 414 ? 9.125 36.406 0.804 1 85.25 414 GLN B N 1
ATOM 7194 C CA . GLN B 1 414 ? 9.555 37.781 0.451 1 85.25 414 GLN B CA 1
ATOM 7195 C C . GLN B 1 414 ? 8.75 38.812 1.21 1 85.25 414 GLN B C 1
ATOM 7197 O O . GLN B 1 414 ? 9.312 39.781 1.718 1 85.25 414 GLN B O 1
ATOM 7202 N N . LEU B 1 415 ? 7.543 38.5 1.302 1 81.5 415 LEU B N 1
ATOM 7203 C CA . LEU B 1 415 ? 6.668 39.406 2.021 1 81.5 415 LEU B CA 1
ATOM 7204 C C . LEU B 1 415 ? 6.988 39.406 3.514 1 81.5 415 LEU B C 1
ATOM 7206 O O . LEU B 1 415 ? 7.035 40.469 4.145 1 81.5 415 LEU B O 1
ATOM 7210 N N . LEU B 1 416 ? 7.215 38.281 4.035 1 87 416 LEU B N 1
ATOM 7211 C CA . LEU B 1 416 ? 7.508 38.156 5.457 1 87 416 LEU B CA 1
ATOM 7212 C C . LEU B 1 416 ? 8.828 38.812 5.809 1 87 416 LEU B C 1
ATOM 7214 O O . LEU B 1 416 ? 8.945 39.438 6.871 1 87 416 LEU B O 1
ATOM 7218 N N . GLN B 1 417 ? 9.75 38.812 4.945 1 87.31 417 GLN B N 1
ATOM 7219 C CA . GLN B 1 417 ? 11.016 39.5 5.168 1 87.31 417 GLN B CA 1
ATOM 7220 C C . GLN B 1 417 ? 10.828 41 5.273 1 87.31 417 GLN B C 1
ATOM 7222 O O . GLN B 1 417 ? 11.383 41.625 6.164 1 87.31 417 GLN B O 1
ATOM 7227 N N . ARG B 1 418 ? 10.062 41.5 4.422 1 83.38 418 ARG B N 1
ATOM 7228 C CA . ARG B 1 418 ? 9.766 42.938 4.449 1 83.38 418 ARG B CA 1
ATOM 7229 C C . ARG B 1 418 ? 8.992 43.312 5.711 1 83.38 418 ARG B C 1
ATOM 7231 O O . ARG B 1 418 ? 9.242 44.344 6.312 1 83.38 418 ARG B O 1
ATOM 7238 N N . ASN B 1 419 ? 8.109 42.438 6.074 1 81.81 419 ASN B N 1
ATOM 7239 C CA . ASN B 1 419 ? 7.285 42.688 7.25 1 81.81 419 ASN B CA 1
ATOM 7240 C C . ASN B 1 419 ? 8.109 42.656 8.531 1 81.81 419 ASN B C 1
ATOM 7242 O O . ASN B 1 419 ? 7.832 43.375 9.484 1 81.81 419 ASN B O 1
ATOM 7246 N N . VAL B 1 420 ? 9.039 41.812 8.562 1 87.5 420 VAL B N 1
ATOM 7247 C CA . VAL B 1 420 ? 9.898 41.719 9.734 1 87.5 420 VAL B CA 1
ATOM 7248 C C . VAL B 1 420 ? 10.695 43.031 9.891 1 87.5 420 VAL B C 1
ATOM 7250 O O . VAL B 1 420 ? 10.812 43.562 11 1 87.5 420 VAL B O 1
ATOM 7253 N N . ASN B 1 421 ? 11.148 43.562 8.812 1 85.06 421 ASN B N 1
ATOM 7254 C CA . ASN B 1 421 ? 11.867 44.812 8.852 1 85.06 421 ASN B CA 1
ATOM 7255 C C . ASN B 1 421 ? 10.977 45.969 9.328 1 85.06 421 ASN B C 1
ATOM 7257 O O . ASN B 1 421 ? 11.391 46.781 10.148 1 85.06 421 ASN B O 1
ATOM 7261 N N . ALA B 1 422 ? 9.828 45.906 8.844 1 80.44 422 ALA B N 1
ATOM 7262 C CA . ALA B 1 422 ? 8.875 46.938 9.234 1 80.44 422 ALA B CA 1
ATOM 7263 C C . ALA B 1 422 ? 8.5 46.812 10.711 1 80.44 422 ALA B C 1
ATOM 7265 O O . ALA B 1 422 ? 8.359 47.812 11.414 1 80.44 422 ALA B O 1
ATOM 7266 N N . ALA B 1 423 ? 8.336 45.594 11.109 1 82.75 423 ALA B N 1
ATOM 7267 C CA . ALA B 1 423 ? 7.949 45.344 12.5 1 82.75 423 ALA B CA 1
ATOM 7268 C C . ALA B 1 423 ? 9.078 45.688 13.453 1 82.75 423 ALA B C 1
ATOM 7270 O O . ALA B 1 423 ? 8.836 46.156 14.57 1 82.75 423 ALA B O 1
ATOM 7271 N N . GLN B 1 424 ? 10.273 45.531 13.016 1 88.5 424 GLN B N 1
ATOM 7272 C CA . GLN B 1 424 ? 11.422 45.938 13.828 1 88.5 424 GLN B CA 1
ATOM 7273 C C . GLN B 1 424 ? 11.492 47.438 14.008 1 88.5 424 GLN B C 1
ATOM 7275 O O . GLN B 1 424 ? 11.742 47.938 15.109 1 88.5 424 GLN B O 1
ATOM 7280 N N . GLU B 1 425 ? 11.18 48.125 12.953 1 85.5 425 GLU B N 1
ATOM 7281 C CA . GLU B 1 425 ? 11.164 49.594 13.023 1 85.5 425 GLU B CA 1
ATOM 7282 C C . GLU B 1 425 ? 10 50.094 13.867 1 85.5 425 GLU B C 1
ATOM 7284 O O . GLU B 1 425 ? 10.141 51.062 14.625 1 85.5 425 GLU B O 1
ATOM 7289 N N . ASN B 1 426 ? 8.984 49.469 13.727 1 79.5 426 ASN B N 1
ATOM 7290 C CA . ASN B 1 426 ? 7.824 49.844 14.531 1 79.5 426 ASN B CA 1
ATOM 7291 C C . ASN B 1 426 ? 8.094 49.625 16.016 1 79.5 426 ASN B C 1
ATOM 7293 O O . ASN B 1 426 ? 7.688 50.469 16.844 1 79.5 426 ASN B O 1
ATOM 7297 N N . LEU B 1 427 ? 8.695 48.531 16.375 1 87.88 427 LEU B N 1
ATOM 7298 C CA . LEU B 1 427 ? 9.047 48.281 17.781 1 87.88 427 LEU B CA 1
ATOM 7299 C C . LEU B 1 427 ? 9.984 49.344 18.297 1 87.88 427 LEU B C 1
ATOM 7301 O O . LEU B 1 427 ? 9.812 49.844 19.422 1 87.88 427 LEU B O 1
ATOM 7305 N N . ARG B 1 428 ? 10.859 49.75 17.484 1 88.94 428 ARG B N 1
ATOM 7306 C CA . ARG B 1 428 ? 11.797 50.812 17.859 1 88.94 428 ARG B CA 1
ATOM 7307 C C . ARG B 1 428 ? 11.062 52.125 18.141 1 88.94 428 ARG B C 1
ATOM 7309 O O . ARG B 1 428 ? 11.328 52.781 19.141 1 88.94 428 ARG B O 1
ATOM 7316 N N . ILE B 1 429 ? 10.133 52.438 17.312 1 81.94 429 ILE B N 1
ATOM 7317 C CA . ILE B 1 429 ? 9.367 53.656 17.422 1 81.94 429 ILE B CA 1
ATOM 7318 C C . ILE B 1 429 ? 8.516 53.625 18.703 1 81.94 429 ILE B C 1
ATOM 7320 O O . ILE B 1 429 ? 8.461 54.625 19.438 1 81.94 429 ILE B O 1
ATOM 7324 N N . GLN B 1 430 ? 7.906 52.5 18.969 1 82.44 430 GLN B N 1
ATOM 7325 C CA . GLN B 1 430 ? 7.035 52.406 20.141 1 82.44 430 GLN B CA 1
ATOM 7326 C C . GLN B 1 430 ? 7.844 52.406 21.438 1 82.44 430 GLN B C 1
ATOM 7328 O O . GLN B 1 430 ? 7.406 52.969 22.438 1 82.44 430 GLN B O 1
ATOM 7333 N N . GLU B 1 431 ? 8.953 51.812 21.422 1 87.94 431 GLU B N 1
ATOM 7334 C CA . GLU B 1 431 ? 9.828 51.844 22.594 1 87.94 431 GLU B CA 1
ATOM 7335 C C . GLU B 1 431 ? 10.289 53.25 22.906 1 87.94 431 GLU B C 1
ATOM 7337 O O . GLU B 1 431 ? 10.297 53.688 24.062 1 87.94 431 GLU B O 1
ATOM 7342 N N . LEU B 1 432 ? 10.555 53.969 21.828 1 83.62 432 LEU B N 1
ATOM 7343 C CA . LEU B 1 432 ? 10.984 55.344 22 1 83.62 432 LEU B CA 1
ATOM 7344 C C . LEU B 1 432 ? 9.836 56.219 22.5 1 83.62 432 LEU B C 1
ATOM 7346 O O . LEU B 1 432 ? 10.023 57.062 23.375 1 83.62 432 LEU B O 1
ATOM 7350 N N . SER B 1 433 ? 8.75 56.031 21.953 1 83.12 433 SER B N 1
ATOM 7351 C CA . SER B 1 433 ? 7.578 56.812 22.344 1 83.12 433 SER B CA 1
ATOM 7352 C C . SER B 1 433 ? 7.23 56.562 23.812 1 83.12 433 SER B C 1
ATOM 7354 O O . SER B 1 433 ? 6.809 57.469 24.516 1 83.12 433 SER B O 1
ATOM 7356 N N . PHE B 1 434 ? 7.258 55.375 24.266 1 84 434 PHE B N 1
ATOM 7357 C CA . PHE B 1 434 ? 6.957 55.031 25.641 1 84 434 PHE B CA 1
ATOM 7358 C C . PHE B 1 434 ? 7.98 55.625 26.594 1 84 434 PHE B C 1
ATOM 7360 O O . PHE B 1 434 ? 7.617 56.156 27.641 1 84 434 PHE B O 1
ATOM 7367 N N . ARG B 1 435 ? 9.219 55.656 26.172 1 82.69 435 ARG B N 1
ATOM 7368 C CA . ARG B 1 435 ? 10.297 56.219 26.984 1 82.69 435 ARG B CA 1
ATOM 7369 C C . ARG B 1 435 ? 10.148 57.719 27.156 1 82.69 435 ARG B C 1
ATOM 7371 O O . ARG B 1 435 ? 10.477 58.281 28.203 1 82.69 435 ARG B O 1
ATOM 7378 N N . GLU B 1 436 ? 9.555 58.375 26.125 1 80.75 436 GLU B N 1
ATOM 7379 C CA . GLU B 1 436 ? 9.367 59.812 26.141 1 80.75 436 GLU B CA 1
ATOM 7380 C C . GLU B 1 436 ? 8.008 60.188 26.719 1 80.75 436 GLU B C 1
ATOM 7382 O O . GLU B 1 436 ? 7.633 61.375 26.734 1 80.75 436 GLU B O 1
ATOM 7387 N N . GLY B 1 437 ? 7.301 59.125 27.094 1 77.38 437 GLY B N 1
ATOM 7388 C CA . GLY B 1 437 ? 6.012 59.375 27.734 1 77.38 437 GLY B CA 1
ATOM 7389 C C . GLY B 1 437 ? 4.898 59.656 26.734 1 77.38 437 GLY B C 1
ATOM 7390 O O . GLY B 1 437 ? 3.85 60.188 27.109 1 77.38 437 GLY B O 1
ATOM 7391 N N . MET B 1 438 ? 5.266 59.312 25.531 1 72.12 438 MET B N 1
ATOM 7392 C CA . MET B 1 438 ? 4.301 59.625 24.484 1 72.12 438 MET B CA 1
ATOM 7393 C C . MET B 1 438 ? 3.586 58.344 24.031 1 72.12 438 MET B C 1
ATOM 7395 O O . MET B 1 438 ? 2.68 58.406 23.188 1 72.12 438 MET B O 1
ATOM 7399 N N . GLY B 1 439 ? 3.982 57.25 24.641 1 75.12 439 GLY B N 1
ATOM 7400 C CA . GLY B 1 439 ? 3.379 56 24.25 1 75.12 439 GLY B CA 1
ATOM 7401 C C . GLY B 1 439 ? 2.869 55.188 25.422 1 75.12 439 GLY B C 1
ATOM 7402 O O . GLY B 1 439 ? 3.094 55.562 26.578 1 75.12 439 GLY B O 1
ATOM 7403 N N . THR B 1 440 ? 2.154 54.125 25.094 1 77.62 440 THR B N 1
ATOM 7404 C CA . THR B 1 440 ? 1.584 53.281 26.141 1 77.62 440 THR B CA 1
ATOM 7405 C C . THR B 1 440 ? 2.277 51.938 26.172 1 77.62 440 THR B C 1
ATOM 7407 O O . THR B 1 440 ? 2.936 51.531 25.203 1 77.62 440 THR B O 1
ATOM 7410 N N . ALA B 1 441 ? 2.188 51.344 27.344 1 75.69 441 ALA B N 1
ATOM 7411 C CA . ALA B 1 441 ? 2.723 50 27.5 1 75.69 441 ALA B CA 1
ATOM 7412 C C . ALA B 1 441 ? 2.119 49.031 26.469 1 75.69 441 ALA B C 1
ATOM 7414 O O . ALA B 1 441 ? 2.82 48.188 25.922 1 75.69 441 ALA B O 1
ATOM 7415 N N . THR B 1 442 ? 0.897 49.188 26.203 1 75.5 442 THR B N 1
ATOM 7416 C CA . THR B 1 442 ? 0.18 48.312 25.281 1 75.5 442 THR B CA 1
ATOM 7417 C C . THR B 1 442 ? 0.776 48.406 23.875 1 75.5 442 THR B C 1
ATOM 7419 O O . THR B 1 442 ? 0.869 47.406 23.172 1 75.5 442 THR B O 1
ATOM 7422 N N . GLN B 1 443 ? 1.186 49.594 23.547 1 77 443 GLN B N 1
ATOM 7423 C CA . GLN B 1 443 ? 1.749 49.781 22.203 1 77 443 GLN B CA 1
ATOM 7424 C C . GLN B 1 443 ? 3.09 49.094 22.062 1 77 443 GLN B C 1
ATOM 7426 O O . GLN B 1 443 ? 3.375 48.469 21.031 1 77 443 GLN B O 1
ATOM 7431 N N . VAL B 1 444 ? 3.893 49.125 23.094 1 82.12 444 VAL B N 1
ATOM 7432 C CA . VAL B 1 444 ? 5.184 48.438 23.078 1 82.12 444 VAL B CA 1
ATOM 7433 C C . VAL B 1 444 ? 4.965 46.938 23.078 1 82.12 444 VAL B C 1
ATOM 7435 O O . VAL B 1 444 ? 5.598 46.219 22.297 1 82.12 444 VAL B O 1
ATOM 7438 N N . ILE B 1 445 ? 4.082 46.438 23.859 1 81.12 445 ILE B N 1
ATOM 7439 C CA . ILE B 1 445 ? 3.777 45.031 23.953 1 81.12 445 ILE B CA 1
ATOM 7440 C C . ILE B 1 445 ? 3.258 44.5 22.625 1 81.12 445 ILE B C 1
ATOM 7442 O O . ILE B 1 445 ? 3.686 43.438 22.141 1 81.12 445 ILE B O 1
ATOM 7446 N N . ASP B 1 446 ? 2.439 45.219 22.031 1 79.44 446 ASP B N 1
ATOM 7447 C CA . ASP B 1 446 ? 1.866 44.844 20.734 1 79.44 446 ASP B CA 1
ATOM 7448 C C . ASP B 1 446 ? 2.939 44.781 19.656 1 79.44 446 ASP B C 1
ATOM 7450 O O . ASP B 1 446 ? 2.943 43.844 18.828 1 79.44 446 ASP B O 1
ATOM 7454 N N . ALA B 1 447 ? 3.688 45.812 19.672 1 81.12 447 ALA B N 1
ATOM 7455 C CA . ALA B 1 447 ? 4.758 45.844 18.688 1 81.12 447 ALA B CA 1
ATOM 7456 C C . ALA B 1 447 ? 5.711 44.656 18.859 1 81.12 447 ALA B C 1
ATOM 7458 O O . ALA B 1 447 ? 6.152 44.062 17.891 1 81.12 447 ALA B O 1
ATOM 7459 N N . GLN B 1 448 ? 6.008 44.375 20.094 1 86.88 448 GLN B N 1
ATOM 7460 C CA . GLN B 1 448 ? 6.875 43.219 20.406 1 86.88 448 GLN B CA 1
ATOM 7461 C C . GLN B 1 448 ? 6.219 41.906 20 1 86.88 448 GLN B C 1
ATOM 7463 O O . GLN B 1 448 ? 6.871 41.031 19.406 1 86.88 448 GLN B O 1
ATOM 7468 N N . ASN B 1 449 ? 5.039 41.719 20.297 1 81.88 449 ASN B N 1
ATOM 7469 C CA . ASN B 1 449 ? 4.293 40.531 19.922 1 81.88 449 ASN B CA 1
ATOM 7470 C C . ASN B 1 449 ? 4.203 40.375 18.406 1 81.88 449 ASN B C 1
ATOM 7472 O O . ASN B 1 449 ? 4.285 39.281 17.875 1 81.88 449 ASN B O 1
ATOM 7476 N N . ALA B 1 450 ? 3.988 41.469 17.766 1 79.88 450 ALA B N 1
ATOM 7477 C CA . ALA B 1 450 ? 3.896 41.438 16.312 1 79.88 450 ALA B CA 1
ATOM 7478 C C . ALA B 1 450 ? 5.203 40.938 15.688 1 79.88 450 ALA B C 1
ATOM 7480 O O . ALA B 1 450 ? 5.188 40.156 14.742 1 79.88 450 ALA B O 1
ATOM 7481 N N . LEU B 1 451 ? 6.285 41.469 16.203 1 87.06 451 LEU B N 1
ATOM 7482 C CA . LEU B 1 451 ? 7.586 41.062 15.695 1 87.06 451 LEU B CA 1
ATOM 7483 C C . LEU B 1 451 ? 7.805 39.562 15.938 1 87.06 451 LEU B C 1
ATOM 7485 O O . LEU B 1 451 ? 8.25 38.844 15.039 1 87.06 451 LEU B O 1
ATOM 7489 N N . SER B 1 452 ? 7.484 39.125 17.094 1 88.62 452 SER B N 1
ATOM 7490 C CA . SER B 1 452 ? 7.633 37.719 17.422 1 88.62 452 SER B CA 1
ATOM 7491 C C . SER B 1 452 ? 6.734 36.844 16.547 1 88.62 452 SER B C 1
ATOM 7493 O O . SER B 1 452 ? 7.133 35.75 16.141 1 88.62 452 SER B O 1
ATOM 7495 N N . ALA B 1 453 ? 5.574 37.219 16.312 1 81.94 453 ALA B N 1
ATOM 7496 C CA . ALA B 1 453 ? 4.633 36.5 15.477 1 81.94 453 ALA B CA 1
ATOM 7497 C C . ALA B 1 453 ? 5.172 36.344 14.055 1 81.94 453 ALA B C 1
ATOM 7499 O O . ALA B 1 453 ? 4.996 35.312 13.422 1 81.94 453 ALA B O 1
ATOM 7500 N N . LEU B 1 454 ? 5.734 37.469 13.617 1 84.94 454 LEU B N 1
ATOM 7501 C CA . LEU B 1 454 ? 6.285 37.438 12.266 1 84.94 454 LEU B CA 1
ATOM 7502 C C . LEU B 1 454 ? 7.465 36.469 12.172 1 84.94 454 LEU B C 1
ATOM 7504 O O . LEU B 1 454 ? 7.629 35.781 11.172 1 84.94 454 LEU B O 1
ATOM 7508 N N . LYS B 1 455 ? 8.234 36.438 13.172 1 90 455 LYS B N 1
ATOM 7509 C CA . LYS B 1 455 ? 9.352 35.5 13.203 1 90 455 LYS B CA 1
ATOM 7510 C C . LYS B 1 455 ? 8.844 34.062 13.219 1 90 455 LYS B C 1
ATOM 7512 O O . LYS B 1 455 ? 9.406 33.188 12.547 1 90 455 LYS B O 1
ATOM 7517 N N . THR B 1 456 ? 7.883 33.781 13.953 1 89.12 456 THR B N 1
ATOM 7518 C CA . THR B 1 456 ? 7.227 32.5 13.984 1 89.12 456 THR B CA 1
ATOM 7519 C C . THR B 1 456 ? 6.672 32.125 12.609 1 89.12 456 THR B C 1
ATOM 7521 O O . THR B 1 456 ? 6.852 31 12.133 1 89.12 456 THR B O 1
ATOM 7524 N N . GLU B 1 457 ? 6.066 33.062 11.992 1 87.44 457 GLU B N 1
ATOM 7525 C CA . GLU B 1 457 ? 5.484 32.844 10.672 1 87.44 457 GLU B CA 1
ATOM 7526 C C . GLU B 1 457 ? 6.562 32.562 9.641 1 87.44 457 GLU B C 1
ATOM 7528 O O . GLU B 1 457 ? 6.34 31.75 8.719 1 87.44 457 GLU B O 1
ATOM 7533 N N . MET B 1 458 ? 7.617 33.25 9.812 1 91.44 458 MET B N 1
ATOM 7534 C CA . MET B 1 458 ? 8.734 33 8.906 1 91.44 458 MET B CA 1
ATOM 7535 C C . MET B 1 458 ? 9.203 31.547 8.984 1 91.44 458 MET B C 1
ATOM 7537 O O . MET B 1 458 ? 9.438 30.906 7.957 1 91.44 458 MET B O 1
ATOM 7541 N N . ALA B 1 459 ? 9.297 31.047 10.172 1 94.25 459 ALA B N 1
ATOM 7542 C CA . ALA B 1 459 ? 9.719 29.672 10.367 1 94.25 459 ALA B CA 1
ATOM 7543 C C . ALA B 1 459 ? 8.68 28.688 9.828 1 94.25 459 ALA B C 1
ATOM 7545 O O . ALA B 1 459 ? 9.023 27.703 9.172 1 94.25 459 ALA B O 1
ATOM 7546 N N . LEU B 1 460 ? 7.465 28.922 10.047 1 91.75 460 LEU B N 1
ATOM 7547 C CA . LEU B 1 460 ? 6.371 28.078 9.578 1 91.75 460 LEU B CA 1
ATOM 7548 C C . LEU B 1 460 ? 6.316 28.078 8.047 1 91.75 460 LEU B C 1
ATOM 7550 O O . LEU B 1 460 ? 6.078 27.031 7.441 1 91.75 460 LEU B O 1
ATOM 7554 N N . ASN B 1 461 ? 6.5 29.281 7.531 1 89.81 461 ASN B N 1
ATOM 7555 C CA . ASN B 1 461 ? 6.484 29.391 6.078 1 89.81 461 ASN B CA 1
ATOM 7556 C C . ASN B 1 461 ? 7.637 28.625 5.441 1 89.81 461 ASN B C 1
ATOM 7558 O O . ASN B 1 461 ? 7.461 27.969 4.406 1 89.81 461 ASN B O 1
ATOM 7562 N N . ALA B 1 462 ? 8.742 28.734 6.078 1 95.56 462 ALA B N 1
ATOM 7563 C CA . ALA B 1 462 ? 9.898 28.016 5.566 1 95.56 462 ALA B CA 1
ATOM 7564 C C . ALA B 1 462 ? 9.656 26.5 5.629 1 95.56 462 ALA B C 1
ATOM 7566 O O . ALA B 1 462 ? 10.023 25.766 4.707 1 95.56 462 ALA B O 1
ATOM 7567 N N . TYR B 1 463 ? 9.148 26.016 6.652 1 95.75 463 TYR B N 1
ATOM 7568 C CA . TYR B 1 463 ? 8.812 24.594 6.777 1 95.75 463 TYR B CA 1
ATOM 7569 C C . TYR B 1 463 ? 7.809 24.172 5.711 1 95.75 463 TYR B C 1
ATOM 7571 O O . TYR B 1 463 ? 7.926 23.094 5.129 1 95.75 463 TYR B O 1
ATOM 7579 N N . LYS B 1 464 ? 6.859 25.047 5.52 1 92.38 464 LYS B N 1
ATOM 7580 C CA . LYS B 1 464 ? 5.883 24.781 4.469 1 92.38 464 LYS B CA 1
ATOM 7581 C C . LYS B 1 464 ? 6.559 24.641 3.109 1 92.38 464 LYS B C 1
ATOM 7583 O O . LYS B 1 464 ? 6.199 23.766 2.312 1 92.38 464 LYS B O 1
ATOM 7588 N N . TYR B 1 465 ? 7.449 25.562 2.908 1 93.62 465 TYR B N 1
ATOM 7589 C CA . TYR B 1 465 ? 8.195 25.5 1.658 1 93.62 465 TYR B CA 1
ATOM 7590 C C . TYR B 1 465 ? 8.922 24.156 1.528 1 93.62 465 TYR B C 1
ATOM 7592 O O . TYR B 1 465 ? 8.82 23.484 0.5 1 93.62 465 TYR B O 1
ATOM 7600 N N . VAL B 1 466 ? 9.609 23.766 2.562 1 96.75 466 VAL B N 1
ATOM 7601 C CA . VAL B 1 466 ? 10.406 22.547 2.562 1 96.75 466 VAL B CA 1
ATOM 7602 C C . VAL B 1 466 ? 9.5 21.344 2.34 1 96.75 466 VAL B C 1
ATOM 7604 O O . VAL B 1 466 ? 9.812 20.453 1.537 1 96.75 466 VAL B O 1
ATOM 7607 N N . MET B 1 467 ? 8.383 21.281 2.963 1 95.81 467 MET B N 1
ATOM 7608 C CA . MET B 1 467 ? 7.453 20.156 2.844 1 95.81 467 MET B CA 1
ATOM 7609 C C . MET B 1 467 ? 6.828 20.109 1.453 1 95.81 467 MET B C 1
ATOM 7611 O O . MET B 1 467 ? 6.609 19.031 0.901 1 95.81 467 MET B O 1
ATOM 7615 N N . SER B 1 468 ? 6.512 21.312 0.959 1 93.75 468 SER B N 1
ATOM 7616 C CA . SER B 1 468 ? 5.941 21.359 -0.383 1 93.75 468 SER B CA 1
ATOM 7617 C C . SER B 1 468 ? 6.949 20.891 -1.43 1 93.75 468 SER B C 1
ATOM 7619 O O . SER B 1 468 ? 6.582 20.203 -2.381 1 93.75 468 SER B O 1
ATOM 7621 N N . LEU B 1 469 ? 8.148 21.328 -1.222 1 94.62 469 LEU B N 1
ATOM 7622 C CA . LEU B 1 469 ? 9.219 20.891 -2.119 1 94.62 469 LEU B CA 1
ATOM 7623 C C . LEU B 1 469 ? 9.383 19.375 -2.064 1 94.62 469 LEU B C 1
ATOM 7625 O O . LEU B 1 469 ? 9.461 18.719 -3.104 1 94.62 469 LEU B O 1
ATOM 7629 N N . ALA B 1 470 ? 9.438 18.812 -0.875 1 96.19 470 ALA B N 1
ATOM 7630 C CA . ALA B 1 470 ? 9.594 17.359 -0.699 1 96.19 470 ALA B CA 1
ATOM 7631 C C . ALA B 1 470 ? 8.43 16.609 -1.331 1 96.19 470 ALA B C 1
ATOM 7633 O O . ALA B 1 470 ? 8.625 15.578 -1.977 1 96.19 470 ALA B O 1
ATOM 7634 N N . THR B 1 471 ? 7.223 17.109 -1.146 1 95.06 471 THR B N 1
ATOM 7635 C CA . THR B 1 471 ? 6.039 16.469 -1.713 1 95.06 471 THR B CA 1
ATOM 7636 C C . THR B 1 471 ? 6.086 16.5 -3.238 1 95.06 471 THR B C 1
ATOM 7638 O O . THR B 1 471 ? 5.734 15.516 -3.895 1 95.06 471 THR B O 1
ATOM 7641 N N . LEU B 1 472 ? 6.484 17.641 -3.729 1 93.44 472 LEU B N 1
ATOM 7642 C CA . LEU B 1 472 ? 6.605 17.812 -5.172 1 93.44 472 LEU B CA 1
ATOM 7643 C C . LEU B 1 472 ? 7.598 16.812 -5.758 1 93.44 472 LEU B C 1
ATOM 7645 O O . LEU B 1 472 ? 7.289 16.125 -6.73 1 93.44 472 LEU B O 1
ATOM 7649 N N . LEU B 1 473 ? 8.734 16.734 -5.137 1 94.38 473 LEU B N 1
ATOM 7650 C CA . LEU B 1 473 ? 9.797 15.859 -5.621 1 94.38 473 LEU B CA 1
ATOM 7651 C C . LEU B 1 473 ? 9.406 14.391 -5.477 1 94.38 473 LEU B C 1
ATOM 7653 O O . LEU B 1 473 ? 9.68 13.578 -6.363 1 94.38 473 LEU B O 1
ATOM 7657 N N . GLN B 1 474 ? 8.766 14.031 -4.383 1 94.12 474 GLN B N 1
ATOM 7658 C CA . GLN B 1 474 ? 8.312 12.656 -4.18 1 94.12 474 GLN B CA 1
ATOM 7659 C C . GLN B 1 474 ? 7.277 12.25 -5.227 1 94.12 474 GLN B C 1
ATOM 7661 O O . GLN B 1 474 ? 7.34 11.156 -5.777 1 94.12 474 GLN B O 1
ATOM 7666 N N . SER B 1 475 ? 6.332 13.141 -5.461 1 92.88 475 SER B N 1
ATOM 7667 C CA . SER B 1 475 ? 5.27 12.859 -6.422 1 92.88 475 SER B CA 1
ATOM 7668 C C . SER B 1 475 ? 5.824 12.734 -7.836 1 92.88 475 SER B C 1
ATOM 7670 O O . SER B 1 475 ? 5.336 11.922 -8.633 1 92.88 475 SER B O 1
ATOM 7672 N N . HIS B 1 476 ? 6.77 13.516 -8.148 1 92.5 476 HIS B N 1
ATOM 7673 C CA . HIS B 1 476 ? 7.395 13.5 -9.469 1 92.5 476 HIS B CA 1
ATOM 7674 C C . HIS B 1 476 ? 8.328 12.305 -9.625 1 92.5 476 HIS B C 1
ATOM 7676 O O . HIS B 1 476 ? 8.555 11.836 -10.742 1 92.5 476 HIS B O 1
ATOM 7682 N N . GLY B 1 477 ? 8.852 11.789 -8.594 1 92.56 477 GLY B N 1
ATOM 7683 C CA . GLY B 1 477 ? 9.82 10.703 -8.633 1 92.56 477 GLY B CA 1
ATOM 7684 C C . GLY B 1 477 ? 11.258 11.188 -8.578 1 92.56 477 GLY B C 1
ATOM 7685 O O . GLY B 1 477 ? 12.164 10.492 -9.039 1 92.56 477 GLY B O 1
ATOM 7686 N N . SER B 1 478 ? 11.445 12.312 -8.047 1 92.06 478 SER B N 1
ATOM 7687 C CA . SER B 1 478 ? 12.781 12.891 -7.984 1 92.06 478 SER B CA 1
ATOM 7688 C C . SER B 1 478 ? 13.172 13.219 -6.547 1 92.06 478 SER B C 1
ATOM 7690 O O . SER B 1 478 ? 13.797 14.25 -6.285 1 92.06 478 SER B O 1
ATOM 7692 N N . MET B 1 479 ? 12.789 12.398 -5.602 1 93.25 479 MET B N 1
ATOM 7693 C CA . MET B 1 479 ? 13.031 12.648 -4.184 1 93.25 479 MET B CA 1
ATOM 7694 C C . MET B 1 479 ? 14.531 12.648 -3.883 1 93.25 479 MET B C 1
ATOM 7696 O O . MET B 1 479 ? 14.977 13.305 -2.938 1 93.25 479 MET B O 1
ATOM 7700 N N . ASP B 1 480 ? 15.273 11.977 -4.699 1 89.31 480 ASP B N 1
ATOM 7701 C CA . ASP B 1 480 ? 16.719 11.891 -4.512 1 89.31 480 ASP B CA 1
ATOM 7702 C C . ASP B 1 480 ? 17.391 13.242 -4.773 1 89.31 480 ASP B C 1
ATOM 7704 O O . ASP B 1 480 ? 18.516 13.477 -4.352 1 89.31 480 ASP B O 1
ATOM 7708 N N . GLN B 1 481 ? 16.672 14.148 -5.391 1 90.12 481 GLN B N 1
ATOM 7709 C CA . GLN B 1 481 ? 17.219 15.461 -5.727 1 90.12 481 GLN B CA 1
ATOM 7710 C C . GLN B 1 481 ? 17 16.453 -4.586 1 90.12 481 GLN B C 1
ATOM 7712 O O . GLN B 1 481 ? 17.5 17.578 -4.637 1 90.12 481 GLN B O 1
ATOM 7717 N N . PHE B 1 482 ? 16.391 16.062 -3.523 1 95 482 PHE B N 1
ATOM 7718 C CA . PHE B 1 482 ? 16.062 16.984 -2.447 1 95 482 PHE B CA 1
ATOM 7719 C C . PHE B 1 482 ? 17.328 17.641 -1.883 1 95 482 PHE B C 1
ATOM 7721 O O . PHE B 1 482 ? 17.359 18.844 -1.625 1 95 482 PHE B O 1
ATOM 7728 N N . LYS B 1 483 ? 18.344 16.875 -1.739 1 90.94 483 LYS B N 1
ATOM 7729 C CA . LYS B 1 483 ? 19.594 17.359 -1.15 1 90.94 483 LYS B CA 1
ATOM 7730 C C . LYS B 1 483 ? 20.188 18.5 -1.979 1 90.94 483 LYS B C 1
ATOM 7732 O O . LYS B 1 483 ? 20.812 19.406 -1.434 1 90.94 483 LYS B O 1
ATOM 7737 N N . ALA B 1 484 ? 20.016 18.422 -3.199 1 89.19 484 ALA B N 1
ATOM 7738 C CA . ALA B 1 484 ? 20.547 19.453 -4.094 1 89.19 484 ALA B CA 1
ATOM 7739 C C . ALA B 1 484 ? 19.891 20.797 -3.846 1 89.19 484 ALA B C 1
ATOM 7741 O O . ALA B 1 484 ? 20.5 21.844 -4.051 1 89.19 484 ALA B O 1
ATOM 7742 N N . TYR B 1 485 ? 18.656 20.797 -3.396 1 91.75 485 TYR B N 1
ATOM 7743 C CA . TYR B 1 485 ? 17.922 22.031 -3.15 1 91.75 485 TYR B CA 1
ATOM 7744 C C . TYR B 1 485 ? 18.359 22.688 -1.839 1 91.75 485 TYR B C 1
ATOM 7746 O O . TYR B 1 485 ? 18.219 23.891 -1.658 1 91.75 485 TYR B O 1
ATOM 7754 N N . VAL B 1 486 ? 18.828 21.875 -0.962 1 91.56 486 VAL B N 1
ATOM 7755 C CA . VAL B 1 486 ? 19.312 22.391 0.318 1 91.56 486 VAL B CA 1
ATOM 7756 C C . VAL B 1 486 ? 20.516 23.297 0.092 1 91.56 486 VAL B C 1
ATOM 7758 O O . VAL B 1 486 ? 20.703 24.297 0.79 1 91.56 486 VAL B O 1
ATOM 7761 N N . ASN B 1 487 ? 21.297 23 -0.927 1 86.19 487 ASN B N 1
ATOM 7762 C CA . ASN B 1 487 ? 22.547 23.719 -1.124 1 86.19 487 ASN B CA 1
ATOM 7763 C C . ASN B 1 487 ? 22.516 24.594 -2.371 1 86.19 487 ASN B C 1
ATOM 7765 O O . ASN B 1 487 ? 23.562 25.016 -2.863 1 86.19 487 ASN B O 1
ATOM 7769 N N . GLN B 1 488 ? 21.422 24.906 -2.807 1 88.25 488 GLN B N 1
ATOM 7770 C CA . GLN B 1 488 ? 21.297 25.703 -4.023 1 88.25 488 GLN B CA 1
ATOM 7771 C C . GLN B 1 488 ? 21.688 27.156 -3.766 1 88.25 488 GLN B C 1
ATOM 7773 O O . GLN B 1 488 ? 21.469 27.672 -2.666 1 88.25 488 GLN B O 1
ATOM 7778 N N . PRO B 1 489 ? 22.172 27.781 -4.875 1 86.94 489 PRO B N 1
ATOM 7779 C CA . PRO B 1 489 ? 22.422 29.219 -4.738 1 86.94 489 PRO B CA 1
ATOM 7780 C C . PRO B 1 489 ? 21.141 30.031 -4.543 1 86.94 489 PRO B C 1
ATOM 7782 O O . PRO B 1 489 ? 20.078 29.625 -4.988 1 86.94 489 PRO B O 1
ATOM 7785 N N . HIS B 1 490 ? 21.219 31.188 -3.926 1 88.12 490 HIS B N 1
ATOM 7786 C CA . HIS B 1 490 ? 20.094 32.062 -3.676 1 88.12 490 HIS B CA 1
ATOM 7787 C C . HIS B 1 490 ? 19.062 31.422 -2.75 1 88.12 490 HIS B C 1
ATOM 7789 O O . HIS B 1 490 ? 17.875 31.391 -3.07 1 88.12 490 HIS B O 1
ATOM 7795 N N . THR B 1 491 ? 19.594 30.812 -1.767 1 92.88 491 THR B N 1
ATOM 7796 C CA . THR B 1 491 ? 18.781 30.172 -0.735 1 92.88 491 THR B CA 1
ATOM 7797 C C . THR B 1 491 ? 18.859 30.969 0.569 1 92.88 491 THR B C 1
ATOM 7799 O O . THR B 1 491 ? 19.938 31.375 1 1 92.88 491 THR B O 1
ATOM 7802 N N . ASP B 1 492 ? 17.719 31.266 1.077 1 93.88 492 ASP B N 1
ATOM 7803 C CA . ASP B 1 492 ? 17.656 31.875 2.396 1 93.88 492 ASP B CA 1
ATOM 7804 C C . ASP B 1 492 ? 17.484 30.828 3.49 1 93.88 492 ASP B C 1
ATOM 7806 O O . ASP B 1 492 ? 16.562 30 3.428 1 93.88 492 ASP B O 1
ATOM 7810 N N . TYR B 1 493 ? 18.312 30.922 4.438 1 94.06 493 TYR B N 1
ATOM 7811 C CA . TYR B 1 493 ? 18.25 29.984 5.551 1 94.06 493 TYR B CA 1
ATOM 7812 C C . TYR B 1 493 ? 17.609 30.641 6.777 1 94.06 493 TYR B C 1
ATOM 7814 O O . TYR B 1 493 ? 17.812 31.828 7.031 1 94.06 493 TYR B O 1
ATOM 7822 N N . ILE B 1 494 ? 16.797 29.859 7.453 1 92 494 ILE B N 1
ATOM 7823 C CA . ILE B 1 494 ? 16.156 30.344 8.68 1 92 494 ILE B CA 1
ATOM 7824 C C . ILE B 1 494 ? 16.906 29.797 9.891 1 92 494 ILE B C 1
ATOM 7826 O O . ILE B 1 494 ? 16.859 28.594 10.172 1 92 494 ILE B O 1
ATOM 7830 N N . ARG B 1 495 ? 17.641 30.688 10.586 1 85.88 495 ARG B N 1
ATOM 7831 C CA . ARG B 1 495 ? 18.469 30.312 11.727 1 85.88 495 ARG B CA 1
ATOM 7832 C C . ARG B 1 495 ? 18.109 31.141 12.961 1 85.88 495 ARG B C 1
ATOM 7834 O O . ARG B 1 495 ? 17.688 32.281 12.836 1 85.88 495 ARG B O 1
#

Solvent-accessible surface area (backbone atoms only — not comparable to full-atom values): 49806 Å² total; per-residue (Å²): 130,85,78,81,78,78,80,75,78,76,77,77,78,81,80,75,80,70,83,81,70,77,71,74,69,75,73,71,70,69,68,67,64,81,56,62,43,36,58,71,55,49,46,55,49,35,64,70,68,32,55,67,47,54,20,37,50,29,41,30,50,17,29,44,30,42,30,60,16,37,66,36,56,59,42,58,24,32,33,43,34,40,34,40,33,41,37,38,40,68,41,75,40,72,31,51,69,56,42,52,51,48,44,50,50,45,42,51,50,48,50,58,56,53,60,71,40,51,88,77,41,61,66,73,57,47,50,50,49,50,52,50,48,43,51,41,45,50,54,50,50,64,69,46,63,52,48,44,74,44,74,51,70,53,79,47,76,47,46,28,42,35,39,42,25,60,74,39,46,52,48,30,60,61,29,53,42,48,46,31,45,52,46,25,54,40,31,51,33,49,40,50,42,50,50,45,53,51,48,49,51,42,52,55,35,56,46,44,30,43,37,27,49,48,41,27,52,36,27,46,51,43,23,54,51,28,45,50,51,26,55,50,33,51,53,34,34,76,71,65,76,43,52,70,66,49,33,49,52,31,46,52,52,23,52,51,26,46,51,52,26,52,51,28,48,51,50,26,52,52,34,45,49,53,35,24,60,66,54,73,43,89,65,91,64,52,70,64,60,62,42,40,45,59,71,60,84,70,82,55,68,67,61,48,69,70,45,22,66,80,43,11,39,65,52,44,38,34,53,47,47,31,49,45,25,52,42,45,32,49,31,42,54,11,71,77,42,56,30,33,30,39,38,35,37,38,43,70,54,99,46,83,29,36,39,40,35,38,34,38,39,36,77,75,43,48,35,54,40,58,69,39,40,34,50,19,28,47,29,40,27,53,19,30,49,37,50,38,51,48,49,50,53,50,40,53,50,45,40,52,49,20,48,52,44,28,52,48,28,48,54,46,48,58,51,47,53,52,47,44,55,50,29,52,51,48,31,53,51,30,48,50,29,37,76,71,68,72,41,48,62,66,52,34,52,50,29,49,50,50,38,37,50,45,50,42,47,49,43,54,37,24,45,46,23,45,51,18,48,49,48,29,25,50,53,36,41,44,44,86,52,52,67,59,61,74,71,40,82,66,52,47,70,56,130,137,83,77,82,77,80,68,85,82,79,79,77,78,80,76,75,80,71,82,79,72,76,71,74,71,75,73,72,70,69,68,69,62,82,56,62,43,35,57,72,55,50,45,56,50,35,63,72,67,34,54,66,48,53,20,37,49,30,40,29,50,18,31,43,30,42,30,60,16,37,66,36,55,60,42,58,24,32,35,42,35,41,32,39,32,39,37,38,41,67,42,74,40,73,32,50,68,54,44,52,50,49,43,52,51,45,43,51,50,48,51,58,57,54,59,71,41,52,88,79,40,62,66,74,58,47,52,51,48,50,54,50,48,44,49,43,45,49,56,51,50,65,68,44,65,52,47,44,74,44,73,50,71,53,77,48,77,48,46,30,42,34,37,40,24,60,74,39,47,50,47,29,60,62,29,50,43,50,47,31,47,51,46,26,54,38,30,51,32,50,39,50,42,50,49,44,53,50,48,50,50,42,52,54,35,54,46,44,30,42,38,26,48,48,40,27,53,37,25,47,51,43,24,53,51,27,45,51,50,26,57,50,33,52,53,35,35,76,71,65,75,42,52,71,65,50,34,49,50,31,45,51,51,24,51,51,26,46,51,52,25,53,52,28,47,52,51,26,52,51,34,45,49,52,35,23,60,65,53,73,45,92,66,91,64,52,71,62,61,62,40,39,45,61,71,62,84,70,83,56,69,67,60,48,70,71,45,23,66,79,43,11,39,65,53,45,37,34,52,48,48,30,51,46,24,51,43,44,32,47,30,41,53,12,73,77,42,54,30,32,31,40,37,34,38,39,44,69,55,98,46,83,30,34,40,41,34,39,35,38,40,36,78,75,44,48,36,53,40,57,67,39,38,33,51,18,29,50,29,40,28,53,20,31,49,38,50,38,54,50,49,52,52,50,40,52,51,46,39,53,49,21,48,51,46,28,52,50,27,48,54,48,49,58,51,47,54,55,48,45,54,51,30,51,51,46,31,52,51,30,49,49,29,35,74,71,68,73,42,48,60,66,53,34,51,49,29,47,49,50,37,36,51,46,54,42,47,49,42,53,38,26,45,46,22,46,51,19,49,49,48,29,24,50,53,36,42,44,45,85,52,52,65,60,62,75,70,39,80,65,52,49,70,58,130

Radius of gyration: 49.69 Å; Cα contacts (8 Å, |Δi|>4): 1428; chains: 2; bounding box: 153×171×96 Å